Protein AF-0000000083139487 (afdb_homodimer)

Radius of gyration: 27.46 Å; Cα contacts (8 Å, |Δi|>4): 2080; chains: 2; bounding box: 58×80×76 Å

pLDDT: mean 95.92, std 5.39, range [45.03, 98.94]

Secondary structure (DSSP, 8-state):
----EEEEEEEETT-SS-EEEEEETTEEEEEES---GGGSTTPEEEE-TT-EEEPPEEEEEE-TTTTT-GGGS---SS--HHHHHHHHHHHGGG--HHHHHHHHHHHHHHHHHTTEEEEEEEEE--STT-HHHHHHHHHHHHHTTT-EEEEEEE-TT-SSSSTTHHHHHHHHHHHT-SEEEE-GGGSSSHHHHHHHHHHHHHHHHHHT-EEEEEE--SS-TT--HHHHHHHHHHHHT-GGGEEEEE-HHHHHS-HHHHHHHHHHHHHHT-EEEE-HHHHHHHTTTTPPSSPB--S--HHHHHHTT--EEE--B-SSSSS-S-----HHHHHHHHHHHTT--SHHHHHHGGGGGTHHHHHHTT-GGG-SS-TTSB--EEEESSSSHHHHHHTT--EEEEEETTEEEEEEEPPEEES--GGG-/----EEEEEEEETT-SS-EEEEEETTEEEEEES---GGGSTTPEEEE-TT-EEEPPEEEEEE-TTTTT-GGGS---SS--HHHHHHHHHHHGGG--HHHHHHHHHHHHHHHHHTTEEEEEEEEE--STT-HHHHHHHHHHHHHTTT-EEEEEEE-TT-SSSSTTHHHHHHHHHHHT-SEEEE-GGGSSSHHHHHHHHHHHHHHHHHHT-EEEEEE--SS-TT--HHHHHHHHHHHHT-GGGEEEEE-HHHHHS-HHHHHHHHHHHHHHT-EEEE-HHHHHHHTTTTPPSSPB--S--HHHHHHTT--EEE--B-SSSSS-S-----HHHHHHHHHHHTT--SHHHHHHGGGGGTHHHHHHTT-GGG-SS-TTSB--EEEESSSSHHHHHHTT--EEEEEETTEEEEEEEPPEEES--GGG-

Foldseek 3Di:
DLAWAKEFLEAEFPDDAGWIFIFDQQFGADIGNDDDPVVCPPHHYHYLPLFYWWFFFAFAAAAQQFAQCCPVWDALPLLAPVSQLVGCVVRSVPDALVRSLVSSVVQVVLQVQQGYAEYEHEFALLDPVCSNLVSLVVSCVVCVQRHHYAYEHENSQFLPNRVNNLVSQLVSVVVPHQEYEGELVNDPDNVSSLVVLVSRLVSCVVSVHAYEYQACQACALPRVVVVSNLVSLLVVLNQLRYEHEQPQSQLNYDPVVVVVVLVSLVNSLHAYEKAQVLQQSHYQSPDDPPGGRRGHQQVVCVVSVRQYAYHNNHDCGNNDNHTRNNVLVSLLSVCVSNVQDDPVSLSCSSCNGAVSSCSNVVNVVQTTPDGPHRPWMWGWPHNGSNRCNVVVTGTQFTDGSRHTPDGHDDDDDPPDDPVVD/DLAWAKEFLEAEFPDDAGWIFIFDQQFGADIGNDDDPVVCPPHHYHYLPLFYWWFFFAFAAAAQQFAQCCVVWDALPLLAPVSQLVGCVVRSVPDALVRSLVSSVVQVVLQVQQGYAEYEHEFALLDPVCSNLVSLVVSCVVCVQRHHYAYEHENSQFLVNRVNNLVSQLVSVVVPHQEYEGELVNDPDNVSSLVSLVSRLVSCVVSVHAYEYQQPQACALPSVSVVSNLVSLLVVLNQLRYEHEQPQSQQNYDPVVVVVVLVSLVNSLHAYEKAQVLQQSHYQSPDDPPGRRRGHQQVVCVVSVRQYAYHNNHDCGNNDNHTRNNVLVSLLSVCVSNVQDDPVSLSCSSCNGAVSSCSNVVNVVQTTPDGPHRPWMWGWPHNGSNRCNVVVTGTQFTDGSRHTPDGHDDDDDPPDDPVVD

Structure (mmCIF, N/CA/C/O backbone):
data_AF-0000000083139487-model_v1
#
loop_
_entity.id
_entity.type
_entity.pdbx_description
1 polymer 'Cytosine deaminase'
#
loop_
_atom_site.group_PDB
_atom_site.id
_atom_site.type_symbol
_atom_site.label_atom_id
_atom_site.label_alt_id
_atom_site.label_comp_id
_atom_site.label_asym_id
_atom_site.label_entity_id
_atom_site.label_seq_id
_atom_site.pdbx_PDB_ins_code
_atom_site.Cartn_x
_atom_site.Cartn_y
_atom_site.Cartn_z
_atom_site.occupancy
_atom_site.B_iso_or_equiv
_atom_site.auth_seq_id
_atom_site.auth_comp_id
_atom_site.auth_asym_id
_atom_site.auth_atom_id
_atom_site.pdbx_PDB_model_num
ATOM 1 N N . MET A 1 1 ? -7.586 -39.812 11.422 1 45.03 1 MET A N 1
ATOM 2 C CA . MET A 1 1 ? -8.766 -39.625 10.578 1 45.03 1 MET A CA 1
ATOM 3 C C . MET A 1 1 ? -9.188 -38.156 10.539 1 45.03 1 MET A C 1
ATOM 5 O O . MET A 1 1 ? -9.258 -37.5 11.586 1 45.03 1 MET A O 1
ATOM 9 N N . LYS A 1 2 ? -8.922 -37.469 9.352 1 62.88 2 LYS A N 1
ATOM 10 C CA . LYS A 1 2 ? -9.297 -36.062 9.289 1 62.88 2 LYS A CA 1
ATOM 11 C C . LYS A 1 2 ? -10.75 -35.875 9.711 1 62.88 2 LYS A C 1
ATOM 13 O O . LYS A 1 2 ? -11.641 -36.594 9.258 1 62.88 2 LYS A O 1
ATOM 18 N N . GLY A 1 3 ? -10.992 -35.406 10.891 1 75.88 3 GLY A N 1
ATOM 19 C CA . GLY A 1 3 ? -12.312 -35.344 11.492 1 75.88 3 GLY A CA 1
ATOM 20 C C . GLY A 1 3 ? -13.305 -34.531 10.688 1 75.88 3 GLY A C 1
ATOM 21 O O . GLY A 1 3 ? -13.031 -34.188 9.539 1 75.88 3 GLY A O 1
ATOM 22 N N . SER A 1 4 ? -14.562 -34.75 10.906 1 92.44 4 SER A N 1
ATOM 23 C CA . SER A 1 4 ? -15.672 -34 10.32 1 92.44 4 SER A CA 1
ATOM 24 C C . SER A 1 4 ? -15.93 -32.688 11.07 1 92.44 4 SER A C 1
ATOM 26 O O . SER A 1 4 ? -15.938 -32.688 12.305 1 92.44 4 SER A O 1
ATOM 28 N N . LYS A 1 5 ? -15.898 -31.625 10.273 1 97.19 5 LYS A N 1
ATOM 29 C CA . LYS A 1 5 ? -16.156 -30.312 10.867 1 97.19 5 LYS A CA 1
ATOM 30 C C . LYS A 1 5 ? -17.328 -29.609 10.18 1 97.19 5 LYS A C 1
ATOM 32 O O . LYS A 1 5 ? -17.531 -29.781 8.977 1 97.19 5 LYS A O 1
ATOM 37 N N . LEU A 1 6 ? -18.078 -28.984 10.961 1 98.12 6 LEU A N 1
ATOM 38 C CA . LEU A 1 6 ? -19.125 -28.094 10.469 1 98.12 6 LEU A CA 1
ATOM 39 C C . LEU A 1 6 ? -18.797 -26.641 10.789 1 98.12 6 LEU A C 1
ATOM 41 O O . LEU A 1 6 ? -18.859 -26.219 11.945 1 98.12 6 LEU A O 1
ATOM 45 N N . PHE A 1 7 ? -18.359 -25.859 9.773 1 98.38 7 PHE A N 1
ATOM 46 C CA . PHE A 1 7 ? -18.156 -24.422 9.914 1 98.38 7 PHE A CA 1
ATOM 47 C C . PHE A 1 7 ? -19.469 -23.672 9.75 1 98.38 7 PHE A C 1
ATOM 49 O O . PHE A 1 7 ? -20.141 -23.797 8.727 1 98.38 7 PHE A O 1
ATOM 56 N N . LYS A 1 8 ? -19.812 -22.859 10.734 1 97.94 8 LYS A N 1
ATOM 57 C CA . LYS A 1 8 ? -21.094 -22.156 10.734 1 97.94 8 LYS A CA 1
ATOM 58 C C . LYS A 1 8 ? -20.891 -20.641 10.602 1 97.94 8 LYS A C 1
ATOM 60 O O . LYS A 1 8 ? -19.812 -20.125 10.898 1 97.94 8 LYS A O 1
ATOM 65 N N . ASN A 1 9 ? -22.016 -19.891 10.141 1 98 9 ASN A N 1
ATOM 66 C CA . ASN A 1 9 ? -22.016 -18.438 10 1 98 9 ASN A CA 1
ATOM 67 C C . ASN A 1 9 ? -20.875 -17.969 9.109 1 98 9 ASN A C 1
ATOM 69 O O . ASN A 1 9 ? -20.094 -17.109 9.508 1 98 9 ASN A O 1
ATOM 73 N N . VAL A 1 10 ? -20.828 -18.578 7.953 1 98.25 10 VAL A N 1
ATOM 74 C CA . VAL A 1 10 ? -19.766 -18.312 6.973 1 98.25 10 VAL A CA 1
ATOM 75 C C . VAL A 1 10 ? -20.281 -17.328 5.93 1 98.25 10 VAL A C 1
ATOM 77 O O . VAL A 1 10 ? -21.312 -17.547 5.305 1 98.25 10 VAL A O 1
ATOM 80 N N . ARG A 1 11 ? -19.609 -16.188 5.793 1 98.12 11 ARG A N 1
ATOM 81 C CA . ARG A 1 11 ? -19.859 -15.297 4.664 1 98.12 11 ARG A CA 1
ATOM 82 C C . ARG A 1 11 ? -18.969 -15.656 3.477 1 98.12 11 ARG A C 1
ATOM 84 O O . ARG A 1 11 ? -17.734 -15.633 3.58 1 98.12 11 ARG A O 1
ATOM 91 N N . LEU A 1 12 ? -19.594 -16.062 2.361 1 97.5 12 LEU A N 1
ATOM 92 C CA . LEU A 1 12 ? -18.844 -16.328 1.137 1 97.5 12 LEU A CA 1
ATOM 93 C C . LEU A 1 12 ? -18.828 -15.109 0.226 1 97.5 12 LEU A C 1
ATOM 95 O O . LEU A 1 12 ? -19.781 -14.32 0.232 1 97.5 12 LEU A O 1
ATOM 99 N N . LYS A 1 13 ? -17.781 -14.969 -0.52 1 93.38 13 LYS A N 1
ATOM 100 C CA . LYS A 1 13 ? -17.641 -13.852 -1.446 1 93.38 13 LYS A CA 1
ATOM 101 C C . LYS A 1 13 ? -18.828 -13.766 -2.398 1 93.38 13 LYS A C 1
ATOM 103 O O . LYS A 1 13 ? -19.25 -14.773 -2.973 1 93.38 13 LYS A O 1
ATOM 108 N N . GLY A 1 14 ? -19.297 -12.578 -2.586 1 89.56 14 GLY A N 1
ATOM 109 C CA . GLY A 1 14 ? -20.391 -12.32 -3.52 1 89.56 14 GLY A CA 1
ATOM 110 C C . GLY A 1 14 ? -21.75 -12.758 -2.992 1 89.56 14 GLY A C 1
ATOM 111 O O . GLY A 1 14 ? -22.766 -12.602 -3.676 1 89.56 14 GLY A O 1
ATOM 112 N N . GLN A 1 15 ? -21.766 -13.289 -1.788 1 90.81 15 GLN A N 1
ATOM 113 C CA . GLN A 1 15 ? -23.031 -13.789 -1.248 1 90.81 15 GLN A CA 1
ATOM 114 C C . GLN A 1 15 ? -23.438 -12.992 -0.015 1 90.81 15 GLN A C 1
ATOM 116 O O . GLN A 1 15 ? -22.625 -12.727 0.866 1 90.81 15 GLN A O 1
ATOM 121 N N . LYS A 1 16 ? -24.641 -12.602 0.056 1 88.5 16 LYS A N 1
ATOM 122 C CA . LYS A 1 16 ? -25.172 -11.812 1.165 1 88.5 16 LYS A CA 1
ATOM 123 C C . LYS A 1 16 ? -25.547 -12.703 2.348 1 88.5 16 LYS A C 1
ATOM 125 O O . LYS A 1 16 ? -25.297 -12.344 3.502 1 88.5 16 LYS A O 1
ATOM 130 N N . GLU A 1 17 ? -26.109 -13.891 2.057 1 94.56 17 GLU A N 1
ATOM 131 C CA . GLU A 1 17 ? -26.578 -14.773 3.119 1 94.56 17 GLU A CA 1
ATOM 132 C C . GLU A 1 17 ? -25.438 -15.625 3.674 1 94.56 17 GLU A C 1
ATOM 134 O O . GLU A 1 17 ? -24.578 -16.078 2.924 1 94.56 17 GLU A O 1
ATOM 139 N N . LEU A 1 18 ? -25.484 -15.789 4.973 1 97.81 18 LEU A N 1
ATOM 140 C CA . LEU A 1 18 ? -24.5 -16.672 5.617 1 97.81 18 LEU A CA 1
ATOM 141 C C . LEU A 1 18 ? -24.812 -18.125 5.309 1 97.81 18 LEU A C 1
ATOM 143 O O . LEU A 1 18 ? -25.969 -18.516 5.148 1 97.81 18 LEU A O 1
ATOM 147 N N . VAL A 1 19 ? -23.797 -18.984 5.254 1 98.19 19 VAL A N 1
ATOM 148 C CA . VAL A 1 19 ? -23.969 -20.406 4.988 1 98.19 19 VAL A CA 1
ATOM 149 C C . VAL A 1 19 ? -23.172 -21.219 6.012 1 98.19 19 VAL A C 1
ATOM 151 O O . VAL A 1 19 ? -22.5 -20.656 6.879 1 98.19 19 VAL A O 1
ATOM 154 N N . SER A 1 20 ? -23.391 -22.484 5.965 1 98.12 20 SER A N 1
ATOM 155 C CA . SER A 1 20 ? -22.578 -23.453 6.672 1 98.12 20 SER A CA 1
ATOM 156 C C . SER A 1 20 ? -21.797 -24.328 5.695 1 98.12 20 SER A C 1
ATOM 158 O O . SER A 1 20 ? -22.219 -24.547 4.559 1 98.12 20 SER A O 1
ATOM 160 N N . ILE A 1 21 ? -20.641 -24.797 6.117 1 98.44 21 ILE A N 1
ATOM 161 C CA . ILE A 1 21 ? -19.781 -25.672 5.32 1 98.44 21 ILE A CA 1
ATOM 162 C C . ILE A 1 21 ? -19.516 -26.969 6.082 1 98.44 21 ILE A C 1
ATOM 164 O O . ILE A 1 21 ? -18.906 -26.953 7.16 1 98.44 21 ILE A O 1
ATOM 168 N N . LEU A 1 22 ? -19.969 -28.078 5.566 1 98.31 22 LEU A N 1
ATOM 169 C CA . LEU A 1 22 ? -19.656 -29.406 6.109 1 98.31 22 LEU A CA 1
ATOM 170 C C . LEU A 1 22 ? -18.422 -29.984 5.441 1 98.31 22 LEU A C 1
ATOM 172 O O . LEU A 1 22 ? -18.391 -30.141 4.215 1 98.31 22 LEU A O 1
ATOM 176 N N . VAL A 1 23 ? -17.422 -30.266 6.215 1 98.31 23 VAL A N 1
ATOM 177 C CA . VAL A 1 23 ? -16.203 -30.891 5.727 1 98.31 23 VAL A CA 1
ATOM 178 C C . VAL A 1 23 ? -16.078 -32.312 6.262 1 98.31 23 VAL A C 1
ATOM 180 O O . VAL A 1 23 ? -16.219 -32.531 7.465 1 98.31 23 VAL A O 1
ATOM 183 N N . LYS A 1 24 ? -15.875 -33.25 5.391 1 96.69 24 LYS A N 1
ATOM 184 C CA . LYS A 1 24 ? -15.609 -34.656 5.727 1 96.69 24 LYS A CA 1
ATOM 185 C C . LYS A 1 24 ? -14.414 -35.188 4.949 1 96.69 24 LYS A C 1
ATOM 187 O O . LYS A 1 24 ? -14.312 -35 3.738 1 96.69 24 LYS A O 1
ATOM 192 N N . ASP A 1 25 ? -13.523 -35.844 5.656 1 95.75 25 ASP A N 1
ATOM 193 C CA . ASP A 1 25 ? -12.352 -36.469 5.059 1 95.75 25 ASP A CA 1
ATOM 194 C C . ASP A 1 25 ? -11.562 -35.469 4.207 1 95.75 25 ASP A C 1
ATOM 196 O O . ASP A 1 25 ? -11.172 -35.781 3.082 1 95.75 25 ASP A O 1
ATOM 200 N N . GLY A 1 26 ? -11.547 -34.219 4.617 1 97.31 26 GLY A N 1
ATOM 201 C CA . GLY A 1 26 ? -10.68 -33.219 4.027 1 97.31 26 GLY A CA 1
ATOM 202 C C . GLY A 1 26 ? -11.305 -32.5 2.836 1 97.31 26 GLY A C 1
ATOM 203 O O . GLY A 1 26 ? -10.656 -31.688 2.184 1 97.31 26 GLY A O 1
ATOM 204 N N . ILE A 1 27 ? -12.594 -32.812 2.541 1 97.94 27 ILE A N 1
ATOM 205 C CA . ILE A 1 27 ? -13.219 -32.25 1.354 1 97.94 27 ILE A CA 1
ATOM 206 C C . ILE A 1 27 ? -14.484 -31.484 1.752 1 97.94 27 ILE A C 1
ATOM 208 O O . ILE A 1 27 ? -15.094 -31.781 2.783 1 97.94 27 ILE A O 1
ATOM 212 N N . PHE A 1 28 ? -14.828 -30.484 0.929 1 98.38 28 PHE A N 1
ATOM 213 C CA . PHE A 1 28 ? -16.125 -29.844 1.079 1 98.38 28 PHE A CA 1
ATOM 214 C C . PHE A 1 28 ? -17.25 -30.812 0.739 1 98.38 28 PHE A C 1
ATOM 216 O O . PHE A 1 28 ? -17.484 -31.109 -0.433 1 98.38 28 PHE A O 1
ATOM 223 N N . LYS A 1 29 ? -17.953 -31.219 1.713 1 97.75 29 LYS A N 1
ATOM 224 C CA . LYS A 1 29 ? -19.031 -32.156 1.463 1 97.75 29 LYS A CA 1
ATOM 225 C C . LYS A 1 29 ? -20.328 -31.453 1.111 1 97.75 29 LYS A C 1
ATOM 227 O O . LYS A 1 29 ? -21.078 -31.906 0.239 1 97.75 29 LYS A O 1
ATOM 232 N N . LYS A 1 30 ? -20.594 -30.391 1.854 1 97.81 30 LYS A N 1
ATOM 233 C CA . LYS A 1 30 ? -21.828 -29.641 1.635 1 97.81 30 LYS A CA 1
ATOM 234 C C . LYS A 1 30 ? -21.656 -28.172 2.033 1 97.81 30 LYS A C 1
ATOM 236 O O . LYS A 1 30 ? -21.016 -27.875 3.053 1 97.81 30 LYS A O 1
ATOM 241 N N . ILE A 1 31 ? -22.156 -27.266 1.254 1 98.19 31 ILE A N 1
ATOM 242 C CA . ILE A 1 31 ? -22.188 -25.828 1.505 1 98.19 31 ILE A CA 1
ATOM 243 C C . ILE A 1 31 ? -23.625 -25.312 1.328 1 98.19 31 ILE A C 1
ATOM 245 O O . ILE A 1 31 ? -24.156 -25.328 0.217 1 98.19 31 ILE A O 1
ATOM 249 N N . ALA A 1 32 ? -24.203 -24.891 2.352 1 97.25 32 ALA A N 1
ATOM 250 C CA . ALA A 1 32 ? -25.609 -24.5 2.268 1 97.25 32 ALA A CA 1
ATOM 251 C C . ALA A 1 32 ? -26 -23.609 3.447 1 97.25 32 ALA A C 1
ATOM 253 O O . ALA A 1 32 ? -25.312 -23.594 4.473 1 97.25 32 ALA A O 1
ATOM 254 N N . ALA A 1 33 ? -27.062 -22.844 3.252 1 95 33 ALA A N 1
ATOM 255 C CA . ALA A 1 33 ? -27.578 -22 4.324 1 95 33 ALA A CA 1
ATOM 256 C C . ALA A 1 33 ? -27.953 -22.844 5.547 1 95 33 ALA A C 1
ATOM 258 O O . ALA A 1 33 ? -27.688 -22.438 6.684 1 95 33 ALA A O 1
ATOM 259 N N . ASP A 1 34 ? -28.531 -23.953 5.262 1 91.75 34 ASP A N 1
ATOM 260 C CA . ASP A 1 34 ? -28.953 -24.875 6.312 1 91.75 34 ASP A CA 1
ATOM 261 C C . ASP A 1 34 ? -28.562 -26.312 5.961 1 91.75 34 ASP A C 1
ATOM 263 O O . ASP A 1 34 ? -28.938 -26.828 4.906 1 91.75 34 ASP A O 1
ATOM 267 N N . ILE A 1 35 ? -27.766 -26.906 6.773 1 94.94 35 ILE A N 1
ATOM 268 C CA . ILE A 1 35 ? -27.406 -28.312 6.621 1 94.94 35 ILE A CA 1
ATOM 269 C C . ILE A 1 35 ? -28.141 -29.141 7.656 1 94.94 35 ILE A C 1
ATOM 271 O O . ILE A 1 35 ? -28.078 -28.859 8.859 1 94.94 35 ILE A O 1
ATOM 275 N N . PRO A 1 36 ? -28.797 -30.172 7.266 1 93.62 36 PRO A N 1
ATOM 276 C CA . PRO A 1 36 ? -29.594 -31.016 8.18 1 93.62 36 PRO A CA 1
ATOM 277 C C . PRO A 1 36 ? -28.75 -31.578 9.32 1 93.62 36 PRO A C 1
ATOM 279 O O . PRO A 1 36 ? -27.609 -31.969 9.117 1 93.62 36 PRO A O 1
ATOM 282 N N . GLN A 1 37 ? -29.391 -31.688 10.406 1 91.81 37 GLN A N 1
ATOM 283 C CA . GLN A 1 37 ? -28.719 -32.156 11.609 1 91.81 37 GLN A CA 1
ATOM 284 C C . GLN A 1 37 ? -28.219 -33.562 11.453 1 91.81 37 GLN A C 1
ATOM 286 O O . GLN A 1 37 ? -27.172 -33.938 11.992 1 91.81 37 GLN A O 1
ATOM 291 N N . GLU A 1 38 ? -28.938 -34.344 10.75 1 92.81 38 GLU A N 1
ATOM 292 C CA . GLU A 1 38 ? -28.578 -35.75 10.555 1 92.81 38 GLU A CA 1
ATOM 293 C C . GLU A 1 38 ? -27.234 -35.875 9.852 1 92.81 38 GLU A C 1
ATOM 295 O O . GLU A 1 38 ? -26.516 -36.875 10.047 1 92.81 38 GLU A O 1
ATOM 300 N N . GLU A 1 39 ? -26.938 -34.906 9.094 1 92.5 39 GLU A N 1
ATOM 301 C CA . GLU A 1 39 ? -25.703 -34.938 8.32 1 92.5 39 GLU A CA 1
ATOM 302 C C . GLU A 1 39 ? -24.516 -34.406 9.141 1 92.5 39 GLU A C 1
ATOM 304 O O . GLU A 1 39 ? -23.359 -34.594 8.75 1 92.5 39 GLU A O 1
ATOM 309 N N . THR A 1 40 ? -24.797 -33.812 1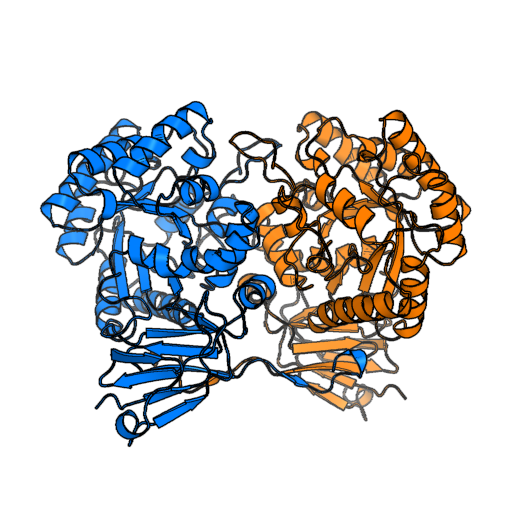0.195 1 92.38 40 THR A N 1
ATOM 310 C CA . THR A 1 40 ? -23.734 -33.125 10.945 1 92.38 40 THR A CA 1
ATOM 311 C C . THR A 1 40 ? -23.5 -33.812 12.281 1 92.38 40 THR A C 1
ATOM 313 O O . THR A 1 40 ? -22.766 -33.312 13.133 1 92.38 40 THR A O 1
ATOM 316 N N . VAL A 1 41 ? -24.109 -34.938 12.5 1 90.81 41 VAL A N 1
ATOM 317 C CA . VAL A 1 41 ? -23.953 -35.656 13.758 1 90.81 41 VAL A CA 1
ATOM 318 C C . VAL A 1 41 ? -22.484 -36.031 13.961 1 90.81 41 VAL A C 1
ATOM 320 O O . VAL A 1 41 ? -21.859 -36.594 13.055 1 90.81 41 VAL A O 1
ATOM 323 N N . GLY A 1 42 ? -21.969 -35.75 15.109 1 90.62 42 GLY A N 1
ATOM 324 C CA . GLY A 1 42 ? -20.609 -36.156 15.438 1 90.62 42 GLY A CA 1
ATOM 325 C C . GLY A 1 42 ? -19.562 -35.188 14.906 1 90.62 42 GLY A C 1
ATOM 326 O O . GLY A 1 42 ? -18.375 -35.312 15.219 1 90.62 42 GLY A O 1
ATOM 327 N N . CYS A 1 43 ? -20 -34.188 14.109 1 93.62 43 CYS A N 1
ATOM 328 C CA . CYS A 1 43 ? -19.047 -33.219 13.562 1 93.62 43 CYS A CA 1
ATOM 329 C C . CYS A 1 43 ? -18.672 -32.188 14.602 1 93.62 43 CYS A C 1
ATOM 331 O O . CYS A 1 43 ? -19.516 -31.766 15.398 1 93.62 43 CYS A O 1
ATOM 333 N N . GLU A 1 44 ? -17.391 -31.844 14.672 1 96.06 44 GLU A N 1
ATOM 334 C CA . GLU A 1 44 ? -16.969 -30.688 15.445 1 96.06 44 GLU A CA 1
ATOM 335 C C . GLU A 1 44 ? -17.547 -29.391 14.852 1 96.06 44 GLU A C 1
ATOM 337 O O . GLU A 1 44 ? -17.406 -29.156 13.648 1 96.06 44 GLU A O 1
ATOM 342 N N . GLU A 1 45 ? -18.234 -28.609 15.656 1 96.88 45 GLU A N 1
ATOM 343 C CA . GLU A 1 45 ? -18.828 -27.359 15.164 1 96.88 45 GLU A CA 1
ATOM 344 C C . GLU A 1 45 ? -17.891 -26.188 15.422 1 96.88 45 GLU A C 1
ATOM 346 O O . GLU A 1 45 ? -17.344 -26.047 16.516 1 96.88 45 GLU A O 1
ATOM 351 N N . VAL A 1 46 ? -17.656 -25.391 14.414 1 97.69 46 VAL A N 1
ATOM 352 C CA . VAL A 1 46 ? -16.828 -24.188 14.5 1 97.69 46 VAL A CA 1
ATOM 353 C C . VAL A 1 46 ? -17.609 -22.984 14.008 1 97.69 46 VAL A C 1
ATOM 355 O O . VAL A 1 46 ? -18.109 -22.969 12.875 1 97.69 46 VAL A O 1
ATOM 358 N N . ASP A 1 47 ? -17.781 -21.938 14.82 1 98.12 47 ASP A N 1
ATOM 359 C CA . ASP A 1 47 ? -18.453 -20.703 14.445 1 98.12 47 ASP A CA 1
ATOM 360 C C . ASP A 1 47 ? -17.469 -19.703 13.852 1 98.12 47 ASP A C 1
ATOM 362 O O . ASP A 1 47 ? -16.516 -19.297 14.523 1 98.12 47 ASP A O 1
ATOM 366 N N . LEU A 1 48 ? -17.672 -19.281 12.617 1 98.06 48 LEU A N 1
ATOM 367 C CA . LEU A 1 48 ? -16.766 -18.328 11.992 1 98.06 48 LEU A CA 1
ATOM 368 C C . LEU A 1 48 ? -17.312 -16.906 12.078 1 98.06 48 LEU A C 1
ATOM 370 O O . LEU A 1 48 ? -16.812 -15.992 11.414 1 98.06 48 LEU A O 1
ATOM 374 N N . ASN A 1 49 ? -18.406 -16.719 12.828 1 97.5 49 ASN A N 1
ATOM 375 C CA . ASN A 1 49 ? -18.922 -15.453 13.32 1 97.5 49 ASN A CA 1
ATOM 376 C C . ASN A 1 49 ? -19.266 -14.508 12.172 1 97.5 49 ASN A C 1
ATOM 378 O O . ASN A 1 49 ? -19.062 -13.297 12.281 1 97.5 49 ASN A O 1
ATOM 382 N N . GLY A 1 50 ? -19.656 -14.984 11 1 98 50 GLY A N 1
ATOM 383 C CA . GLY A 1 50 ? -20.062 -14.164 9.883 1 98 50 GLY A CA 1
ATOM 384 C C . GLY A 1 50 ? -18.906 -13.547 9.125 1 98 50 GLY A C 1
ATOM 385 O O . GLY A 1 50 ? -19.094 -12.641 8.312 1 98 50 GLY A O 1
ATOM 386 N N . GLN A 1 51 ? -17.703 -13.945 9.352 1 98.19 51 GLN A N 1
ATOM 387 C CA . GLN A 1 51 ? -16.531 -13.414 8.68 1 98.19 51 GLN A CA 1
ATOM 388 C C . GLN A 1 51 ? -16.453 -13.875 7.227 1 98.19 51 GLN A C 1
ATOM 390 O O . GLN A 1 51 ? -17.016 -14.914 6.875 1 98.19 51 GLN A O 1
ATOM 395 N N . LEU A 1 52 ? -15.852 -13.039 6.43 1 98.62 52 LEU A N 1
ATOM 396 C CA . LEU A 1 52 ? -15.672 -13.344 5.016 1 98.62 52 LEU A CA 1
ATOM 397 C C . LEU A 1 52 ? -14.695 -14.5 4.824 1 98.62 52 LEU A C 1
ATOM 399 O O . LEU A 1 52 ? -13.594 -14.484 5.379 1 98.62 52 LEU A O 1
ATOM 403 N N . VAL A 1 53 ? -15.141 -15.547 4.129 1 98.69 53 VAL A N 1
ATOM 404 C CA . VAL A 1 53 ? -14.336 -16.719 3.814 1 98.69 53 VAL A CA 1
ATOM 405 C C . VAL A 1 53 ? -14.039 -16.75 2.316 1 98.69 53 VAL A C 1
ATOM 407 O O . VAL A 1 53 ? -14.945 -16.609 1.495 1 98.69 53 VAL A O 1
ATOM 410 N N . VAL A 1 54 ? -12.75 -16.906 1.932 1 98.69 54 VAL A N 1
ATOM 411 C CA . VAL A 1 54 ? -12.328 -16.969 0.537 1 98.69 54 VAL A CA 1
ATOM 412 C C . VAL A 1 54 ? -11.352 -18.125 0.346 1 98.69 54 VAL A C 1
ATOM 414 O O . VAL A 1 54 ? -10.812 -18.672 1.319 1 98.69 54 VAL A O 1
ATOM 417 N N . PRO A 1 55 ? -11.211 -18.656 -0.945 1 98.81 55 PRO A N 1
ATOM 418 C CA . PRO A 1 55 ? -10.094 -19.578 -1.158 1 98.81 55 PRO A CA 1
ATOM 419 C C . PRO A 1 55 ? -8.75 -18.984 -0.725 1 98.81 55 PRO A C 1
ATOM 421 O O . PRO A 1 55 ? -8.609 -17.75 -0.64 1 98.81 55 PRO A O 1
ATOM 424 N N . PRO A 1 56 ? -7.785 -19.812 -0.331 1 98.88 56 PRO A N 1
ATOM 425 C CA . PRO A 1 56 ? -6.512 -19.266 0.148 1 98.88 56 PRO A CA 1
ATOM 426 C C . PRO A 1 56 ? -5.82 -18.375 -0.886 1 98.88 56 PRO A C 1
ATOM 428 O O . PRO A 1 56 ? -6.02 -18.562 -2.09 1 98.88 56 PRO A O 1
ATOM 431 N N . TYR A 1 57 ? -5.059 -17.406 -0.413 1 98.94 57 TYR A N 1
ATOM 432 C CA . TYR A 1 57 ? -4.277 -16.578 -1.319 1 98.94 57 TYR A CA 1
ATOM 433 C C . TYR A 1 57 ? -3.291 -17.406 -2.119 1 98.94 57 TYR A C 1
ATOM 435 O O . TYR A 1 57 ? -2.816 -18.453 -1.644 1 98.94 57 TYR A O 1
ATOM 443 N N . VAL A 1 58 ? -3.059 -17 -3.326 1 98.94 58 VAL A N 1
ATOM 444 C CA . VAL A 1 58 ? -2.092 -17.594 -4.242 1 98.94 58 VAL A CA 1
ATOM 445 C C . VAL A 1 58 ? -1.006 -16.578 -4.582 1 98.94 58 VAL A C 1
ATOM 447 O O . VAL A 1 58 ? -1.306 -15.438 -4.934 1 98.94 58 VAL A O 1
ATOM 450 N N . ASP A 1 59 ? 0.251 -16.922 -4.367 1 98.94 59 ASP A N 1
ATOM 451 C CA . ASP A 1 59 ? 1.374 -16.141 -4.875 1 98.94 59 ASP A CA 1
ATOM 452 C C . ASP A 1 59 ? 2.037 -16.844 -6.059 1 98.94 59 ASP A C 1
ATOM 454 O O . ASP A 1 59 ? 2.971 -17.625 -5.879 1 98.94 59 ASP A O 1
ATOM 458 N N . PRO A 1 60 ? 1.646 -16.453 -7.258 1 98.94 60 PRO A N 1
ATOM 459 C CA . PRO A 1 60 ? 2.07 -17.219 -8.43 1 98.94 60 PRO A CA 1
ATOM 460 C C . PRO A 1 60 ? 3.436 -16.781 -8.961 1 98.94 60 PRO A C 1
ATOM 462 O O . PRO A 1 60 ? 3.869 -17.234 -10.016 1 98.94 60 PRO A O 1
ATOM 465 N N . HIS A 1 61 ? 4.145 -15.891 -8.266 1 98.94 61 HIS A N 1
ATOM 466 C CA . HIS A 1 61 ? 5.469 -15.445 -8.672 1 98.94 61 HIS A CA 1
ATOM 467 C C . HIS A 1 61 ? 6.281 -14.953 -7.484 1 98.94 61 HIS A C 1
ATOM 469 O O . HIS A 1 61 ? 6.082 -13.828 -7.008 1 98.94 61 HIS A O 1
ATOM 475 N N . LEU A 1 62 ? 7.195 -15.719 -7.012 1 98.75 62 LEU A N 1
ATOM 476 C CA . LEU A 1 62 ? 8.078 -15.406 -5.891 1 98.75 62 LEU A CA 1
ATOM 477 C C . LEU A 1 62 ? 9.469 -15.984 -6.117 1 98.75 62 LEU A C 1
ATOM 479 O O . LEU A 1 62 ? 9.625 -16.969 -6.836 1 98.75 62 LEU A O 1
ATOM 483 N N . HIS A 1 63 ? 10.477 -15.328 -5.688 1 98.19 63 HIS A N 1
ATOM 484 C CA . HIS A 1 63 ? 11.844 -15.852 -5.738 1 98.19 63 HIS A CA 1
ATOM 485 C C . HIS A 1 63 ? 12.305 -16.312 -4.359 1 98.19 63 HIS A C 1
ATOM 487 O O . HIS A 1 63 ? 12.984 -15.562 -3.648 1 98.19 63 HIS A O 1
ATOM 493 N N . LEU A 1 64 ? 12.039 -17.516 -4.02 1 98 64 LEU A N 1
ATOM 494 C CA . LEU A 1 64 ? 12.32 -18.031 -2.68 1 98 64 LEU A CA 1
ATOM 495 C C . LEU A 1 64 ? 13.812 -18.281 -2.488 1 98 64 LEU A C 1
ATOM 497 O O . LEU A 1 64 ? 14.289 -18.359 -1.356 1 98 64 LEU A O 1
ATOM 501 N N . ASP A 1 65 ? 14.586 -18.406 -3.602 1 94.5 65 ASP A N 1
ATOM 502 C CA . ASP A 1 65 ? 16.016 -18.656 -3.465 1 94.5 65 ASP A CA 1
ATOM 503 C C . ASP A 1 65 ? 16.766 -17.359 -3.125 1 94.5 65 ASP A C 1
ATOM 505 O O . ASP A 1 65 ? 17.906 -17.406 -2.645 1 94.5 65 ASP A O 1
ATOM 509 N N . TYR A 1 66 ? 16.047 -16.156 -3.324 1 91.94 66 TYR A N 1
ATOM 510 C CA . TYR A 1 66 ? 16.703 -14.883 -3.08 1 91.94 66 TYR A CA 1
ATOM 511 C C . TYR A 1 66 ? 16.172 -14.227 -1.811 1 91.94 66 TYR A C 1
ATOM 513 O O . TYR A 1 66 ? 16.688 -13.195 -1.37 1 91.94 66 TYR A O 1
ATOM 521 N N . VAL A 1 67 ? 15.195 -14.781 -1.254 1 94.38 67 VAL A N 1
ATOM 522 C CA . VAL A 1 67 ? 14.5 -14.062 -0.193 1 94.38 67 VAL A CA 1
ATOM 523 C C . VAL A 1 67 ? 15.469 -13.758 0.947 1 94.38 67 VAL A C 1
ATOM 525 O O . VAL A 1 67 ? 16.266 -14.609 1.338 1 94.38 67 VAL A O 1
ATOM 528 N N . PHE A 1 68 ? 15.492 -12.562 1.464 1 93.75 68 PHE A N 1
ATOM 529 C CA . PHE A 1 68 ? 16.188 -12.102 2.66 1 93.75 68 PHE A CA 1
ATOM 530 C C . PHE A 1 68 ? 17.703 -12.078 2.441 1 93.75 68 PHE A C 1
ATOM 532 O O . PHE A 1 68 ? 18.469 -12.305 3.375 1 93.75 68 PHE A O 1
ATOM 539 N N . THR A 1 69 ? 18.109 -11.875 1.188 1 90.12 69 THR A N 1
ATOM 540 C CA . THR A 1 69 ? 19.547 -11.852 0.897 1 90.12 69 THR A CA 1
ATOM 541 C C . THR A 1 69 ? 20.047 -10.422 0.746 1 90.12 69 THR A C 1
ATOM 543 O O . THR A 1 69 ? 21.234 -10.195 0.496 1 90.12 69 THR A O 1
ATOM 546 N N . ALA A 1 70 ? 19.156 -9.461 0.91 1 86.19 70 ALA A N 1
ATOM 547 C CA . ALA A 1 70 ? 19.531 -8.07 0.719 1 86.19 70 ALA A CA 1
ATOM 548 C C . ALA A 1 70 ? 20.688 -7.688 1.644 1 86.19 70 ALA A C 1
ATOM 550 O O . ALA A 1 70 ? 21.547 -6.879 1.277 1 86.19 70 ALA A O 1
ATOM 551 N N . SER A 1 71 ? 20.781 -8.281 2.771 1 78.56 71 SER A N 1
ATOM 552 C CA . SER A 1 71 ? 21.766 -7.883 3.771 1 78.56 71 SER A CA 1
ATOM 553 C C . SER A 1 71 ? 23.047 -8.703 3.648 1 78.56 71 SER A C 1
ATOM 555 O O . SER A 1 71 ? 24.031 -8.438 4.344 1 78.56 71 SER A O 1
ATOM 557 N N . LEU A 1 72 ? 23.125 -9.711 2.803 1 74.75 72 LEU A N 1
ATOM 558 C CA . LEU A 1 72 ? 24.25 -10.633 2.725 1 74.75 72 LEU A CA 1
ATOM 559 C C . LEU A 1 72 ? 25.328 -10.109 1.782 1 74.75 72 LEU A C 1
ATOM 561 O O . LEU A 1 72 ? 26.453 -10.609 1.781 1 74.75 72 LEU A O 1
ATOM 565 N N . GLY A 1 73 ? 24.953 -9.031 1.05 1 69 73 GLY A N 1
ATOM 566 C CA . GLY A 1 73 ? 25.922 -8.5 0.095 1 69 73 GLY A CA 1
ATOM 567 C C . GLY A 1 73 ? 25.859 -6.984 -0.028 1 69 73 GLY A C 1
ATOM 568 O O . GLY A 1 73 ? 25.391 -6.301 0.886 1 69 73 GLY A O 1
ATOM 569 N N . GLU A 1 74 ? 26.578 -6.633 -1.097 1 75 74 GLU A N 1
ATOM 570 C CA . GLU A 1 74 ? 26.547 -5.203 -1.39 1 75 74 GLU A CA 1
ATOM 571 C C . GLU A 1 74 ? 25.125 -4.738 -1.721 1 75 74 GLU A C 1
ATOM 573 O O . GLU A 1 74 ? 24.344 -5.488 -2.299 1 75 74 GLU A O 1
ATOM 578 N N . GLU A 1 75 ? 24.859 -3.576 -1.352 1 80.12 75 GLU A N 1
ATOM 579 C CA . GLU A 1 75 ? 23.547 -2.986 -1.56 1 80.12 75 GLU A CA 1
ATOM 580 C C . GLU A 1 75 ? 23.344 -2.588 -3.02 1 80.12 75 GLU A C 1
ATOM 582 O O . GLU A 1 75 ? 24.297 -2.209 -3.703 1 80.12 75 GLU A O 1
ATOM 587 N N . ASN A 1 76 ? 22.125 -2.777 -3.48 1 85.75 76 ASN A N 1
ATOM 588 C CA . ASN A 1 76 ? 21.719 -2.191 -4.754 1 85.75 76 ASN A CA 1
ATOM 589 C C . ASN A 1 76 ? 21.453 -0.694 -4.617 1 85.75 76 ASN A C 1
ATOM 591 O O . ASN A 1 76 ? 20.328 -0.282 -4.32 1 85.75 76 ASN A O 1
ATOM 595 N N . GLY A 1 77 ? 22.438 0.11 -4.812 1 82.5 77 GLY A N 1
ATOM 596 C CA . GLY A 1 77 ? 22.359 1.547 -4.602 1 82.5 77 GLY A CA 1
ATOM 597 C C . GLY A 1 77 ? 21.469 2.25 -5.609 1 82.5 77 GLY A C 1
ATOM 598 O O . GLY A 1 77 ? 20.766 3.197 -5.262 1 82.5 77 GLY A O 1
ATOM 599 N N . SER A 1 78 ? 21.469 1.727 -6.859 1 80.94 78 SER A N 1
ATOM 600 C CA . SER A 1 78 ? 20.719 2.377 -7.926 1 80.94 78 SER A CA 1
ATOM 601 C C . SER A 1 78 ? 19.234 2 -7.863 1 80.94 78 SER A C 1
ATOM 603 O O . SER A 1 78 ? 18.391 2.691 -8.43 1 80.94 78 SER A O 1
ATOM 605 N N . GLY A 1 79 ? 18.984 0.853 -7.316 1 82.75 79 GLY A N 1
ATOM 606 C CA . GLY A 1 79 ? 17.625 0.367 -7.27 1 82.75 79 GLY A CA 1
ATOM 607 C C . GLY A 1 79 ? 17.125 -0.159 -8.602 1 82.75 79 GLY A C 1
ATOM 608 O O . GLY A 1 79 ? 15.922 -0.323 -8.805 1 82.75 79 GLY A O 1
ATOM 609 N N . THR A 1 80 ? 18 -0.453 -9.477 1 83.06 80 THR A N 1
ATOM 610 C CA . THR A 1 80 ? 17.594 -0.917 -10.805 1 83.06 80 THR A CA 1
ATOM 611 C C . THR A 1 80 ? 17.562 -2.441 -10.859 1 83.06 80 THR A C 1
ATOM 613 O O . THR A 1 80 ? 18.25 -3.107 -10.07 1 83.06 80 THR A O 1
ATOM 616 N N . LEU A 1 81 ? 16.844 -2.961 -11.781 1 81.81 81 LEU A N 1
ATOM 617 C CA . LEU A 1 81 ? 16.766 -4.395 -12.047 1 81.81 81 LEU A CA 1
ATOM 618 C C . LEU A 1 81 ? 18.156 -4.957 -12.367 1 81.81 81 LEU A C 1
ATOM 620 O O . LEU A 1 81 ? 18.562 -5.965 -11.789 1 81.81 81 LEU A O 1
ATOM 624 N N . PHE A 1 82 ? 18.906 -4.383 -13.148 1 81.12 82 PHE A N 1
ATOM 625 C CA . PHE A 1 82 ? 20.156 -4.887 -13.68 1 81.12 82 PHE A CA 1
ATOM 626 C C . PHE A 1 82 ? 21.234 -4.93 -12.594 1 81.12 82 PHE A C 1
ATOM 628 O O . PHE A 1 82 ? 22 -5.883 -12.508 1 81.12 82 PHE A O 1
ATOM 635 N N . GLU A 1 83 ? 21.219 -3.865 -11.758 1 85.31 83 GLU A N 1
ATOM 636 C CA . GLU A 1 83 ? 22.141 -3.908 -10.633 1 85.31 83 GLU A CA 1
ATOM 637 C C . GLU A 1 83 ? 21.766 -5.02 -9.656 1 85.31 83 GLU A C 1
ATOM 639 O O . GLU A 1 83 ? 22.641 -5.641 -9.047 1 85.31 83 GLU A O 1
ATOM 644 N N . GLY A 1 84 ? 20.5 -5.324 -9.508 1 85.25 84 GLY A N 1
ATOM 645 C CA . GLY A 1 84 ? 20.062 -6.449 -8.695 1 85.25 84 GLY A CA 1
ATOM 646 C C . GLY A 1 84 ? 20.609 -7.781 -9.172 1 85.25 84 GLY A C 1
ATOM 647 O O . GLY A 1 84 ? 21.094 -8.586 -8.367 1 85.25 84 GLY A O 1
ATOM 648 N N . ILE A 1 85 ? 20.594 -7.945 -10.414 1 83.81 85 ILE A N 1
ATOM 649 C CA . ILE A 1 85 ? 21.109 -9.172 -11.008 1 83.81 85 ILE A CA 1
ATOM 650 C C . ILE A 1 85 ? 22.609 -9.273 -10.742 1 83.81 85 ILE A C 1
ATOM 652 O O . ILE A 1 85 ? 23.109 -10.336 -10.375 1 83.81 85 ILE A O 1
ATOM 656 N N . GLN A 1 86 ? 23.297 -8.164 -10.875 1 84.25 86 GLN A N 1
ATOM 657 C CA . GLN A 1 86 ? 24.734 -8.133 -10.633 1 84.25 86 GLN A CA 1
ATOM 658 C C . GLN A 1 86 ? 25.047 -8.5 -9.188 1 84.25 86 GLN A C 1
ATOM 660 O O . GLN A 1 86 ? 25.953 -9.305 -8.922 1 84.25 86 GLN A O 1
ATOM 665 N N . ARG A 1 87 ? 24.281 -7.945 -8.281 1 86.31 87 ARG A N 1
ATOM 666 C CA . ARG A 1 87 ? 24.5 -8.227 -6.867 1 86.31 87 ARG A CA 1
ATOM 667 C C . ARG A 1 87 ? 24.25 -9.703 -6.559 1 86.31 87 ARG A C 1
ATOM 669 O O . ARG A 1 87 ? 25.016 -10.312 -5.801 1 86.31 87 ARG A O 1
ATOM 676 N N . TRP A 1 88 ? 23.266 -10.227 -7.109 1 86.12 88 TRP A N 1
ATOM 677 C CA . TRP A 1 88 ? 22.938 -11.641 -6.926 1 86.12 88 TRP A CA 1
ATOM 678 C C . TRP A 1 88 ? 24.047 -12.523 -7.496 1 86.12 88 TRP A C 1
ATOM 680 O O . TRP A 1 88 ? 24.453 -13.5 -6.863 1 86.12 88 TRP A O 1
ATOM 690 N N . SER A 1 89 ? 24.5 -12.18 -8.633 1 83.69 89 SER A N 1
ATOM 691 C CA . SER A 1 89 ? 25.562 -12.945 -9.289 1 83.69 89 SER A CA 1
ATOM 692 C C . SER A 1 89 ? 26.797 -13.031 -8.406 1 83.69 89 SER A C 1
ATOM 694 O O . SER A 1 89 ? 27.484 -14.055 -8.391 1 83.69 89 SER A O 1
ATOM 696 N N . GLU A 1 90 ? 27 -12.062 -7.633 1 82.38 90 GLU A N 1
ATOM 697 C CA . GLU A 1 90 ? 28.203 -11.977 -6.793 1 82.38 90 GLU A CA 1
ATOM 698 C C . GLU A 1 90 ? 28.016 -12.773 -5.504 1 82.38 90 GLU A C 1
ATOM 700 O O . GLU A 1 90 ? 29 -13.203 -4.898 1 82.38 90 GLU A O 1
ATOM 705 N N . SER A 1 91 ? 26.766 -13.109 -5.148 1 81.75 91 SER A N 1
ATOM 706 C CA . SER A 1 91 ? 26.547 -13.648 -3.807 1 81.75 91 SER A CA 1
ATOM 707 C C . SER A 1 91 ? 26.078 -15.094 -3.861 1 81.75 91 SER A C 1
ATOM 709 O O . SER A 1 91 ? 26.25 -15.844 -2.898 1 81.75 91 SER A O 1
ATOM 711 N N . LYS A 1 92 ? 25.594 -15.586 -4.883 1 80.38 92 LYS A N 1
ATOM 712 C CA . LYS A 1 92 ? 24.875 -16.859 -4.957 1 80.38 92 LYS A CA 1
ATOM 713 C C . LYS A 1 92 ? 25.844 -18.031 -4.832 1 80.38 92 LYS A C 1
ATOM 715 O O . LYS A 1 92 ? 25.469 -19.109 -4.363 1 80.38 92 LYS A O 1
ATOM 720 N N . GLY A 1 93 ? 27.109 -17.844 -5.141 1 78.31 93 GLY A N 1
ATOM 721 C CA . GLY A 1 93 ? 28.078 -18.922 -5.152 1 78.31 93 GLY A CA 1
ATOM 722 C C . GLY A 1 93 ? 28.5 -19.359 -3.766 1 78.31 93 GLY A C 1
ATOM 723 O O . GLY A 1 93 ? 29.094 -20.422 -3.6 1 78.31 93 GLY A O 1
ATOM 724 N N . ASN A 1 94 ? 28.016 -18.781 -2.744 1 80.56 94 ASN A N 1
ATOM 725 C CA . ASN A 1 94 ? 28.547 -19.016 -1.406 1 80.56 94 ASN A CA 1
ATOM 726 C C . ASN A 1 94 ? 27.5 -19.641 -0.49 1 80.56 94 ASN A C 1
ATOM 728 O O . ASN A 1 94 ? 27.734 -19.812 0.707 1 80.56 94 ASN A O 1
ATOM 732 N N . MET A 1 95 ? 26.453 -20.281 -1.053 1 85.88 95 MET A N 1
ATOM 733 C CA . MET A 1 95 ? 25.406 -20.766 -0.173 1 85.88 95 MET A CA 1
ATOM 734 C C . MET A 1 95 ? 25.266 -22.281 -0.276 1 85.88 95 MET A C 1
ATOM 736 O O . MET A 1 95 ? 25.391 -22.844 -1.362 1 85.88 95 MET A O 1
ATOM 740 N N . THR A 1 96 ? 25.047 -22.938 0.867 1 92.31 96 THR A N 1
ATOM 741 C CA . THR A 1 96 ? 24.797 -24.375 0.898 1 92.31 96 THR A CA 1
ATOM 742 C C . THR A 1 96 ? 23.312 -24.656 0.717 1 92.31 96 THR A C 1
ATOM 744 O O . THR A 1 96 ? 22.469 -23.766 0.878 1 92.31 96 THR A O 1
ATOM 747 N N . VAL A 1 97 ? 23.031 -25.891 0.417 1 96.06 97 VAL A N 1
ATOM 748 C CA . VAL A 1 97 ? 21.641 -26.328 0.274 1 96.06 97 VAL A CA 1
ATOM 749 C C . VAL A 1 97 ? 20.891 -26.109 1.588 1 96.06 97 VAL A C 1
ATOM 751 O O . VAL A 1 97 ? 19.766 -25.625 1.592 1 96.06 97 VAL A O 1
ATOM 754 N N . ALA A 1 98 ? 21.562 -26.391 2.684 1 96.06 98 ALA A N 1
ATOM 755 C CA . ALA A 1 98 ? 20.938 -26.266 4 1 96.06 98 ALA A CA 1
ATOM 756 C C . ALA A 1 98 ? 20.594 -24.812 4.305 1 96.06 98 ALA A C 1
ATOM 758 O O . ALA A 1 98 ? 19.516 -24.531 4.832 1 96.06 98 ALA A O 1
ATOM 759 N N . GLN A 1 99 ? 21.516 -23.969 4.023 1 93.19 99 GLN A N 1
ATOM 760 C CA . GLN A 1 99 ? 21.281 -22.547 4.246 1 93.19 99 GLN A CA 1
ATOM 761 C C . GLN A 1 99 ? 20.141 -22.031 3.373 1 93.19 99 GLN A C 1
ATOM 763 O O . GLN A 1 99 ? 19.297 -21.25 3.83 1 93.19 99 GLN A O 1
ATOM 768 N N . MET A 1 100 ? 20.141 -22.453 2.197 1 94.56 100 MET A N 1
ATOM 769 C CA . MET A 1 100 ? 19.078 -22.047 1.27 1 94.56 100 MET A CA 1
ATOM 770 C C . MET A 1 100 ? 17.734 -22.578 1.712 1 94.56 100 MET A C 1
ATOM 772 O O . MET A 1 100 ? 16.719 -21.875 1.64 1 94.56 100 MET A O 1
ATOM 776 N N . LYS A 1 101 ? 17.672 -23.812 2.16 1 97.38 101 LYS A N 1
ATOM 777 C CA . LYS A 1 101 ? 16.438 -24.391 2.652 1 97.38 101 LYS A CA 1
ATOM 778 C C . LYS A 1 101 ? 15.852 -23.578 3.801 1 97.38 101 LYS A C 1
ATOM 780 O O . LYS A 1 101 ? 14.648 -23.328 3.844 1 97.38 101 LYS A O 1
ATOM 785 N N . GLU A 1 102 ? 16.75 -23.188 4.668 1 96.31 102 GLU A N 1
ATOM 786 C CA . GLU A 1 102 ? 16.312 -22.406 5.816 1 96.31 102 GLU A CA 1
ATOM 787 C C . GLU A 1 102 ? 15.641 -21.109 5.379 1 96.31 102 GLU A C 1
ATOM 789 O O . GLU A 1 102 ? 14.617 -20.703 5.941 1 96.31 102 GLU A O 1
ATOM 794 N N . ARG A 1 103 ? 16.203 -20.438 4.445 1 95.69 103 ARG A N 1
ATOM 795 C CA . ARG A 1 103 ? 15.648 -19.172 3.949 1 95.69 103 ARG A CA 1
ATOM 796 C C . ARG A 1 103 ? 14.336 -19.422 3.207 1 95.69 103 ARG A C 1
ATOM 798 O O . ARG A 1 103 ? 13.391 -18.641 3.34 1 95.69 103 ARG A O 1
ATOM 805 N N . ILE A 1 104 ? 14.305 -20.484 2.426 1 98.25 104 ILE A N 1
ATOM 806 C CA . ILE A 1 104 ? 13.086 -20.828 1.703 1 98.25 104 ILE A CA 1
ATOM 807 C C . ILE A 1 104 ? 11.953 -21.094 2.695 1 98.25 104 ILE A C 1
ATOM 809 O O . ILE A 1 104 ? 10.844 -20.578 2.523 1 98.25 104 ILE A O 1
ATOM 813 N N . TYR A 1 105 ? 12.266 -21.828 3.809 1 98.31 105 TYR A N 1
ATOM 814 C CA . TYR A 1 105 ? 11.266 -22.078 4.844 1 98.31 105 TYR A CA 1
ATOM 815 C C . TYR A 1 105 ? 10.781 -20.766 5.457 1 98.31 105 TYR A C 1
ATOM 817 O O . TYR A 1 105 ? 9.586 -20.594 5.707 1 98.31 105 TYR A O 1
ATOM 825 N N . SER A 1 106 ? 11.711 -19.922 5.66 1 97.19 106 SER A N 1
ATOM 826 C CA . SER A 1 106 ? 11.367 -18.625 6.262 1 97.19 106 SER A CA 1
ATOM 827 C C . SER A 1 106 ? 10.422 -17.844 5.367 1 97.19 106 SER A C 1
ATOM 829 O O . SER A 1 106 ? 9.469 -17.219 5.848 1 97.19 106 SER A O 1
ATOM 831 N N . GLY A 1 107 ? 10.711 -17.797 4.066 1 98 107 GLY A N 1
ATOM 832 C CA . GLY A 1 107 ? 9.828 -17.141 3.121 1 98 107 GLY A CA 1
ATOM 833 C C . GLY A 1 107 ? 8.445 -17.766 3.061 1 98 107 GLY A C 1
ATOM 834 O O . GLY A 1 107 ? 7.438 -17.062 3.072 1 98 107 GLY A O 1
ATOM 835 N N . ILE A 1 108 ? 8.414 -19.094 3.02 1 98.69 108 ILE A N 1
ATOM 836 C CA . ILE A 1 108 ? 7.156 -19.844 2.977 1 98.69 108 ILE A CA 1
ATOM 837 C C . ILE A 1 108 ? 6.336 -19.547 4.23 1 98.69 108 ILE A C 1
ATOM 839 O O . ILE A 1 108 ? 5.133 -19.297 4.148 1 98.69 108 ILE A O 1
ATOM 843 N N . ARG A 1 109 ? 6.977 -19.578 5.371 1 98.06 109 ARG A N 1
ATOM 844 C CA . ARG A 1 109 ? 6.305 -19.312 6.641 1 98.06 109 ARG A CA 1
ATOM 845 C C . ARG A 1 109 ? 5.637 -17.938 6.629 1 98.06 109 ARG A C 1
ATOM 847 O O . ARG A 1 109 ? 4.48 -17.812 7.043 1 98.06 109 ARG A O 1
ATOM 854 N N . LYS A 1 110 ? 6.332 -16.953 6.156 1 97.44 110 LYS A N 1
ATOM 855 C CA . LYS A 1 110 ? 5.777 -15.594 6.094 1 97.44 110 LYS A CA 1
ATOM 856 C C . LYS A 1 110 ? 4.531 -15.555 5.215 1 97.44 110 LYS A C 1
ATOM 858 O O . LYS A 1 110 ? 3.514 -14.977 5.602 1 97.44 110 LYS A O 1
ATOM 863 N N . GLU A 1 111 ? 4.633 -16.156 4.043 1 98.38 111 GLU A N 1
ATOM 864 C CA . GLU A 1 111 ? 3.508 -16.203 3.111 1 98.38 111 GLU A CA 1
ATOM 865 C C . GLU A 1 111 ? 2.311 -16.922 3.723 1 98.38 111 GLU A C 1
ATOM 867 O O . GLU A 1 111 ? 1.181 -16.422 3.646 1 98.38 111 GLU A O 1
ATOM 872 N N . MET A 1 112 ? 2.557 -18.031 4.324 1 98.75 112 MET A N 1
ATOM 873 C CA . MET A 1 112 ? 1.476 -18.859 4.84 1 98.75 112 MET A CA 1
ATOM 874 C C . MET A 1 112 ? 0.793 -18.188 6.031 1 98.75 112 MET A C 1
ATOM 876 O O . MET A 1 112 ? -0.422 -18.312 6.199 1 98.75 112 MET A O 1
ATOM 880 N N . LEU A 1 113 ? 1.524 -17.469 6.848 1 98.31 113 LEU A N 1
ATOM 881 C CA . LEU A 1 113 ? 0.957 -16.766 7.996 1 98.31 113 LEU A CA 1
ATOM 882 C C . LEU A 1 113 ? 0.061 -15.625 7.551 1 98.31 113 LEU A C 1
ATOM 884 O O . LEU A 1 113 ? -0.723 -15.094 8.344 1 98.31 113 LEU A O 1
ATOM 888 N N . HIS A 1 114 ? 0.194 -15.273 6.262 1 98.31 114 HIS A N 1
ATOM 889 C CA . HIS A 1 114 ? -0.692 -14.258 5.699 1 98.31 114 HIS A CA 1
ATOM 890 C C . HIS A 1 114 ? -1.799 -14.898 4.867 1 98.31 114 HIS A C 1
ATOM 892 O O . HIS A 1 114 ? -2.576 -14.195 4.215 1 98.31 114 HIS A O 1
ATOM 898 N N . GLY A 1 115 ? -1.9 -16.156 4.801 1 98.62 115 GLY A N 1
ATOM 899 C CA . GLY A 1 115 ? -3.066 -16.797 4.207 1 98.62 115 GLY A CA 1
ATOM 900 C C . GLY A 1 115 ? -2.764 -17.484 2.893 1 98.62 115 GLY A C 1
ATOM 901 O O . GLY A 1 115 ? -3.654 -18.062 2.271 1 98.62 115 GLY A O 1
ATOM 902 N N . VAL A 1 116 ? -1.498 -17.531 2.459 1 98.94 116 VAL A N 1
ATOM 903 C CA . VAL A 1 116 ? -1.12 -18.156 1.193 1 98.94 116 VAL A CA 1
ATOM 904 C C . VAL A 1 116 ? -1.042 -19.672 1.364 1 98.94 116 VAL A C 1
ATOM 906 O O . VAL A 1 116 ? -0.515 -20.156 2.365 1 98.94 116 VAL A O 1
ATOM 909 N N . GLN A 1 117 ? -1.585 -20.391 0.38 1 98.94 117 GLN A N 1
ATOM 910 C CA . GLN A 1 117 ? -1.445 -21.844 0.407 1 98.94 117 GLN A CA 1
ATOM 911 C C . GLN A 1 117 ? -0.969 -22.375 -0.941 1 98.94 117 GLN A C 1
ATOM 913 O O . GLN A 1 117 ? -0.93 -23.578 -1.157 1 98.94 117 GLN A O 1
ATOM 918 N N . ALA A 1 118 ? -0.67 -21.516 -1.884 1 98.94 118 ALA A N 1
ATOM 919 C CA . ALA A 1 118 ? -0.069 -21.891 -3.162 1 98.94 118 ALA A CA 1
ATOM 920 C C . ALA A 1 118 ? 0.976 -20.875 -3.598 1 98.94 118 ALA A C 1
ATOM 922 O O . ALA A 1 118 ? 0.724 -19.672 -3.566 1 98.94 118 ALA A O 1
ATOM 923 N N . ILE A 1 119 ? 2.152 -21.359 -3.918 1 98.94 119 ILE A N 1
ATOM 924 C CA . ILE A 1 119 ? 3.26 -20.5 -4.336 1 98.94 119 ILE A CA 1
ATOM 925 C C . ILE A 1 119 ? 3.895 -21.062 -5.605 1 98.94 119 ILE A C 1
ATOM 927 O O . ILE A 1 119 ? 4.094 -22.281 -5.723 1 98.94 119 ILE A O 1
ATOM 931 N N . ARG A 1 120 ? 4.098 -20.266 -6.621 1 98.94 120 ARG A N 1
ATOM 932 C CA . ARG A 1 120 ? 5.059 -20.578 -7.676 1 98.94 120 ARG A CA 1
ATOM 933 C C . ARG A 1 120 ? 6.348 -19.781 -7.488 1 98.94 120 ARG A C 1
ATOM 935 O O . ARG A 1 120 ? 6.328 -18.547 -7.445 1 98.94 120 ARG A O 1
ATOM 942 N N . THR A 1 121 ? 7.422 -20.5 -7.277 1 98.88 121 THR A N 1
ATOM 943 C CA . THR A 1 121 ? 8.711 -19.844 -7.059 1 98.88 121 THR A CA 1
ATOM 944 C C . THR A 1 121 ? 9.617 -20 -8.273 1 98.88 121 THR A C 1
ATOM 946 O O . THR A 1 121 ? 9.562 -21.016 -8.961 1 98.88 121 THR A O 1
ATOM 949 N N . HIS A 1 122 ? 10.359 -18.969 -8.578 1 98.81 122 HIS A N 1
ATOM 950 C CA . HIS A 1 122 ? 11.406 -19 -9.594 1 98.81 122 HIS A CA 1
ATOM 951 C C . HIS A 1 122 ? 12.766 -19.266 -8.961 1 98.81 122 HIS A C 1
ATOM 953 O O . HIS A 1 122 ? 13.203 -18.516 -8.086 1 98.81 122 HIS A O 1
ATOM 959 N N . ILE A 1 123 ? 13.422 -20.281 -9.367 1 98.56 123 ILE A N 1
ATOM 960 C CA . ILE A 1 123 ? 14.719 -20.656 -8.828 1 98.56 123 ILE A CA 1
ATOM 961 C C . ILE A 1 123 ? 15.789 -20.5 -9.906 1 98.56 123 ILE A C 1
ATOM 963 O O . ILE A 1 123 ? 15.664 -21.062 -11 1 98.56 123 ILE A O 1
ATOM 967 N N . ASP A 1 124 ? 16.828 -19.797 -9.578 1 97.38 124 ASP A N 1
ATOM 968 C CA . ASP A 1 124 ? 17.922 -19.578 -10.523 1 97.38 124 ASP A CA 1
ATOM 969 C C . ASP A 1 124 ? 18.672 -20.875 -10.789 1 97.38 124 ASP A C 1
ATOM 971 O O . ASP A 1 124 ? 19.25 -21.469 -9.875 1 97.38 124 ASP A O 1
ATOM 975 N N . VAL A 1 125 ? 18.719 -21.234 -12.047 1 97.81 125 VAL A N 1
ATOM 976 C CA . VAL A 1 125 ? 19.406 -22.484 -12.383 1 97.81 125 VAL A CA 1
ATOM 977 C C . VAL A 1 125 ? 20.703 -22.172 -13.125 1 97.81 125 VAL A C 1
ATOM 979 O O . VAL A 1 125 ? 21.375 -23.078 -13.617 1 97.81 125 VAL A O 1
ATOM 982 N N . THR A 1 126 ? 20.969 -20.781 -13.289 1 95.56 126 THR A N 1
ATOM 983 C CA . THR A 1 126 ? 22.281 -20.422 -13.797 1 95.56 126 THR A CA 1
ATOM 984 C C . THR A 1 126 ? 23.359 -20.641 -12.727 1 95.56 126 THR A C 1
ATOM 986 O O . THR A 1 126 ? 24.031 -19.688 -12.312 1 95.56 126 THR A O 1
ATOM 989 N N . ASP A 1 127 ? 23.391 -21.703 -12.164 1 91.81 127 ASP A N 1
ATOM 990 C CA . ASP A 1 127 ? 24.281 -22.328 -11.188 1 91.81 127 ASP A CA 1
ATOM 991 C C . ASP A 1 127 ? 24.469 -23.812 -11.5 1 91.81 127 ASP A C 1
ATOM 993 O O . ASP A 1 127 ? 23.578 -24.625 -11.242 1 91.81 127 ASP A O 1
ATOM 997 N N . PRO A 1 128 ? 25.609 -24.172 -11.961 1 92 128 PRO A N 1
ATOM 998 C CA . PRO A 1 128 ? 25.797 -25.547 -12.406 1 92 128 PRO A CA 1
ATOM 999 C C . PRO A 1 128 ? 25.688 -26.562 -11.266 1 92 128 PRO A C 1
ATOM 1001 O O . PRO A 1 128 ? 25.5 -27.75 -11.508 1 92 128 PRO A O 1
ATOM 1004 N N . THR A 1 129 ? 25.766 -26.141 -10.094 1 94.12 129 THR A N 1
ATOM 1005 C CA . THR A 1 129 ? 25.656 -27.062 -8.953 1 94.12 129 THR A CA 1
ATOM 1006 C C . THR A 1 129 ? 24.203 -27.219 -8.539 1 94.12 129 THR A C 1
ATOM 1008 O O . THR A 1 129 ? 23.859 -28.125 -7.77 1 94.12 129 THR A O 1
ATOM 1011 N N . PHE A 1 130 ? 23.328 -26.406 -9.039 1 96.69 130 PHE A N 1
ATOM 1012 C CA . PHE A 1 130 ? 21.891 -26.438 -8.82 1 96.69 130 PHE A CA 1
ATOM 1013 C C . PHE A 1 130 ? 21.578 -26.375 -7.328 1 96.69 130 PHE A C 1
ATOM 1015 O O . PHE A 1 130 ? 20.625 -27.016 -6.863 1 96.69 130 PHE A O 1
ATOM 1022 N N . THR A 1 131 ? 22.375 -25.672 -6.586 1 96 131 THR A N 1
ATOM 1023 C CA . THR A 1 131 ? 22.203 -25.594 -5.141 1 96 131 THR A CA 1
ATOM 1024 C C . THR A 1 131 ? 20.812 -25.109 -4.785 1 96 131 THR A C 1
ATOM 1026 O O . THR A 1 131 ? 20.125 -25.703 -3.961 1 96 131 THR A O 1
ATOM 1029 N N . GLY A 1 132 ? 20.406 -24.016 -5.395 1 96.25 132 GLY A N 1
ATOM 1030 C CA . GLY A 1 132 ? 19.094 -23.453 -5.133 1 96.25 132 GLY A CA 1
ATOM 1031 C C . GLY A 1 132 ? 17.969 -24.391 -5.516 1 96.25 132 GLY A C 1
ATOM 1032 O O . GLY A 1 132 ? 17 -24.547 -4.766 1 96.25 132 GLY A O 1
ATOM 1033 N N . LEU A 1 133 ? 18.062 -25.078 -6.672 1 98.25 133 LEU A N 1
ATOM 1034 C CA . LEU A 1 133 ? 17.016 -25.984 -7.141 1 98.25 133 LEU A CA 1
ATOM 1035 C C . LEU A 1 133 ? 16.906 -27.203 -6.234 1 98.25 133 LEU A C 1
ATOM 1037 O O . LEU A 1 133 ? 15.805 -27.641 -5.902 1 98.25 133 LEU A O 1
ATOM 1041 N N . LYS A 1 134 ? 18.078 -27.75 -5.887 1 98.38 134 LYS A N 1
ATOM 1042 C CA . LYS A 1 134 ? 18.078 -28.891 -4.961 1 98.38 134 LYS A CA 1
ATOM 1043 C C . LYS A 1 134 ? 17.359 -28.531 -3.662 1 98.38 134 LYS A C 1
ATOM 1045 O O . LYS A 1 134 ? 16.516 -29.297 -3.189 1 98.38 134 LYS A O 1
ATOM 1050 N N . ALA A 1 135 ? 17.672 -27.391 -3.117 1 98.38 135 ALA A N 1
ATOM 1051 C CA . ALA A 1 135 ? 17.031 -26.938 -1.886 1 98.38 135 ALA A CA 1
ATOM 1052 C C . ALA A 1 135 ? 15.531 -26.812 -2.066 1 98.38 135 ALA A C 1
ATOM 1054 O O . ALA A 1 135 ? 14.758 -27.297 -1.238 1 98.38 135 ALA A O 1
ATOM 1055 N N . ALA A 1 136 ? 15.117 -26.188 -3.119 1 98.75 136 ALA A N 1
ATOM 1056 C CA . ALA A 1 136 ? 13.695 -25.938 -3.367 1 98.75 136 ALA A CA 1
ATOM 1057 C C . ALA A 1 136 ? 12.938 -27.25 -3.566 1 98.75 136 ALA A C 1
ATOM 1059 O O . ALA A 1 136 ? 11.812 -27.391 -3.094 1 98.75 136 ALA A O 1
ATOM 1060 N N . LEU A 1 137 ? 13.531 -28.172 -4.293 1 98.81 137 LEU A N 1
ATOM 1061 C CA . LEU A 1 137 ? 12.898 -29.469 -4.543 1 98.81 137 LEU A CA 1
ATOM 1062 C C . LEU A 1 137 ? 12.711 -30.25 -3.24 1 98.81 137 LEU A C 1
ATOM 1064 O O . LEU A 1 137 ? 11.68 -30.875 -3.031 1 98.81 137 LEU A O 1
ATOM 1068 N N . GLU A 1 138 ? 13.727 -30.203 -2.402 1 98.62 138 GLU A N 1
ATOM 1069 C CA . GLU A 1 138 ? 13.602 -30.859 -1.104 1 98.62 138 GLU A CA 1
ATOM 1070 C C . GLU A 1 138 ? 12.484 -30.234 -0.272 1 98.62 138 GLU A C 1
ATOM 1072 O O . GLU A 1 138 ? 11.664 -30.953 0.307 1 98.62 138 GLU A O 1
ATOM 1077 N N . VAL A 1 139 ? 12.461 -28.953 -0.225 1 98.75 139 VAL A N 1
ATOM 1078 C CA . VAL A 1 139 ? 11.445 -28.25 0.546 1 98.75 139 VAL A CA 1
ATOM 1079 C C . VAL A 1 139 ? 10.062 -28.547 -0.025 1 98.75 139 VAL A C 1
ATOM 1081 O O . VAL A 1 139 ? 9.102 -28.766 0.725 1 98.75 139 VAL A O 1
ATOM 1084 N N . LYS A 1 140 ? 9.961 -28.562 -1.357 1 98.69 140 LYS A N 1
ATOM 1085 C CA . LYS A 1 140 ? 8.695 -28.875 -2.018 1 98.69 140 LYS A CA 1
ATOM 1086 C C . LYS A 1 140 ? 8.133 -30.203 -1.534 1 98.69 140 LYS A C 1
ATOM 1088 O O . LYS A 1 140 ? 6.941 -30.312 -1.229 1 98.69 140 LYS A O 1
ATOM 1093 N N . ASP A 1 141 ? 8.953 -31.156 -1.469 1 98.38 141 ASP A N 1
ATOM 1094 C CA . ASP A 1 141 ? 8.539 -32.469 -1.006 1 98.38 141 ASP A CA 1
ATOM 1095 C C . ASP A 1 141 ? 8.109 -32.438 0.46 1 98.38 141 ASP A C 1
ATOM 1097 O O . ASP A 1 141 ? 7.129 -33.062 0.846 1 98.38 141 ASP A O 1
ATOM 1101 N N . GLU A 1 142 ? 8.781 -31.672 1.208 1 98.06 142 GLU A N 1
ATOM 1102 C CA . GLU A 1 142 ? 8.57 -31.641 2.652 1 98.06 142 GLU A CA 1
ATOM 1103 C C . GLU A 1 142 ? 7.301 -30.875 3.006 1 98.06 142 GLU A C 1
ATOM 1105 O O . GLU A 1 142 ? 6.68 -31.141 4.035 1 98.06 142 GLU A O 1
ATOM 1110 N N . VAL A 1 143 ? 6.895 -29.938 2.156 1 98.19 143 VAL A N 1
ATOM 1111 C CA . VAL A 1 143 ? 5.766 -29.094 2.518 1 98.19 143 VAL A CA 1
ATOM 1112 C C . VAL A 1 143 ? 4.547 -29.469 1.677 1 98.19 143 VAL A C 1
ATOM 1114 O O . VAL A 1 143 ? 3.521 -28.781 1.717 1 98.19 143 VAL A O 1
ATOM 1117 N N . LYS A 1 144 ? 4.539 -30.531 0.902 1 97.69 144 LYS A N 1
ATOM 1118 C CA . LYS A 1 144 ? 3.545 -30.875 -0.11 1 97.69 144 LYS A CA 1
ATOM 1119 C C . LYS A 1 144 ? 2.164 -31.062 0.514 1 97.69 144 LYS A C 1
ATOM 1121 O O . LYS A 1 144 ? 1.146 -30.859 -0.151 1 97.69 144 LYS A O 1
ATOM 1126 N N . ASP A 1 145 ? 2.057 -31.359 1.8 1 96.88 145 ASP A N 1
ATOM 1127 C CA . ASP A 1 145 ? 0.774 -31.609 2.449 1 96.88 145 ASP A CA 1
ATOM 1128 C C . ASP A 1 145 ? 0.13 -30.312 2.924 1 96.88 145 ASP A C 1
ATOM 1130 O O . ASP A 1 145 ? -1.065 -30.281 3.219 1 96.88 145 ASP A O 1
ATOM 1134 N N . ILE A 1 146 ? 0.974 -29.203 2.984 1 97.88 146 ILE A N 1
ATOM 1135 C CA . ILE A 1 146 ? 0.425 -28 3.59 1 97.88 146 ILE A CA 1
ATOM 1136 C C . ILE A 1 146 ? 0.495 -26.844 2.592 1 97.88 146 ILE A C 1
ATOM 1138 O O . ILE A 1 146 ? -0.06 -25.766 2.838 1 97.88 146 ILE A O 1
ATOM 1142 N N . LEU A 1 147 ? 1.126 -27.031 1.469 1 98.5 147 LEU A N 1
ATOM 1143 C CA . LEU A 1 147 ? 1.365 -25.969 0.503 1 98.5 147 LEU A CA 1
ATOM 1144 C C . LEU A 1 147 ? 1.53 -26.531 -0.903 1 98.5 147 LEU A C 1
ATOM 1146 O O . LEU A 1 147 ? 2.234 -27.531 -1.1 1 98.5 147 LEU A O 1
ATOM 1150 N N . ASP A 1 148 ? 0.805 -25.984 -1.851 1 98.75 148 ASP A N 1
ATOM 1151 C CA . ASP A 1 148 ? 1.124 -26.234 -3.252 1 98.75 148 ASP A CA 1
ATOM 1152 C C . ASP A 1 148 ? 2.32 -25.406 -3.701 1 98.75 148 ASP A C 1
ATOM 1154 O O . ASP A 1 148 ? 2.219 -24.188 -3.834 1 98.75 148 ASP A O 1
ATOM 1158 N N . LEU A 1 149 ? 3.453 -26.047 -3.889 1 98.88 149 LEU A N 1
ATOM 1159 C CA . LEU A 1 149 ? 4.652 -25.328 -4.312 1 98.88 149 LEU A CA 1
ATOM 1160 C C . LEU A 1 149 ? 5.062 -25.75 -5.719 1 98.88 149 LEU A C 1
ATOM 1162 O O . LEU A 1 149 ? 5.281 -26.938 -5.98 1 98.88 149 LEU A O 1
ATOM 1166 N N . GLN A 1 150 ? 5.047 -24.797 -6.652 1 98.94 150 GLN A N 1
ATOM 1167 C CA . GLN A 1 150 ? 5.57 -25.016 -8 1 98.94 150 GLN A CA 1
ATOM 1168 C C . GLN A 1 150 ? 6.934 -24.344 -8.172 1 98.94 150 GLN A C 1
ATOM 1170 O O . GLN A 1 150 ? 7.188 -23.281 -7.602 1 98.94 150 GLN A O 1
ATOM 1175 N N . ILE A 1 151 ? 7.77 -24.969 -8.891 1 98.94 151 ILE A N 1
ATOM 1176 C CA . ILE A 1 151 ? 9.125 -24.469 -9.094 1 98.94 151 ILE A CA 1
ATOM 1177 C C . ILE A 1 151 ? 9.359 -24.188 -10.578 1 98.94 151 ILE A C 1
ATOM 1179 O O . ILE A 1 151 ? 9.109 -25.062 -11.422 1 98.94 151 ILE A O 1
ATOM 1183 N N . VAL A 1 152 ? 9.766 -22.984 -10.922 1 98.94 152 VAL A N 1
ATOM 1184 C CA . VAL A 1 152 ? 10.188 -22.594 -12.266 1 98.94 152 VAL A CA 1
ATOM 1185 C C . VAL A 1 152 ? 11.703 -22.734 -12.391 1 98.94 152 VAL A C 1
ATOM 1187 O O . VAL A 1 152 ? 12.453 -22.156 -11.602 1 98.94 152 VAL A O 1
ATOM 1190 N N . ALA A 1 153 ? 12.18 -23.547 -13.32 1 98.88 153 ALA A N 1
ATOM 1191 C CA . ALA A 1 153 ? 13.594 -23.531 -13.688 1 98.88 153 ALA A CA 1
ATOM 1192 C C . ALA A 1 153 ? 13.953 -22.25 -14.43 1 98.88 153 ALA A C 1
ATOM 1194 O O . ALA A 1 153 ? 13.719 -22.125 -15.633 1 98.88 153 ALA A O 1
ATOM 1195 N N . PHE A 1 154 ? 14.531 -21.359 -13.727 1 98.69 154 PHE A N 1
ATOM 1196 C CA . PHE A 1 154 ? 14.625 -19.984 -14.188 1 98.69 154 PHE A CA 1
ATOM 1197 C C . PHE A 1 154 ? 16.062 -19.609 -14.5 1 98.69 154 PHE A C 1
ATOM 1199 O O . PHE A 1 154 ? 16.922 -19.641 -13.617 1 98.69 154 PHE A O 1
ATOM 1206 N N . PRO A 1 155 ? 16.375 -19.266 -15.742 1 98.19 155 PRO A N 1
ATOM 1207 C CA . PRO A 1 155 ? 17.719 -18.812 -16.094 1 98.19 155 PRO A CA 1
ATOM 1208 C C . PRO A 1 155 ? 17.922 -17.328 -15.789 1 98.19 155 PRO A C 1
ATOM 1210 O O . PRO A 1 155 ? 17.938 -16.5 -16.703 1 98.19 155 PRO A O 1
ATOM 1213 N N . GLN A 1 156 ? 18.156 -16.984 -14.516 1 95.69 156 GLN A N 1
ATOM 1214 C CA . GLN A 1 156 ? 18.266 -15.609 -14.031 1 95.69 156 GLN A CA 1
ATOM 1215 C C . GLN A 1 156 ? 19.266 -14.812 -14.875 1 95.69 156 GLN A C 1
ATOM 1217 O O . GLN A 1 156 ? 19.094 -13.617 -15.086 1 95.69 156 GLN A O 1
ATOM 1222 N N . GLU A 1 157 ? 20.297 -15.438 -15.383 1 94.44 157 GLU A N 1
ATOM 1223 C CA . GLU A 1 157 ? 21.344 -14.734 -16.125 1 94.44 157 GLU A CA 1
ATOM 1224 C C . GLU A 1 157 ? 21.219 -14.984 -17.625 1 94.44 157 GLU A C 1
ATOM 1226 O O . GLU A 1 157 ? 22.172 -14.758 -18.375 1 94.44 157 GLU A O 1
ATOM 1231 N N . GLY A 1 158 ? 20.062 -15.5 -18.031 1 95.75 158 GLY A N 1
ATOM 1232 C CA . GLY A 1 158 ? 19.812 -15.758 -19.438 1 95.75 158 GLY A CA 1
ATOM 1233 C C . GLY A 1 158 ? 20.141 -17.188 -19.859 1 95.75 158 GLY A C 1
ATOM 1234 O O . GLY A 1 158 ? 21.016 -17.812 -19.281 1 95.75 158 GLY A O 1
ATOM 1235 N N . MET A 1 159 ? 19.422 -17.688 -20.859 1 97.81 159 MET A N 1
ATOM 1236 C CA . MET A 1 159 ? 19.688 -19.016 -21.422 1 97.81 159 MET A CA 1
ATOM 1237 C C . MET A 1 159 ? 20.938 -19 -22.281 1 97.81 159 MET A C 1
ATOM 1239 O O . MET A 1 159 ? 21.703 -19.969 -22.297 1 97.81 159 MET A O 1
ATOM 1243 N N . TYR A 1 160 ? 21.078 -17.875 -22.984 1 97.56 160 TYR A N 1
ATOM 1244 C CA . TYR A 1 160 ? 22.156 -17.844 -23.969 1 97.56 160 TYR A CA 1
ATOM 1245 C C . TYR A 1 160 ? 23.188 -16.781 -23.625 1 97.56 160 TYR A C 1
ATOM 1247 O O . TYR A 1 160 ? 24.25 -16.719 -24.25 1 97.56 160 TYR A O 1
ATOM 1255 N N . ALA A 1 161 ? 22.875 -15.992 -22.625 1 94.88 161 ALA A N 1
ATOM 1256 C CA . ALA A 1 161 ? 23.875 -15.078 -22.062 1 94.88 161 ALA A CA 1
ATOM 1257 C C . ALA A 1 161 ? 24.75 -15.781 -21.031 1 94.88 161 ALA A C 1
ATOM 1259 O O . ALA A 1 161 ? 25.812 -15.273 -20.656 1 94.88 161 ALA A O 1
ATOM 1260 N N . TYR A 1 162 ? 24.344 -16.859 -20.547 1 93.25 162 TYR A N 1
ATOM 1261 C CA . TYR A 1 162 ? 25.062 -17.734 -19.625 1 93.25 162 TYR A CA 1
ATOM 1262 C C . TYR A 1 162 ? 25.469 -19.031 -20.312 1 93.25 162 TYR A C 1
ATOM 1264 O O . TYR A 1 162 ? 24.641 -19.734 -20.891 1 93.25 162 TYR A O 1
ATOM 1272 N N . LYS A 1 163 ? 26.766 -19.406 -20.25 1 94.62 163 LYS A N 1
ATOM 1273 C CA . LYS A 1 163 ? 27.266 -20.594 -20.953 1 94.62 163 LYS A CA 1
ATOM 1274 C C . LYS A 1 163 ? 26.516 -21.844 -20.5 1 94.62 163 LYS A C 1
ATOM 1276 O O . LYS A 1 163 ? 26.516 -22.188 -19.328 1 94.62 163 LYS A O 1
ATOM 1281 N N . GLY A 1 164 ? 25.812 -22.469 -21.453 1 96.75 164 GLY A N 1
ATOM 1282 C CA . GLY A 1 164 ? 25.078 -23.703 -21.203 1 96.75 164 GLY A CA 1
ATOM 1283 C C . GLY A 1 164 ? 23.75 -23.453 -20.5 1 96.75 164 GLY A C 1
ATOM 1284 O O . GLY A 1 164 ? 23.141 -24.375 -19.953 1 96.75 164 GLY A O 1
ATOM 1285 N N . GLY A 1 165 ? 23.344 -22.234 -20.453 1 97.81 165 GLY A N 1
ATOM 1286 C CA . GLY A 1 165 ? 22.141 -21.875 -19.719 1 97.81 165 GLY A CA 1
ATOM 1287 C C . GLY A 1 165 ? 20.922 -22.656 -20.141 1 97.81 165 GLY A C 1
ATOM 1288 O O . GLY A 1 165 ? 20.125 -23.078 -19.312 1 97.81 165 GLY A O 1
ATOM 1289 N N . ASP A 1 166 ? 20.719 -22.828 -21.469 1 98.12 166 ASP A N 1
ATOM 1290 C CA . ASP A 1 166 ? 19.594 -23.578 -21.984 1 98.12 166 ASP A CA 1
ATOM 1291 C C . ASP A 1 166 ? 19.625 -25.031 -21.5 1 98.12 166 ASP A C 1
ATOM 1293 O O . ASP A 1 166 ? 18.594 -25.609 -21.156 1 98.12 166 ASP A O 1
ATOM 1297 N N . LYS A 1 167 ? 20.828 -25.641 -21.422 1 98.5 167 LYS A N 1
ATOM 1298 C CA . LYS A 1 167 ? 21 -27 -20.938 1 98.5 167 LYS A CA 1
ATOM 1299 C C . LYS A 1 167 ? 20.703 -27.094 -19.438 1 98.5 167 LYS A C 1
ATOM 1301 O O . LYS A 1 167 ? 20.156 -28.094 -18.969 1 98.5 167 LYS A O 1
ATOM 1306 N N . LEU A 1 168 ? 21.094 -26.078 -18.719 1 98.5 168 LEU A N 1
ATOM 1307 C CA . LEU A 1 168 ? 20.828 -26.031 -17.281 1 98.5 168 LEU A CA 1
ATOM 1308 C C . LEU A 1 168 ? 19.328 -25.953 -17.016 1 98.5 168 LEU A C 1
ATOM 1310 O O . LEU A 1 168 ? 18.828 -26.594 -16.078 1 98.5 168 LEU A O 1
ATOM 1314 N N . VAL A 1 169 ? 18.594 -25.156 -17.828 1 98.81 169 VAL A N 1
ATOM 1315 C CA . VAL A 1 169 ? 17.141 -25.094 -17.703 1 98.81 169 VAL A CA 1
ATOM 1316 C C . VAL A 1 169 ? 16.547 -26.484 -17.922 1 98.81 169 VAL A C 1
ATOM 1318 O O . VAL A 1 169 ? 15.719 -26.938 -17.141 1 98.81 169 VAL A O 1
ATOM 1321 N N . GLU A 1 170 ? 17.016 -27.109 -18.969 1 98.81 170 GLU A N 1
ATOM 1322 C CA . GLU A 1 170 ? 16.5 -28.438 -19.281 1 98.81 170 GLU A CA 1
ATOM 1323 C C . GLU A 1 170 ? 16.812 -29.422 -18.156 1 98.81 170 GLU A C 1
ATOM 1325 O O . GLU A 1 170 ? 15.969 -30.234 -17.766 1 98.81 170 GLU A O 1
ATOM 1330 N N . GLU A 1 171 ? 18.094 -29.375 -17.656 1 98.69 171 GLU A N 1
ATOM 1331 C CA . GLU A 1 171 ? 18.453 -30.25 -16.547 1 98.69 171 GLU A CA 1
ATOM 1332 C C . GLU A 1 171 ? 17.562 -29.984 -15.336 1 98.69 171 GLU A C 1
ATOM 1334 O O . GLU A 1 171 ? 17.172 -30.922 -14.625 1 98.69 171 GLU A O 1
ATOM 1339 N N . GLY A 1 172 ? 17.281 -28.688 -15.078 1 98.75 172 GLY A N 1
ATOM 1340 C CA . GLY A 1 172 ? 16.359 -28.359 -14 1 98.75 172 GLY A CA 1
ATOM 1341 C C . GLY A 1 172 ? 15.008 -29.016 -14.141 1 98.75 172 GLY A C 1
ATOM 1342 O O . GLY A 1 172 ? 14.422 -29.469 -13.156 1 98.75 172 GLY A O 1
ATOM 1343 N N . LEU A 1 173 ? 14.492 -29.078 -15.367 1 98.88 173 LEU A N 1
ATOM 1344 C CA . LEU A 1 173 ? 13.219 -29.734 -15.633 1 98.88 173 LEU A CA 1
ATOM 1345 C C . LEU A 1 173 ? 13.312 -31.234 -15.344 1 98.88 173 LEU A C 1
ATOM 1347 O O . LEU A 1 173 ? 12.414 -31.812 -14.727 1 98.88 173 LEU A O 1
ATOM 1351 N N . LYS A 1 174 ? 14.406 -31.828 -15.781 1 98.69 174 LYS A N 1
ATOM 1352 C CA . LYS A 1 174 ? 14.617 -33.25 -15.547 1 98.69 174 LYS A CA 1
ATOM 1353 C C . LYS A 1 174 ? 14.688 -33.562 -14.047 1 98.69 174 LYS A C 1
ATOM 1355 O O . LYS A 1 174 ? 14.258 -34.625 -13.602 1 98.69 174 LYS A O 1
ATOM 1360 N N . MET A 1 175 ? 15.227 -32.625 -13.32 1 98.56 175 MET A N 1
ATOM 1361 C CA . MET A 1 175 ? 15.383 -32.781 -11.883 1 98.56 175 MET A CA 1
ATOM 1362 C C . MET A 1 175 ? 14.031 -32.719 -11.172 1 98.56 175 MET A C 1
ATOM 1364 O O . MET A 1 175 ? 13.883 -33.188 -10.055 1 98.56 175 MET A O 1
ATOM 1368 N N . GLY A 1 176 ? 13.094 -31.922 -11.797 1 98.62 176 GLY A N 1
ATOM 1369 C CA . GLY A 1 176 ? 11.797 -31.969 -11.148 1 98.62 176 GLY A CA 1
ATOM 1370 C C . GLY A 1 176 ? 11.086 -30.625 -11.156 1 98.62 176 GLY A C 1
ATOM 1371 O O . GLY A 1 176 ? 9.977 -30.5 -10.625 1 98.62 176 GLY A O 1
ATOM 1372 N N . ALA A 1 177 ? 11.672 -29.578 -11.758 1 98.81 177 ALA A N 1
ATOM 1373 C CA . ALA A 1 177 ? 10.977 -28.297 -11.859 1 98.81 177 ALA A CA 1
ATOM 1374 C C . ALA A 1 177 ? 9.656 -28.438 -12.602 1 98.81 177 ALA A C 1
ATOM 1376 O O . ALA A 1 177 ? 9.531 -29.297 -13.492 1 98.81 177 ALA A O 1
ATOM 1377 N N . ASP A 1 178 ? 8.711 -27.609 -12.234 1 98.88 178 ASP A N 1
ATOM 1378 C CA . ASP A 1 178 ? 7.352 -27.734 -12.75 1 98.88 178 ASP A CA 1
ATOM 1379 C C . ASP A 1 178 ? 7.156 -26.859 -13.992 1 98.88 178 ASP A C 1
ATOM 1381 O O . ASP A 1 178 ? 6.23 -27.094 -14.773 1 98.88 178 ASP A O 1
ATOM 1385 N N . CYS A 1 179 ? 7.969 -25.828 -14.125 1 98.88 179 CYS A N 1
ATOM 1386 C CA . CYS A 1 179 ? 7.781 -24.812 -15.156 1 98.88 179 CYS A CA 1
ATOM 1387 C C . CYS A 1 179 ? 9.102 -24.469 -15.836 1 98.88 179 CYS A C 1
ATOM 1389 O O . CYS A 1 179 ? 10.164 -24.531 -15.211 1 98.88 179 CYS A O 1
ATOM 1391 N N . VAL A 1 180 ? 9.039 -24.156 -17.094 1 98.94 180 VAL A N 1
ATOM 1392 C CA . VAL A 1 180 ? 10.164 -23.578 -17.812 1 98.94 180 VAL A CA 1
ATOM 1393 C C . VAL A 1 180 ? 10.156 -22.047 -17.672 1 98.94 180 VAL A C 1
ATOM 1395 O O . VAL A 1 180 ? 9.125 -21.406 -17.875 1 98.94 180 VAL A O 1
ATOM 1398 N N . GLY A 1 181 ? 11.242 -21.5 -17.188 1 98.88 181 GLY A N 1
ATOM 1399 C CA . GLY A 1 181 ? 11.383 -20.047 -17.094 1 98.88 181 GLY A CA 1
ATOM 1400 C C . GLY A 1 181 ? 12.297 -19.469 -18.156 1 98.88 181 GLY A C 1
ATOM 1401 O O . GLY A 1 181 ? 13.055 -20.188 -18.797 1 98.88 181 GLY A O 1
ATOM 1402 N N . ALA A 1 182 ? 12.188 -18.188 -18.375 1 98.81 182 ALA A N 1
ATOM 1403 C CA . ALA A 1 182 ? 13.07 -17.422 -19.266 1 98.81 182 ALA A CA 1
ATOM 1404 C C . ALA A 1 182 ? 13.062 -15.945 -18.891 1 98.81 182 ALA A C 1
ATOM 1406 O O . ALA A 1 182 ? 12.18 -15.484 -18.172 1 98.81 182 ALA A O 1
ATOM 1407 N N . ILE A 1 183 ? 14.016 -15.242 -19.312 1 98.31 183 ILE A N 1
ATOM 1408 C CA . ILE A 1 183 ? 14.141 -13.797 -19.156 1 98.31 183 ILE A CA 1
ATOM 1409 C C . ILE A 1 183 ? 14.711 -13.18 -20.438 1 98.31 183 ILE A C 1
ATOM 1411 O O . ILE A 1 183 ? 15.82 -12.641 -20.422 1 98.31 183 ILE A O 1
ATOM 1415 N N . PRO A 1 184 ? 13.891 -13.156 -21.438 1 98.31 184 PRO A N 1
ATOM 1416 C CA . PRO A 1 184 ? 14.398 -12.859 -22.781 1 98.31 184 PRO A CA 1
ATOM 1417 C C . PRO A 1 184 ? 14.977 -11.453 -22.891 1 98.31 184 PRO A C 1
ATOM 1419 O O . PRO A 1 184 ? 15.938 -11.234 -23.641 1 98.31 184 PRO A O 1
ATOM 1422 N N . HIS A 1 185 ? 14.477 -10.492 -22.172 1 96.12 185 HIS A N 1
ATOM 1423 C CA . HIS A 1 185 ? 14.945 -9.117 -22.281 1 96.12 185 HIS A CA 1
ATOM 1424 C C . HIS A 1 185 ? 16.328 -8.953 -21.672 1 96.12 185 HIS A C 1
ATOM 1426 O O . HIS A 1 185 ? 16.984 -7.934 -21.875 1 96.12 185 HIS A O 1
ATOM 1432 N N . PHE A 1 186 ? 16.781 -9.969 -20.938 1 95 186 PHE A N 1
ATOM 1433 C CA . PHE A 1 186 ? 18.094 -9.875 -20.328 1 95 186 PHE A CA 1
ATOM 1434 C C . PHE A 1 186 ? 19.141 -10.57 -21.172 1 95 186 PHE A C 1
ATOM 1436 O O . PHE A 1 186 ? 20.344 -10.516 -20.875 1 95 186 PHE A O 1
ATOM 1443 N N . GLU A 1 187 ? 18.766 -11.25 -22.266 1 96.19 187 GLU A N 1
ATOM 1444 C CA . GLU A 1 187 ? 19.734 -11.812 -23.203 1 96.19 187 GLU A CA 1
ATOM 1445 C C . GLU A 1 187 ? 20.562 -10.719 -23.875 1 96.19 187 GLU A C 1
ATOM 1447 O O . GLU A 1 187 ? 20.141 -9.555 -23.906 1 96.19 187 GLU A O 1
ATOM 1452 N N . LEU A 1 188 ? 21.688 -11.102 -24.359 1 95 188 LEU A N 1
ATOM 1453 C CA . LEU A 1 188 ? 22.672 -10.133 -24.828 1 95 188 LEU A CA 1
ATOM 1454 C C . LEU A 1 188 ? 22.188 -9.445 -26.094 1 95 188 LEU A C 1
ATOM 1456 O O . LEU A 1 188 ? 22.656 -8.359 -26.438 1 95 188 LEU A O 1
ATOM 1460 N N . ALA A 1 189 ? 21.312 -10.109 -26.828 1 95.38 189 ALA A N 1
ATOM 1461 C CA . ALA A 1 189 ? 20.766 -9.57 -28.078 1 95.38 189 ALA A CA 1
ATOM 1462 C C . ALA A 1 189 ? 19.344 -10.039 -28.297 1 95.38 189 ALA A C 1
ATOM 1464 O O . ALA A 1 189 ? 18.938 -11.102 -27.812 1 95.38 189 ALA A O 1
ATOM 1465 N N . ARG A 1 190 ? 18.578 -9.258 -29.047 1 95.75 190 ARG A N 1
ATOM 1466 C CA . ARG A 1 190 ? 17.172 -9.57 -29.344 1 95.75 190 ARG A CA 1
ATOM 1467 C C . ARG A 1 190 ? 17.047 -10.984 -29.906 1 95.75 190 ARG A C 1
ATOM 1469 O O . ARG A 1 190 ? 16.141 -11.727 -29.516 1 95.75 190 ARG A O 1
ATOM 1476 N N . GLU A 1 191 ? 17.938 -11.312 -30.766 1 96.19 191 GLU A N 1
ATOM 1477 C CA . GLU A 1 191 ? 17.906 -12.625 -31.406 1 96.19 191 GLU A CA 1
ATOM 1478 C C . GLU A 1 191 ? 18.016 -13.742 -30.375 1 96.19 191 GLU A C 1
ATOM 1480 O O . GLU A 1 191 ? 17.328 -14.766 -30.484 1 96.19 191 GLU A O 1
ATOM 1485 N N . PHE A 1 192 ? 18.875 -13.516 -29.391 1 97.5 192 PHE A N 1
ATOM 1486 C CA . PHE A 1 192 ? 19.031 -14.523 -28.344 1 97.5 192 PHE A CA 1
ATOM 1487 C C . PHE A 1 192 ? 17.797 -14.602 -27.469 1 97.5 192 PHE A C 1
ATOM 1489 O O . PHE A 1 192 ? 17.438 -15.68 -26.969 1 97.5 192 PHE A O 1
ATOM 1496 N N . GLY A 1 193 ? 17.172 -13.43 -27.234 1 98.19 193 GLY A N 1
ATOM 1497 C CA . GLY A 1 193 ? 15.906 -13.445 -26.531 1 98.19 193 GLY A CA 1
ATOM 1498 C C . GLY A 1 193 ? 14.836 -14.242 -27.25 1 98.19 193 GLY A C 1
ATOM 1499 O O . GLY A 1 193 ? 14.109 -15.023 -26.641 1 98.19 193 GLY A O 1
ATOM 1500 N N . GLU A 1 194 ? 14.773 -14.047 -28.531 1 98.12 194 GLU A N 1
ATOM 1501 C CA . GLU A 1 194 ? 13.828 -14.797 -29.359 1 98.12 194 GLU A CA 1
ATOM 1502 C C . GLU A 1 194 ? 14.141 -16.297 -29.344 1 98.12 194 GLU A C 1
ATOM 1504 O O . GLU A 1 194 ? 13.234 -17.109 -29.203 1 98.12 194 GLU A O 1
ATOM 1509 N N . LYS A 1 195 ? 15.43 -16.562 -29.484 1 98.5 195 LYS A N 1
ATOM 1510 C CA . LYS A 1 195 ? 15.875 -17.953 -29.422 1 98.5 195 LYS A CA 1
ATOM 1511 C C . LYS A 1 195 ? 15.477 -18.594 -28.094 1 98.5 195 LYS A C 1
ATOM 1513 O O . LYS A 1 195 ? 15.062 -19.75 -28.062 1 98.5 195 LYS A O 1
ATOM 1518 N N . SER A 1 196 ? 15.625 -17.859 -27.016 1 98.75 196 SER A N 1
ATOM 1519 C CA . SER A 1 196 ? 15.297 -18.391 -25.703 1 98.75 196 SER A CA 1
ATOM 1520 C C . SER A 1 196 ? 13.805 -18.703 -25.578 1 98.75 196 SER A C 1
ATOM 1522 O O . SER A 1 196 ? 13.422 -19.656 -24.906 1 98.75 196 SER A O 1
ATOM 1524 N N . LEU A 1 197 ? 12.938 -17.953 -26.203 1 98.88 197 LEU A N 1
ATOM 1525 C CA . LEU A 1 197 ? 11.508 -18.203 -26.156 1 98.88 197 LEU A CA 1
ATOM 1526 C C . LEU A 1 197 ? 11.156 -19.453 -26.969 1 98.88 197 LEU A C 1
ATOM 1528 O O . LEU A 1 197 ? 10.297 -20.234 -26.547 1 98.88 197 LEU A O 1
ATOM 1532 N N . HIS A 1 198 ? 11.812 -19.578 -28.141 1 98.75 198 HIS A N 1
ATOM 1533 C CA . HIS A 1 198 ? 11.617 -20.812 -28.875 1 98.75 198 HIS A CA 1
ATOM 1534 C C . HIS A 1 198 ? 12.031 -22.031 -28.047 1 98.75 198 HIS A C 1
ATOM 1536 O O . HIS A 1 198 ? 11.32 -23.047 -28.031 1 98.75 198 HIS A O 1
ATOM 1542 N N . LYS A 1 199 ? 13.164 -21.906 -27.422 1 98.81 199 LYS A N 1
ATOM 1543 C CA . LYS A 1 199 ? 13.648 -22.984 -26.578 1 98.81 199 LYS A CA 1
ATOM 1544 C C . LYS A 1 199 ? 12.688 -23.266 -25.422 1 98.81 199 LYS A C 1
ATOM 1546 O O . LYS A 1 199 ? 12.461 -24.422 -25.062 1 98.81 199 LYS A O 1
ATOM 1551 N N . THR A 1 200 ? 12.18 -22.234 -24.859 1 98.88 200 THR A N 1
ATOM 1552 C CA . THR A 1 200 ? 11.219 -22.344 -23.766 1 98.88 200 THR A CA 1
ATOM 1553 C C . THR A 1 200 ? 10.008 -23.172 -24.203 1 98.88 200 THR A C 1
ATOM 1555 O O . THR A 1 200 ? 9.594 -24.094 -23.5 1 98.88 200 THR A O 1
ATOM 1558 N N . ILE A 1 201 ? 9.445 -22.828 -25.344 1 98.81 201 ILE A N 1
ATOM 1559 C CA . ILE A 1 201 ? 8.289 -23.547 -25.875 1 98.81 201 ILE A CA 1
ATOM 1560 C C . ILE A 1 201 ? 8.656 -25 -26.156 1 98.81 201 ILE A C 1
ATOM 1562 O O . ILE A 1 201 ? 7.906 -25.922 -25.797 1 98.81 201 ILE A O 1
ATOM 1566 N N . GLU A 1 202 ? 9.797 -25.172 -26.766 1 98.75 202 GLU A N 1
ATOM 1567 C CA . GLU A 1 202 ? 10.281 -26.516 -27.062 1 98.75 202 GLU A CA 1
ATOM 1568 C C . GLU A 1 202 ? 10.367 -27.375 -25.812 1 98.75 202 GLU A C 1
ATOM 1570 O O . GLU A 1 202 ? 9.859 -28.5 -25.781 1 98.75 202 GLU A O 1
ATOM 1575 N N . LEU A 1 203 ? 10.984 -26.859 -24.797 1 98.88 203 LEU A N 1
ATOM 1576 C CA . LEU A 1 203 ? 11.188 -27.609 -23.562 1 98.88 203 LEU A CA 1
ATOM 1577 C C . LEU A 1 203 ? 9.852 -27.875 -22.859 1 98.88 203 LEU A C 1
ATOM 1579 O O . LEU A 1 203 ? 9.641 -28.953 -22.312 1 98.88 203 LEU A O 1
ATOM 1583 N N . ALA A 1 204 ? 8.992 -26.859 -22.875 1 98.88 204 ALA A N 1
ATOM 1584 C CA . ALA A 1 204 ? 7.691 -27.031 -22.234 1 98.88 204 ALA A CA 1
ATOM 1585 C C . ALA A 1 204 ? 6.902 -28.156 -22.906 1 98.88 204 ALA A C 1
ATOM 1587 O O . ALA A 1 204 ? 6.281 -28.984 -22.219 1 98.88 204 ALA A O 1
ATOM 1588 N N . VAL A 1 205 ? 6.906 -28.203 -24.219 1 98.62 205 VAL A N 1
ATOM 1589 C CA . VAL A 1 205 ? 6.191 -29.219 -24.969 1 98.62 205 VAL A CA 1
ATOM 1590 C C . VAL A 1 205 ? 6.863 -30.578 -24.75 1 98.62 205 VAL A C 1
ATOM 1592 O O . VAL A 1 205 ? 6.191 -31.578 -24.469 1 98.62 205 VAL A O 1
ATOM 1595 N N . LYS A 1 206 ? 8.172 -30.547 -24.891 1 98.62 206 LYS A N 1
ATOM 1596 C CA . LYS A 1 206 ? 8.945 -31.781 -24.766 1 98.62 206 LYS A CA 1
ATOM 1597 C C . LYS A 1 206 ? 8.695 -32.438 -23.422 1 98.62 206 LYS A C 1
ATOM 1599 O O . LYS A 1 206 ? 8.555 -33.688 -23.359 1 98.62 206 LYS A O 1
ATOM 1604 N N . TYR A 1 207 ? 8.617 -31.719 -22.359 1 98.62 207 TYR A N 1
ATOM 1605 C CA . TYR A 1 207 ? 8.57 -32.281 -21.031 1 98.62 207 TYR A CA 1
ATOM 1606 C C . TYR A 1 207 ? 7.18 -32.125 -20.422 1 98.62 207 TYR A C 1
ATOM 1608 O O . TYR A 1 207 ? 6.949 -32.531 -19.266 1 98.62 207 TYR A O 1
ATOM 1616 N N . ASN A 1 208 ? 6.254 -31.578 -21.156 1 98.38 208 ASN A N 1
ATOM 1617 C CA . ASN A 1 208 ? 4.891 -31.328 -20.703 1 98.38 208 ASN A CA 1
ATOM 1618 C C . ASN A 1 208 ? 4.867 -30.5 -19.422 1 98.38 208 ASN A C 1
ATOM 1620 O O . ASN A 1 208 ? 4.293 -30.922 -18.406 1 98.38 208 ASN A O 1
ATOM 1624 N N . LYS A 1 209 ? 5.5 -29.359 -19.484 1 98.81 209 LYS A N 1
ATOM 1625 C CA . LYS A 1 209 ? 5.625 -28.469 -18.328 1 98.81 209 LYS A CA 1
ATOM 1626 C C . LYS A 1 209 ? 4.898 -27.156 -18.578 1 98.81 209 LYS A C 1
ATOM 1628 O O . LYS A 1 209 ? 4.59 -26.812 -19.719 1 98.81 209 LYS A O 1
ATOM 1633 N N . LEU A 1 210 ? 4.551 -26.438 -17.5 1 98.88 210 LEU A N 1
ATOM 1634 C CA . LEU A 1 210 ? 4.051 -25.078 -17.594 1 98.88 210 LEU A CA 1
ATOM 1635 C C . LEU A 1 210 ? 5.168 -24.109 -17.984 1 98.88 210 LEU A C 1
ATOM 1637 O O . LEU A 1 210 ? 6.344 -24.484 -17.969 1 98.88 210 LEU A O 1
ATOM 1641 N N . ILE A 1 211 ? 4.773 -22.906 -18.422 1 98.94 211 ILE A N 1
ATOM 1642 C CA . ILE A 1 211 ? 5.719 -21.859 -18.797 1 98.94 211 ILE A CA 1
ATOM 1643 C C . ILE A 1 211 ? 5.484 -20.625 -17.922 1 98.94 211 ILE A C 1
ATOM 1645 O O . ILE A 1 211 ? 4.34 -20.234 -17.672 1 98.94 211 ILE A O 1
ATOM 1649 N N . ASP A 1 212 ? 6.488 -20.031 -17.391 1 98.94 212 ASP A N 1
ATOM 1650 C CA . ASP A 1 212 ? 6.438 -18.734 -16.75 1 98.94 212 ASP A CA 1
ATOM 1651 C C . ASP A 1 212 ? 7.668 -17.891 -17.109 1 98.94 212 ASP A C 1
ATOM 1653 O O . ASP A 1 212 ? 8.75 -18.125 -16.562 1 98.94 212 ASP A O 1
ATOM 1657 N N . VAL A 1 213 ? 7.48 -16.891 -17.891 1 98.88 213 VAL A N 1
ATOM 1658 C CA . VAL A 1 213 ? 8.57 -16.094 -18.438 1 98.88 213 VAL A CA 1
ATOM 1659 C C . VAL A 1 213 ? 8.586 -14.727 -17.75 1 98.88 213 VAL A C 1
ATOM 1661 O O . VAL A 1 213 ? 7.547 -14.07 -17.625 1 98.88 213 VAL A O 1
ATOM 1664 N N . HIS A 1 214 ? 9.797 -14.375 -17.125 1 98.5 214 HIS A N 1
ATOM 1665 C CA . HIS A 1 214 ? 10.008 -12.961 -16.844 1 98.5 214 HIS A CA 1
ATOM 1666 C C . HIS A 1 214 ? 9.984 -12.133 -18.109 1 98.5 214 HIS A C 1
ATOM 1668 O O . HIS A 1 214 ? 11.039 -11.875 -18.719 1 98.5 214 HIS A O 1
ATOM 1674 N N . CYS A 1 215 ? 8.883 -11.656 -18.422 1 98.12 215 CYS A N 1
ATOM 1675 C CA . CYS A 1 215 ? 8.656 -11.188 -19.781 1 98.12 215 CYS A CA 1
ATOM 1676 C C . CYS A 1 215 ? 8.703 -9.664 -19.844 1 98.12 215 CYS A C 1
ATOM 1678 O O . CYS A 1 215 ? 7.836 -8.992 -19.281 1 98.12 215 CYS A O 1
ATOM 1680 N N . ASP A 1 216 ? 9.688 -9.172 -20.516 1 97.56 216 ASP A N 1
ATOM 1681 C CA . ASP A 1 216 ? 9.82 -7.754 -20.859 1 97.56 216 ASP A CA 1
ATOM 1682 C C . ASP A 1 216 ? 9.648 -6.879 -19.609 1 97.56 216 ASP A C 1
ATOM 1684 O O . ASP A 1 216 ? 8.852 -5.938 -19.609 1 97.56 216 ASP A O 1
ATOM 1688 N N . GLU A 1 217 ? 10.312 -7.23 -18.5 1 96.56 217 GLU A N 1
ATOM 1689 C CA . GLU A 1 217 ? 10.344 -6.41 -17.297 1 96.56 217 GLU A CA 1
ATOM 1690 C C . GLU A 1 217 ? 11.289 -5.227 -17.453 1 96.56 217 GLU A C 1
ATOM 1692 O O . GLU A 1 217 ? 12.305 -5.137 -16.75 1 96.56 217 GLU A O 1
ATOM 1697 N N . THR A 1 218 ? 11.016 -4.375 -18.312 1 95.06 218 THR A N 1
ATOM 1698 C CA . THR A 1 218 ? 11.766 -3.17 -18.672 1 95.06 218 THR A CA 1
ATOM 1699 C C . THR A 1 218 ? 10.82 -2.078 -19.172 1 95.06 218 THR A C 1
ATOM 1701 O O . THR A 1 218 ? 9.656 -2.344 -19.469 1 95.06 218 THR A O 1
ATOM 1704 N N . ASP A 1 219 ? 11.336 -0.895 -19.281 1 94.06 219 ASP A N 1
ATOM 1705 C CA . ASP A 1 219 ? 10.562 0.24 -19.766 1 94.06 219 ASP A CA 1
ATOM 1706 C C . ASP A 1 219 ? 10.688 0.376 -21.281 1 94.06 219 ASP A C 1
ATOM 1708 O O . ASP A 1 219 ? 10.062 1.246 -21.891 1 94.06 219 ASP A O 1
ATOM 1712 N N . ASP A 1 220 ? 11.484 -0.511 -21.938 1 94.31 220 ASP A N 1
ATOM 1713 C CA . ASP A 1 220 ? 11.727 -0.443 -23.375 1 94.31 220 ASP A CA 1
ATOM 1714 C C . ASP A 1 220 ? 10.508 -0.92 -24.156 1 94.31 220 ASP A C 1
ATOM 1716 O O . ASP A 1 220 ? 10.172 -2.109 -24.141 1 94.31 220 ASP A O 1
ATOM 1720 N N . THR A 1 221 ? 9.898 -0.047 -24.938 1 94.06 221 THR A N 1
ATOM 1721 C CA . THR A 1 221 ? 8.688 -0.378 -25.688 1 94.06 221 THR A CA 1
ATOM 1722 C C . THR A 1 221 ? 9.008 -1.326 -26.844 1 94.06 221 THR A C 1
ATOM 1724 O O . THR A 1 221 ? 8.102 -1.926 -27.422 1 94.06 221 THR A O 1
ATOM 1727 N N . GLN A 1 222 ? 10.305 -1.479 -27.094 1 93.31 222 GLN A N 1
ATOM 1728 C CA . GLN A 1 222 ? 10.703 -2.363 -28.188 1 93.31 222 GLN A CA 1
ATOM 1729 C C . GLN A 1 222 ? 11.016 -3.766 -27.672 1 93.31 222 GLN A C 1
ATOM 1731 O O . GLN A 1 222 ? 11.25 -4.684 -28.453 1 93.31 222 GLN A O 1
ATOM 1736 N N . SER A 1 223 ? 11.062 -3.914 -26.375 1 95.62 223 SER A N 1
ATOM 1737 C CA . SER A 1 223 ? 11.086 -5.27 -25.844 1 95.62 223 SER A CA 1
ATOM 1738 C C . SER A 1 223 ? 9.75 -5.977 -26.062 1 95.62 223 SER A C 1
ATOM 1740 O O . SER A 1 223 ? 8.82 -5.824 -25.266 1 95.62 223 SER A O 1
ATOM 1742 N N . ARG A 1 224 ? 9.641 -6.723 -27.109 1 95.75 224 ARG A N 1
ATOM 1743 C CA . ARG A 1 224 ? 8.359 -7.281 -27.531 1 95.75 224 ARG A CA 1
ATOM 1744 C C . ARG A 1 224 ? 8.398 -8.805 -27.516 1 95.75 224 ARG A C 1
ATOM 1746 O O . ARG A 1 224 ? 7.852 -9.453 -28.422 1 95.75 224 ARG A O 1
ATOM 1753 N N . PHE A 1 225 ? 9.102 -9.328 -26.609 1 98.56 225 PHE A N 1
ATOM 1754 C CA . PHE A 1 225 ? 9.172 -10.773 -26.469 1 98.56 225 PHE A CA 1
ATOM 1755 C C . PHE A 1 225 ? 7.809 -11.352 -26.078 1 98.56 225 PHE A C 1
ATOM 1757 O O . PHE A 1 225 ? 7.512 -12.508 -26.391 1 98.56 225 PHE A O 1
ATOM 1764 N N . LEU A 1 226 ? 6.961 -10.555 -25.453 1 98.69 226 LEU A N 1
ATOM 1765 C CA . LEU A 1 226 ? 5.59 -10.945 -25.141 1 98.69 226 LEU A CA 1
ATOM 1766 C C . LEU A 1 226 ? 4.84 -11.344 -26.422 1 98.69 226 LEU A C 1
ATOM 1768 O O . LEU A 1 226 ? 4.082 -12.312 -26.406 1 98.69 226 LEU A O 1
ATOM 1772 N N . GLU A 1 227 ? 5.043 -10.586 -27.453 1 98.19 227 GLU A N 1
ATOM 1773 C CA . GLU A 1 227 ? 4.422 -10.852 -28.75 1 98.19 227 GLU A CA 1
ATOM 1774 C C . GLU A 1 227 ? 4.828 -12.227 -29.281 1 98.19 227 GLU A C 1
ATOM 1776 O O . GLU A 1 227 ? 3.975 -13.008 -29.703 1 98.19 227 GLU A O 1
ATOM 1781 N N . LEU A 1 228 ? 6.094 -12.492 -29.188 1 98.62 228 LEU A N 1
ATOM 1782 C CA . LEU A 1 228 ? 6.602 -13.773 -29.672 1 98.62 228 LEU A CA 1
ATOM 1783 C C . LEU A 1 228 ? 6.129 -14.922 -28.781 1 98.62 228 LEU A C 1
ATOM 1785 O O . LEU A 1 228 ? 5.715 -15.969 -29.281 1 98.62 228 LEU A O 1
ATOM 1789 N N . LEU A 1 229 ? 6.234 -14.727 -27.484 1 98.88 229 LEU A N 1
ATOM 1790 C CA . LEU A 1 229 ? 5.762 -15.758 -26.562 1 98.88 229 LEU A CA 1
ATOM 1791 C C . LEU A 1 229 ? 4.305 -16.125 -26.844 1 98.88 229 LEU A C 1
ATOM 1793 O O . LEU A 1 229 ? 3.957 -17.297 -26.922 1 98.88 229 LEU A O 1
ATOM 1797 N N . ASN A 1 230 ? 3.502 -15.117 -26.984 1 98.81 230 ASN A N 1
ATOM 1798 C CA . ASN A 1 230 ? 2.086 -15.312 -27.266 1 98.81 230 ASN A CA 1
ATOM 1799 C C . ASN A 1 230 ? 1.877 -16.094 -28.562 1 98.81 230 ASN A C 1
ATOM 1801 O O . ASN A 1 230 ? 1.053 -17 -28.625 1 98.81 230 ASN A O 1
ATOM 1805 N N . ALA A 1 231 ? 2.586 -15.672 -29.609 1 98.56 231 ALA A N 1
ATOM 1806 C CA . ALA A 1 231 ? 2.455 -16.312 -30.906 1 98.56 231 ALA A CA 1
ATOM 1807 C C . ALA A 1 231 ? 2.82 -17.797 -30.828 1 98.56 231 ALA A C 1
ATOM 1809 O O . ALA A 1 231 ? 2.102 -18.641 -31.359 1 98.56 231 ALA A O 1
ATOM 1810 N N . LEU A 1 232 ? 3.934 -18.078 -30.203 1 98.75 232 LEU A N 1
ATOM 1811 C CA . LEU A 1 232 ? 4.402 -19.453 -30.109 1 98.75 232 LEU A CA 1
ATOM 1812 C C . LEU A 1 232 ? 3.428 -20.297 -29.297 1 98.75 232 LEU A C 1
ATOM 1814 O O . LEU A 1 232 ? 3.121 -21.422 -29.672 1 98.75 232 LEU A O 1
ATOM 1818 N N . ALA A 1 233 ? 2.953 -19.75 -28.172 1 98.69 233 ALA A N 1
ATOM 1819 C CA . ALA A 1 233 ? 2 -20.469 -27.328 1 98.69 233 ALA A CA 1
ATOM 1820 C C . ALA A 1 233 ? 0.705 -20.75 -28.078 1 98.69 233 ALA A C 1
ATOM 1822 O O . ALA A 1 233 ? 0.134 -21.828 -27.953 1 98.69 233 ALA A O 1
ATOM 1823 N N . LEU A 1 234 ? 0.225 -19.75 -28.797 1 98.06 234 LEU A N 1
ATOM 1824 C CA . LEU A 1 234 ? -0.988 -19.891 -29.594 1 98.06 234 LEU A CA 1
ATOM 1825 C C . LEU A 1 234 ? -0.826 -20.984 -30.641 1 98.06 234 LEU A C 1
ATOM 1827 O O . LEU A 1 234 ? -1.709 -21.828 -30.797 1 98.06 234 LEU A O 1
ATOM 1831 N N . MET A 1 235 ? 0.269 -20.984 -31.328 1 98 235 MET A N 1
ATOM 1832 C CA . MET A 1 235 ? 0.527 -21.938 -32.406 1 98 235 MET A CA 1
ATOM 1833 C C . MET A 1 235 ? 0.597 -23.359 -31.859 1 98 235 MET A C 1
ATOM 1835 O O . MET A 1 235 ? 0.149 -24.297 -32.531 1 98 235 MET A O 1
ATOM 1839 N N . GLU A 1 236 ? 1.14 -23.531 -30.688 1 98.12 236 GLU A N 1
ATOM 1840 C CA . GLU A 1 236 ? 1.296 -24.844 -30.078 1 98.12 236 GLU A CA 1
ATOM 1841 C C . GLU A 1 236 ? 0.037 -25.266 -29.328 1 98.12 236 GLU A C 1
ATOM 1843 O O . GLU A 1 236 ? -0.095 -26.422 -28.906 1 98.12 236 GLU A O 1
ATOM 1848 N N . GLY A 1 237 ? -0.876 -24.312 -29.141 1 98.19 237 GLY A N 1
ATOM 1849 C CA . GLY A 1 237 ? -2.104 -24.594 -28.422 1 98.19 237 GLY A CA 1
ATOM 1850 C C . GLY A 1 237 ? -1.89 -24.766 -26.922 1 98.19 237 GLY A C 1
ATOM 1851 O O . GLY A 1 237 ? -2.566 -25.578 -26.281 1 98.19 237 GLY A O 1
ATOM 1852 N N . ILE A 1 238 ? -0.932 -24.047 -26.359 1 98.62 238 ILE A N 1
ATOM 1853 C CA . ILE A 1 238 ? -0.623 -24.25 -24.953 1 98.62 238 ILE A CA 1
ATOM 1854 C C . ILE A 1 238 ? -0.743 -22.906 -24.203 1 98.62 238 ILE A C 1
ATOM 1856 O O . ILE A 1 238 ? -0.041 -22.672 -23.219 1 98.62 238 ILE A O 1
ATOM 1860 N N . GLY A 1 239 ? -1.592 -22 -24.688 1 98.5 239 GLY A N 1
ATOM 1861 C CA . GLY A 1 239 ? -1.778 -20.688 -24.109 1 98.5 239 GLY A CA 1
ATOM 1862 C C . GLY A 1 239 ? -2.133 -20.719 -22.625 1 98.5 239 GLY A C 1
ATOM 1863 O O . GLY A 1 239 ? -1.481 -20.078 -21.812 1 98.5 239 GLY A O 1
ATOM 1864 N N . THR A 1 240 ? -3.055 -21.5 -22.25 1 98.44 240 THR A N 1
ATOM 1865 C CA . THR A 1 240 ? -3.547 -21.547 -20.875 1 98.44 240 THR A CA 1
ATOM 1866 C C . THR A 1 240 ? -2.467 -22.078 -19.938 1 98.44 240 THR A C 1
ATOM 1868 O O . THR A 1 240 ? -2.574 -21.938 -18.719 1 98.44 240 THR A O 1
ATOM 1871 N N . ARG A 1 241 ? -1.4 -22.688 -20.484 1 98.75 241 ARG A N 1
ATOM 1872 C CA . ARG A 1 241 ? -0.285 -23.203 -19.703 1 98.75 241 ARG A CA 1
ATOM 1873 C C . ARG A 1 241 ? 0.916 -22.266 -19.766 1 98.75 241 ARG A C 1
ATOM 1875 O O . ARG A 1 241 ? 1.998 -22.609 -19.281 1 98.75 241 ARG A O 1
ATOM 1882 N N . THR A 1 242 ? 0.75 -21.109 -20.406 1 98.94 242 THR A N 1
ATOM 1883 C CA . THR A 1 242 ? 1.815 -20.141 -20.609 1 98.94 242 THR A CA 1
ATOM 1884 C C . THR A 1 242 ? 1.537 -18.859 -19.828 1 98.94 242 THR A C 1
ATOM 1886 O O . THR A 1 242 ? 0.438 -18.297 -19.906 1 98.94 242 THR A O 1
ATOM 1889 N N . THR A 1 243 ? 2.512 -18.453 -19.047 1 98.94 243 THR A N 1
ATOM 1890 C CA . THR A 1 243 ? 2.391 -17.234 -18.25 1 98.94 243 THR A CA 1
ATOM 1891 C C . THR A 1 243 ? 3.443 -16.203 -18.656 1 98.94 243 THR A C 1
ATOM 1893 O O . THR A 1 243 ? 4.617 -16.547 -18.828 1 98.94 243 THR A O 1
ATOM 1896 N N . ALA A 1 244 ? 3.023 -14.984 -18.922 1 98.94 244 ALA A N 1
ATOM 1897 C CA . ALA A 1 244 ? 3.904 -13.828 -19.062 1 98.94 244 ALA A CA 1
ATOM 1898 C C . ALA A 1 244 ? 3.883 -12.969 -17.797 1 98.94 244 ALA A C 1
ATOM 1900 O O . ALA A 1 244 ? 2.867 -12.344 -17.484 1 98.94 244 ALA A O 1
ATOM 1901 N N . SER A 1 245 ? 4.98 -12.922 -17.125 1 98.81 245 SER A N 1
ATOM 1902 C CA . SER A 1 245 ? 5.078 -12.18 -15.867 1 98.81 245 SER A CA 1
ATOM 1903 C C . SER A 1 245 ? 5.656 -10.781 -16.109 1 98.81 245 SER A C 1
ATOM 1905 O O . SER A 1 245 ? 6.48 -10.594 -17 1 98.81 245 SER A O 1
ATOM 1907 N N . HIS A 1 246 ? 5.227 -9.758 -15.289 1 98.56 246 HIS A N 1
ATOM 1908 C CA . HIS A 1 246 ? 5.668 -8.367 -15.266 1 98.56 246 HIS A CA 1
ATOM 1909 C C . HIS A 1 246 ? 5.137 -7.598 -16.469 1 98.56 246 HIS A C 1
ATOM 1911 O O . HIS A 1 246 ? 4.242 -6.762 -16.328 1 98.56 246 HIS A O 1
ATOM 1917 N N . THR A 1 247 ? 5.613 -7.93 -17.656 1 98.5 247 THR A N 1
ATOM 1918 C CA . THR A 1 247 ? 5.23 -7.34 -18.922 1 98.5 247 THR A CA 1
ATOM 1919 C C . THR A 1 247 ? 5.148 -5.82 -18.812 1 98.5 247 THR A C 1
ATOM 1921 O O . THR A 1 247 ? 4.18 -5.211 -19.281 1 98.5 247 THR A O 1
ATOM 1924 N N . CYS A 1 248 ? 6.137 -5.211 -18.203 1 97.94 248 CYS A N 1
ATOM 1925 C CA . CYS A 1 248 ? 6.156 -3.773 -17.953 1 97.94 248 CYS A CA 1
ATOM 1926 C C . CYS A 1 248 ? 6.309 -3.002 -19.266 1 97.94 248 CYS A C 1
ATOM 1928 O O . CYS A 1 248 ? 5.781 -1.898 -19.406 1 97.94 248 CYS A O 1
ATOM 1930 N N . SER A 1 249 ? 7.039 -3.615 -20.25 1 97.62 249 SER A N 1
ATOM 1931 C CA . SER A 1 249 ? 7.156 -2.988 -21.562 1 97.62 249 SER A CA 1
ATOM 1932 C C . SER A 1 249 ? 5.789 -2.801 -22.203 1 97.62 249 SER A C 1
ATOM 1934 O O . SER A 1 249 ? 5.551 -1.802 -22.891 1 97.62 249 SER A O 1
ATOM 1936 N N . PHE A 1 250 ? 4.906 -3.75 -22 1 97.75 250 PHE A N 1
ATOM 1937 C CA . PHE A 1 250 ? 3.551 -3.645 -22.531 1 97.75 250 PHE A CA 1
ATOM 1938 C C . PHE A 1 250 ? 2.807 -2.484 -21.891 1 97.75 250 PHE A C 1
ATOM 1940 O O . PHE A 1 250 ? 2.021 -1.798 -22.547 1 97.75 250 PHE A O 1
ATOM 1947 N N . GLY A 1 251 ? 3.014 -2.242 -20.594 1 96.12 251 GLY A N 1
ATOM 1948 C CA . GLY A 1 251 ? 2.467 -1.084 -19.906 1 96.12 251 GLY A CA 1
ATOM 1949 C C . GLY A 1 251 ? 3.006 0.233 -20.438 1 96.12 251 GLY A C 1
ATOM 1950 O O . GLY A 1 251 ? 2.387 1.282 -20.25 1 96.12 251 GLY A O 1
ATOM 1951 N N . SER A 1 252 ? 4.094 0.162 -21.125 1 95.31 252 SER A N 1
ATOM 1952 C CA . SER A 1 252 ? 4.758 1.345 -21.656 1 95.31 252 SER A CA 1
ATOM 1953 C C . SER A 1 252 ? 4.391 1.574 -23.125 1 95.31 252 SER A C 1
ATOM 1955 O O . SER A 1 252 ? 4.633 2.654 -23.672 1 95.31 252 SER A O 1
ATOM 1957 N N . ALA A 1 253 ? 3.803 0.57 -23.75 1 94.5 253 ALA A N 1
ATOM 1958 C CA . ALA A 1 253 ? 3.537 0.603 -25.188 1 94.5 253 ALA A CA 1
ATOM 1959 C C . ALA A 1 253 ? 2.312 1.459 -25.5 1 94.5 253 ALA A C 1
ATOM 1961 O O . ALA A 1 253 ? 1.45 1.656 -24.641 1 94.5 253 ALA A O 1
ATOM 1962 N N . ASP A 1 254 ? 2.268 1.937 -26.766 1 92.56 254 ASP A N 1
ATOM 1963 C CA . ASP A 1 254 ? 1.132 2.744 -27.203 1 92.56 254 ASP A CA 1
ATOM 1964 C C . ASP A 1 254 ? -0.107 1.877 -27.406 1 92.56 254 ASP A C 1
ATOM 1966 O O . ASP A 1 254 ? -0.018 0.647 -27.406 1 92.56 254 ASP A O 1
ATOM 1970 N N . ASN A 1 255 ? -1.228 2.572 -27.672 1 94.5 255 ASN A N 1
ATOM 1971 C CA . ASN A 1 255 ? -2.516 1.889 -27.719 1 94.5 255 ASN A CA 1
ATOM 1972 C C . ASN A 1 255 ? -2.676 1.096 -29.016 1 94.5 255 ASN A C 1
ATOM 1974 O O . ASN A 1 255 ? -3.424 0.118 -29.062 1 94.5 255 ASN A O 1
ATOM 1978 N N . SER A 1 256 ? -2.051 1.554 -30.031 1 93.69 256 SER A N 1
ATOM 1979 C CA . SER A 1 256 ? -2.189 0.843 -31.297 1 93.69 256 SER A CA 1
ATOM 1980 C C . SER A 1 256 ? -1.622 -0.57 -31.203 1 93.69 256 SER A C 1
ATOM 1982 O O . SER A 1 256 ? -2.281 -1.536 -31.594 1 93.69 256 SER A O 1
ATOM 1984 N N . TYR A 1 257 ? -0.472 -0.701 -30.719 1 94.31 257 TYR A N 1
ATOM 1985 C CA . TYR A 1 257 ? 0.151 -2.002 -30.5 1 94.31 257 TYR A CA 1
ATOM 1986 C C . TYR A 1 257 ? -0.643 -2.82 -29.484 1 94.31 257 TYR A C 1
ATOM 1988 O O . TYR A 1 257 ? -0.904 -4.008 -29.703 1 94.31 257 TYR A O 1
ATOM 1996 N N . ALA A 1 258 ? -1.093 -2.203 -28.453 1 95.81 258 ALA A N 1
ATOM 1997 C CA . ALA A 1 258 ? -1.803 -2.902 -27.375 1 95.81 258 ALA A CA 1
ATOM 1998 C C . ALA A 1 258 ? -3.139 -3.449 -27.875 1 95.81 258 ALA A C 1
ATOM 2000 O O . ALA A 1 258 ? -3.555 -4.543 -27.484 1 95.81 258 ALA A O 1
ATOM 2001 N N . PHE A 1 259 ? -3.738 -2.68 -28.656 1 95.06 259 PHE A N 1
ATOM 2002 C CA . PHE A 1 259 ? -5.027 -3.082 -29.203 1 95.06 259 PHE A CA 1
ATOM 2003 C C . PHE A 1 259 ? -4.906 -4.398 -29.969 1 95.06 259 PHE A C 1
ATOM 2005 O O . PHE A 1 259 ? -5.703 -5.316 -29.75 1 95.06 259 PHE A O 1
ATOM 2012 N N . ARG A 1 260 ? -3.963 -4.441 -30.766 1 95.38 260 ARG A N 1
ATOM 2013 C CA . ARG A 1 260 ? -3.723 -5.66 -31.531 1 95.38 260 ARG A CA 1
ATOM 2014 C C . ARG A 1 260 ? -3.4 -6.832 -30.609 1 95.38 260 ARG A C 1
ATOM 2016 O O . ARG A 1 260 ? -3.955 -7.922 -30.766 1 95.38 260 ARG A O 1
ATOM 2023 N N . MET A 1 261 ? -2.58 -6.645 -29.688 1 97.69 261 MET A N 1
ATOM 2024 C CA . MET A 1 261 ? -2.096 -7.711 -28.828 1 97.69 261 MET A CA 1
ATOM 2025 C C . MET A 1 261 ? -3.215 -8.234 -27.922 1 97.69 261 MET A C 1
ATOM 2027 O O . MET A 1 261 ? -3.283 -9.43 -27.641 1 97.69 261 MET A O 1
ATOM 2031 N N . MET A 1 262 ? -4.105 -7.352 -27.453 1 97.81 262 MET A N 1
ATOM 2032 C CA . MET A 1 262 ? -5.207 -7.766 -26.594 1 97.81 262 MET A CA 1
ATOM 2033 C C . MET A 1 262 ? -6.062 -8.836 -27.266 1 97.81 262 MET A C 1
ATOM 2035 O O . MET A 1 262 ? -6.469 -9.805 -26.625 1 97.81 262 MET A O 1
ATOM 2039 N N . LYS A 1 263 ? -6.324 -8.664 -28.484 1 97 263 LYS A N 1
ATOM 2040 C CA . LYS A 1 263 ? -7.094 -9.656 -29.234 1 97 263 LYS A CA 1
ATOM 2041 C C . LYS A 1 263 ? -6.359 -10.984 -29.297 1 97 263 LYS A C 1
ATOM 2043 O O . LYS A 1 263 ? -6.973 -12.047 -29.172 1 97 263 LYS A O 1
ATOM 2048 N N . LEU A 1 264 ? -5.094 -10.898 -29.547 1 98 264 LEU A N 1
ATOM 2049 C CA . LEU A 1 264 ? -4.285 -12.102 -29.672 1 98 264 LEU A CA 1
ATOM 2050 C C . LEU A 1 264 ? -4.16 -12.805 -28.328 1 98 264 LEU A C 1
ATOM 2052 O O . LEU A 1 264 ? -4.129 -14.039 -28.266 1 98 264 LEU A O 1
ATOM 2056 N N . PHE A 1 265 ? -4.043 -12.039 -27.234 1 98.75 265 PHE A N 1
ATOM 2057 C CA . PHE A 1 265 ? -3.996 -12.617 -25.891 1 98.75 265 PHE A CA 1
ATOM 2058 C C . PHE A 1 265 ? -5.277 -13.383 -25.594 1 98.75 265 PHE A C 1
ATOM 2060 O O . PHE A 1 265 ? -5.238 -14.461 -24.984 1 98.75 265 PHE A O 1
ATOM 2067 N N . LYS A 1 266 ? -6.387 -12.773 -25.938 1 97.75 266 LYS A N 1
ATOM 2068 C CA . LYS A 1 266 ? -7.672 -13.445 -25.75 1 97.75 266 LYS A CA 1
ATOM 2069 C C . LYS A 1 266 ? -7.715 -14.773 -26.5 1 97.75 266 LYS A C 1
ATOM 2071 O O . LYS A 1 266 ? -8.242 -15.766 -25.984 1 97.75 266 LYS A O 1
ATOM 2076 N N . LYS A 1 267 ? -7.207 -14.75 -27.703 1 97.69 267 LYS A N 1
ATOM 2077 C CA . LYS A 1 267 ? -7.211 -15.938 -28.562 1 97.69 267 LYS A CA 1
ATOM 2078 C C . LYS A 1 267 ? -6.305 -17.031 -27.984 1 97.69 267 LYS A C 1
ATOM 2080 O O . LYS A 1 267 ? -6.66 -18.203 -28 1 97.69 267 LYS A O 1
ATOM 2085 N N . SER A 1 268 ? -5.113 -16.688 -27.531 1 98.31 268 SER A N 1
ATOM 2086 C CA . SER A 1 268 ? -4.152 -17.672 -27.047 1 98.31 268 SER A CA 1
ATOM 2087 C C . SER A 1 268 ? -4.539 -18.188 -25.656 1 98.31 268 SER A C 1
ATOM 2089 O O . SER A 1 268 ? -4.238 -19.328 -25.312 1 98.31 268 SER A O 1
ATOM 2091 N N . GLY A 1 269 ? -5.105 -17.281 -24.844 1 98.69 269 GLY A N 1
ATOM 2092 C CA . GLY A 1 269 ? -5.473 -17.656 -23.484 1 98.69 269 GLY A CA 1
ATOM 2093 C C . GLY A 1 269 ? -4.297 -17.641 -22.516 1 98.69 269 GLY A C 1
ATOM 2094 O O . GLY A 1 269 ? -4.355 -18.266 -21.453 1 98.69 269 GLY A O 1
ATOM 2095 N N . ILE A 1 270 ? -3.221 -16.953 -22.875 1 98.88 270 ILE A N 1
ATOM 2096 C CA . ILE A 1 270 ? -2.07 -16.906 -21.984 1 98.88 270 ILE A CA 1
ATOM 2097 C C . ILE A 1 270 ? -2.455 -16.172 -20.688 1 98.88 270 ILE A C 1
ATOM 2099 O O . ILE A 1 270 ? -3.445 -15.445 -20.656 1 98.88 270 ILE A O 1
ATOM 2103 N N . ASN A 1 271 ? -1.713 -16.422 -19.609 1 98.94 271 ASN A N 1
ATOM 2104 C CA . ASN A 1 271 ? -1.916 -15.789 -18.297 1 98.94 271 ASN A CA 1
ATOM 2105 C C . ASN A 1 271 ? -0.91 -14.672 -18.047 1 98.94 271 ASN A C 1
ATOM 2107 O O . ASN A 1 271 ? 0.201 -14.703 -18.578 1 98.94 271 ASN A O 1
ATOM 2111 N N . PHE A 1 272 ? -1.32 -13.688 -17.297 1 98.94 272 PHE A N 1
ATOM 2112 C CA . PHE A 1 272 ? -0.451 -12.578 -16.938 1 98.94 272 PHE A CA 1
ATOM 2113 C C . PHE A 1 272 ? -0.278 -12.484 -15.422 1 98.94 272 PHE A C 1
ATOM 2115 O O . PHE A 1 272 ? -1.233 -12.688 -14.672 1 98.94 272 PHE A O 1
ATOM 2122 N N . ILE A 1 273 ? 0.941 -12.211 -14.977 1 98.94 273 ILE A N 1
ATOM 2123 C CA . ILE A 1 273 ? 1.224 -11.883 -13.586 1 98.94 273 ILE A CA 1
ATOM 2124 C C . ILE A 1 273 ? 1.809 -10.477 -13.5 1 98.94 273 ILE A C 1
ATOM 2126 O O . ILE A 1 273 ? 2.768 -10.148 -14.203 1 98.94 273 ILE A O 1
ATOM 2130 N N . SER A 1 274 ? 1.188 -9.609 -12.797 1 98.88 274 SER A N 1
ATOM 2131 C CA . SER A 1 274 ? 1.756 -8.312 -12.422 1 98.88 274 SER A CA 1
ATOM 2132 C C . SER A 1 274 ? 2.275 -8.336 -10.992 1 98.88 274 SER A C 1
ATOM 2134 O O . SER A 1 274 ? 1.639 -8.914 -10.102 1 98.88 274 SER A O 1
ATOM 2136 N N . CYS A 1 275 ? 3.434 -7.797 -10.719 1 98.75 275 CYS A N 1
ATOM 2137 C CA . CYS A 1 275 ? 4.008 -7.609 -9.391 1 98.75 275 CYS A CA 1
ATOM 2138 C C . CYS A 1 275 ? 4.043 -6.133 -9.016 1 98.75 275 CYS A C 1
ATOM 2140 O O . CYS A 1 275 ? 5.094 -5.496 -9.094 1 98.75 275 CYS A O 1
ATOM 2142 N N . PRO A 1 276 ? 2.969 -5.586 -8.508 1 98.38 276 PRO A N 1
ATOM 2143 C CA . PRO A 1 276 ? 2.766 -4.137 -8.43 1 98.38 276 PRO A CA 1
ATOM 2144 C C . PRO A 1 276 ? 3.85 -3.432 -7.613 1 98.38 276 PRO A C 1
ATOM 2146 O O . PRO A 1 276 ? 4.402 -2.422 -8.062 1 98.38 276 PRO A O 1
ATOM 2149 N N . THR A 1 277 ? 4.242 -3.916 -6.41 1 98.06 277 THR A N 1
ATOM 2150 C CA . THR A 1 277 ? 5.188 -3.229 -5.539 1 98.06 277 THR A CA 1
ATOM 2151 C C . THR A 1 277 ? 6.582 -3.215 -6.156 1 98.06 277 THR A C 1
ATOM 2153 O O . THR A 1 277 ? 7.23 -2.168 -6.215 1 98.06 277 THR A O 1
ATOM 2156 N N . GLU A 1 278 ? 7.02 -4.332 -6.707 1 97.62 278 GLU A N 1
ATOM 2157 C CA . GLU A 1 278 ? 8.344 -4.414 -7.32 1 97.62 278 GLU A CA 1
ATOM 2158 C C . GLU A 1 278 ? 8.398 -3.621 -8.617 1 97.62 278 GLU A C 1
ATOM 2160 O O . GLU A 1 278 ? 9.359 -2.893 -8.867 1 97.62 278 GLU A O 1
ATOM 2165 N N . ASN A 1 279 ? 7.34 -3.775 -9.422 1 98.12 279 ASN A N 1
ATOM 2166 C CA . ASN A 1 279 ? 7.352 -3.123 -10.727 1 98.12 279 ASN A CA 1
ATOM 2167 C C . ASN A 1 279 ? 7.309 -1.604 -10.594 1 98.12 279 ASN A C 1
ATOM 2169 O O . ASN A 1 279 ? 8 -0.893 -11.32 1 98.12 279 ASN A O 1
ATOM 2173 N N . VAL A 1 280 ? 6.492 -1.068 -9.672 1 97.56 280 VAL A N 1
ATOM 2174 C CA . VAL A 1 280 ? 6.414 0.38 -9.508 1 97.56 280 VAL A CA 1
ATOM 2175 C C . VAL A 1 280 ? 7.734 0.909 -8.945 1 97.56 280 VAL A C 1
ATOM 2177 O O . VAL A 1 280 ? 8.133 2.039 -9.242 1 97.56 280 VAL A O 1
ATOM 2180 N N . TYR A 1 281 ? 8.438 0.14 -8.125 1 97.19 281 TYR A N 1
ATOM 2181 C CA . TYR A 1 281 ? 9.711 0.537 -7.547 1 97.19 281 TYR A CA 1
ATOM 2182 C C . TYR A 1 281 ? 10.82 0.501 -8.594 1 97.19 281 TYR A C 1
ATOM 2184 O O . TYR A 1 281 ? 11.664 1.398 -8.641 1 97.19 281 TYR A O 1
ATOM 2192 N N . LEU A 1 282 ? 10.812 -0.515 -9.484 1 95.94 282 LEU A N 1
ATOM 2193 C CA . LEU A 1 282 ? 11.938 -0.785 -10.375 1 95.94 282 LEU A CA 1
ATOM 2194 C C . LEU A 1 282 ? 11.781 -0.034 -11.688 1 95.94 282 LEU A C 1
ATOM 2196 O O . LEU A 1 282 ? 12.773 0.292 -12.344 1 95.94 282 LEU A O 1
ATOM 2200 N N . GLU A 1 283 ? 10.578 0.208 -12.125 1 96.06 283 GLU A N 1
ATOM 2201 C CA . GLU A 1 283 ? 10.344 0.75 -13.453 1 96.06 283 GLU A CA 1
ATOM 2202 C C . GLU A 1 283 ? 10.18 2.268 -13.414 1 96.06 283 GLU A C 1
ATOM 2204 O O . GLU A 1 283 ? 9.805 2.83 -12.383 1 96.06 283 GLU A O 1
ATOM 2209 N N . GLY A 1 284 ? 10.477 2.932 -14.508 1 94.06 284 GLY A N 1
ATOM 2210 C CA . GLY A 1 284 ? 10.391 4.379 -14.633 1 94.06 284 GLY A CA 1
ATOM 2211 C C . GLY A 1 284 ? 11.578 5.102 -14.031 1 94.06 284 GLY A C 1
ATOM 2212 O O . GLY A 1 284 ? 11.594 6.332 -13.969 1 94.06 284 GLY A O 1
ATOM 2213 N N . ARG A 1 285 ? 12.625 4.367 -13.68 1 91.31 285 ARG A N 1
ATOM 2214 C CA . ARG A 1 285 ? 13.789 4.945 -13.016 1 91.31 285 ARG A CA 1
ATOM 2215 C C . ARG A 1 285 ? 14.555 5.867 -13.953 1 91.31 285 ARG A C 1
ATOM 2217 O O . ARG A 1 285 ? 15.141 6.863 -13.516 1 91.31 285 ARG A O 1
ATOM 2224 N N . GLN A 1 286 ? 14.523 5.574 -15.195 1 89.25 286 GLN A N 1
ATOM 2225 C CA . GLN A 1 286 ? 15.32 6.336 -16.141 1 89.25 286 GLN A CA 1
ATOM 2226 C C . GLN A 1 286 ? 14.484 7.43 -16.812 1 89.25 286 GLN A C 1
ATOM 2228 O O . GLN A 1 286 ? 14.992 8.18 -17.656 1 89.25 286 GLN A O 1
ATOM 2233 N N . ASP A 1 287 ? 13.227 7.426 -16.547 1 90.25 287 ASP A N 1
ATOM 2234 C CA . ASP A 1 287 ? 12.367 8.477 -17.078 1 90.25 287 ASP A CA 1
ATOM 2235 C C . ASP A 1 287 ? 12.789 9.852 -16.562 1 90.25 287 ASP A C 1
ATOM 2237 O O . ASP A 1 287 ? 13.242 9.977 -15.414 1 90.25 287 ASP A O 1
ATOM 2241 N N . THR A 1 288 ? 12.656 10.758 -17.516 1 86.88 288 THR A N 1
ATOM 2242 C CA . THR A 1 288 ? 12.484 12.117 -17.031 1 86.88 288 THR A CA 1
ATOM 2243 C C . THR A 1 288 ? 11.039 12.359 -16.594 1 86.88 288 THR A C 1
ATOM 2245 O O . THR A 1 288 ? 10.18 11.492 -16.781 1 86.88 288 THR A O 1
ATOM 2248 N N . TYR A 1 289 ? 10.727 13.422 -15.922 1 89.75 289 TYR A N 1
ATOM 2249 C CA . TYR A 1 289 ? 9.344 13.703 -15.555 1 89.75 289 TYR A CA 1
ATOM 2250 C C . TYR A 1 289 ? 8.539 14.164 -16.766 1 89.75 289 TYR A C 1
ATOM 2252 O O . TYR A 1 289 ? 9.062 14.883 -17.625 1 89.75 289 TYR A O 1
ATOM 2260 N N . PRO A 1 290 ? 7.238 13.75 -16.938 1 92.31 290 PRO A N 1
ATOM 2261 C CA . PRO A 1 290 ? 6.523 12.898 -15.984 1 92.31 290 PRO A CA 1
ATOM 2262 C C . PRO A 1 290 ? 6.965 11.438 -16.047 1 92.31 290 PRO A C 1
ATOM 2264 O O . PRO A 1 290 ? 7.273 10.93 -17.125 1 92.31 290 PRO A O 1
ATOM 2267 N N . LYS A 1 291 ? 7.004 10.773 -14.883 1 93.81 291 LYS A N 1
ATOM 2268 C CA . LYS A 1 291 ? 7.406 9.375 -14.781 1 93.81 291 LYS A CA 1
ATOM 2269 C C . LYS A 1 291 ? 6.227 8.445 -15.039 1 93.81 291 LYS A C 1
ATOM 2271 O O . LYS A 1 291 ? 5.105 8.711 -14.602 1 93.81 291 LYS A O 1
ATOM 2276 N N . ARG A 1 292 ? 6.52 7.344 -15.781 1 94.38 292 ARG A N 1
ATOM 2277 C CA . ARG A 1 292 ? 5.465 6.379 -16.078 1 94.38 292 ARG A CA 1
ATOM 2278 C C . ARG A 1 292 ? 5.09 5.578 -14.828 1 94.38 292 ARG A C 1
ATOM 2280 O O . ARG A 1 292 ? 5.863 5.512 -13.875 1 94.38 292 ARG A O 1
ATOM 2287 N N . ARG A 1 293 ? 3.975 5.004 -14.844 1 93.94 293 ARG A N 1
ATOM 2288 C CA . ARG A 1 293 ? 3.387 4.27 -13.727 1 93.94 293 ARG A CA 1
ATOM 2289 C C . ARG A 1 293 ? 4.191 3.014 -13.414 1 93.94 293 ARG A C 1
ATOM 2291 O O . ARG A 1 293 ? 4.367 2.656 -12.25 1 93.94 293 ARG A O 1
ATOM 2298 N N . GLY A 1 294 ? 4.57 2.215 -14.406 1 94.69 294 GLY A N 1
ATOM 2299 C CA . GLY A 1 294 ? 5.57 1.178 -14.195 1 94.69 294 GLY A CA 1
ATOM 2300 C C . GLY A 1 294 ? 4.988 -0.223 -14.203 1 94.69 294 GLY A C 1
ATOM 2301 O O . GLY A 1 294 ? 5.727 -1.208 -14.273 1 94.69 294 GLY A O 1
ATOM 2302 N N . ILE A 1 295 ? 3.662 -0.427 -14.125 1 97.38 295 ILE A N 1
ATOM 2303 C CA . ILE A 1 295 ? 3.072 -1.762 -14.148 1 97.38 295 ILE A CA 1
ATOM 2304 C C . ILE A 1 295 ? 2.447 -2.021 -15.516 1 97.38 295 ILE A C 1
ATOM 2306 O O . ILE A 1 295 ? 2.232 -1.089 -16.297 1 97.38 295 ILE A O 1
ATOM 2310 N N . THR A 1 296 ? 2.201 -3.307 -15.828 1 98.31 296 THR A N 1
ATOM 2311 C CA . THR A 1 296 ? 1.531 -3.682 -17.062 1 98.31 296 THR A CA 1
ATOM 2312 C C . THR A 1 296 ? 0.078 -3.217 -17.062 1 98.31 296 THR A C 1
ATOM 2314 O O . THR A 1 296 ? -0.377 -2.602 -16.094 1 98.31 296 THR A O 1
ATOM 2317 N N . ARG A 1 297 ? -0.655 -3.494 -18.141 1 97.81 297 ARG A N 1
ATOM 2318 C CA . ARG A 1 297 ? -1.997 -2.979 -18.391 1 97.81 297 ARG A CA 1
ATOM 2319 C C . ARG A 1 297 ? -3.051 -3.838 -17.688 1 97.81 297 ARG A C 1
ATOM 2321 O O . ARG A 1 297 ? -3.953 -4.367 -18.344 1 97.81 297 ARG A O 1
ATOM 2328 N N . VAL A 1 298 ? -3.033 -3.883 -16.375 1 98.56 298 VAL A N 1
ATOM 2329 C CA . VAL A 1 298 ? -3.807 -4.789 -15.539 1 98.56 298 VAL A CA 1
ATOM 2330 C C . VAL A 1 298 ? -5.297 -4.594 -15.797 1 98.56 298 VAL A C 1
ATOM 2332 O O . VAL A 1 298 ? -6.012 -5.551 -16.094 1 98.56 298 VAL A O 1
ATOM 2335 N N . LYS A 1 299 ? -5.789 -3.357 -15.695 1 97.38 299 LYS A N 1
ATOM 2336 C CA . LYS A 1 299 ? -7.219 -3.098 -15.828 1 97.38 299 LYS A CA 1
ATOM 2337 C C . LYS A 1 299 ? -7.723 -3.482 -17.219 1 97.38 299 LYS A C 1
ATOM 2339 O O . LYS A 1 299 ? -8.805 -4.062 -17.359 1 97.38 299 LYS A O 1
ATOM 2344 N N . GLU A 1 300 ? -6.922 -3.172 -18.219 1 97.12 300 GLU A N 1
ATOM 2345 C CA . GLU A 1 300 ? -7.34 -3.506 -19.578 1 97.12 300 GLU A CA 1
ATOM 2346 C C . GLU A 1 300 ? -7.383 -5.016 -19.797 1 97.12 300 GLU A C 1
ATOM 2348 O O . GLU A 1 300 ? -8.297 -5.535 -20.438 1 97.12 300 GLU A O 1
ATOM 2353 N N . LEU A 1 301 ? -6.332 -5.711 -19.312 1 98.62 301 LEU A N 1
ATOM 2354 C CA . LEU A 1 301 ? -6.352 -7.168 -19.375 1 98.62 301 LEU A CA 1
ATOM 2355 C C . LEU A 1 301 ? -7.594 -7.723 -18.688 1 98.62 301 LEU A C 1
ATOM 2357 O O . LEU A 1 301 ? -8.32 -8.531 -19.266 1 98.62 301 LEU A O 1
ATOM 2361 N N . TYR A 1 302 ? -7.828 -7.227 -17.484 1 98.25 302 TYR A N 1
ATOM 2362 C CA . TYR A 1 302 ? -8.969 -7.637 -16.672 1 98.25 302 TYR A CA 1
ATOM 2363 C C . TYR A 1 302 ? -10.281 -7.387 -17.422 1 98.25 302 TYR A C 1
ATOM 2365 O O . TYR A 1 302 ? -11.117 -8.289 -17.531 1 98.25 302 TYR A O 1
ATOM 2373 N N . ASP A 1 303 ? -10.469 -6.211 -17.969 1 97 303 ASP A N 1
ATOM 2374 C CA . ASP A 1 303 ? -11.703 -5.805 -18.641 1 97 303 ASP A CA 1
ATOM 2375 C C . ASP A 1 303 ? -11.922 -6.617 -19.906 1 97 303 ASP A C 1
ATOM 2377 O O . ASP A 1 303 ? -13.062 -6.785 -20.359 1 97 303 ASP A O 1
ATOM 2381 N N . ASN A 1 304 ? -10.836 -7.098 -20.484 1 97.38 304 ASN A N 1
ATOM 2382 C CA . ASN A 1 304 ? -10.938 -7.871 -21.719 1 97.38 304 ASN A CA 1
ATOM 2383 C C . ASN A 1 304 ? -11.078 -9.367 -21.438 1 97.38 304 ASN A C 1
ATOM 2385 O O . ASN A 1 304 ? -11.023 -10.188 -22.359 1 97.38 304 ASN A O 1
ATOM 2389 N N . GLY A 1 305 ? -11.18 -9.711 -20.203 1 97.5 305 GLY A N 1
ATOM 2390 C CA . GLY A 1 305 ? -11.391 -11.102 -19.844 1 97.5 305 GLY A CA 1
ATOM 2391 C C . GLY A 1 305 ? -10.133 -11.945 -19.953 1 97.5 305 GLY A C 1
ATOM 2392 O O . GLY A 1 305 ? -10.203 -13.172 -20.047 1 97.5 305 GLY A O 1
ATOM 2393 N N . ILE A 1 306 ? -8.992 -11.344 -20.094 1 98.69 306 ILE A N 1
ATOM 2394 C CA . ILE A 1 306 ? -7.703 -12.023 -20.094 1 98.69 306 ILE A CA 1
ATOM 2395 C C . ILE A 1 306 ? -7.242 -12.266 -18.656 1 98.69 306 ILE A C 1
ATOM 2397 O O . ILE A 1 306 ? -7.281 -11.352 -17.828 1 98.69 306 ILE A O 1
ATOM 2401 N N . ASN A 1 307 ? -6.824 -13.438 -18.312 1 98.88 307 ASN A N 1
ATOM 2402 C CA . ASN A 1 307 ? -6.473 -13.758 -16.938 1 98.88 307 ASN A CA 1
ATOM 2403 C C . ASN A 1 307 ? -5.234 -12.984 -16.484 1 98.88 307 ASN A C 1
ATOM 2405 O O . ASN A 1 307 ? -4.172 -13.094 -17.094 1 98.88 307 ASN A O 1
ATOM 2409 N N . VAL A 1 308 ? -5.359 -12.211 -15.484 1 98.94 308 VAL A N 1
ATOM 2410 C CA . VAL A 1 308 ? -4.277 -11.461 -14.859 1 98.94 308 VAL A CA 1
ATOM 2411 C C . VAL A 1 308 ? -4.371 -11.578 -13.344 1 98.94 308 VAL A C 1
ATOM 2413 O O . VAL A 1 308 ? -5.469 -11.594 -12.781 1 98.94 308 VAL A O 1
ATOM 2416 N N . CYS A 1 309 ? -3.289 -11.758 -12.664 1 98.94 309 CYS A N 1
ATOM 2417 C CA . CYS A 1 309 ? -3.229 -11.852 -11.211 1 98.94 309 CYS A CA 1
ATOM 2418 C C . CYS A 1 309 ? -2.006 -11.125 -10.664 1 98.94 309 CYS A C 1
ATOM 2420 O O . CYS A 1 309 ? -1.192 -10.609 -11.438 1 98.94 309 CYS A O 1
ATOM 2422 N N . PHE A 1 310 ? -1.95 -10.898 -9.344 1 98.94 310 PHE A N 1
ATOM 2423 C CA . PHE A 1 310 ? -0.859 -10.188 -8.68 1 98.94 310 PHE A CA 1
ATOM 2424 C C . PHE A 1 310 ? 0.051 -11.156 -7.941 1 98.94 310 PHE A C 1
ATOM 2426 O O . PHE A 1 310 ? -0.366 -12.266 -7.602 1 98.94 310 PHE A O 1
ATOM 2433 N N . ALA A 1 311 ? 1.274 -10.766 -7.711 1 98.94 311 ALA A N 1
ATOM 2434 C CA . ALA A 1 311 ? 2.248 -11.57 -6.98 1 98.94 311 ALA A CA 1
ATOM 2435 C C . ALA A 1 311 ? 3.24 -10.688 -6.227 1 98.94 311 ALA A C 1
ATOM 2437 O O . ALA A 1 311 ? 3.389 -9.508 -6.543 1 98.94 311 ALA A O 1
ATOM 2438 N N . GLN A 1 312 ? 3.918 -11.203 -5.273 1 98.38 312 GLN A N 1
ATOM 2439 C CA . GLN A 1 312 ? 4.895 -10.523 -4.43 1 98.38 312 GLN A CA 1
ATOM 2440 C C . GLN A 1 312 ? 6.215 -10.32 -5.168 1 98.38 312 GLN A C 1
ATOM 2442 O O . GLN A 1 312 ? 6.77 -9.219 -5.168 1 98.38 312 GLN A O 1
ATOM 2447 N N . ASP A 1 313 ? 6.762 -11.328 -5.84 1 98.19 313 ASP A N 1
ATOM 2448 C CA . ASP A 1 313 ? 7.988 -11.305 -6.633 1 98.19 313 ASP A CA 1
ATOM 2449 C C . ASP A 1 313 ? 9.219 -11.391 -5.738 1 98.19 313 ASP A C 1
ATOM 2451 O O . ASP A 1 313 ? 9.992 -12.344 -5.828 1 98.19 313 ASP A O 1
ATOM 2455 N N . SER A 1 314 ? 9.367 -10.438 -4.805 1 96.88 314 SER A N 1
ATOM 2456 C CA . SER A 1 314 ? 10.602 -10.328 -4.031 1 96.88 314 SER A CA 1
ATOM 2457 C C . SER A 1 314 ? 10.305 -10.031 -2.562 1 96.88 314 SER A C 1
ATOM 2459 O O . SER A 1 314 ? 9.328 -9.344 -2.246 1 96.88 314 SER A O 1
ATOM 2461 N N . MET A 1 315 ? 11.133 -10.547 -1.685 1 96.94 315 MET A N 1
ATOM 2462 C CA . MET A 1 315 ? 11.102 -10.234 -0.258 1 96.94 315 MET A CA 1
ATOM 2463 C C . MET A 1 315 ? 12.5 -9.953 0.271 1 96.94 315 MET A C 1
ATOM 2465 O O . MET A 1 315 ? 13.273 -10.883 0.518 1 96.94 315 MET A O 1
ATOM 2469 N N . SER A 1 316 ? 12.867 -8.664 0.488 1 94.94 316 SER A N 1
ATOM 2470 C CA . SER A 1 316 ? 14.125 -8.203 1.061 1 94.94 316 SER A CA 1
ATOM 2471 C C . SER A 1 316 ? 15.32 -8.82 0.347 1 94.94 316 SER A C 1
ATOM 2473 O O . SER A 1 316 ? 16.188 -9.438 0.983 1 94.94 316 SER A O 1
ATOM 2475 N N . ASP A 1 317 ? 15.391 -8.68 -0.898 1 94.12 317 ASP A N 1
ATOM 2476 C CA . ASP A 1 317 ? 16.484 -9.18 -1.728 1 94.12 317 ASP A CA 1
ATOM 2477 C C . ASP A 1 317 ? 17.125 -8.047 -2.527 1 94.12 317 ASP A C 1
ATOM 2479 O O . ASP A 1 317 ? 16.812 -6.875 -2.312 1 94.12 317 ASP A O 1
ATOM 2483 N N . PRO A 1 318 ? 18.062 -8.297 -3.348 1 91.12 318 PRO A N 1
ATOM 2484 C CA . PRO A 1 318 ? 18.812 -7.23 -4.004 1 91.12 318 PRO A CA 1
ATOM 2485 C C . PRO A 1 318 ? 17.953 -6.375 -4.926 1 91.12 318 PRO A C 1
ATOM 2487 O O . PRO A 1 318 ? 18.328 -5.246 -5.254 1 91.12 318 PRO A O 1
ATOM 2490 N N . TRP A 1 319 ? 16.828 -6.844 -5.379 1 92.25 319 TRP A N 1
ATOM 2491 C CA . TRP A 1 319 ? 15.961 -6.125 -6.309 1 92.25 319 TRP A CA 1
ATOM 2492 C C . TRP A 1 319 ? 14.984 -5.223 -5.559 1 92.25 319 TRP A C 1
ATOM 2494 O O . TRP A 1 319 ? 14.539 -4.203 -6.086 1 92.25 319 TRP A O 1
ATOM 2504 N N . TYR A 1 320 ? 14.609 -5.621 -4.418 1 95.62 320 TYR A N 1
ATOM 2505 C CA . TYR A 1 320 ? 13.516 -5.004 -3.674 1 95.62 320 TYR A CA 1
ATOM 2506 C C . TYR A 1 320 ? 13.742 -5.121 -2.172 1 95.62 320 TYR A C 1
ATOM 2508 O O . TYR A 1 320 ? 13.633 -6.211 -1.604 1 95.62 320 TYR A O 1
ATOM 2516 N N . PRO A 1 321 ? 14.047 -4.035 -1.517 1 94.56 321 PRO A N 1
ATOM 2517 C CA . PRO A 1 321 ? 14.531 -4.094 -0.136 1 94.56 321 PRO A CA 1
ATOM 2518 C C . PRO A 1 321 ? 13.43 -4.438 0.864 1 94.56 321 PRO A C 1
ATOM 2520 O O . PRO A 1 321 ? 13.719 -4.82 2 1 94.56 321 PRO A O 1
ATOM 2523 N N . LEU A 1 322 ? 12.219 -4.352 0.462 1 96.44 322 LEU A N 1
ATOM 2524 C CA . LEU A 1 322 ? 11.117 -4.59 1.383 1 96.44 322 LEU A CA 1
ATOM 2525 C C . LEU A 1 322 ? 10.391 -5.883 1.039 1 96.44 322 LEU A C 1
ATOM 2527 O O . LEU A 1 322 ? 11.023 -6.875 0.666 1 96.44 322 LEU A O 1
ATOM 2531 N N . GLY A 1 323 ? 9.148 -5.984 1.291 1 96.19 323 GLY A N 1
ATOM 2532 C CA . GLY A 1 323 ? 8.328 -7.156 1.032 1 96.19 323 GLY A CA 1
ATOM 2533 C C . GLY A 1 323 ? 8.109 -8.016 2.262 1 96.19 323 GLY A C 1
ATOM 2534 O O . GLY A 1 323 ? 9.047 -8.25 3.033 1 96.19 323 GLY A O 1
ATOM 2535 N N . ASN A 1 324 ? 6.898 -8.492 2.48 1 96.19 324 ASN A N 1
ATOM 2536 C CA . ASN A 1 324 ? 6.629 -9.297 3.664 1 96.19 324 ASN A CA 1
ATOM 2537 C C . ASN A 1 324 ? 5.672 -10.445 3.354 1 96.19 324 ASN A C 1
ATOM 2539 O O . ASN A 1 324 ? 5.152 -11.094 4.266 1 96.19 324 ASN A O 1
ATOM 2543 N N . GLY A 1 325 ? 5.367 -10.656 2.09 1 97.25 325 GLY A N 1
ATOM 2544 C CA . GLY A 1 325 ? 4.578 -11.805 1.674 1 97.25 325 GLY A CA 1
ATOM 2545 C C . GLY A 1 325 ? 3.092 -11.633 1.906 1 97.25 325 GLY A C 1
ATOM 2546 O O . GLY A 1 325 ? 2.312 -12.57 1.726 1 97.25 325 GLY A O 1
ATOM 2547 N N . ASN A 1 326 ? 2.615 -10.461 2.316 1 98.25 326 ASN A N 1
ATOM 2548 C CA . ASN A 1 326 ? 1.203 -10.172 2.547 1 98.25 326 ASN A CA 1
ATOM 2549 C C . ASN A 1 326 ? 0.484 -9.82 1.246 1 98.25 326 ASN A C 1
ATOM 2551 O O . ASN A 1 326 ? 0.533 -8.68 0.792 1 98.25 326 ASN A O 1
ATOM 2555 N N . MET A 1 327 ? -0.269 -10.773 0.724 1 98.75 327 MET A N 1
ATOM 2556 C CA . MET A 1 327 ? -0.892 -10.617 -0.587 1 98.75 327 MET A CA 1
ATOM 2557 C C . MET A 1 327 ? -1.947 -9.516 -0.561 1 98.75 327 MET A C 1
ATOM 2559 O O . MET A 1 327 ? -2.26 -8.93 -1.596 1 98.75 327 MET A O 1
ATOM 2563 N N . MET A 1 328 ? -2.521 -9.211 0.591 1 98.75 328 MET A N 1
ATOM 2564 C CA . MET A 1 328 ? -3.477 -8.109 0.702 1 98.75 328 MET A CA 1
ATOM 2565 C C . MET A 1 328 ? -2.801 -6.773 0.412 1 98.75 328 MET A C 1
ATOM 2567 O O . MET A 1 328 ? -3.41 -5.883 -0.182 1 98.75 328 MET A O 1
ATOM 2571 N N . MET A 1 329 ? -1.569 -6.637 0.828 1 98.31 329 MET A N 1
ATOM 2572 C CA . MET A 1 329 ? -0.828 -5.41 0.549 1 98.31 329 MET A CA 1
ATOM 2573 C C . MET A 1 329 ? -0.497 -5.301 -0.936 1 98.31 329 MET A C 1
ATOM 2575 O O . MET A 1 329 ? -0.542 -4.207 -1.508 1 98.31 329 MET A O 1
ATOM 2579 N N . ILE A 1 330 ? -0.166 -6.449 -1.521 1 98.75 330 ILE A N 1
ATOM 2580 C CA . ILE A 1 330 ? 0.089 -6.48 -2.957 1 98.75 330 ILE A CA 1
ATOM 2581 C C . ILE A 1 330 ? -1.171 -6.07 -3.715 1 98.75 330 ILE A C 1
ATOM 2583 O O . ILE A 1 330 ? -1.107 -5.266 -4.648 1 98.75 330 ILE A O 1
ATOM 2587 N N . LEU A 1 331 ? -2.277 -6.641 -3.275 1 98.88 331 LEU A N 1
ATOM 2588 C CA . LEU A 1 331 ? -3.568 -6.309 -3.867 1 98.88 331 LEU A CA 1
ATOM 2589 C C . LEU A 1 331 ? -3.859 -4.816 -3.738 1 98.88 331 LEU A C 1
ATOM 2591 O O . LEU A 1 331 ? -4.281 -4.176 -4.703 1 98.88 331 LEU A O 1
ATOM 2595 N N . ASP A 1 332 ? -3.627 -4.293 -2.578 1 98.62 332 ASP A N 1
ATOM 2596 C CA . ASP A 1 332 ? -3.893 -2.885 -2.305 1 98.62 332 ASP A CA 1
ATOM 2597 C C . ASP A 1 332 ? -3.094 -1.983 -3.244 1 98.62 332 ASP A C 1
ATOM 2599 O O . ASP A 1 332 ? -3.646 -1.061 -3.846 1 98.62 332 ASP A O 1
ATOM 2603 N N . HIS A 1 333 ? -1.812 -2.217 -3.377 1 98.69 333 HIS A N 1
ATOM 2604 C CA . HIS A 1 333 ? -0.995 -1.457 -4.316 1 98.69 333 HIS A CA 1
ATOM 2605 C C . HIS A 1 333 ? -1.51 -1.611 -5.746 1 98.69 333 HIS A C 1
ATOM 2607 O O . HIS A 1 333 ? -1.622 -0.626 -6.477 1 98.69 333 HIS A O 1
ATOM 2613 N N . GLY A 1 334 ? -1.805 -2.846 -6.074 1 98.81 334 GLY A N 1
ATOM 2614 C CA . GLY A 1 334 ? -2.197 -3.137 -7.445 1 98.81 334 GLY A CA 1
ATOM 2615 C C . GLY A 1 334 ? -3.455 -2.406 -7.871 1 98.81 334 GLY A C 1
ATOM 2616 O O . GLY A 1 334 ? -3.502 -1.828 -8.961 1 98.81 334 GLY A O 1
ATOM 2617 N N . ILE A 1 335 ? -4.496 -2.402 -7.035 1 98.56 335 ILE A N 1
ATOM 2618 C CA . ILE A 1 335 ? -5.77 -1.825 -7.453 1 98.56 335 ILE A CA 1
ATOM 2619 C C . ILE A 1 335 ? -5.668 -0.301 -7.453 1 98.56 335 ILE A C 1
ATOM 2621 O O . ILE A 1 335 ? -6.395 0.374 -8.188 1 98.56 335 ILE A O 1
ATOM 2625 N N . HIS A 1 336 ? -4.793 0.288 -6.648 1 98.38 336 HIS A N 1
ATOM 2626 C CA . HIS A 1 336 ? -4.535 1.721 -6.719 1 98.38 336 HIS A CA 1
ATOM 2627 C C . HIS A 1 336 ? -3.812 2.086 -8.008 1 98.38 336 HIS A C 1
ATOM 2629 O O . HIS A 1 336 ? -4.25 2.979 -8.742 1 98.38 336 HIS A O 1
ATOM 2635 N N . LEU A 1 337 ? -2.768 1.347 -8.312 1 98.31 337 LEU A N 1
ATOM 2636 C CA . LEU A 1 337 ? -1.954 1.614 -9.492 1 98.31 337 LEU A CA 1
ATOM 2637 C C . LEU A 1 337 ? -2.756 1.388 -10.773 1 98.31 337 LEU A C 1
ATOM 2639 O O . LEU A 1 337 ? -2.584 2.111 -11.75 1 98.31 337 LEU A O 1
ATOM 2643 N N . ALA A 1 338 ? -3.596 0.397 -10.742 1 97.88 338 ALA A N 1
ATOM 2644 C CA . ALA A 1 338 ? -4.391 0.05 -11.914 1 97.88 338 ALA A CA 1
ATOM 2645 C C . ALA A 1 338 ? -5.695 0.84 -11.945 1 97.88 338 ALA A C 1
ATOM 2647 O O . ALA A 1 338 ? -6.461 0.75 -12.914 1 97.88 338 ALA A O 1
ATOM 2648 N N . GLN A 1 339 ? -6.008 1.586 -10.883 1 96.81 339 GLN A N 1
ATOM 2649 C CA . GLN A 1 339 ? -7.211 2.402 -10.758 1 96.81 339 GLN A CA 1
ATOM 2650 C C . GLN A 1 339 ? -8.469 1.552 -10.898 1 96.81 339 GLN A C 1
ATOM 2652 O O . GLN A 1 339 ? -9.375 1.888 -11.672 1 96.81 339 GLN A O 1
ATOM 2657 N N . MET A 1 340 ? -8.492 0.447 -10.156 1 97.12 340 MET A N 1
ATOM 2658 C CA . MET A 1 340 ? -9.609 -0.495 -10.117 1 97.12 340 MET A CA 1
ATOM 2659 C C . MET A 1 340 ? -10.328 -0.426 -8.773 1 97.12 340 MET A C 1
ATOM 2661 O O . MET A 1 340 ? -10.094 -1.255 -7.895 1 97.12 340 MET A O 1
ATOM 2665 N N . MET A 1 341 ? -11.344 0.535 -8.641 1 95.75 341 MET A N 1
ATOM 2666 C CA . MET A 1 341 ? -11.992 0.652 -7.34 1 95.75 341 MET A CA 1
ATOM 2667 C C . MET A 1 341 ? -13.469 0.997 -7.5 1 95.75 341 MET A C 1
ATOM 2669 O O . MET A 1 341 ? -14.07 1.589 -6.602 1 95.75 341 MET A O 1
ATOM 2673 N N . SER A 1 342 ? -14.078 0.728 -8.664 1 93.69 342 SER A N 1
ATOM 2674 C CA . SER A 1 342 ? -15.539 0.775 -8.711 1 93.69 342 SER A CA 1
ATOM 2675 C C . SER A 1 342 ? -16.156 -0.224 -7.734 1 93.69 342 SER A C 1
ATOM 2677 O O . SER A 1 342 ? -15.484 -1.163 -7.297 1 93.69 342 SER A O 1
ATOM 2679 N N . PRO A 1 343 ? -17.391 -0.03 -7.348 1 91.06 343 PRO A N 1
ATOM 2680 C CA . PRO A 1 343 ? -18.016 -0.986 -6.434 1 91.06 343 PRO A CA 1
ATOM 2681 C C . PRO A 1 343 ? -17.938 -2.426 -6.934 1 91.06 343 PRO A C 1
ATOM 2683 O O . PRO A 1 343 ? -17.641 -3.338 -6.152 1 91.06 343 PRO A O 1
ATOM 2686 N N . GLU A 1 344 ? -18.172 -2.58 -8.211 1 93.5 344 GLU A N 1
ATOM 2687 C CA . GLU A 1 344 ? -18.078 -3.916 -8.789 1 93.5 344 GLU A CA 1
ATOM 2688 C C . GLU A 1 344 ? -16.656 -4.449 -8.703 1 93.5 344 GLU A C 1
ATOM 2690 O O . GLU A 1 344 ? -16.438 -5.617 -8.375 1 93.5 344 GLU A O 1
ATOM 2695 N N . GLU A 1 345 ? -15.719 -3.59 -9.023 1 95.75 345 GLU A N 1
ATOM 2696 C CA . GLU A 1 345 ? -14.32 -3.992 -8.945 1 95.75 345 GLU A CA 1
ATOM 2697 C C . GLU A 1 345 ? -13.922 -4.352 -7.52 1 95.75 345 GLU A C 1
ATOM 2699 O O . GLU A 1 345 ? -13.32 -5.402 -7.281 1 95.75 345 GLU A O 1
ATOM 2704 N N . ILE A 1 346 ? -14.258 -3.545 -6.559 1 95.12 346 ILE A N 1
ATOM 2705 C CA . ILE A 1 346 ? -13.914 -3.789 -5.16 1 95.12 346 ILE A CA 1
ATOM 2706 C C . ILE A 1 346 ? -14.484 -5.133 -4.715 1 95.12 346 ILE A C 1
ATOM 2708 O O . ILE A 1 346 ? -13.828 -5.887 -3.992 1 95.12 346 ILE A O 1
ATOM 2712 N N . THR A 1 347 ? -15.617 -5.488 -5.168 1 94.56 347 THR A N 1
ATOM 2713 C CA . THR A 1 347 ? -16.266 -6.746 -4.82 1 94.56 347 THR A CA 1
ATOM 2714 C C . THR A 1 347 ? -15.477 -7.934 -5.363 1 94.56 347 THR A C 1
ATOM 2716 O O . THR A 1 347 ? -15.438 -9 -4.738 1 94.56 347 THR A O 1
ATOM 2719 N N . ASN A 1 348 ? -14.742 -7.73 -6.477 1 97 348 ASN A N 1
ATOM 2720 C CA . ASN A 1 348 ? -14.219 -8.883 -7.203 1 97 348 ASN A CA 1
ATOM 2721 C C . ASN A 1 348 ? -12.695 -8.922 -7.172 1 97 348 ASN A C 1
ATOM 2723 O O . ASN A 1 348 ? -12.086 -9.93 -7.527 1 97 348 ASN A O 1
ATOM 2727 N N . VAL A 1 349 ? -12.031 -7.91 -6.668 1 98 349 VAL A N 1
ATOM 2728 C CA . VAL A 1 349 ? -10.594 -7.75 -6.859 1 98 349 VAL A CA 1
ATOM 2729 C C . VAL A 1 349 ? -9.844 -8.789 -6.023 1 98 349 VAL A C 1
ATOM 2731 O O . VAL A 1 349 ? -8.664 -9.062 -6.273 1 98 349 VAL A O 1
ATOM 2734 N N . LEU A 1 350 ? -10.461 -9.398 -5.031 1 98.69 350 LEU A N 1
ATOM 2735 C CA . LEU A 1 350 ? -9.805 -10.477 -4.301 1 98.69 350 LEU A CA 1
ATOM 2736 C C . LEU A 1 350 ? -9.391 -11.602 -5.242 1 98.69 350 LEU A C 1
ATOM 2738 O O . LEU A 1 350 ? -8.438 -12.328 -4.957 1 98.69 350 LEU A O 1
ATOM 2742 N N . ASP A 1 351 ? -10.07 -11.75 -6.375 1 98.75 351 ASP A N 1
ATOM 2743 C CA . ASP A 1 351 ? -9.75 -12.781 -7.359 1 98.75 351 ASP A CA 1
ATOM 2744 C C . ASP A 1 351 ? -8.328 -12.609 -7.883 1 98.75 351 ASP A C 1
ATOM 2746 O O . ASP A 1 351 ? -7.676 -13.586 -8.266 1 98.75 351 ASP A O 1
ATOM 2750 N N . LEU A 1 352 ? -7.789 -11.391 -7.875 1 98.94 352 LEU A N 1
ATOM 2751 C CA . LEU A 1 352 ? -6.469 -11.086 -8.414 1 98.94 352 LEU A CA 1
ATOM 2752 C C . LEU A 1 352 ? -5.375 -11.703 -7.551 1 98.94 352 LEU A C 1
ATOM 2754 O O . LEU A 1 352 ? -4.219 -11.789 -7.977 1 98.94 352 LEU A O 1
ATOM 2758 N N . VAL A 1 353 ? -5.758 -12.164 -6.309 1 98.94 353 VAL A N 1
ATOM 2759 C CA . VAL A 1 353 ? -4.773 -12.805 -5.445 1 98.94 353 VAL A CA 1
ATOM 2760 C C . VAL A 1 353 ? -5.297 -14.164 -4.988 1 98.94 353 VAL A C 1
ATOM 2762 O O . VAL A 1 353 ? -4.781 -14.742 -4.031 1 98.94 353 VAL A O 1
ATOM 2765 N N . THR A 1 354 ? -6.387 -14.688 -5.551 1 98.81 354 THR A N 1
ATOM 2766 C CA . THR A 1 354 ? -6.941 -16 -5.258 1 98.81 354 THR A CA 1
ATOM 2767 C C . THR A 1 354 ? -7.164 -16.797 -6.547 1 98.81 354 THR A C 1
ATOM 2769 O O . THR A 1 354 ? -6.219 -17.328 -7.125 1 98.81 354 THR A O 1
ATOM 2772 N N . THR A 1 355 ? -8.344 -16.688 -7.098 1 98.75 355 THR A N 1
ATOM 2773 C CA . THR A 1 355 ? -8.789 -17.531 -8.195 1 98.75 355 THR A CA 1
ATOM 2774 C C . THR A 1 355 ? -7.938 -17.297 -9.445 1 98.75 355 THR A C 1
ATOM 2776 O O . THR A 1 355 ? -7.605 -18.234 -10.164 1 98.75 355 THR A O 1
ATOM 2779 N N . ASN A 1 356 ? -7.625 -16.047 -9.75 1 98.94 356 ASN A N 1
ATOM 2780 C CA . ASN A 1 356 ? -6.848 -15.766 -10.953 1 98.94 356 ASN A CA 1
ATOM 2781 C C . ASN A 1 356 ? -5.457 -16.391 -10.883 1 98.94 356 ASN A C 1
ATOM 2783 O O . ASN A 1 356 ? -4.918 -16.828 -11.898 1 98.94 356 ASN A O 1
ATOM 2787 N N . GLY A 1 357 ? -4.844 -16.312 -9.664 1 98.94 357 GLY A N 1
ATOM 2788 C CA . GLY A 1 357 ? -3.568 -16.984 -9.477 1 98.94 357 GLY A CA 1
ATOM 2789 C C . GLY A 1 357 ? -3.664 -18.5 -9.609 1 98.94 357 GLY A C 1
ATOM 2790 O O . GLY A 1 357 ? -2.762 -19.125 -10.156 1 98.94 357 GLY A O 1
ATOM 2791 N N . ALA A 1 358 ? -4.762 -19.094 -9.125 1 98.94 358 ALA A N 1
ATOM 2792 C CA . ALA A 1 358 ? -4.984 -20.531 -9.242 1 98.94 358 ALA A CA 1
ATOM 2793 C C . ALA A 1 358 ? -5.094 -20.969 -10.703 1 98.94 358 ALA A C 1
ATOM 2795 O O . ALA A 1 358 ? -4.574 -22.016 -11.094 1 98.94 358 ALA A O 1
ATOM 2796 N N . VAL A 1 359 ? -5.77 -20.156 -11.508 1 98.94 359 VAL A N 1
ATOM 2797 C CA . VAL A 1 359 ? -5.859 -20.406 -12.945 1 98.94 359 VAL A CA 1
ATOM 2798 C C . VAL A 1 359 ? -4.465 -20.375 -13.562 1 98.94 359 VAL A C 1
ATOM 2800 O O . VAL A 1 359 ? -4.105 -21.281 -14.328 1 98.94 359 VAL A O 1
ATOM 2803 N N . THR A 1 360 ? -3.699 -19.391 -13.203 1 98.94 360 THR A N 1
ATOM 2804 C CA . THR A 1 360 ? -2.344 -19.203 -13.711 1 98.94 360 THR A CA 1
ATOM 2805 C C . THR A 1 360 ? -1.476 -20.422 -13.375 1 98.94 360 THR A C 1
ATOM 2807 O O . THR A 1 360 ? -0.686 -20.875 -14.203 1 98.94 360 THR A O 1
ATOM 2810 N N . MET A 1 361 ? -1.674 -20.969 -12.188 1 98.94 361 MET A N 1
ATOM 2811 C CA . MET A 1 361 ? -0.863 -22.094 -11.719 1 98.94 361 MET A CA 1
ATOM 2812 C C . MET A 1 361 ? -1.456 -23.422 -12.18 1 98.94 361 MET A C 1
ATOM 2814 O O . MET A 1 361 ? -0.886 -24.484 -11.93 1 98.94 361 MET A O 1
ATOM 2818 N N . ASN A 1 362 ? -2.568 -23.406 -12.867 1 98.81 362 ASN A N 1
ATOM 2819 C CA . ASN A 1 362 ? -3.254 -24.594 -13.359 1 98.81 362 ASN A CA 1
ATOM 2820 C C . ASN A 1 362 ? -3.58 -25.562 -12.227 1 98.81 362 ASN A C 1
ATOM 2822 O O . ASN A 1 362 ? -3.312 -26.766 -12.336 1 98.81 362 ASN A O 1
ATOM 2826 N N . ILE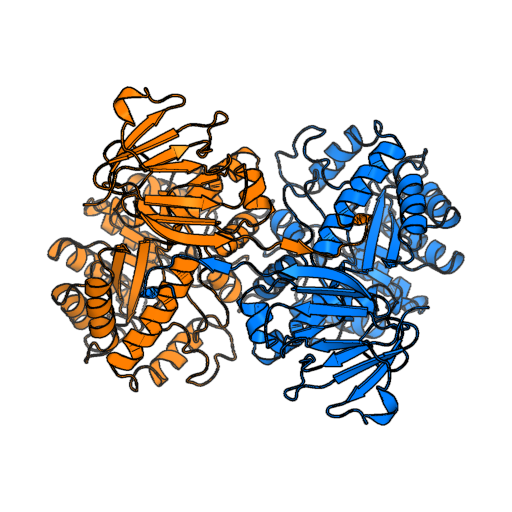 A 1 363 ? -4.195 -25 -11.164 1 98.75 363 ILE A N 1
ATOM 2827 C CA . ILE A 1 363 ? -4.512 -25.859 -10.031 1 98.75 363 ILE A CA 1
ATOM 2828 C C . ILE A 1 363 ? -6 -25.766 -9.703 1 98.75 363 ILE A C 1
ATOM 2830 O O . ILE A 1 363 ? -6.422 -26.078 -8.586 1 98.75 363 ILE A O 1
ATOM 2834 N N . THR A 1 364 ? -6.832 -25.344 -10.617 1 98.38 364 THR A N 1
ATOM 2835 C CA . THR A 1 364 ? -8.25 -25.094 -10.375 1 98.38 364 THR A CA 1
ATOM 2836 C C . THR A 1 364 ? -8.992 -26.391 -10.078 1 98.38 364 THR A C 1
ATOM 2838 O O . THR A 1 364 ? -10.094 -26.375 -9.523 1 98.38 364 THR A O 1
ATOM 2841 N N . ASP A 1 365 ? -8.391 -27.5 -10.469 1 98.19 365 ASP A N 1
ATOM 2842 C CA . ASP A 1 365 ? -9.031 -28.797 -10.258 1 98.19 365 ASP A CA 1
ATOM 2843 C C . ASP A 1 365 ? -9.164 -29.109 -8.773 1 98.19 365 ASP A C 1
ATOM 2845 O O . ASP A 1 365 ? -10.07 -29.844 -8.367 1 98.19 365 ASP A O 1
ATOM 2849 N N . HIS A 1 366 ? -8.305 -28.594 -7.91 1 98.38 366 HIS A N 1
ATOM 2850 C CA . HIS A 1 366 ? -8.359 -28.875 -6.484 1 98.38 366 HIS A CA 1
ATOM 2851 C C . HIS A 1 366 ? -8.312 -27.594 -5.66 1 98.38 366 HIS A C 1
ATOM 2853 O O . HIS A 1 366 ? -7.891 -27.609 -4.504 1 98.38 366 HIS A O 1
ATOM 2859 N N . TYR A 1 367 ? -8.688 -26.516 -6.289 1 98.62 367 TYR A N 1
ATOM 2860 C CA . TYR A 1 367 ? -8.703 -25.203 -5.668 1 98.62 367 TYR A CA 1
ATOM 2861 C C . TYR A 1 367 ? -10.102 -24.594 -5.734 1 98.62 367 TYR A C 1
ATOM 2863 O O . TYR A 1 367 ? -10.797 -24.734 -6.738 1 98.62 367 TYR A O 1
ATOM 2871 N N . GLY A 1 368 ? -10.461 -23.812 -4.719 1 98.5 368 GLY A N 1
ATOM 2872 C CA . GLY A 1 368 ? -11.742 -23.141 -4.68 1 98.5 368 GLY A CA 1
ATOM 2873 C C . GLY A 1 368 ? -12.695 -23.719 -3.648 1 98.5 368 GLY A C 1
ATOM 2874 O O . GLY A 1 368 ? -12.523 -24.859 -3.213 1 98.5 368 GLY A O 1
ATOM 2875 N N . ILE A 1 369 ? -13.664 -22.938 -3.246 1 98.5 369 ILE A N 1
ATOM 2876 C CA . ILE A 1 369 ? -14.688 -23.375 -2.297 1 98.5 369 ILE A CA 1
ATOM 2877 C C . ILE A 1 369 ? -15.891 -23.922 -3.051 1 98.5 369 ILE A C 1
ATOM 2879 O O . ILE A 1 369 ? -16.812 -23.188 -3.381 1 98.5 369 ILE A O 1
ATOM 2883 N N . GLU A 1 370 ? -15.812 -25.125 -3.283 1 98.12 370 GLU A N 1
ATOM 2884 C CA . GLU A 1 370 ? -16.828 -25.875 -4.016 1 98.12 370 GLU A CA 1
ATOM 2885 C C . GLU A 1 370 ? -16.953 -27.297 -3.477 1 98.12 370 GLU A C 1
ATOM 2887 O O . GLU A 1 370 ? -15.953 -27.922 -3.131 1 98.12 370 GLU A O 1
ATOM 2892 N N . GLU A 1 371 ? -18.172 -27.828 -3.471 1 98.31 371 GLU A N 1
ATOM 2893 C CA . GLU A 1 371 ? -18.391 -29.188 -3.006 1 98.31 371 GLU A CA 1
ATOM 2894 C C . GLU A 1 371 ? -17.531 -30.188 -3.785 1 98.31 371 GLU A C 1
ATOM 2896 O O . GLU A 1 371 ? -17.344 -30.047 -4.996 1 98.31 371 GLU A O 1
ATOM 2901 N N . ASN A 1 372 ? -16.953 -31.156 -3.086 1 98.06 372 ASN A N 1
ATOM 2902 C CA . ASN A 1 372 ? -16.156 -32.25 -3.602 1 98.06 372 ASN A CA 1
ATOM 2903 C C . ASN A 1 372 ? -14.727 -31.812 -3.908 1 98.06 372 ASN A C 1
ATOM 2905 O O . ASN A 1 372 ? -13.93 -32.594 -4.422 1 98.06 372 ASN A O 1
ATOM 2909 N N . LYS A 1 373 ? -14.32 -30.609 -3.645 1 98.56 373 LYS A N 1
ATOM 2910 C CA . LYS A 1 373 ? -12.93 -30.156 -3.678 1 98.56 373 LYS A CA 1
ATOM 2911 C C . LYS A 1 373 ? -12.312 -30.172 -2.283 1 98.56 373 LYS A C 1
ATOM 2913 O O . LYS A 1 373 ? -13.031 -30.281 -1.283 1 98.56 373 LYS A O 1
ATOM 2918 N N . PRO A 1 374 ? -10.961 -30.203 -2.266 1 98.62 374 PRO A N 1
ATOM 2919 C CA . PRO A 1 374 ? -10.336 -30.125 -0.946 1 98.62 374 PRO A CA 1
ATOM 2920 C C . PRO A 1 374 ? -10.797 -28.906 -0.142 1 98.62 374 PRO A C 1
ATOM 2922 O O . PRO A 1 374 ? -10.961 -27.812 -0.698 1 98.62 374 PRO A O 1
ATOM 2925 N N . ALA A 1 375 ? -11.062 -29.078 1.146 1 98.62 375 ALA A N 1
ATOM 2926 C CA . ALA A 1 375 ? -11.57 -28.016 2.012 1 98.62 375 ALA A CA 1
ATOM 2927 C C . ALA A 1 375 ? -10.453 -27.062 2.438 1 98.62 375 ALA A C 1
ATOM 2929 O O . ALA A 1 375 ? -10.039 -27.062 3.602 1 98.62 375 ALA A O 1
ATOM 2930 N N . ASN A 1 376 ? -9.992 -26.297 1.512 1 98.88 376 ASN A N 1
ATOM 2931 C CA . ASN A 1 376 ? -8.984 -25.266 1.727 1 98.88 376 ASN A CA 1
ATOM 2932 C C . ASN A 1 376 ? -9.586 -23.859 1.676 1 98.88 376 ASN A C 1
ATOM 2934 O O . ASN A 1 376 ? -10.227 -23.5 0.686 1 98.88 376 ASN A O 1
ATOM 2938 N N . PHE A 1 377 ? -9.422 -23.062 2.754 1 98.88 377 PHE A N 1
ATOM 2939 C CA . PHE A 1 377 ? -9.93 -21.688 2.756 1 98.88 377 PHE A CA 1
ATOM 2940 C C . PHE A 1 377 ? -9.258 -20.875 3.848 1 98.88 377 PHE A C 1
ATOM 2942 O O . PHE A 1 377 ? -8.555 -21.422 4.699 1 98.88 377 PHE A O 1
ATOM 2949 N N . ILE A 1 378 ? -9.383 -19.578 3.777 1 98.88 378 ILE A N 1
ATOM 2950 C CA . ILE A 1 378 ? -8.945 -18.672 4.824 1 98.88 378 ILE A CA 1
ATOM 2951 C C . ILE A 1 378 ? -10.117 -17.797 5.273 1 98.88 378 ILE A C 1
ATOM 2953 O O . ILE A 1 378 ? -11.086 -17.625 4.531 1 98.88 378 ILE A O 1
ATOM 2957 N N . VAL A 1 379 ? -10.023 -17.391 6.484 1 98.81 379 VAL A N 1
ATOM 2958 C CA . VAL A 1 379 ? -11.031 -16.516 7.082 1 98.81 379 VAL A CA 1
ATOM 2959 C C . VAL A 1 379 ? -10.445 -15.109 7.27 1 98.81 379 VAL A C 1
ATOM 2961 O O . VAL A 1 379 ? -9.445 -14.938 7.961 1 98.81 379 VAL A O 1
ATOM 2964 N N . LEU A 1 380 ? -11.023 -14.125 6.602 1 98.69 380 LEU A N 1
ATOM 2965 C CA . LEU A 1 380 ? -10.562 -12.75 6.711 1 98.69 380 LEU A CA 1
ATOM 2966 C C . LEU A 1 380 ? -11.195 -12.055 7.91 1 98.69 380 LEU A C 1
ATOM 2968 O O . LEU A 1 380 ? -12.344 -12.328 8.258 1 98.69 380 LEU A O 1
ATOM 2972 N N . ASP A 1 381 ? -10.469 -11.172 8.547 1 98 381 ASP A N 1
ATOM 2973 C CA . ASP A 1 381 ? -11 -10.336 9.617 1 98 381 ASP A CA 1
ATOM 2974 C C . ASP A 1 381 ? -11.875 -9.211 9.062 1 98 381 ASP A C 1
ATOM 2976 O O . ASP A 1 381 ? -11.57 -8.031 9.25 1 98 381 ASP A O 1
ATOM 2980 N N . ALA A 1 382 ? -12.898 -9.5 8.406 1 98 382 ALA A N 1
ATOM 2981 C CA . ALA A 1 382 ? -13.859 -8.609 7.754 1 98 382 ALA A CA 1
ATOM 2982 C C . ALA A 1 382 ? -15.18 -9.32 7.496 1 98 382 ALA A C 1
ATOM 2984 O O . ALA A 1 382 ? -15.227 -10.547 7.418 1 98 382 ALA A O 1
ATOM 2985 N N . LYS A 1 383 ? -16.234 -8.617 7.285 1 97.12 383 LYS A N 1
ATOM 2986 C CA . LYS A 1 383 ? -17.562 -9.203 7.105 1 97.12 383 LYS A CA 1
ATOM 2987 C C . LYS A 1 383 ? -18.047 -9.008 5.672 1 97.12 383 LYS A C 1
ATOM 2989 O O . LYS A 1 383 ? -19.141 -9.477 5.316 1 97.12 383 LYS A O 1
ATOM 2994 N N . SER A 1 384 ? -17.297 -8.289 4.875 1 96.75 384 SER A N 1
ATOM 2995 C CA . SER A 1 384 ? -17.625 -8.07 3.471 1 96.75 384 SER A CA 1
ATOM 2996 C C . SER A 1 384 ? -16.359 -7.82 2.648 1 96.75 384 SER A C 1
ATOM 2998 O O . SER A 1 384 ? -15.281 -7.578 3.205 1 96.75 384 SER A O 1
ATOM 3000 N N . GLU A 1 385 ? -16.531 -7.984 1.313 1 97.5 385 GLU A N 1
ATOM 3001 C CA . GLU A 1 385 ? -15.414 -7.688 0.418 1 97.5 385 GLU A CA 1
ATOM 3002 C C . GLU A 1 385 ? -14.953 -6.238 0.576 1 97.5 385 GLU A C 1
ATOM 3004 O O . GLU A 1 385 ? -13.75 -5.969 0.632 1 97.5 385 GLU A O 1
ATOM 3009 N N . PHE A 1 386 ? -15.875 -5.266 0.667 1 96.44 386 PHE A N 1
ATOM 3010 C CA . PHE A 1 386 ? -15.531 -3.857 0.837 1 96.44 386 PHE A CA 1
ATOM 3011 C C . PHE A 1 386 ? -14.711 -3.648 2.104 1 96.44 386 PHE A C 1
ATOM 3013 O O . PHE A 1 386 ? -13.672 -2.984 2.074 1 96.44 386 PHE A O 1
ATOM 3020 N N . GLU A 1 387 ? -15.188 -4.211 3.201 1 97.12 387 GLU A N 1
ATOM 3021 C CA . GLU A 1 387 ? -14.477 -4.059 4.469 1 97.12 387 GLU A CA 1
ATOM 3022 C C . GLU A 1 387 ? -13.078 -4.66 4.395 1 97.12 387 GLU A C 1
ATOM 3024 O O . GLU A 1 387 ? -12.117 -4.082 4.906 1 97.12 387 GLU A O 1
ATOM 3029 N N . ALA A 1 388 ? -13.008 -5.852 3.766 1 98.38 388 ALA A N 1
ATOM 3030 C CA . ALA A 1 388 ? -11.711 -6.52 3.637 1 98.38 388 ALA A CA 1
ATOM 3031 C C . ALA A 1 388 ? -10.711 -5.645 2.887 1 98.38 388 ALA A C 1
ATOM 3033 O O . ALA A 1 388 ? -9.578 -5.473 3.33 1 98.38 388 ALA A O 1
ATOM 3034 N N . ILE A 1 389 ? -11.172 -5.07 1.769 1 98.25 389 ILE A N 1
ATOM 3035 C CA . ILE A 1 389 ? -10.289 -4.285 0.915 1 98.25 389 ILE A CA 1
ATOM 3036 C C . ILE A 1 389 ? -10 -2.938 1.576 1 98.25 389 ILE A C 1
ATOM 3038 O O . ILE A 1 389 ? -8.852 -2.5 1.626 1 98.25 389 ILE A O 1
ATOM 3042 N N . CYS A 1 390 ? -10.984 -2.281 2.129 1 97.56 390 CYS A N 1
ATOM 3043 C CA . CYS A 1 390 ? -10.852 -0.957 2.723 1 97.56 390 CYS A CA 1
ATOM 3044 C C . CYS A 1 390 ? -9.914 -0.99 3.92 1 97.56 390 CYS A C 1
ATOM 3046 O O . CYS A 1 390 ? -9.078 -0.097 4.086 1 97.56 390 CYS A O 1
ATOM 3048 N N . GLU A 1 391 ? -10.016 -2.053 4.703 1 97.62 391 GLU A N 1
ATOM 3049 C CA . GLU A 1 391 ? -9.25 -2.139 5.945 1 97.62 391 GLU A CA 1
ATOM 3050 C C . GLU A 1 391 ? -7.961 -2.926 5.746 1 97.62 391 GLU A C 1
ATOM 3052 O O . GLU A 1 391 ? -7.176 -3.088 6.684 1 97.62 391 GLU A O 1
ATOM 3057 N N . ARG A 1 392 ? -7.742 -3.41 4.504 1 97.75 392 ARG A N 1
ATOM 3058 C CA . ARG A 1 392 ? -6.621 -4.32 4.285 1 97.75 392 ARG A CA 1
ATOM 3059 C C . ARG A 1 392 ? -6.605 -5.43 5.332 1 97.75 392 ARG A C 1
ATOM 3061 O O . ARG A 1 392 ? -5.598 -5.641 6.008 1 97.75 392 ARG A O 1
ATOM 3068 N N . ALA A 1 393 ? -7.676 -6.164 5.402 1 97.88 393 ALA A N 1
ATOM 3069 C CA . ALA A 1 393 ? -7.949 -7.109 6.48 1 97.88 393 ALA A CA 1
ATOM 3070 C C . ALA A 1 393 ? -6.918 -8.234 6.5 1 97.88 393 ALA A C 1
ATOM 3072 O O . ALA A 1 393 ? -6.512 -8.727 5.449 1 97.88 393 ALA A O 1
ATOM 3073 N N . GLY A 1 394 ? -6.441 -8.578 7.715 1 97.12 394 GLY A N 1
ATOM 3074 C CA . GLY A 1 394 ? -5.68 -9.805 7.895 1 97.12 394 GLY A CA 1
ATOM 3075 C C . GLY A 1 394 ? -6.555 -11.047 7.941 1 97.12 394 GLY A C 1
ATOM 3076 O O . GLY A 1 394 ? -7.73 -11 7.574 1 97.12 394 GLY A O 1
ATOM 3077 N N . ILE A 1 395 ? -5.934 -12.094 8.25 1 97.94 395 ILE A N 1
ATOM 3078 C CA . ILE A 1 395 ? -6.715 -13.32 8.336 1 97.94 395 ILE A CA 1
ATOM 3079 C C . ILE A 1 395 ? -6.824 -13.758 9.797 1 97.94 395 ILE A C 1
ATOM 3081 O O . ILE A 1 395 ? -5.949 -13.453 10.609 1 97.94 395 ILE A O 1
ATOM 3085 N N . THR A 1 396 ? -7.879 -14.453 10.133 1 98.38 396 THR A N 1
ATOM 3086 C CA . THR A 1 396 ? -8.07 -14.961 11.492 1 98.38 396 THR A CA 1
ATOM 3087 C C . THR A 1 396 ? -7.867 -16.469 11.539 1 98.38 396 THR A C 1
ATOM 3089 O O . THR A 1 396 ? -7.707 -17.047 12.617 1 98.38 396 THR A O 1
ATOM 3092 N N . ALA A 1 397 ? -7.855 -17.078 10.336 1 98.62 397 ALA A N 1
ATOM 3093 C CA . ALA A 1 397 ? -7.594 -18.516 10.297 1 98.62 397 ALA A CA 1
ATOM 3094 C C . ALA A 1 397 ? -7.219 -18.969 8.883 1 98.62 397 ALA A C 1
ATOM 3096 O O . ALA A 1 397 ? -7.598 -18.328 7.902 1 98.62 397 ALA A O 1
ATOM 3097 N N . SER A 1 398 ? -6.441 -20 8.805 1 98.81 398 SER A N 1
ATOM 3098 C CA . SER A 1 398 ? -6.105 -20.719 7.586 1 98.81 398 SER A CA 1
ATOM 3099 C C . SER A 1 398 ? -6.406 -22.203 7.73 1 98.81 398 SER A C 1
ATOM 3101 O O . SER A 1 398 ? -5.949 -22.859 8.68 1 98.81 398 SER A O 1
ATOM 3103 N N . VAL A 1 399 ? -7.207 -22.703 6.809 1 98.69 399 VAL A N 1
ATOM 3104 C CA . VAL A 1 399 ? -7.672 -24.078 6.879 1 98.69 399 VAL A CA 1
ATOM 3105 C C . VAL A 1 399 ? -7.246 -24.828 5.621 1 98.69 399 VAL A C 1
ATOM 3107 O O . VAL A 1 399 ? -7.375 -24.312 4.508 1 98.69 399 VAL A O 1
ATOM 3110 N N . ARG A 1 400 ? -6.707 -26 5.738 1 98.56 400 ARG A N 1
ATOM 3111 C CA . ARG A 1 400 ? -6.344 -26.891 4.648 1 98.56 400 ARG A CA 1
ATOM 3112 C C . ARG A 1 400 ? -6.84 -28.312 4.922 1 98.56 400 ARG A C 1
ATOM 3114 O O . ARG A 1 400 ? -6.586 -28.875 5.988 1 98.56 400 ARG A O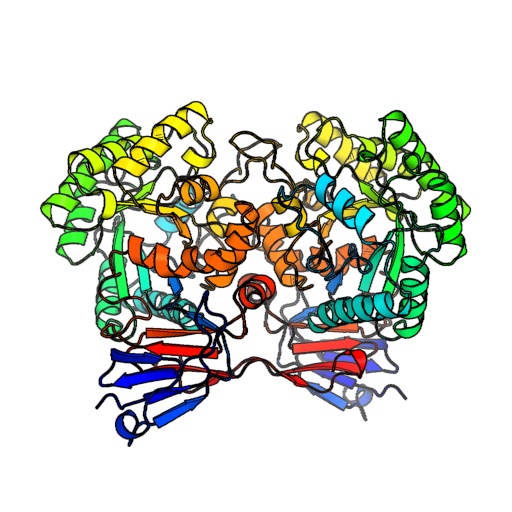 1
ATOM 3121 N N . HIS A 1 401 ? -7.621 -28.875 3.906 1 98 401 HIS A N 1
ATOM 3122 C CA . HIS A 1 401 ? -8.258 -30.172 4.047 1 98 401 HIS A CA 1
ATOM 3123 C C . HIS A 1 401 ? -9.094 -30.25 5.32 1 98 401 HIS A C 1
ATOM 3125 O O . HIS A 1 401 ? -9.062 -31.25 6.039 1 98 401 HIS A O 1
ATOM 3131 N N . GLY A 1 402 ? -9.688 -29.141 5.676 1 97.69 402 GLY A N 1
ATOM 3132 C CA . GLY A 1 402 ? -10.633 -29.094 6.777 1 97.69 402 GLY A CA 1
ATOM 3133 C C . GLY A 1 402 ? -9.969 -28.906 8.125 1 97.69 402 GLY A C 1
ATOM 3134 O O . GLY A 1 402 ? -10.648 -28.766 9.148 1 97.69 402 GLY A O 1
ATOM 3135 N N . GLU A 1 403 ? -8.695 -28.891 8.18 1 97.56 403 GLU A N 1
ATOM 3136 C CA . GLU A 1 403 ? -7.957 -28.734 9.43 1 97.56 403 GLU A CA 1
ATOM 3137 C C . GLU A 1 403 ? -7.273 -27.359 9.492 1 97.56 403 GLU A C 1
ATOM 3139 O O . GLU A 1 403 ? -6.762 -26.875 8.484 1 97.56 403 GLU A O 1
ATOM 3144 N N . PHE A 1 404 ? -7.266 -26.75 10.719 1 98.06 404 PHE A N 1
ATOM 3145 C CA . PHE A 1 404 ? -6.613 -25.469 10.891 1 98.06 404 PHE A CA 1
ATOM 3146 C C . PHE A 1 404 ? -5.102 -25.594 10.734 1 98.06 404 PHE A C 1
ATOM 3148 O O . PHE A 1 404 ? -4.473 -26.422 11.398 1 98.06 404 PHE A O 1
ATOM 3155 N N . LEU A 1 405 ? -4.547 -24.844 9.805 1 98.69 405 LEU A N 1
ATOM 3156 C CA . LEU A 1 405 ? -3.102 -24.641 9.805 1 98.69 405 LEU A CA 1
ATOM 3157 C C . LEU A 1 405 ? -2.68 -23.75 10.969 1 98.69 405 LEU A C 1
ATOM 3159 O O . LEU A 1 405 ? -1.628 -23.969 11.578 1 98.69 405 LEU A O 1
ATOM 3163 N N . PHE A 1 406 ? -3.441 -22.719 11.195 1 98.5 406 PHE A N 1
ATOM 3164 C CA . PHE A 1 406 ? -3.32 -21.859 12.367 1 98.5 406 PHE A CA 1
ATOM 3165 C C . PHE A 1 406 ? -4.582 -21.031 12.562 1 98.5 406 PHE A C 1
ATOM 3167 O O . PHE A 1 406 ? -5.426 -20.953 11.664 1 98.5 406 PHE A O 1
ATOM 3174 N N . LYS A 1 407 ? -4.82 -20.531 13.648 1 98.06 407 LYS A N 1
ATOM 3175 C CA . LYS A 1 407 ? -5.77 -19.469 13.984 1 98.06 407 LYS A CA 1
ATOM 3176 C C . LYS A 1 407 ? -5.051 -18.219 14.484 1 98.06 407 LYS A C 1
ATOM 3178 O O . LYS A 1 407 ? -3.883 -18.281 14.875 1 98.06 407 LYS A O 1
ATOM 3183 N N . LYS A 1 408 ? -5.586 -17.094 14.344 1 97.31 408 LYS A N 1
ATOM 3184 C CA . LYS A 1 408 ? -5.027 -15.836 14.828 1 97.31 408 LYS A CA 1
ATOM 3185 C C . LYS A 1 408 ? -6.043 -15.078 15.68 1 97.31 408 LYS A C 1
ATOM 3187 O O . LYS A 1 408 ? -7.148 -14.781 15.219 1 97.31 408 LYS A O 1
ATOM 3192 N N . ILE A 1 409 ? -5.73 -14.844 16.906 1 96.5 409 ILE A N 1
ATOM 3193 C CA . ILE A 1 409 ? -6.523 -13.938 17.734 1 96.5 409 ILE A CA 1
ATOM 3194 C C . ILE A 1 409 ? -6.27 -12.492 17.312 1 96.5 409 ILE A C 1
ATOM 3196 O O . ILE A 1 409 ? -5.133 -12.023 17.344 1 96.5 409 ILE A O 1
ATOM 3200 N N . PRO A 1 410 ? -7.293 -11.797 16.812 1 95.06 410 PRO A N 1
ATOM 3201 C CA . PRO A 1 410 ? -7.086 -10.422 16.344 1 95.06 410 PRO A CA 1
ATOM 3202 C C . PRO A 1 410 ? -6.582 -9.492 17.438 1 95.06 410 PRO A C 1
ATOM 3204 O O . PRO A 1 410 ? -6.758 -9.773 18.625 1 95.06 410 PRO A O 1
ATOM 3207 N N . ALA A 1 411 ? -5.914 -8.445 16.984 1 95.25 411 ALA A N 1
ATOM 3208 C CA . ALA A 1 411 ? -5.477 -7.41 17.922 1 95.25 411 ALA A CA 1
ATOM 3209 C C . ALA A 1 411 ? -6.664 -6.824 18.672 1 95.25 411 ALA A C 1
ATOM 3211 O O . ALA A 1 411 ? -7.781 -6.766 18.156 1 95.25 411 ALA A O 1
ATOM 3212 N N . LYS A 1 412 ? -6.445 -6.434 19.891 1 95.69 412 LYS A N 1
ATOM 3213 C CA . LYS A 1 412 ? -7.52 -5.914 20.734 1 95.69 412 LYS A CA 1
ATOM 3214 C C . LYS A 1 412 ? -7.109 -4.605 21.406 1 95.69 412 LYS A C 1
ATOM 3216 O O . LYS A 1 412 ? -6.078 -4.543 22.078 1 95.69 412 LYS A O 1
ATOM 3221 N N . VAL A 1 413 ? -7.895 -3.545 21.172 1 96.81 413 VAL A N 1
ATOM 3222 C CA . VAL A 1 413 ? -7.684 -2.266 21.828 1 96.81 413 VAL A CA 1
ATOM 3223 C C . VAL A 1 413 ? -8.109 -2.369 23.297 1 96.81 413 VAL A C 1
ATOM 3225 O O . VAL A 1 413 ? -9.18 -2.896 23.609 1 96.81 413 VAL A O 1
ATOM 3228 N N . THR A 1 414 ? -7.238 -1.938 24.219 1 96.81 414 THR A N 1
ATOM 3229 C CA . THR A 1 414 ? -7.535 -1.958 25.641 1 96.81 414 THR A CA 1
ATOM 3230 C C . THR A 1 414 ? -7.211 -0.609 26.281 1 96.81 414 THR A C 1
ATOM 3232 O O . THR A 1 414 ? -6.387 0.146 25.766 1 96.81 414 THR A O 1
ATOM 3235 N N . GLY A 1 415 ? -7.953 -0.276 27.344 1 95.81 415 GLY A N 1
ATOM 3236 C CA . GLY A 1 415 ? -7.676 0.925 28.109 1 95.81 415 GLY A CA 1
ATOM 3237 C C . GLY A 1 415 ? -7.914 2.203 27.328 1 95.81 415 GLY A C 1
ATOM 3238 O O . GLY A 1 415 ? -7.254 3.217 27.562 1 95.81 415 GLY A O 1
ATOM 3239 N N . ALA A 1 416 ? -8.82 2.186 26.406 1 96.06 416 ALA A N 1
ATOM 3240 C CA . ALA A 1 416 ? -9.047 3.334 25.531 1 96.06 416 ALA A CA 1
ATOM 3241 C C . ALA A 1 416 ? -9.875 4.402 26.25 1 96.06 416 ALA A C 1
ATOM 3243 O O . ALA A 1 416 ? -10.805 4.082 27 1 96.06 416 ALA A O 1
ATOM 3244 N N . ILE A 1 417 ? -9.562 5.586 25.969 1 96.38 417 ILE A N 1
ATOM 3245 C CA . ILE A 1 417 ? -10.414 6.688 26.406 1 96.38 417 ILE A CA 1
ATOM 3246 C C . ILE A 1 417 ? -11.766 6.602 25.703 1 96.38 417 ILE A C 1
ATOM 3248 O O . ILE A 1 417 ? -11.922 5.855 24.734 1 96.38 417 ILE A O 1
ATOM 3252 N N . ASP A 1 418 ? -12.742 7.332 26.094 1 94.44 418 ASP A N 1
ATOM 3253 C CA . ASP A 1 418 ? -14.133 7.188 25.703 1 94.44 418 ASP A CA 1
ATOM 3254 C C . ASP A 1 418 ? -14.289 7.324 24.188 1 94.44 418 ASP A C 1
ATOM 3256 O O . ASP A 1 418 ? -14.953 6.504 23.547 1 94.44 418 ASP A O 1
ATOM 3260 N N . LEU A 1 419 ? -13.648 8.234 23.562 1 94.94 419 LEU A N 1
ATOM 3261 C CA . LEU A 1 419 ? -13.797 8.484 22.141 1 94.94 419 LEU A CA 1
ATOM 3262 C C . LEU A 1 419 ? -13.273 7.305 21.328 1 94.94 419 LEU A C 1
ATOM 3264 O O . LEU A 1 419 ? -13.672 7.113 20.172 1 94.94 419 LEU A O 1
ATOM 3268 N N . LEU A 1 420 ? -12.398 6.469 21.938 1 95.5 420 LEU A N 1
ATOM 3269 C CA . LEU A 1 420 ? -11.688 5.449 21.172 1 95.5 420 LEU A CA 1
ATOM 3270 C C . LEU A 1 420 ? -12.211 4.055 21.516 1 95.5 420 LEU A C 1
ATOM 3272 O O . LEU A 1 420 ? -11.602 3.053 21.125 1 95.5 420 LEU A O 1
ATOM 3276 N N . LYS A 1 421 ? -13.297 4.031 22.328 1 91.5 421 LYS A N 1
ATOM 3277 C CA . LYS A 1 421 ? -13.93 2.754 22.656 1 91.5 421 LYS A CA 1
ATOM 3278 C C . LYS A 1 421 ? -14.773 2.25 21.484 1 91.5 421 LYS A C 1
ATOM 3280 O O . LYS A 1 421 ? -15.305 3.045 20.703 1 91.5 421 LYS A O 1
ATOM 3285 N N . MET B 1 1 ? -4.066 14.414 38.969 1 45.09 1 MET B N 1
ATOM 3286 C CA . MET B 1 1 ? -2.65 14.742 38.812 1 45.09 1 MET B CA 1
ATOM 3287 C C . MET B 1 1 ? -1.97 13.805 37.844 1 45.09 1 MET B C 1
ATOM 3289 O O . MET B 1 1 ? -2.162 12.594 37.875 1 45.09 1 MET B O 1
ATOM 3293 N N . LYS B 1 2 ? -1.692 14.359 36.594 1 62.72 2 LYS B N 1
ATOM 3294 C CA . LYS B 1 2 ? -1.056 13.484 35.625 1 62.72 2 LYS B CA 1
ATOM 3295 C C . LYS B 1 2 ? 0.16 12.781 36.219 1 62.72 2 LYS B C 1
ATOM 3297 O O . LYS B 1 2 ? 1.01 13.43 36.844 1 62.72 2 LYS B O 1
ATOM 3302 N N . GLY B 1 3 ? 0.048 11.547 36.562 1 75.75 3 GLY B N 1
ATOM 3303 C CA . GLY B 1 3 ? 1.051 10.82 37.344 1 75.75 3 GLY B CA 1
ATOM 3304 C C . GLY B 1 3 ? 2.398 10.758 36.625 1 75.75 3 GLY B C 1
ATOM 3305 O O . GLY B 1 3 ? 2.613 11.43 35.625 1 75.75 3 GLY B O 1
ATOM 3306 N N . SER B 1 4 ? 3.434 10.508 37.375 1 92.31 4 SER B N 1
ATOM 3307 C CA . SER B 1 4 ? 4.797 10.305 36.906 1 92.31 4 SER B CA 1
ATOM 3308 C C . SER B 1 4 ? 5 8.875 36.406 1 92.31 4 SER B C 1
ATOM 3310 O O . SER B 1 4 ? 4.57 7.922 37.062 1 92.31 4 SER B O 1
ATOM 3312 N N . LYS B 1 5 ? 5.449 8.797 35.156 1 97.25 5 LYS B N 1
ATOM 3313 C CA . LYS B 1 5 ? 5.707 7.488 34.562 1 97.25 5 LYS B CA 1
ATOM 3314 C C . LYS B 1 5 ? 7.152 7.371 34.094 1 97.25 5 LYS B C 1
ATOM 3316 O O . LYS B 1 5 ? 7.742 8.352 33.625 1 97.25 5 LYS B O 1
ATOM 3321 N N . LEU B 1 6 ? 7.68 6.25 34.312 1 98.12 6 LEU B N 1
ATOM 3322 C CA . LEU B 1 6 ? 8.969 5.883 33.75 1 98.12 6 LEU B CA 1
ATOM 3323 C C . LEU B 1 6 ? 8.805 4.797 32.688 1 98.12 6 LEU B C 1
ATOM 3325 O O . LEU B 1 6 ? 8.523 3.643 33 1 98.12 6 LEU B O 1
ATOM 3329 N N . PHE B 1 7 ? 8.914 5.148 31.391 1 98.38 7 PHE B N 1
ATOM 3330 C CA . PHE B 1 7 ? 8.922 4.176 30.297 1 98.38 7 PHE B CA 1
ATOM 3331 C C . PHE B 1 7 ? 10.312 3.598 30.109 1 98.38 7 PHE B C 1
ATOM 3333 O O . PHE B 1 7 ? 11.273 4.34 29.891 1 98.38 7 PHE B O 1
ATOM 3340 N N . LYS B 1 8 ? 10.43 2.293 30.141 1 97.94 8 LYS B N 1
ATOM 3341 C CA . LYS B 1 8 ? 11.727 1.626 30.062 1 97.94 8 LYS B CA 1
ATOM 3342 C C . LYS B 1 8 ? 11.844 0.822 28.766 1 97.94 8 LYS B C 1
ATOM 3344 O O . LYS B 1 8 ? 10.844 0.464 28.156 1 97.94 8 LYS B O 1
ATOM 3349 N N . ASN B 1 9 ? 13.172 0.503 28.344 1 98 9 ASN B N 1
ATOM 3350 C CA . ASN B 1 9 ? 13.477 -0.294 27.172 1 98 9 ASN B CA 1
ATOM 3351 C C . ASN B 1 9 ? 12.828 0.29 25.906 1 98 9 ASN B C 1
ATOM 3353 O O . ASN B 1 9 ? 12.117 -0.413 25.188 1 98 9 ASN B O 1
ATOM 3357 N N . VAL B 1 10 ? 13.094 1.557 25.734 1 98.19 10 VAL B N 1
ATOM 3358 C CA . VAL B 1 10 ? 12.523 2.322 24.625 1 98.19 10 VAL B CA 1
ATOM 3359 C C . VAL B 1 10 ? 13.539 2.406 23.484 1 98.19 10 VAL B C 1
ATOM 3361 O O . VAL B 1 10 ? 14.68 2.838 23.688 1 98.19 10 VAL B O 1
ATOM 3364 N N . ARG B 1 11 ? 13.172 1.922 22.312 1 98.12 11 ARG B N 1
ATOM 3365 C CA . ARG B 1 11 ? 13.961 2.178 21.109 1 98.12 11 ARG B CA 1
ATOM 3366 C C . ARG B 1 11 ? 13.508 3.459 20.422 1 98.12 11 ARG B C 1
ATOM 3368 O O . ARG B 1 11 ? 12.344 3.58 20.016 1 98.12 11 ARG B O 1
ATOM 3375 N N . LEU B 1 12 ? 14.391 4.457 20.344 1 97.44 12 LEU B N 1
ATOM 3376 C CA . LEU B 1 12 ? 14.086 5.684 19.625 1 97.44 12 LEU B CA 1
ATOM 3377 C C . LEU B 1 12 ? 14.617 5.609 18.188 1 97.44 12 LEU B C 1
ATOM 3379 O O . LEU B 1 12 ? 15.625 4.949 17.938 1 97.44 12 LEU B O 1
ATOM 3383 N N . LYS B 1 13 ? 13.945 6.27 17.297 1 93.31 13 LYS B N 1
ATOM 3384 C CA . LYS B 1 13 ? 14.336 6.301 15.898 1 93.31 13 LYS B CA 1
ATOM 3385 C C . LYS B 1 13 ? 15.781 6.773 15.742 1 93.31 13 LYS B C 1
ATOM 3387 O O . LYS B 1 13 ? 16.188 7.77 16.344 1 93.31 13 LYS B O 1
ATOM 3392 N N . GLY B 1 14 ? 16.5 6.09 14.906 1 89.44 14 GLY B N 1
ATOM 3393 C CA . GLY B 1 14 ? 17.875 6.457 14.594 1 89.44 14 GLY B CA 1
ATOM 3394 C C . GLY B 1 14 ? 18.844 6.086 15.688 1 89.44 14 GLY B C 1
ATOM 3395 O O . GLY B 1 14 ? 20.047 6.34 15.57 1 89.44 14 GLY B O 1
ATOM 3396 N N . GLN B 1 15 ? 18.344 5.504 16.75 1 90.56 15 GLN B N 1
ATOM 3397 C CA . GLN B 1 15 ? 19.234 5.18 17.875 1 90.56 15 GLN B CA 1
ATOM 3398 C C . GLN B 1 15 ? 19.312 3.67 18.078 1 90.56 15 GLN B C 1
ATOM 3400 O O . GLN B 1 15 ? 18.297 2.975 18.047 1 90.56 15 GLN B O 1
ATOM 3405 N N . LYS B 1 16 ? 20.469 3.121 18.281 1 87.62 16 LYS B N 1
ATOM 3406 C CA . LYS B 1 16 ? 20.703 1.691 18.469 1 87.62 16 LYS B CA 1
ATOM 3407 C C . LYS B 1 16 ? 20.469 1.279 19.922 1 87.62 16 LYS B C 1
ATOM 3409 O O . LYS B 1 16 ? 19.906 0.214 20.188 1 87.62 16 LYS B O 1
ATOM 3414 N N . GLU B 1 17 ? 20.859 2.17 20.859 1 94.5 17 GLU B N 1
ATOM 3415 C CA . GLU B 1 17 ? 20.766 1.831 22.266 1 94.5 17 GLU B CA 1
ATOM 3416 C C . GLU B 1 17 ? 19.375 2.139 22.812 1 94.5 17 GLU B C 1
ATOM 3418 O O . GLU B 1 17 ? 18.766 3.145 22.438 1 94.5 17 GLU B O 1
ATOM 3423 N N . LEU B 1 18 ? 18.922 1.249 23.656 1 97.81 18 LEU B N 1
ATOM 3424 C CA . LEU B 1 18 ? 17.656 1.477 24.328 1 97.81 18 LEU B CA 1
ATOM 3425 C C . LEU B 1 18 ? 17.781 2.572 25.391 1 97.81 18 LEU B C 1
ATOM 3427 O O . LEU B 1 18 ? 18.828 2.73 26 1 97.81 18 LEU B O 1
ATOM 3431 N N . VAL B 1 19 ? 16.719 3.33 25.641 1 98.12 19 VAL B N 1
ATOM 3432 C CA . VAL B 1 19 ? 16.719 4.395 26.641 1 98.12 19 VAL B CA 1
ATOM 3433 C C . VAL B 1 19 ? 15.492 4.262 27.531 1 98.12 19 VAL B C 1
ATOM 3435 O O . VAL B 1 19 ? 14.672 3.359 27.344 1 98.12 19 VAL B O 1
ATOM 3438 N N . SER B 1 20 ? 15.477 5.047 28.547 1 98.12 20 SER B N 1
ATOM 3439 C CA . SER B 1 20 ? 14.305 5.27 29.375 1 98.12 20 SER B CA 1
ATOM 3440 C C . SER B 1 20 ? 13.781 6.691 29.234 1 98.12 20 SER B C 1
ATOM 3442 O O . SER B 1 20 ? 14.539 7.613 28.922 1 98.12 20 SER B O 1
ATOM 3444 N N . ILE B 1 21 ? 12.492 6.871 29.422 1 98.44 21 ILE B N 1
ATOM 3445 C CA . ILE B 1 21 ? 11.836 8.172 29.344 1 98.44 21 ILE B CA 1
ATOM 3446 C C . ILE B 1 21 ? 11.086 8.445 30.641 1 98.44 21 ILE B C 1
ATOM 3448 O O . ILE B 1 21 ? 10.156 7.715 31 1 98.44 21 ILE B O 1
ATOM 3452 N N . LEU B 1 22 ? 11.492 9.453 31.375 1 98.31 22 LEU B N 1
ATOM 3453 C CA . LEU B 1 22 ? 10.789 9.914 32.562 1 98.31 22 LEU B CA 1
ATOM 3454 C C . LEU B 1 22 ? 9.789 11.008 32.219 1 98.31 22 LEU B C 1
ATOM 3456 O O . LEU B 1 22 ? 10.164 12.039 31.641 1 98.31 22 LEU B O 1
ATOM 3460 N N . VAL B 1 23 ? 8.547 10.773 32.5 1 98.31 23 VAL B N 1
ATOM 3461 C CA . VAL B 1 23 ? 7.488 11.742 32.25 1 98.31 23 VAL B CA 1
ATOM 3462 C C . VAL B 1 23 ? 6.934 12.25 33.562 1 98.31 23 VAL B C 1
ATOM 3464 O O . VAL B 1 23 ? 6.598 11.453 34.469 1 98.31 23 VAL B O 1
ATOM 3467 N N . LYS B 1 24 ? 6.891 13.539 33.75 1 96.62 24 LYS B N 1
ATOM 3468 C CA . LYS B 1 24 ? 6.281 14.203 34.906 1 96.62 24 LYS B CA 1
ATOM 3469 C C . LYS B 1 24 ? 5.363 15.336 34.469 1 96.62 24 LYS B C 1
ATOM 3471 O O . LYS B 1 24 ? 5.734 16.141 33.625 1 96.62 24 LYS B O 1
ATOM 3476 N N . ASP B 1 25 ? 4.18 15.352 35.031 1 95.75 25 ASP B N 1
ATOM 3477 C CA . ASP B 1 25 ? 3.207 16.406 34.75 1 95.75 25 ASP B CA 1
ATOM 3478 C C . ASP B 1 25 ? 2.963 16.578 33.25 1 95.75 25 ASP B C 1
ATOM 3480 O O . ASP B 1 25 ? 2.943 17.703 32.75 1 95.75 25 ASP B O 1
ATOM 3484 N N . GLY B 1 26 ? 3.021 15.492 32.531 1 97.31 26 GLY B N 1
ATOM 3485 C CA . GLY B 1 26 ? 2.611 15.469 31.125 1 97.31 26 GLY B CA 1
ATOM 3486 C C . GLY B 1 26 ? 3.73 15.828 30.172 1 97.31 26 GLY B C 1
ATOM 3487 O O . GLY B 1 26 ? 3.512 15.93 28.953 1 97.31 26 GLY B O 1
ATOM 3488 N N . ILE B 1 27 ? 4.965 16.016 30.703 1 97.94 27 ILE B N 1
ATOM 3489 C CA . ILE B 1 27 ? 6.062 16.453 29.844 1 97.94 27 ILE B CA 1
ATOM 3490 C C . ILE B 1 27 ? 7.211 15.445 29.922 1 97.94 27 ILE B C 1
ATOM 3492 O O . ILE B 1 27 ? 7.352 14.742 30.938 1 97.94 27 ILE B O 1
ATOM 3496 N N . PHE B 1 28 ? 8 15.375 28.844 1 98.38 28 PHE B N 1
ATOM 3497 C CA . PHE B 1 28 ? 9.25 14.633 28.906 1 98.38 28 PHE B CA 1
ATOM 3498 C C . PHE B 1 28 ? 10.234 15.305 29.859 1 98.38 28 PHE B C 1
ATOM 3500 O O . PHE B 1 28 ? 10.812 16.344 29.547 1 98.38 28 PHE B O 1
ATOM 3507 N N . LYS B 1 29 ? 10.461 14.695 30.953 1 97.75 29 LYS B N 1
ATOM 3508 C CA . LYS B 1 29 ? 11.367 15.289 31.922 1 97.75 29 LYS B CA 1
ATOM 3509 C C . LYS B 1 29 ? 12.812 14.883 31.656 1 97.75 29 LYS B C 1
ATOM 3511 O O . LYS B 1 29 ? 13.727 15.695 31.797 1 97.75 29 LYS B O 1
ATOM 3516 N N . LYS B 1 30 ? 12.984 13.609 31.344 1 97.81 30 LYS B N 1
ATOM 3517 C CA . LYS B 1 30 ? 14.328 13.086 31.078 1 97.81 30 LYS B CA 1
ATOM 3518 C C . LYS B 1 30 ? 14.281 11.898 30.125 1 97.81 30 LYS B C 1
ATOM 3520 O O . LYS B 1 30 ? 13.398 11.047 30.234 1 97.81 30 LYS B O 1
ATOM 3525 N N . ILE B 1 31 ? 15.172 11.836 29.188 1 98.19 31 ILE B N 1
ATOM 3526 C CA . ILE B 1 31 ? 15.375 10.742 28.25 1 98.19 31 ILE B CA 1
ATOM 3527 C C . ILE B 1 31 ? 16.828 10.305 28.266 1 98.19 31 ILE B C 1
ATOM 3529 O O . ILE B 1 31 ? 17.719 11.062 27.859 1 98.19 31 ILE B O 1
ATOM 3533 N N . ALA B 1 32 ? 17.094 9.164 28.719 1 97.25 32 ALA B N 1
ATOM 3534 C CA . ALA B 1 32 ? 18.469 8.727 28.875 1 97.25 32 ALA B CA 1
ATOM 3535 C C . ALA B 1 32 ? 18.562 7.211 28.984 1 97.25 32 ALA B C 1
ATOM 3537 O O . ALA B 1 32 ? 17.578 6.539 29.281 1 97.25 32 ALA B O 1
ATOM 3538 N N . ALA B 1 33 ? 19.734 6.691 28.672 1 95 33 ALA B N 1
ATOM 3539 C CA . ALA B 1 33 ? 19.984 5.258 28.812 1 95 33 ALA B CA 1
ATOM 3540 C C . ALA B 1 33 ? 19.734 4.789 30.234 1 95 33 ALA B C 1
ATOM 3542 O O . ALA B 1 33 ? 19.172 3.719 30.453 1 95 33 ALA B O 1
ATOM 3543 N N . ASP B 1 34 ? 20.172 5.598 31.141 1 91.81 34 ASP B N 1
ATOM 3544 C CA . ASP B 1 34 ? 20.031 5.305 32.562 1 91.81 34 ASP B CA 1
ATOM 3545 C C . ASP B 1 34 ? 19.547 6.535 33.312 1 91.81 34 ASP B C 1
ATOM 3547 O O . ASP B 1 34 ? 20.188 7.586 33.281 1 91.81 34 ASP B O 1
ATOM 3551 N N . ILE B 1 35 ? 18.406 6.43 33.906 1 94.94 35 ILE B N 1
ATOM 3552 C CA . ILE B 1 35 ? 17.891 7.488 34.781 1 94.94 35 ILE B CA 1
ATOM 3553 C C . ILE B 1 35 ? 18.047 7.094 36.219 1 94.94 35 ILE B C 1
ATOM 3555 O O . ILE B 1 35 ? 17.609 6.016 36.656 1 94.94 35 ILE B O 1
ATOM 3559 N N . PRO B 1 36 ? 18.625 7.91 37.062 1 93.62 36 PRO B N 1
ATOM 3560 C CA . PRO B 1 36 ? 18.875 7.598 38.469 1 93.62 36 PRO B CA 1
ATOM 3561 C C . PRO B 1 36 ? 17.594 7.234 39.219 1 93.62 36 PRO B C 1
ATOM 3563 O O . PRO B 1 36 ? 16.547 7.844 39 1 93.62 36 PRO B O 1
ATOM 3566 N N . GLN B 1 37 ? 17.75 6.363 40.094 1 91.81 37 GLN B N 1
ATOM 3567 C CA . GLN B 1 37 ? 16.609 5.855 40.875 1 91.81 37 GLN B CA 1
ATOM 3568 C C . GLN B 1 37 ? 15.969 6.969 41.688 1 91.81 37 GLN B C 1
ATOM 3570 O O . GLN B 1 37 ? 14.75 6.973 41.875 1 91.81 37 GLN B O 1
ATOM 3575 N N . GLU B 1 38 ? 16.75 7.863 42.156 1 92.75 38 GLU B N 1
ATOM 3576 C CA . GLU B 1 38 ? 16.25 8.953 43 1 92.75 38 GLU B CA 1
ATOM 3577 C C . GLU B 1 38 ? 15.25 9.812 42.219 1 92.75 38 GLU B C 1
ATOM 3579 O O . GLU B 1 38 ? 14.352 10.406 42.844 1 92.75 38 GLU B O 1
ATOM 3584 N N . GLU B 1 39 ? 15.422 9.82 40.938 1 92.44 39 GLU B N 1
ATOM 3585 C CA . GLU B 1 39 ? 14.562 10.648 40.125 1 92.44 39 GLU B CA 1
ATOM 3586 C C . GLU B 1 39 ? 13.273 9.914 39.75 1 92.44 39 GLU B C 1
ATOM 3588 O O . GLU B 1 39 ? 12.32 10.523 39.25 1 92.44 39 GLU B O 1
ATOM 3593 N N . THR B 1 40 ? 13.242 8.68 39.938 1 92.38 40 THR B N 1
ATOM 3594 C CA . THR B 1 40 ? 12.125 7.875 39.469 1 92.38 40 THR B CA 1
ATOM 3595 C C . THR B 1 40 ? 11.305 7.336 40.625 1 92.38 40 THR B C 1
ATOM 3597 O O . THR B 1 40 ? 10.422 6.492 40.438 1 92.38 40 THR B O 1
ATOM 3600 N N . VAL B 1 41 ? 11.578 7.762 41.812 1 90.75 41 VAL B N 1
ATOM 3601 C CA . VAL B 1 41 ? 10.867 7.289 43 1 90.75 41 VAL B CA 1
ATOM 3602 C C . VAL B 1 41 ? 9.383 7.633 42.875 1 90.75 41 VAL B C 1
ATOM 3604 O O . VAL B 1 41 ? 9.031 8.773 42.562 1 90.75 41 VAL B O 1
ATOM 3607 N N . GLY B 1 42 ? 8.555 6.66 43.062 1 90.5 42 GLY B N 1
ATOM 3608 C CA . GLY B 1 42 ? 7.117 6.895 43.062 1 90.5 42 GLY B CA 1
ATOM 3609 C C . GLY B 1 42 ? 6.52 6.871 41.656 1 90.5 42 GLY B C 1
ATOM 3610 O O . GLY B 1 42 ? 5.301 6.934 41.5 1 90.5 42 GLY B O 1
ATOM 3611 N N . CYS B 1 43 ? 7.375 6.793 40.656 1 93.56 43 CYS B N 1
ATOM 3612 C CA . CYS B 1 43 ? 6.887 6.762 39.281 1 93.56 43 CYS B CA 1
ATOM 3613 C C . CYS B 1 43 ? 6.355 5.379 38.938 1 93.56 43 CYS B C 1
ATOM 3615 O O . CYS B 1 43 ? 6.926 4.367 39.344 1 93.56 43 CYS B O 1
ATOM 3617 N N . GLU B 1 44 ? 5.211 5.332 38.25 1 96.06 44 GLU B N 1
ATOM 3618 C CA . GLU B 1 44 ? 4.77 4.086 37.625 1 96.06 44 GLU B CA 1
ATOM 3619 C C . GLU B 1 44 ? 5.738 3.635 36.531 1 96.06 44 GLU B C 1
ATOM 3621 O O . GLU B 1 44 ? 6.09 4.418 35.656 1 96.06 44 GLU B O 1
ATOM 3626 N N . GLU B 1 45 ? 6.223 2.42 36.625 1 96.81 45 GLU B N 1
ATOM 3627 C CA . GLU B 1 45 ? 7.152 1.907 35.625 1 96.81 45 GLU B CA 1
ATOM 3628 C C . GLU B 1 45 ? 6.418 1.134 34.531 1 96.81 45 GLU B C 1
ATOM 3630 O O . GLU B 1 45 ? 5.547 0.31 34.812 1 96.81 45 GLU B O 1
ATOM 3635 N N . VAL B 1 46 ? 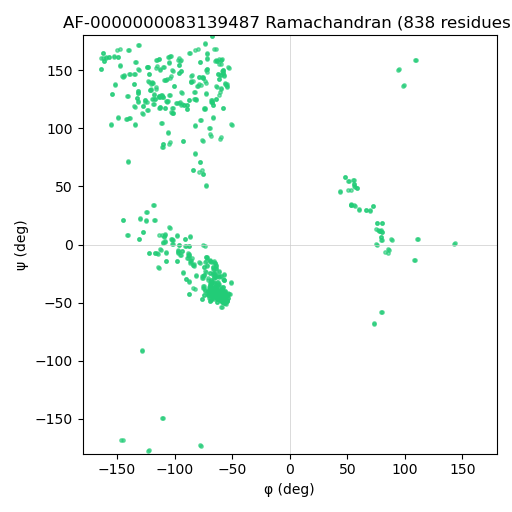6.691 1.446 33.312 1 97.69 46 VAL B N 1
ATOM 3636 C CA . VAL B 1 46 ? 6.109 0.78 32.125 1 97.69 46 VAL B CA 1
ATOM 3637 C C . VAL B 1 46 ? 7.223 0.255 31.234 1 97.69 46 VAL B C 1
ATOM 3639 O O . VAL B 1 46 ? 8.078 1.021 30.781 1 97.69 46 VAL B O 1
ATOM 3642 N N . ASP B 1 47 ? 7.27 -1.041 30.938 1 98.12 47 ASP B N 1
ATOM 3643 C CA . ASP B 1 47 ? 8.234 -1.645 30.031 1 98.12 47 ASP B CA 1
ATOM 3644 C C . ASP B 1 47 ? 7.711 -1.646 28.594 1 98.12 47 ASP B C 1
ATOM 3646 O O . ASP B 1 47 ? 6.66 -2.229 28.312 1 98.12 47 ASP B O 1
ATOM 3650 N N . LEU B 1 48 ? 8.398 -1.009 27.672 1 98.06 48 LEU B N 1
ATOM 3651 C CA . LEU B 1 48 ? 7.961 -0.967 26.281 1 98.06 48 LEU B CA 1
ATOM 3652 C C . LEU B 1 48 ? 8.695 -2.016 25.453 1 98.06 48 LEU B C 1
ATOM 3654 O O . LEU B 1 48 ? 8.625 -1.993 24.219 1 98.06 48 LEU B O 1
ATOM 3658 N N . ASN B 1 49 ? 9.461 -2.883 26.094 1 97.5 49 ASN B N 1
ATOM 3659 C CA . ASN B 1 49 ? 9.992 -4.137 25.578 1 97.5 49 ASN B CA 1
ATOM 3660 C C . ASN B 1 49 ? 10.875 -3.912 24.359 1 97.5 49 ASN B C 1
ATOM 3662 O O . ASN B 1 49 ? 10.867 -4.711 23.422 1 97.5 49 ASN B O 1
ATOM 3666 N N . GLY B 1 50 ? 11.562 -2.807 24.234 1 98 50 GLY B N 1
ATOM 3667 C CA . GLY B 1 50 ? 12.492 -2.537 23.156 1 98 50 GLY B CA 1
ATOM 3668 C C . GLY B 1 50 ? 11.805 -2.146 21.859 1 98 50 GLY B C 1
ATOM 3669 O O . GLY B 1 50 ? 12.43 -2.127 20.797 1 98 50 GLY B O 1
ATOM 3670 N N . GLN B 1 51 ? 10.555 -1.856 21.844 1 98.19 51 GLN B N 1
ATOM 3671 C CA . GLN B 1 51 ? 9.797 -1.472 20.656 1 98.19 51 GLN B CA 1
ATOM 3672 C C . GLN B 1 51 ? 10.18 -0.065 20.203 1 98.19 51 GLN B C 1
ATOM 3674 O O . GLN B 1 51 ? 10.633 0.753 21 1 98.19 51 GLN B O 1
ATOM 3679 N N . LEU B 1 52 ? 10.047 0.115 18.922 1 98.62 52 LEU B N 1
ATOM 3680 C CA . LEU B 1 52 ? 10.336 1.413 18.312 1 98.62 52 LEU B CA 1
ATOM 3681 C C . LEU B 1 52 ? 9.305 2.451 18.75 1 98.62 52 LEU B C 1
ATOM 3683 O O . LEU B 1 52 ? 8.102 2.217 18.641 1 98.62 52 LEU B O 1
ATOM 3687 N N . VAL B 1 53 ? 9.781 3.557 19.312 1 98.69 53 VAL B N 1
ATOM 3688 C CA . VAL B 1 53 ? 8.945 4.672 19.75 1 98.69 53 VAL B CA 1
ATOM 3689 C C . VAL B 1 53 ? 9.203 5.887 18.859 1 98.69 53 VAL B C 1
ATOM 3691 O O . VAL B 1 53 ? 10.352 6.254 18.625 1 98.69 53 VAL B O 1
ATOM 3694 N N . VAL B 1 54 ? 8.133 6.496 18.312 1 98.69 54 VAL B N 1
ATOM 3695 C CA . VAL B 1 54 ? 8.227 7.672 17.453 1 98.69 54 VAL B CA 1
ATOM 3696 C C . VAL B 1 54 ? 7.195 8.711 17.891 1 98.69 54 VAL B C 1
ATOM 3698 O O . VAL B 1 54 ? 6.262 8.398 18.625 1 98.69 54 VAL B O 1
ATOM 3701 N N . PRO B 1 55 ? 7.441 10.047 17.547 1 98.81 55 PRO B N 1
ATOM 3702 C CA . PRO B 1 55 ? 6.324 10.984 17.719 1 98.81 55 PRO B CA 1
ATOM 3703 C C . PRO B 1 55 ? 5.047 10.516 17.031 1 98.81 55 PRO B C 1
ATOM 3705 O O . PRO B 1 55 ? 5.102 9.711 16.094 1 98.81 55 PRO B O 1
ATOM 3708 N N . PRO B 1 56 ? 3.873 10.906 17.531 1 98.88 56 PRO B N 1
ATOM 3709 C CA . PRO B 1 56 ? 2.629 10.43 16.922 1 98.88 56 PRO B CA 1
ATOM 3710 C C . PRO B 1 56 ? 2.518 10.789 15.445 1 98.88 56 PRO B C 1
ATOM 3712 O O . PRO B 1 56 ? 3.094 11.781 15.008 1 98.88 56 PRO B O 1
ATOM 3715 N N . TYR B 1 57 ? 1.822 9.953 14.695 1 98.94 57 TYR B N 1
ATOM 3716 C CA . TYR B 1 57 ? 1.576 10.258 13.289 1 98.94 57 TYR B CA 1
ATOM 3717 C C . TYR B 1 57 ? 0.804 11.562 13.141 1 98.94 57 TYR B C 1
ATOM 3719 O O . TYR B 1 57 ? 0.015 11.922 14.016 1 98.94 57 TYR B O 1
ATOM 3727 N N . VAL B 1 58 ? 1.096 12.273 12.086 1 98.94 58 VAL B N 1
ATOM 3728 C CA . VAL B 1 58 ? 0.427 13.516 11.703 1 98.94 58 VAL B CA 1
ATOM 3729 C C . VAL B 1 58 ? -0.268 13.328 10.352 1 98.94 58 VAL B C 1
ATOM 3731 O O . VAL B 1 58 ? 0.333 12.828 9.398 1 98.94 58 VAL B O 1
ATOM 3734 N N . ASP B 1 59 ? -1.557 13.594 10.289 1 98.94 59 ASP B N 1
ATOM 3735 C CA . ASP B 1 59 ? -2.268 13.695 9.023 1 98.94 59 ASP B CA 1
ATOM 3736 C C . ASP B 1 59 ? -2.578 15.148 8.68 1 98.94 59 ASP B C 1
ATOM 3738 O O . ASP B 1 59 ? -3.637 15.664 9.039 1 98.94 59 ASP B O 1
ATOM 3742 N N . PRO B 1 60 ? -1.726 15.742 7.867 1 98.94 60 PRO B N 1
ATOM 3743 C CA . PRO B 1 60 ? -1.831 17.188 7.66 1 98.94 60 PRO B CA 1
ATOM 3744 C C . PRO B 1 60 ? -2.818 17.547 6.555 1 98.94 60 PRO B C 1
ATOM 3746 O O . PRO B 1 60 ? -2.918 18.719 6.176 1 98.94 60 PRO B O 1
ATOM 3749 N N . HIS B 1 61 ? -3.568 16.594 6.004 1 98.94 61 HIS B N 1
ATOM 3750 C CA . HIS B 1 61 ? -4.559 16.859 4.969 1 98.94 61 HIS B CA 1
ATOM 3751 C C . HIS B 1 61 ? -5.645 15.797 4.949 1 98.94 61 HIS B C 1
ATOM 3753 O O . HIS B 1 61 ? -5.43 14.695 4.426 1 98.94 61 HIS B O 1
ATOM 3759 N N . LEU B 1 62 ? -6.781 16.078 5.457 1 98.75 62 LEU B N 1
ATOM 3760 C CA . LEU B 1 62 ? -7.934 15.18 5.516 1 98.75 62 LEU B CA 1
ATOM 3761 C C . LEU B 1 62 ? -9.234 15.961 5.332 1 98.75 62 LEU B C 1
ATOM 3763 O O . LEU B 1 62 ? -9.297 17.156 5.648 1 98.75 62 LEU B O 1
ATOM 3767 N N . HIS B 1 63 ? -10.203 15.406 4.715 1 98.19 63 HIS B N 1
ATOM 3768 C CA . HIS B 1 63 ? -11.523 16 4.594 1 98.19 63 HIS B CA 1
ATOM 3769 C C . HIS B 1 63 ? -12.523 15.328 5.523 1 98.19 63 HIS B C 1
ATOM 3771 O O . HIS B 1 63 ? -13.273 14.445 5.102 1 98.19 63 HIS B O 1
ATOM 3777 N N . LEU B 1 64 ? -12.609 15.773 6.727 1 98 64 LEU B N 1
ATOM 3778 C CA . LEU B 1 64 ? -13.43 15.117 7.742 1 98 64 LEU B CA 1
ATOM 3779 C C . LEU B 1 64 ? -14.906 15.391 7.504 1 98 64 LEU B C 1
ATOM 3781 O O . LEU B 1 64 ? -15.766 14.664 8.008 1 98 64 LEU B O 1
ATOM 3785 N N . ASP B 1 65 ? -15.258 16.453 6.73 1 94.5 65 ASP B N 1
ATOM 3786 C CA . ASP B 1 65 ? -16.656 16.766 6.488 1 94.5 65 ASP B CA 1
ATOM 3787 C C . ASP B 1 65 ? -17.25 15.828 5.43 1 94.5 65 ASP B C 1
ATOM 3789 O O . ASP B 1 65 ? -18.469 15.688 5.332 1 94.5 65 ASP B O 1
ATOM 3793 N N . TYR B 1 66 ? -16.312 15.117 4.648 1 92.06 66 TYR B N 1
ATOM 3794 C CA . TYR B 1 66 ? -16.781 14.25 3.574 1 92.06 66 TYR B CA 1
ATOM 3795 C C . TYR B 1 66 ? -16.625 12.781 3.949 1 92.06 66 TYR B C 1
ATOM 3797 O O . TYR B 1 66 ? -17.078 11.898 3.217 1 92.06 66 TYR B O 1
ATOM 3805 N N . VAL B 1 67 ? -16.016 12.523 5.02 1 94.31 67 VAL B N 1
ATOM 3806 C CA . VAL B 1 67 ? -15.633 11.141 5.289 1 94.31 67 VAL B CA 1
ATOM 3807 C C . VAL B 1 67 ? -16.875 10.258 5.332 1 94.31 67 VAL B C 1
ATOM 3809 O O . VAL B 1 67 ? -17.891 10.633 5.914 1 94.31 67 VAL B O 1
ATOM 3812 N N . PHE B 1 68 ? -16.875 9.109 4.699 1 93.75 68 PHE B N 1
ATOM 3813 C CA . PHE B 1 68 ? -17.859 8.039 4.75 1 93.75 68 PHE B CA 1
ATOM 3814 C C . PHE B 1 68 ? -19.156 8.461 4.082 1 93.75 68 PHE B C 1
ATOM 3816 O O . PHE B 1 68 ? -20.234 8.031 4.492 1 93.75 68 PHE B O 1
ATOM 3823 N N . THR B 1 69 ? -19.062 9.352 3.092 1 90.06 69 THR B N 1
ATOM 3824 C CA . THR B 1 69 ? -20.266 9.812 2.408 1 90.06 69 THR B CA 1
ATOM 3825 C C . THR B 1 69 ? -20.422 9.125 1.056 1 90.06 69 THR B C 1
ATOM 3827 O O . THR B 1 69 ? -21.375 9.383 0.325 1 90.06 69 THR B O 1
ATOM 3830 N N . ALA B 1 70 ? -19.484 8.25 0.725 1 86.12 70 ALA B N 1
ATOM 3831 C CA . ALA B 1 70 ? -19.531 7.594 -0.579 1 86.12 70 ALA B CA 1
ATOM 3832 C C . ALA B 1 70 ? -20.844 6.852 -0.775 1 86.12 70 ALA B C 1
ATOM 3834 O O . ALA B 1 70 ? -21.359 6.777 -1.894 1 86.12 70 ALA B O 1
ATOM 3835 N N . SER B 1 71 ? -21.438 6.371 0.258 1 78.56 71 SER B N 1
ATOM 3836 C CA . SER B 1 71 ? -22.625 5.531 0.148 1 78.56 71 SER B CA 1
ATOM 3837 C C . SER B 1 71 ? -23.891 6.359 0.249 1 78.56 71 SER B C 1
ATOM 3839 O O . SER B 1 71 ? -25 5.84 0.064 1 78.56 71 SER B O 1
ATOM 3841 N N . LEU B 1 72 ? -23.859 7.645 0.528 1 74.31 72 LEU B N 1
ATOM 3842 C CA . LEU B 1 72 ? -25.031 8.484 0.79 1 74.31 72 LEU B CA 1
ATOM 3843 C C . LEU B 1 72 ? -25.578 9.07 -0.506 1 74.31 72 LEU B C 1
ATOM 3845 O O . LEU B 1 72 ? -26.688 9.586 -0.533 1 74.31 72 LEU B O 1
ATOM 3849 N N . GLY B 1 73 ? -24.781 8.859 -1.595 1 68.75 73 GLY B N 1
ATOM 3850 C CA . GLY B 1 73 ? -25.219 9.43 -2.857 1 68.75 73 GLY B CA 1
ATOM 3851 C C . GLY B 1 73 ? -24.844 8.586 -4.059 1 68.75 73 GLY B C 1
ATOM 3852 O O . GLY B 1 73 ? -24.625 7.379 -3.928 1 68.75 73 GLY B O 1
ATOM 3853 N N . GLU B 1 74 ? -25.062 9.312 -5.148 1 75.25 74 GLU B N 1
ATOM 3854 C CA . GLU B 1 74 ? -24.672 8.641 -6.387 1 75.25 74 GLU B CA 1
ATOM 3855 C C . GLU B 1 74 ? -23.172 8.359 -6.41 1 75.25 74 GLU B C 1
ATOM 3857 O O . GLU B 1 74 ? -22.375 9.133 -5.871 1 75.25 74 GLU B O 1
ATOM 3862 N N . GLU B 1 75 ? -22.844 7.312 -7.004 1 80.06 75 GLU B N 1
ATOM 3863 C CA . GLU B 1 75 ? -21.453 6.875 -7.098 1 80.06 75 GLU B CA 1
ATOM 3864 C C . GLU B 1 75 ? -20.688 7.711 -8.117 1 80.06 75 GLU B C 1
ATOM 3866 O O . GLU B 1 75 ? -21.25 8.164 -9.109 1 80.06 75 GLU B O 1
ATOM 3871 N N . ASN B 1 76 ? -19.438 7.977 -7.789 1 85.62 76 ASN B N 1
ATOM 3872 C CA . ASN B 1 76 ? -18.5 8.516 -8.781 1 85.62 76 ASN B CA 1
ATOM 3873 C C . ASN B 1 76 ? -18.047 7.438 -9.758 1 85.62 76 ASN B C 1
ATOM 3875 O O . ASN B 1 76 ? -17.031 6.766 -9.516 1 85.62 76 ASN B O 1
ATOM 3879 N N . GLY B 1 77 ? -18.734 7.246 -10.82 1 82.44 77 GLY B N 1
ATOM 3880 C CA . GLY B 1 77 ? -18.484 6.18 -11.781 1 82.44 77 GLY B CA 1
ATOM 3881 C C . GLY B 1 77 ? -17.188 6.355 -12.547 1 82.44 77 GLY B C 1
ATOM 3882 O O . GLY B 1 77 ? -16.484 5.379 -12.828 1 82.44 77 GLY B O 1
ATOM 3883 N N . SER B 1 78 ? -16.844 7.629 -12.82 1 80.81 78 SER B N 1
ATOM 3884 C CA . SER B 1 78 ? -15.656 7.91 -13.625 1 80.81 78 SER B CA 1
ATOM 3885 C C . SER B 1 78 ? -14.38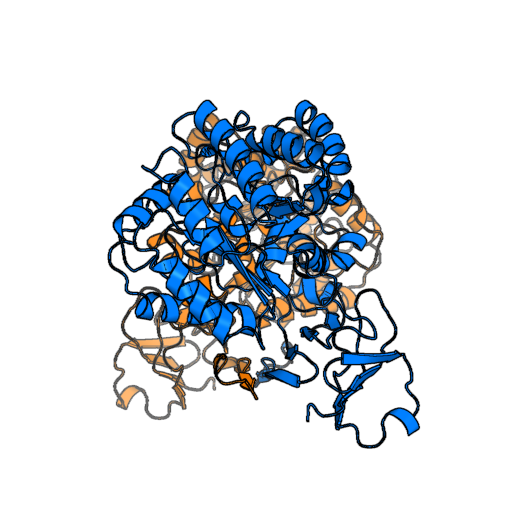3 7.84 -12.781 1 80.81 78 SER B C 1
ATOM 3887 O O . SER B 1 78 ? -13.281 7.707 -13.32 1 80.81 78 SER B O 1
ATOM 3889 N N . GLY B 1 79 ? -14.555 8.094 -11.516 1 82.69 79 GLY B N 1
ATOM 3890 C CA . GLY B 1 79 ? -13.398 8.117 -10.633 1 82.69 79 GLY B CA 1
ATOM 3891 C C . GLY B 1 79 ? -12.562 9.383 -10.781 1 82.69 79 GLY B C 1
ATOM 3892 O O . GLY B 1 79 ? -11.414 9.422 -10.359 1 82.69 79 GLY B O 1
ATOM 3893 N N . THR B 1 80 ? -13.125 10.383 -11.336 1 82.94 80 THR B N 1
ATOM 3894 C CA . THR B 1 80 ? -12.367 11.617 -11.555 1 82.94 80 THR B CA 1
ATOM 3895 C C . THR B 1 80 ? -12.602 12.602 -10.414 1 82.94 80 THR B C 1
ATOM 3897 O O . THR B 1 80 ? -13.617 12.531 -9.719 1 82.94 80 THR B O 1
ATOM 3900 N N . LEU B 1 81 ? -11.703 13.5 -10.258 1 81.81 81 LEU B N 1
ATOM 3901 C CA . LEU B 1 81 ? -11.805 14.586 -9.281 1 81.81 81 LEU B CA 1
ATOM 3902 C C . LEU B 1 81 ? -13.055 15.414 -9.516 1 81.81 81 LEU B C 1
ATOM 3904 O O . LEU B 1 81 ? -13.82 15.68 -8.586 1 81.81 81 LEU B O 1
ATOM 3908 N N . PHE B 1 82 ? -13.359 15.789 -10.648 1 81.06 82 PHE B N 1
ATOM 3909 C CA . PHE B 1 82 ? -14.414 16.734 -11 1 81.06 82 PHE B CA 1
ATOM 3910 C C . PHE B 1 82 ? -15.789 16.109 -10.758 1 81.06 82 PHE B C 1
ATOM 3912 O O . PHE B 1 82 ? -16.703 16.781 -10.266 1 81.06 82 PHE B O 1
ATOM 3919 N N . GLU B 1 83 ? -15.875 14.828 -11.117 1 85.44 83 GLU B N 1
ATOM 3920 C CA . GLU B 1 83 ? -17.125 14.156 -10.797 1 85.44 83 GLU B CA 1
ATOM 3921 C C . GLU B 1 83 ? -17.328 14.031 -9.289 1 85.44 83 GLU B C 1
ATOM 3923 O O . GLU B 1 83 ? -18.453 14.109 -8.797 1 85.44 83 GLU B O 1
ATOM 3928 N N . GLY B 1 84 ? -16.281 13.875 -8.523 1 85.38 84 GLY B N 1
ATOM 3929 C CA . GLY B 1 84 ? -16.359 13.875 -7.07 1 85.38 84 GLY B CA 1
ATOM 3930 C C . GLY B 1 84 ? -16.938 15.164 -6.512 1 85.38 84 GLY B C 1
ATOM 3931 O O . GLY B 1 84 ? -17.812 15.141 -5.645 1 85.38 84 GLY B O 1
ATOM 3932 N N . ILE B 1 85 ? -16.5 16.219 -7.047 1 83.81 85 ILE B N 1
ATOM 3933 C CA . ILE B 1 85 ? -16.984 17.531 -6.617 1 83.81 85 ILE B CA 1
ATOM 3934 C C . ILE B 1 85 ? -18.469 17.656 -6.934 1 83.81 85 ILE B C 1
ATOM 3936 O O . ILE B 1 85 ? -19.25 18.125 -6.102 1 83.81 85 ILE B O 1
ATOM 3940 N N . GLN B 1 86 ? -18.859 17.188 -8.094 1 84.31 86 GLN B N 1
ATOM 3941 C CA . GLN B 1 86 ? -20.266 17.234 -8.5 1 84.31 86 GLN B CA 1
ATOM 3942 C C . GLN B 1 86 ? -21.141 16.406 -7.555 1 84.31 86 GLN B C 1
ATOM 3944 O O . GLN B 1 86 ? -22.188 16.875 -7.117 1 84.31 86 GLN B O 1
ATOM 3949 N N . ARG B 1 87 ? -20.656 15.242 -7.223 1 86.25 87 ARG B N 1
ATOM 3950 C CA . ARG B 1 87 ? -21.406 14.375 -6.32 1 86.25 87 ARG B CA 1
ATOM 3951 C C . ARG B 1 87 ? -21.547 15.016 -4.941 1 86.25 87 ARG B C 1
ATOM 3953 O O . ARG B 1 87 ? -22.625 14.953 -4.336 1 86.25 87 ARG B O 1
ATOM 3960 N N . TRP B 1 88 ? -20.531 15.586 -4.48 1 86.38 88 TRP B N 1
ATOM 3961 C CA . TRP B 1 88 ? -20.562 16.266 -3.193 1 86.38 88 TRP B CA 1
ATOM 3962 C C . TRP B 1 88 ? -21.516 17.453 -3.221 1 86.38 88 TRP B C 1
ATOM 3964 O O . TRP B 1 88 ? -22.297 17.641 -2.283 1 86.38 88 TRP B O 1
ATOM 3974 N N . SER B 1 89 ? -21.469 18.188 -4.25 1 83.62 89 SER B N 1
ATOM 3975 C CA . SER B 1 89 ? -22.344 19.359 -4.398 1 83.62 89 SER B CA 1
ATOM 3976 C C . SER B 1 89 ? -23.812 18.953 -4.309 1 83.62 89 SER B C 1
ATOM 3978 O O . SER B 1 89 ? -24.625 19.703 -3.756 1 83.62 89 SER B O 1
ATOM 3980 N N . GLU B 1 90 ? -24.109 17.797 -4.699 1 82.5 90 GLU B N 1
ATOM 3981 C CA . GLU B 1 90 ? -25.484 17.312 -4.742 1 82.5 90 GLU B CA 1
ATOM 3982 C C . GLU B 1 90 ? -25.922 16.797 -3.379 1 82.5 90 GLU B C 1
ATOM 3984 O O . GLU B 1 90 ? -27.125 16.766 -3.078 1 82.5 90 GLU B O 1
ATOM 3989 N N . SER B 1 91 ? -24.953 16.5 -2.488 1 81.94 91 SER B N 1
ATOM 3990 C CA . SER B 1 91 ? -25.328 15.766 -1.283 1 81.94 91 SER B CA 1
ATOM 3991 C C . SER B 1 91 ? -25.141 16.625 -0.034 1 81.94 91 SER B C 1
ATOM 3993 O O . SER B 1 91 ? -25.781 16.375 0.994 1 81.94 91 SER B O 1
ATOM 3995 N N . LYS B 1 92 ? -24.406 17.609 -0.024 1 80.19 92 LYS B N 1
ATOM 3996 C CA . LYS B 1 92 ? -23.953 18.328 1.165 1 80.19 92 LYS B CA 1
ATOM 3997 C C . LYS B 1 92 ? -25.094 19.141 1.786 1 80.19 92 LYS B C 1
ATOM 3999 O O . LYS B 1 92 ? -25.109 19.375 2.998 1 80.19 92 LYS B O 1
ATOM 4004 N N . GLY B 1 93 ? -26.109 19.5 1.004 1 78.38 93 GLY B N 1
ATOM 4005 C CA . GLY B 1 93 ? -27.188 20.344 1.48 1 78.38 93 GLY B CA 1
ATOM 4006 C C . GLY B 1 93 ? -28.141 19.641 2.416 1 78.38 93 GLY B C 1
ATOM 4007 O O . GLY B 1 93 ? -28.938 20.281 3.107 1 78.38 93 GLY B O 1
ATOM 4008 N N . ASN B 1 94 ? -27.953 18.406 2.688 1 80.69 94 ASN B N 1
ATOM 4009 C CA . ASN B 1 94 ? -28.969 17.625 3.404 1 80.69 94 ASN B CA 1
ATOM 4010 C C . ASN B 1 94 ? -28.438 17.125 4.75 1 80.69 94 ASN B C 1
ATOM 4012 O O . ASN B 1 94 ? -29.109 16.359 5.441 1 80.69 94 ASN B O 1
ATOM 4016 N N . MET B 1 95 ? -27.391 17.766 5.301 1 86.06 95 MET B N 1
ATOM 4017 C CA . MET B 1 95 ? -26.812 17.219 6.52 1 86.06 95 MET B CA 1
ATOM 4018 C C . MET B 1 95 ? -26.906 18.203 7.672 1 86.06 95 MET B C 1
ATOM 4020 O O . MET B 1 95 ? -26.75 19.422 7.473 1 86.06 95 MET B O 1
ATOM 4024 N N . THR B 1 96 ? -27.234 17.703 8.867 1 92.19 96 THR B N 1
ATOM 4025 C CA . THR B 1 96 ? -27.266 18.531 10.07 1 92.19 96 THR B CA 1
ATOM 4026 C C . THR B 1 96 ? -25.891 18.594 10.719 1 92.19 96 THR B C 1
ATOM 4028 O O . THR B 1 96 ? -25.031 17.766 10.43 1 92.19 96 THR B O 1
ATOM 4031 N N . VAL B 1 97 ? -25.75 19.531 11.586 1 96 97 VAL B N 1
ATOM 4032 C CA . VAL B 1 97 ? -24.5 19.672 12.336 1 96 97 VAL B CA 1
ATOM 4033 C C . VAL B 1 97 ? -24.25 18.406 13.156 1 96 97 VAL B C 1
ATOM 4035 O O . VAL B 1 97 ? -23.125 17.906 13.195 1 96 97 VAL B O 1
ATOM 4038 N N . ALA B 1 98 ? -25.297 17.875 13.727 1 96 98 ALA B N 1
ATOM 4039 C CA . ALA B 1 98 ? -25.188 16.688 14.562 1 96 98 ALA B CA 1
ATOM 4040 C C . ALA B 1 98 ? -24.703 15.484 13.75 1 96 98 ALA B C 1
ATOM 4042 O O . ALA B 1 98 ? -23.859 14.711 14.203 1 96 98 ALA B O 1
ATOM 4043 N N . GLN B 1 99 ? -25.297 15.32 12.617 1 93.12 99 GLN B N 1
ATOM 4044 C CA . GLN B 1 99 ? -24.906 14.219 11.742 1 93.12 99 GLN B CA 1
ATOM 4045 C C . GLN B 1 99 ? -23.469 14.367 11.289 1 93.12 99 GLN B C 1
ATOM 4047 O O . GLN B 1 99 ? -22.719 13.383 11.234 1 93.12 99 GLN B O 1
ATOM 4052 N N . MET B 1 100 ? -23.109 15.531 10.969 1 94.56 100 MET B N 1
ATOM 4053 C CA . MET B 1 100 ? -21.75 15.797 10.531 1 94.56 100 MET B CA 1
ATOM 4054 C C . MET B 1 100 ? -20.75 15.555 11.664 1 94.56 100 MET B C 1
ATOM 4056 O O . MET B 1 100 ? -19.688 14.992 11.445 1 94.56 100 MET B O 1
ATOM 4060 N N . LYS B 1 101 ? -21.078 15.969 12.859 1 97.44 101 LYS B N 1
ATOM 4061 C CA . LYS B 1 101 ? -20.219 15.742 14.016 1 97.44 101 LYS B CA 1
ATOM 4062 C C . LYS B 1 101 ? -19.953 14.258 14.219 1 97.44 101 LYS B C 1
ATOM 4064 O O . LYS B 1 101 ? -18.812 13.852 14.484 1 97.44 101 LYS B O 1
ATOM 4069 N N . GLU B 1 102 ? -21.016 13.508 14.062 1 96.38 102 GLU B N 1
ATOM 4070 C CA . GLU B 1 102 ? -20.891 12.07 14.258 1 96.38 102 GLU B CA 1
ATOM 4071 C C . GLU B 1 102 ? -19.891 11.477 13.266 1 96.38 102 GLU B C 1
ATOM 4073 O O . GLU B 1 102 ? -19.078 10.625 13.633 1 96.38 102 GLU B O 1
ATOM 4078 N N . ARG B 1 103 ? -19.953 11.867 12.047 1 95.69 103 ARG B N 1
ATOM 4079 C CA . ARG B 1 103 ? -19.047 11.359 11.023 1 95.69 103 ARG B CA 1
ATOM 4080 C C . ARG B 1 103 ? -17.625 11.852 11.273 1 95.69 103 ARG B C 1
ATOM 4082 O O . ARG B 1 103 ? -16.656 11.094 11.094 1 95.69 103 ARG B O 1
ATOM 4089 N N . ILE B 1 104 ? -17.5 13.102 11.672 1 98.25 104 ILE B N 1
ATOM 4090 C CA . ILE B 1 104 ? -16.188 13.664 11.977 1 98.25 104 ILE B CA 1
ATOM 4091 C C . ILE B 1 104 ? -15.547 12.867 13.117 1 98.25 104 ILE B C 1
ATOM 4093 O O . ILE B 1 104 ? -14.375 12.492 13.031 1 98.25 104 ILE B O 1
ATOM 4097 N N . TYR B 1 105 ? -16.359 12.539 14.172 1 98.31 105 TYR B N 1
ATOM 4098 C CA . TYR B 1 105 ? -15.852 11.727 15.281 1 98.31 105 TYR B CA 1
ATOM 4099 C C . TYR B 1 105 ? -15.398 10.359 14.789 1 98.31 105 TYR B C 1
ATOM 4101 O O . TYR B 1 105 ? -14.352 9.852 15.219 1 98.31 105 TYR B O 1
ATOM 4109 N N . SER B 1 106 ? -16.172 9.836 13.914 1 97.19 106 SER B N 1
ATOM 4110 C CA . SER B 1 106 ? -15.836 8.516 13.391 1 97.19 106 SER B CA 1
ATOM 4111 C C . SER B 1 106 ? -14.516 8.539 12.633 1 97.19 106 SER B C 1
ATOM 4113 O O . SER B 1 106 ? -13.703 7.621 12.766 1 97.19 106 SER B O 1
ATOM 4115 N N . GLY B 1 107 ? -14.32 9.555 11.789 1 98 107 GLY B N 1
ATOM 4116 C CA . GLY B 1 107 ? -13.055 9.711 11.094 1 98 107 GLY B CA 1
ATOM 4117 C C . GLY B 1 107 ? -11.875 9.906 12.023 1 98 107 GLY B C 1
ATOM 4118 O O . GLY B 1 107 ? -10.828 9.281 11.852 1 98 107 GLY B O 1
ATOM 4119 N N . ILE B 1 108 ? -12.055 10.75 13.031 1 98.69 108 ILE B N 1
ATOM 4120 C CA . ILE B 1 108 ? -11.023 11.031 14.023 1 98.69 108 ILE B CA 1
ATOM 4121 C C . ILE B 1 108 ? -10.664 9.75 14.766 1 98.69 108 ILE B C 1
ATOM 4123 O O . ILE B 1 108 ? -9.484 9.445 14.961 1 98.69 108 ILE B O 1
ATOM 4127 N N . ARG B 1 109 ? -11.656 9.016 15.188 1 98.06 109 ARG B N 1
ATOM 4128 C CA . ARG B 1 109 ? -11.445 7.762 15.906 1 98.06 109 ARG B CA 1
ATOM 4129 C C . ARG B 1 109 ? -10.586 6.801 15.094 1 98.06 109 ARG B C 1
ATOM 4131 O O . ARG B 1 109 ? -9.648 6.195 15.625 1 98.06 109 ARG B O 1
ATOM 4138 N N . LYS B 1 110 ? -10.883 6.652 13.836 1 97.44 110 LYS B N 1
ATOM 4139 C CA . LYS B 1 110 ? -10.117 5.762 12.969 1 97.44 110 LYS B CA 1
ATOM 4140 C C . LYS B 1 110 ? -8.648 6.188 12.906 1 97.44 110 LYS B C 1
ATOM 4142 O O . LYS B 1 110 ? -7.75 5.355 13.039 1 97.44 110 LYS B O 1
ATOM 4147 N N . GLU B 1 111 ? -8.438 7.484 12.695 1 98.38 111 GLU B N 1
ATOM 4148 C CA . GLU B 1 111 ? -7.082 8.023 12.625 1 98.38 111 GLU B CA 1
ATOM 4149 C C . GLU B 1 111 ? -6.328 7.789 13.93 1 98.38 111 GLU B C 1
ATOM 4151 O O . GLU B 1 111 ? -5.18 7.336 13.914 1 98.38 111 GLU B O 1
ATOM 4156 N N . MET B 1 112 ? -6.961 8.07 15.008 1 98.75 112 MET B N 1
ATOM 4157 C CA . MET B 1 112 ? -6.297 8.008 16.312 1 98.75 112 MET B CA 1
ATOM 4158 C C . MET B 1 112 ? -5.977 6.562 16.688 1 98.75 112 MET B C 1
ATOM 4160 O O . MET B 1 112 ? -4.941 6.293 17.297 1 98.75 112 MET B O 1
ATOM 4164 N N . LEU B 1 113 ? -6.816 5.621 16.312 1 98.31 113 LEU B N 1
ATOM 4165 C CA . LEU B 1 113 ? -6.582 4.211 16.609 1 98.31 113 LEU B CA 1
ATOM 4166 C C . LEU B 1 113 ? -5.402 3.676 15.812 1 98.31 113 LEU B C 1
ATOM 4168 O O . LEU B 1 113 ? -4.871 2.605 16.125 1 98.31 113 LEU B O 1
ATOM 4172 N N . HIS B 1 114 ? -5 4.457 14.805 1 98.31 114 HIS B N 1
ATOM 4173 C CA . HIS B 1 114 ? -3.809 4.098 14.047 1 98.31 114 HIS B CA 1
ATOM 4174 C C . HIS B 1 114 ? -2.607 4.938 14.469 1 98.31 114 HIS B C 1
ATOM 4176 O O . HIS B 1 114 ? -1.541 4.859 13.859 1 98.31 114 HIS B O 1
ATOM 4182 N N . GLY B 1 115 ? -2.709 5.762 15.43 1 98.62 115 GLY B N 1
ATOM 4183 C CA . GLY B 1 115 ? -1.538 6.406 16 1 98.62 115 GLY B CA 1
ATOM 4184 C C . GLY B 1 115 ? -1.468 7.891 15.711 1 98.62 115 GLY B C 1
ATOM 4185 O O . GLY B 1 115 ? -0.525 8.57 16.125 1 98.62 115 GLY B O 1
ATOM 4186 N N . VAL B 1 116 ? -2.494 8.469 15.07 1 98.94 116 VAL B N 1
ATOM 4187 C CA . VAL B 1 116 ? -2.5 9.883 14.727 1 98.94 116 VAL B CA 1
ATOM 4188 C C . VAL B 1 116 ? -2.898 10.719 15.945 1 98.94 116 VAL B C 1
ATOM 4190 O O . VAL B 1 116 ? -3.824 10.352 16.672 1 98.94 116 VAL B O 1
ATOM 4193 N N . GLN B 1 117 ? -2.168 11.82 16.156 1 98.94 117 GLN B N 1
ATOM 4194 C CA . GLN B 1 117 ? -2.561 12.734 17.219 1 98.94 117 GLN B CA 1
ATOM 4195 C C . GLN B 1 117 ? -2.609 14.18 16.734 1 98.94 117 GLN B C 1
ATOM 4197 O O . GLN B 1 117 ? -2.771 15.102 17.516 1 98.94 117 GLN B O 1
ATOM 4202 N N . ALA B 1 118 ? -2.402 14.414 15.453 1 98.94 118 ALA B N 1
ATOM 4203 C CA . ALA B 1 118 ? -2.564 15.727 14.836 1 98.94 118 ALA B CA 1
ATOM 4204 C C . ALA B 1 118 ? -3.189 15.609 13.445 1 98.94 118 ALA B C 1
ATOM 4206 O O . ALA B 1 118 ? -2.754 14.789 12.633 1 98.94 118 ALA B O 1
ATOM 4207 N N . ILE B 1 119 ? -4.242 16.359 13.219 1 98.94 119 ILE B N 1
ATOM 4208 C CA . ILE B 1 119 ? -4.957 16.328 11.953 1 98.94 119 ILE B CA 1
ATOM 4209 C C . ILE B 1 119 ? -5.188 17.766 11.469 1 98.94 119 ILE B C 1
ATOM 4211 O O . ILE B 1 119 ? -5.539 18.641 12.258 1 98.94 119 ILE B O 1
ATOM 4215 N N . ARG B 1 120 ? -4.871 18.078 10.242 1 98.94 120 ARG B N 1
ATOM 4216 C CA . ARG B 1 120 ? -5.43 19.25 9.562 1 98.94 120 ARG B CA 1
ATOM 4217 C C . ARG B 1 120 ? -6.543 18.828 8.602 1 98.94 120 ARG B C 1
ATOM 4219 O O . ARG B 1 120 ? -6.32 18.031 7.691 1 98.94 120 ARG B O 1
ATOM 4226 N N . THR B 1 121 ? -7.73 19.297 8.867 1 98.88 121 THR B N 1
ATOM 4227 C CA . THR B 1 121 ? -8.875 18.953 8.031 1 98.88 121 THR B CA 1
ATOM 4228 C C . THR B 1 121 ? -9.305 20.125 7.176 1 98.88 121 THR B C 1
ATOM 4230 O O . THR B 1 121 ? -9.18 21.281 7.598 1 98.88 121 THR B O 1
ATOM 4233 N N . HIS B 1 122 ? -9.695 19.844 5.965 1 98.81 122 HIS B N 1
ATOM 4234 C CA . HIS B 1 122 ? -10.297 20.828 5.066 1 98.81 122 HIS B CA 1
ATOM 4235 C C . HIS B 1 122 ? -11.82 20.75 5.117 1 98.81 122 HIS B C 1
ATOM 4237 O O . HIS B 1 122 ? -12.398 19.688 4.859 1 98.81 122 HIS B O 1
ATOM 4243 N N . ILE B 1 123 ? -12.445 21.797 5.453 1 98.56 123 ILE B N 1
ATOM 4244 C CA . ILE B 1 123 ? -13.898 21.859 5.57 1 98.56 123 ILE B CA 1
ATOM 4245 C C . ILE B 1 123 ? -14.469 22.781 4.496 1 98.56 123 ILE B C 1
ATOM 4247 O O . ILE B 1 123 ? -14.062 23.938 4.379 1 98.56 123 ILE B O 1
ATOM 4251 N N . ASP B 1 124 ? -15.414 22.266 3.752 1 97.38 124 ASP B N 1
ATOM 4252 C CA . ASP B 1 124 ? -16.047 23.047 2.689 1 97.38 124 ASP B CA 1
ATOM 4253 C C . ASP B 1 124 ? -16.875 24.188 3.266 1 97.38 124 ASP B C 1
ATOM 4255 O O . ASP B 1 124 ? -17.828 23.953 4.012 1 97.38 124 ASP B O 1
ATOM 4259 N N . VAL B 1 125 ? -16.531 25.391 2.838 1 97.81 125 VAL B N 1
ATOM 4260 C CA . VAL B 1 125 ? -17.266 26.531 3.355 1 97.81 125 VAL B CA 1
ATOM 4261 C C . VAL B 1 125 ? -18.141 27.141 2.252 1 97.81 125 VAL B C 1
ATOM 4263 O O . VAL B 1 125 ? -18.75 28.188 2.436 1 97.81 125 VAL B O 1
ATOM 4266 N N . THR B 1 126 ? -18.078 26.438 1.021 1 95.44 126 THR B N 1
ATOM 4267 C CA . THR B 1 126 ? -19.062 26.828 0.007 1 95.44 126 THR B CA 1
ATOM 4268 C C . THR B 1 126 ? -20.453 26.344 0.38 1 95.44 126 THR B C 1
ATOM 4270 O O . THR B 1 126 ? -21.062 25.547 -0.345 1 95.44 126 THR B O 1
ATOM 4273 N N . ASP B 1 127 ? -20.875 26.594 1.472 1 91.62 127 ASP B N 1
ATOM 4274 C CA . ASP B 1 127 ? -22.141 26.406 2.16 1 91.62 127 ASP B CA 1
ATOM 4275 C C . ASP B 1 127 ? -22.469 27.594 3.057 1 91.62 127 ASP B C 1
ATOM 4277 O O . ASP B 1 127 ? -21.891 27.75 4.133 1 91.62 127 ASP B O 1
ATOM 4281 N N . PRO B 1 128 ? -23.422 28.375 2.676 1 91.88 128 PRO B N 1
ATOM 4282 C CA . PRO B 1 128 ? -23.688 29.609 3.418 1 91.88 128 PRO B CA 1
ATOM 4283 C C . PRO B 1 128 ? -24.172 29.344 4.844 1 91.88 128 PRO B C 1
ATOM 4285 O O . PRO B 1 128 ? -24.109 30.234 5.691 1 91.88 128 PRO B O 1
ATOM 4288 N N . THR B 1 129 ? -24.578 28.203 5.137 1 93.94 129 THR B N 1
ATOM 4289 C CA . THR B 1 129 ? -25.031 27.891 6.484 1 93.94 129 THR B CA 1
ATOM 4290 C C . THR B 1 129 ? -23.875 27.422 7.355 1 93.94 129 THR B C 1
ATOM 4292 O O . THR B 1 129 ? -24 27.344 8.578 1 93.94 129 THR B O 1
ATOM 4295 N N . PHE B 1 130 ? -22.75 27.141 6.762 1 96.69 130 PHE B N 1
ATOM 4296 C CA . PHE B 1 130 ? -21.516 26.734 7.418 1 96.69 130 PHE B CA 1
ATOM 4297 C C . PHE B 1 130 ? -21.734 25.5 8.281 1 96.69 130 PHE B C 1
ATOM 4299 O O . PHE B 1 130 ? -21.141 25.375 9.359 1 96.69 130 PHE B O 1
ATOM 4306 N N . THR B 1 131 ? -22.609 24.641 7.863 1 95.94 131 THR B N 1
ATOM 4307 C CA . THR B 1 131 ? -22.953 23.453 8.648 1 95.94 131 THR B CA 1
ATOM 4308 C C . THR B 1 131 ? -21.719 22.641 8.961 1 95.94 131 THR B C 1
ATOM 4310 O O . THR B 1 131 ? -21.484 22.266 10.117 1 95.94 131 THR B O 1
ATOM 4313 N N . GLY B 1 132 ? -20.938 22.344 7.941 1 96.19 132 GLY B N 1
ATOM 4314 C CA . GLY B 1 132 ? -19.719 21.562 8.133 1 96.19 132 GLY B CA 1
ATOM 4315 C C . GLY B 1 132 ? -18.719 22.25 9.047 1 96.19 132 GLY B C 1
ATOM 4316 O O . GLY B 1 132 ? -18.125 21.594 9.906 1 96.19 132 GLY B O 1
ATOM 4317 N N . LEU B 1 133 ? -18.516 23.562 8.891 1 98.25 133 LEU B N 1
ATOM 4318 C CA . LEU B 1 133 ? -17.562 24.312 9.703 1 98.25 133 LEU B CA 1
ATOM 4319 C C . LEU B 1 133 ? -18 24.359 11.156 1 98.25 133 LEU B C 1
ATOM 4321 O O . LEU B 1 133 ? -17.172 24.188 12.062 1 98.25 133 LEU B O 1
ATOM 4325 N N . LYS B 1 134 ? -19.297 24.641 11.359 1 98.38 134 LYS B N 1
ATOM 4326 C CA . LYS B 1 134 ? -19.828 24.641 12.719 1 98.38 134 LYS B CA 1
ATOM 4327 C C . LYS B 1 134 ? -19.562 23.312 13.414 1 98.38 134 LYS B C 1
ATOM 4329 O O . LYS B 1 134 ? -19.094 23.281 14.555 1 98.38 134 LYS B O 1
ATOM 4334 N N . ALA B 1 135 ? -19.844 22.234 12.727 1 98.38 135 ALA B N 1
ATOM 4335 C CA . ALA B 1 135 ? -19.609 20.906 13.273 1 98.38 135 ALA B CA 1
ATOM 4336 C C . ALA B 1 135 ? -18.141 20.688 13.617 1 98.38 135 ALA B C 1
ATOM 4338 O O . ALA B 1 135 ? -17.812 20.219 14.711 1 98.38 135 ALA B O 1
ATOM 4339 N N . ALA B 1 136 ? -17.281 21.031 12.719 1 98.75 136 ALA B N 1
ATOM 4340 C CA . ALA B 1 136 ? -15.844 20.828 12.898 1 98.75 136 ALA B CA 1
ATOM 4341 C C . ALA B 1 136 ? -15.312 21.656 14.062 1 98.75 136 ALA B C 1
ATOM 4343 O O . ALA B 1 136 ? -14.469 21.188 14.836 1 98.75 136 ALA B O 1
ATOM 4344 N N . LEU B 1 137 ? -15.75 22.906 14.164 1 98.81 137 LEU B N 1
ATOM 4345 C CA . LEU B 1 137 ? -15.312 23.781 15.242 1 98.81 137 LEU B CA 1
ATOM 4346 C C . LEU B 1 137 ? -15.75 23.234 16.594 1 98.81 137 LEU B C 1
ATOM 4348 O O . LEU B 1 137 ? -14.984 23.297 17.562 1 98.81 137 LEU B O 1
ATOM 4352 N N . GLU B 1 138 ? -16.969 22.75 16.672 1 98.62 138 GLU B N 1
ATOM 4353 C CA . GLU B 1 138 ? -17.438 22.141 17.906 1 98.62 138 GLU B CA 1
ATOM 4354 C C . GLU B 1 138 ? -16.594 20.922 18.281 1 98.62 138 GLU B C 1
ATOM 4356 O O . GLU B 1 138 ? -16.172 20.781 19.422 1 98.62 138 GLU B O 1
ATOM 4361 N N . VAL B 1 139 ? -16.359 20.078 17.328 1 98.75 139 VAL B N 1
ATOM 4362 C CA . VAL B 1 139 ? -15.578 18.875 17.578 1 98.75 139 VAL B CA 1
ATOM 4363 C C . VAL B 1 139 ? -14.164 19.266 18 1 98.75 139 VAL B C 1
ATOM 4365 O O . VAL B 1 139 ? -13.586 18.656 18.906 1 98.75 139 VAL B O 1
ATOM 4368 N N . LYS B 1 140 ? -13.594 20.266 17.328 1 98.69 140 LYS B N 1
ATOM 4369 C CA . LYS B 1 140 ? -12.258 20.734 17.641 1 98.69 140 LYS B CA 1
ATOM 4370 C C . LYS B 1 140 ? -12.141 21.094 19.125 1 98.69 140 LYS B C 1
ATOM 4372 O O . LYS B 1 140 ? -11.18 20.719 19.797 1 98.69 140 LYS B O 1
ATOM 4377 N N . ASP B 1 141 ? -13.094 21.797 19.594 1 98.38 141 ASP B N 1
ATOM 4378 C CA . ASP B 1 141 ? -13.102 22.188 21 1 98.38 141 ASP B CA 1
ATOM 4379 C C . ASP B 1 141 ? -13.227 20.969 21.906 1 98.38 141 ASP B C 1
ATOM 4381 O O . ASP B 1 141 ? -12.57 20.891 22.953 1 98.38 141 ASP B O 1
ATOM 4385 N N . GLU B 1 142 ? -13.984 20.047 21.484 1 98.06 142 GLU B N 1
ATOM 4386 C CA . GLU B 1 142 ? -14.297 18.891 22.312 1 98.06 142 GLU B CA 1
ATOM 4387 C C . GLU B 1 142 ? -13.117 17.922 22.375 1 98.06 142 GLU B C 1
ATOM 4389 O O . GLU B 1 142 ? -12.961 17.188 23.359 1 98.06 142 GLU B O 1
ATOM 4394 N N . VAL B 1 143 ? -12.273 17.906 2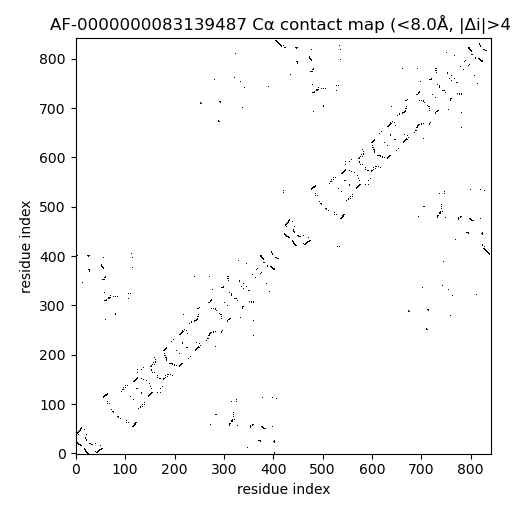1.359 1 98.25 143 VAL B N 1
ATOM 4395 C CA . VAL B 1 143 ? -11.219 16.906 21.312 1 98.25 143 VAL B CA 1
ATOM 4396 C C . VAL B 1 143 ? -9.867 17.562 21.578 1 98.25 143 VAL B C 1
ATOM 4398 O O . VAL B 1 143 ? -8.82 16.938 21.438 1 98.25 143 VAL B O 1
ATOM 4401 N N . LYS B 1 144 ? -9.773 18.828 21.969 1 97.69 144 LYS B N 1
ATOM 4402 C CA . LYS B 1 144 ? -8.562 19.641 22.031 1 97.69 144 LYS B CA 1
ATOM 4403 C C . LYS B 1 144 ? -7.547 19.031 23 1 97.69 144 LYS B C 1
ATOM 4405 O O . LYS B 1 144 ? -6.34 19.234 22.859 1 97.69 144 LYS B O 1
ATOM 4410 N N . ASP B 1 145 ? -7.953 18.234 23.969 1 96.88 145 ASP B N 1
ATOM 4411 C CA . ASP B 1 145 ? -7.051 17.672 24.969 1 96.88 145 ASP B CA 1
ATOM 4412 C C . ASP B 1 145 ? -6.402 16.375 24.469 1 96.88 145 ASP B C 1
ATOM 4414 O O . ASP B 1 145 ? -5.398 15.93 25.031 1 96.88 145 ASP B O 1
ATOM 4418 N N . ILE B 1 146 ? -7 15.797 23.359 1 97.88 146 ILE B N 1
ATOM 4419 C CA . ILE B 1 146 ? -6.496 14.484 22.969 1 97.88 146 ILE B CA 1
ATOM 4420 C C . ILE B 1 146 ? -6 14.539 21.516 1 97.88 146 ILE B C 1
ATOM 4422 O O . ILE B 1 146 ? -5.379 13.586 21.031 1 97.88 146 ILE B O 1
ATOM 4426 N N . LEU B 1 147 ? -6.211 15.617 20.828 1 98.5 147 LEU B N 1
ATOM 4427 C CA . LEU B 1 147 ? -5.898 15.727 19.406 1 98.5 147 LEU B CA 1
ATOM 4428 C C . LEU B 1 147 ? -5.645 17.172 19.016 1 98.5 147 LEU B C 1
ATOM 4430 O O . LEU B 1 147 ? -6.395 18.078 19.406 1 98.5 147 LEU B O 1
ATOM 4434 N N . ASP B 1 148 ? -4.551 17.438 18.344 1 98.75 148 ASP B N 1
ATOM 4435 C CA . ASP B 1 148 ? -4.387 18.719 17.672 1 98.75 148 ASP B CA 1
ATOM 4436 C C . ASP B 1 148 ? -5.18 18.75 16.359 1 98.75 148 ASP B C 1
ATOM 4438 O O . ASP B 1 148 ? -4.816 18.078 15.391 1 98.75 148 ASP B O 1
ATOM 4442 N N . LEU B 1 149 ? -6.266 19.484 16.344 1 98.88 149 LEU B N 1
ATOM 4443 C CA . LEU B 1 149 ? -7.09 19.578 15.141 1 98.88 149 LEU B CA 1
ATOM 4444 C C . LEU B 1 149 ? -7.047 20.984 14.555 1 98.88 149 LEU B C 1
ATOM 4446 O O . LEU B 1 149 ? -7.367 21.953 15.242 1 98.88 149 LEU B O 1
ATOM 4450 N N . GLN B 1 150 ? -6.527 21.094 13.336 1 98.94 150 GLN B N 1
ATOM 4451 C CA . GLN B 1 150 ? -6.57 22.344 12.586 1 98.94 150 GLN B CA 1
ATOM 4452 C C . GLN B 1 150 ? -7.645 22.297 11.5 1 98.94 150 GLN B C 1
ATOM 4454 O O . GLN B 1 150 ? -7.895 21.234 10.914 1 98.94 150 GLN B O 1
ATOM 4459 N N . ILE B 1 151 ? -8.258 23.391 11.273 1 98.94 151 ILE B N 1
ATOM 4460 C CA . ILE B 1 151 ? -9.336 23.469 10.305 1 98.94 151 ILE B CA 1
ATOM 4461 C C . ILE B 1 151 ? -8.977 24.469 9.211 1 98.94 151 ILE B C 1
ATOM 4463 O O . ILE B 1 151 ? -8.602 25.609 9.5 1 98.94 151 ILE B O 1
ATOM 4467 N N . VAL B 1 152 ? -9.023 24.031 7.957 1 98.94 152 VAL B N 1
ATOM 4468 C CA . VAL B 1 152 ? -8.859 24.891 6.785 1 98.94 152 VAL B CA 1
ATOM 4469 C C . VAL B 1 152 ? -10.234 25.344 6.281 1 98.94 152 VAL B C 1
ATOM 4471 O O . VAL B 1 152 ? -11.102 24.516 6.004 1 98.94 152 VAL B O 1
ATOM 4474 N N . ALA B 1 153 ? -10.484 26.656 6.246 1 98.88 153 ALA B N 1
ATOM 4475 C CA . ALA B 1 153 ? -11.648 27.172 5.531 1 98.88 153 ALA B CA 1
ATOM 4476 C C . ALA B 1 153 ? -11.484 27 4.027 1 98.88 153 ALA B C 1
ATOM 4478 O O . ALA B 1 153 ? -10.836 27.797 3.363 1 98.88 153 ALA B O 1
ATOM 4479 N N . PHE B 1 154 ? -12.109 26 3.52 1 98.69 154 PHE B N 1
ATOM 4480 C CA . PHE B 1 154 ? -11.789 25.516 2.186 1 98.69 154 PHE B CA 1
ATOM 4481 C C . PHE B 1 154 ? -12.945 25.766 1.222 1 98.69 154 PHE B C 1
ATOM 4483 O O . PHE B 1 154 ? -14.055 25.266 1.429 1 98.69 154 PHE B O 1
ATOM 4490 N N . PRO B 1 155 ? -12.719 26.562 0.176 1 98.19 155 PRO B N 1
ATOM 4491 C CA . PRO B 1 155 ? -13.75 26.781 -0.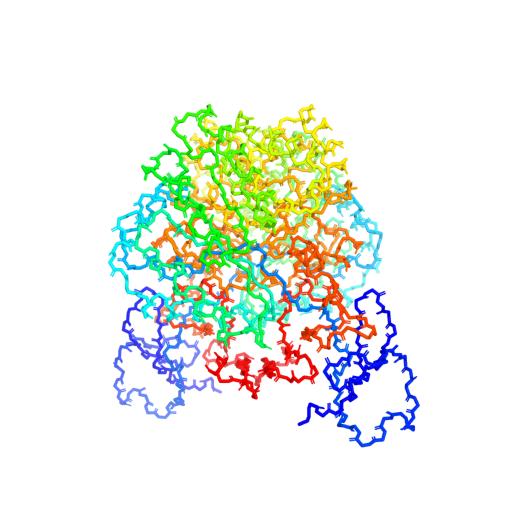839 1 98.19 155 PRO B CA 1
ATOM 4492 C C . PRO B 1 155 ? -13.797 25.656 -1.882 1 98.19 155 PRO B C 1
ATOM 4494 O O . PRO B 1 155 ? -13.328 25.844 -3.01 1 98.19 155 PRO B O 1
ATOM 4497 N N . GLN B 1 156 ? -14.391 24.5 -1.54 1 95.56 156 GLN B N 1
ATOM 4498 C CA . GLN B 1 156 ? -14.43 23.312 -2.367 1 95.56 156 GLN B CA 1
ATOM 4499 C C . GLN B 1 156 ? -14.914 23.625 -3.779 1 95.56 156 GLN B C 1
ATOM 4501 O O . GLN B 1 156 ? -14.461 23.016 -4.746 1 95.56 156 GLN B O 1
ATOM 4506 N N . GLU B 1 157 ? -15.781 24.578 -3.943 1 94.25 157 GLU B N 1
ATOM 4507 C CA . GLU B 1 157 ? -16.359 24.891 -5.25 1 94.25 157 GLU B CA 1
ATOM 4508 C C . GLU B 1 157 ? -15.742 26.156 -5.832 1 94.25 157 GLU B C 1
ATOM 4510 O O . GLU B 1 157 ? -16.312 26.766 -6.746 1 94.25 157 GLU B O 1
ATOM 4515 N N . GLY B 1 158 ? -14.633 26.594 -5.258 1 95.5 158 GLY B N 1
ATOM 4516 C CA . GLY B 1 158 ? -13.945 27.781 -5.73 1 95.5 158 GLY B CA 1
ATOM 4517 C C . GLY B 1 158 ? -14.344 29.031 -4.977 1 95.5 158 GLY B C 1
ATOM 4518 O O . GLY B 1 158 ? -15.469 29.141 -4.488 1 95.5 158 GLY B O 1
ATOM 4519 N N . MET B 1 159 ? -13.422 30 -4.887 1 97.75 159 MET B N 1
ATOM 4520 C CA . MET B 1 159 ? -13.695 31.297 -4.273 1 97.75 159 MET B CA 1
ATOM 4521 C C . MET B 1 159 ? -14.531 32.156 -5.199 1 97.75 159 MET B C 1
ATOM 4523 O O . MET B 1 159 ? -15.414 32.906 -4.742 1 97.75 159 MET B O 1
ATOM 4527 N N . TYR B 1 160 ? -14.219 32.031 -6.492 1 97.44 160 TYR B N 1
ATOM 4528 C CA . TYR B 1 160 ? -14.852 32.969 -7.426 1 97.44 160 TYR B CA 1
ATOM 4529 C C . TYR B 1 160 ? -15.742 32.219 -8.414 1 97.44 160 TYR B C 1
ATOM 4531 O O . TYR B 1 160 ? -16.484 32.844 -9.18 1 97.44 160 TYR B O 1
ATOM 4539 N N . ALA B 1 161 ? -15.672 30.891 -8.359 1 94.75 161 ALA B N 1
ATOM 4540 C CA . ALA B 1 161 ? -16.625 30.078 -9.109 1 94.75 161 ALA B CA 1
ATOM 4541 C C . ALA B 1 161 ? -17.922 29.891 -8.328 1 94.75 161 ALA B C 1
ATOM 4543 O O . ALA B 1 161 ? -18.938 29.469 -8.891 1 94.75 161 ALA B O 1
ATOM 4544 N N . TYR B 1 162 ? -17.906 30.125 -7.105 1 92.88 162 TYR B N 1
ATOM 4545 C CA . TYR B 1 162 ? -19.047 30.094 -6.199 1 92.88 162 TYR B CA 1
ATOM 4546 C C . TYR B 1 162 ? -19.406 31.5 -5.727 1 92.88 162 TYR B C 1
ATOM 4548 O O . TYR B 1 162 ? -18.547 32.219 -5.227 1 92.88 162 TYR B O 1
ATOM 4556 N N . LYS B 1 163 ? -20.688 31.922 -5.871 1 94.31 163 LYS B N 1
ATOM 4557 C CA . LYS B 1 163 ? -21.109 33.281 -5.527 1 94.31 163 LYS B CA 1
ATOM 4558 C C . LYS B 1 163 ? -20.797 33.594 -4.066 1 94.31 163 LYS B C 1
ATOM 4560 O O . LYS B 1 163 ? -21.281 32.906 -3.16 1 94.31 163 LYS B O 1
ATOM 4565 N N . GLY B 1 164 ? -19.922 34.594 -3.861 1 96.56 164 GLY B N 1
ATOM 4566 C CA . GLY B 1 164 ? -19.547 35.031 -2.527 1 96.56 164 GLY B CA 1
ATOM 4567 C C . GLY B 1 164 ? -18.531 34.125 -1.863 1 96.56 164 GLY B C 1
ATOM 4568 O O . GLY B 1 164 ? -18.328 34.188 -0.649 1 96.56 164 GLY B O 1
ATOM 4569 N N . GLY B 1 165 ? -17.969 33.25 -2.613 1 97.69 165 GLY B N 1
ATOM 4570 C CA . GLY B 1 165 ? -17.062 32.25 -2.059 1 97.69 165 GLY B CA 1
ATOM 4571 C C . GLY B 1 165 ? -15.93 32.844 -1.253 1 97.69 165 GLY B C 1
ATOM 4572 O O . GLY B 1 165 ? -15.562 32.312 -0.197 1 97.69 165 GLY B O 1
ATOM 4573 N N . ASP B 1 166 ? -15.297 33.906 -1.767 1 98.06 166 ASP B N 1
ATOM 4574 C CA . ASP B 1 166 ? -14.203 34.594 -1.064 1 98.06 166 ASP B CA 1
ATOM 4575 C C . ASP B 1 166 ? -14.664 35.125 0.284 1 98.06 166 ASP B C 1
ATOM 4577 O O . ASP B 1 166 ? -13.945 35.031 1.278 1 98.06 166 ASP B O 1
ATOM 4581 N N . LYS B 1 167 ? -15.914 35.656 0.362 1 98.44 167 LYS B N 1
ATOM 4582 C CA . LYS B 1 167 ? -16.469 36.156 1.608 1 98.44 167 LYS B CA 1
ATOM 4583 C C . LYS B 1 167 ? -16.75 35.031 2.592 1 98.44 167 LYS B C 1
ATOM 4585 O O . LYS B 1 167 ? -16.594 35.188 3.803 1 98.44 167 LYS B O 1
ATOM 4590 N N . LEU B 1 168 ? -17.188 33.906 2.062 1 98.5 168 LEU B N 1
ATOM 4591 C CA . LEU B 1 168 ? -17.453 32.75 2.902 1 98.5 168 LEU B CA 1
ATOM 4592 C C . LEU B 1 168 ? -16.156 32.219 3.525 1 98.5 168 LEU B C 1
ATOM 4594 O O . LEU B 1 168 ? -16.141 31.828 4.695 1 98.5 168 LEU B O 1
ATOM 4598 N N . VAL B 1 169 ? -15.062 32.219 2.73 1 98.81 169 VAL B N 1
ATOM 4599 C CA . VAL B 1 169 ? -13.766 31.812 3.271 1 98.81 169 VAL B CA 1
ATOM 4600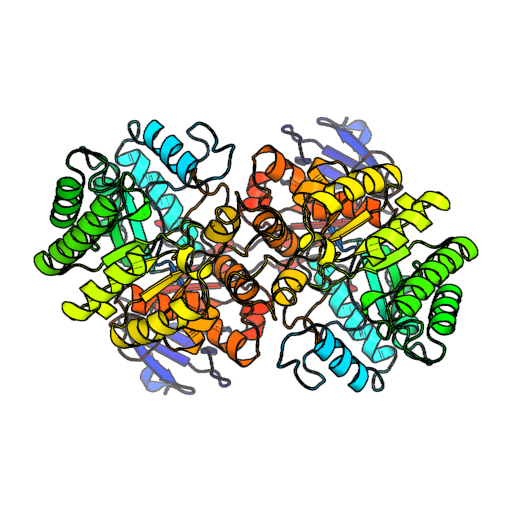 C C . VAL B 1 169 ? -13.383 32.75 4.418 1 98.81 169 VAL B C 1
ATOM 4602 O O . VAL B 1 169 ? -12.969 32.281 5.488 1 98.81 169 VAL B O 1
ATOM 4605 N N . GLU B 1 170 ? -13.531 34.031 4.156 1 98.81 170 GLU B N 1
ATOM 4606 C CA . GLU B 1 170 ? -13.188 35 5.191 1 98.81 170 GLU B CA 1
ATOM 4607 C C . GLU B 1 170 ? -14.055 34.812 6.434 1 98.81 170 GLU B C 1
ATOM 4609 O O . GLU B 1 170 ? -13.547 34.875 7.559 1 98.81 170 GLU B O 1
ATOM 4614 N N . GLU B 1 171 ? -15.391 34.625 6.223 1 98.69 171 GLU B N 1
ATOM 4615 C CA . GLU B 1 171 ? -16.266 34.375 7.359 1 98.69 171 GLU B CA 1
ATOM 4616 C C . GLU B 1 171 ? -15.836 33.156 8.133 1 98.69 171 GLU B C 1
ATOM 4618 O O . GLU B 1 171 ? -15.906 33.125 9.367 1 98.69 171 GLU B O 1
ATOM 4623 N N . GLY B 1 172 ? -15.445 32.094 7.391 1 98.75 172 GLY B N 1
ATOM 4624 C CA . GLY B 1 172 ? -14.93 30.906 8.047 1 98.75 172 GLY B CA 1
ATOM 4625 C C . GLY B 1 172 ? -13.75 31.188 8.953 1 98.75 172 GLY B C 1
ATOM 4626 O O . GLY B 1 172 ? -13.641 30.625 10.047 1 98.75 172 GLY B O 1
ATOM 4627 N N . LEU B 1 173 ? -12.844 32.062 8.516 1 98.88 173 LEU B N 1
ATOM 4628 C CA . LEU B 1 173 ? -11.695 32.469 9.328 1 98.88 173 LEU B CA 1
ATOM 4629 C C . LEU B 1 173 ? -12.148 33.188 10.594 1 98.88 173 LEU B C 1
ATOM 4631 O O . LEU B 1 173 ? -11.648 32.906 11.68 1 98.88 173 LEU B O 1
ATOM 4635 N N . LYS B 1 174 ? -13.102 34.094 10.414 1 98.69 174 LYS B N 1
ATOM 4636 C CA . LYS B 1 174 ? -13.633 34.812 11.555 1 98.69 174 LYS B CA 1
ATOM 4637 C C . LYS B 1 174 ? -14.281 33.875 12.57 1 98.69 174 LYS B C 1
ATOM 4639 O O . LYS B 1 174 ? -14.227 34.125 13.773 1 98.69 174 LYS B O 1
ATOM 4644 N N . MET B 1 175 ? -14.867 32.844 12.055 1 98.56 175 MET B N 1
ATOM 4645 C CA . MET B 1 175 ? -15.555 31.875 12.914 1 98.56 175 MET B CA 1
ATOM 4646 C C . MET B 1 175 ? -14.555 31.047 13.719 1 98.56 175 MET B C 1
ATOM 4648 O O . MET B 1 175 ? -14.906 30.484 14.758 1 98.56 175 MET B O 1
ATOM 4652 N N . GLY B 1 176 ? -13.336 30.875 13.117 1 98.62 176 GLY B N 1
ATOM 4653 C CA . GLY B 1 176 ? -12.383 30.172 13.961 1 98.62 176 GLY B CA 1
ATOM 4654 C C . GLY B 1 176 ? -11.492 29.219 13.188 1 98.62 176 GLY B C 1
ATOM 4655 O O . GLY B 1 176 ? -10.633 28.547 13.766 1 98.62 176 GLY B O 1
ATOM 4656 N N . ALA B 1 177 ? -11.633 29.109 11.852 1 98.81 177 ALA B N 1
ATOM 4657 C CA . ALA B 1 177 ? -10.734 28.266 11.07 1 98.81 177 ALA B CA 1
ATOM 4658 C C . ALA B 1 177 ? -9.281 28.703 11.25 1 98.81 177 ALA B C 1
ATOM 4660 O O . ALA B 1 177 ? -8.992 29.875 11.461 1 98.81 177 ALA B O 1
ATOM 4661 N N . ASP B 1 178 ? -8.398 27.75 11.156 1 98.88 178 ASP B N 1
ATOM 4662 C CA . ASP B 1 178 ? -6.984 27.969 11.453 1 98.88 178 ASP B CA 1
ATOM 4663 C C . ASP B 1 178 ? -6.211 28.344 10.188 1 98.88 178 ASP B C 1
ATOM 4665 O O . ASP B 1 178 ? -5.125 28.906 10.266 1 98.88 178 ASP B O 1
ATOM 4669 N N . CYS B 1 179 ? -6.73 27.938 9.039 1 98.88 179 CYS B N 1
ATOM 4670 C CA . CYS B 1 179 ? -6.016 28.047 7.77 1 98.88 179 CYS B CA 1
ATOM 4671 C C . CYS B 1 179 ? -6.93 28.594 6.676 1 98.88 179 CYS B C 1
ATOM 4673 O O . CYS B 1 179 ? -8.133 28.328 6.684 1 98.88 179 CYS B O 1
ATOM 4675 N N . VAL B 1 180 ? -6.367 29.344 5.77 1 98.94 180 VAL B N 1
ATOM 4676 C CA . VAL B 1 180 ? -7.035 29.734 4.535 1 98.94 180 VAL B CA 1
ATOM 4677 C C . VAL B 1 180 ? -6.812 28.672 3.467 1 98.94 180 VAL B C 1
ATOM 4679 O O . VAL B 1 180 ? -5.68 28.25 3.227 1 98.94 180 VAL B O 1
ATOM 4682 N N . GLY B 1 181 ? -7.883 28.156 2.91 1 98.81 181 GLY B N 1
ATOM 4683 C CA . GLY B 1 181 ? -7.793 27.203 1.813 1 98.81 181 GLY B CA 1
ATOM 4684 C C . GLY B 1 181 ? -8.156 27.797 0.469 1 98.81 181 GLY B C 1
ATOM 4685 O O . GLY B 1 181 ? -8.75 28.875 0.405 1 98.81 181 GLY B O 1
ATOM 4686 N N . ALA B 1 182 ? -7.754 27.156 -0.583 1 98.81 182 ALA B N 1
ATOM 4687 C CA . ALA B 1 182 ? -8.117 27.516 -1.954 1 98.81 182 ALA B CA 1
ATOM 4688 C C . ALA B 1 182 ? -7.98 26.312 -2.883 1 98.81 182 ALA B C 1
ATOM 4690 O O . ALA B 1 182 ? -7.336 25.312 -2.531 1 98.81 182 ALA B O 1
ATOM 4691 N N . ILE B 1 183 ? -8.586 26.359 -3.992 1 98.31 183 ILE B N 1
ATOM 4692 C CA . ILE B 1 183 ? -8.508 25.344 -5.047 1 98.31 183 ILE B CA 1
ATOM 4693 C C . ILE B 1 183 ? -8.461 26.031 -6.41 1 98.31 183 ILE B C 1
ATOM 4695 O O . ILE B 1 183 ? -9.383 25.891 -7.219 1 98.31 183 ILE B O 1
ATOM 4699 N N . PRO B 1 184 ? -7.348 26.656 -6.668 1 98.25 184 PRO B N 1
ATOM 4700 C CA . PRO B 1 184 ? -7.281 27.578 -7.801 1 98.25 184 PRO B CA 1
ATOM 4701 C C . PRO B 1 184 ? -7.523 26.891 -9.141 1 98.25 184 PRO B C 1
ATOM 4703 O O . PRO B 1 184 ? -8.102 27.484 -10.055 1 98.25 184 PRO B O 1
ATOM 4706 N N . HIS B 1 185 ? -7.148 25.656 -9.312 1 96.12 185 HIS B N 1
ATOM 4707 C CA . HIS B 1 185 ? -7.305 24.969 -10.594 1 96.12 185 HIS B CA 1
ATOM 4708 C C . HIS B 1 185 ? -8.766 24.641 -10.867 1 96.12 185 HIS B C 1
ATOM 4710 O O . HIS B 1 185 ? -9.125 24.281 -11.992 1 96.12 185 HIS B O 1
ATOM 4716 N N . PHE B 1 186 ? -9.617 24.797 -9.867 1 95 186 PHE B N 1
ATOM 4717 C CA . PHE B 1 186 ? -11.031 24.5 -10.078 1 95 186 PHE B CA 1
ATOM 4718 C C . PHE B 1 186 ? -11.805 25.781 -10.391 1 95 186 PHE B C 1
ATOM 4720 O O . PHE B 1 186 ? -13 25.719 -10.703 1 95 186 PHE B O 1
ATOM 4727 N N . GLU B 1 187 ? -11.195 26.953 -10.32 1 96.12 187 GLU B N 1
ATOM 4728 C CA . GLU B 1 187 ? -11.844 28.203 -10.742 1 96.12 187 GLU B CA 1
ATOM 4729 C C . GLU B 1 187 ? -12.172 28.172 -12.227 1 96.12 187 GLU B C 1
ATOM 4731 O O . GLU B 1 187 ? -11.578 27.406 -12.992 1 96.12 187 GLU B O 1
ATOM 4736 N N . LEU B 1 188 ? -13.109 28.984 -12.609 1 94.88 188 LEU B N 1
ATOM 4737 C CA . LEU B 1 188 ? -13.672 28.906 -13.953 1 94.88 188 LEU B CA 1
ATOM 4738 C C . LEU B 1 188 ? -12.648 29.359 -14.992 1 94.88 188 LEU B C 1
ATOM 4740 O O . LEU B 1 188 ? -12.773 29.031 -16.172 1 94.88 188 LEU B O 1
ATOM 4744 N N . ALA B 1 189 ? -11.711 30.172 -14.578 1 95.44 189 ALA B N 1
ATOM 4745 C CA . ALA B 1 189 ? -10.672 30.688 -15.469 1 95.44 189 ALA B CA 1
ATOM 4746 C C . ALA B 1 189 ? -9.359 30.891 -14.719 1 95.44 189 ALA B C 1
ATOM 4748 O O . ALA B 1 189 ? -9.352 31.125 -13.5 1 95.44 189 ALA B O 1
ATOM 4749 N N . ARG B 1 190 ? -8.242 30.828 -15.43 1 95.69 190 ARG B N 1
ATOM 4750 C CA . ARG B 1 190 ? -6.914 31.016 -14.859 1 95.69 190 ARG B CA 1
ATOM 4751 C C . ARG B 1 190 ? -6.832 32.312 -14.047 1 95.69 190 ARG B C 1
ATOM 4753 O O . ARG B 1 190 ? -6.277 32.312 -12.945 1 95.69 190 ARG B O 1
ATOM 4760 N N . GLU B 1 191 ? -7.387 33.312 -14.586 1 96.12 191 GLU B N 1
ATOM 4761 C CA . GLU B 1 191 ? -7.359 34.625 -13.922 1 96.12 191 GLU B CA 1
ATOM 4762 C C . GLU B 1 191 ? -8.023 34.562 -12.555 1 96.12 191 GLU B C 1
ATOM 4764 O O . GLU B 1 191 ? -7.543 35.156 -11.594 1 96.12 191 GLU B O 1
ATOM 4769 N N . PHE B 1 192 ? -9.133 33.812 -12.484 1 97.5 192 PHE B N 1
ATOM 4770 C CA . PHE B 1 192 ? -9.844 33.688 -11.219 1 97.5 192 PHE B CA 1
ATOM 4771 C C . PHE B 1 192 ? -9.023 32.844 -10.234 1 97.5 192 PHE B C 1
ATOM 4773 O O . PHE B 1 192 ? -9.07 33.094 -9.023 1 97.5 192 PHE B O 1
ATOM 4780 N N . GLY B 1 193 ? -8.344 31.812 -10.789 1 98.19 193 GLY B N 1
ATOM 4781 C CA . GLY B 1 193 ? -7.426 31.062 -9.945 1 98.19 193 GLY B CA 1
ATOM 4782 C C . GLY B 1 193 ? -6.324 31.922 -9.352 1 98.19 193 GLY B C 1
ATOM 4783 O O . GLY B 1 193 ? -6.02 31.828 -8.164 1 98.19 193 GLY B O 1
ATOM 4784 N N . GLU B 1 194 ? -5.77 32.781 -10.18 1 98.12 194 GLU B N 1
ATOM 4785 C CA . GLU B 1 194 ? -4.738 33.688 -9.719 1 98.12 194 GLU B CA 1
ATOM 4786 C C . GLU B 1 194 ? -5.293 34.656 -8.68 1 98.12 194 GLU B C 1
ATOM 4788 O O . GLU B 1 194 ? -4.656 34.906 -7.652 1 98.12 194 GLU B O 1
ATOM 4793 N N . LYS B 1 195 ? -6.48 35.188 -9 1 98.5 195 LYS B N 1
ATOM 4794 C CA . LYS B 1 195 ? -7.156 36.062 -8.07 1 98.5 195 LYS B CA 1
ATOM 4795 C C . LYS B 1 195 ? -7.379 35.406 -6.719 1 98.5 195 LYS B C 1
ATOM 4797 O O . LYS B 1 195 ? -7.211 36.031 -5.672 1 98.5 195 LYS B O 1
ATOM 4802 N N . SER B 1 196 ? -7.762 34.156 -6.742 1 98.75 196 SER B N 1
ATOM 4803 C CA . SER B 1 196 ? -8.023 33.406 -5.512 1 98.75 196 SER B CA 1
ATOM 4804 C C . SER B 1 196 ? -6.758 33.25 -4.68 1 98.75 196 SER B C 1
ATOM 4806 O O . SER B 1 196 ? -6.812 33.25 -3.447 1 98.75 196 SER B O 1
ATOM 4808 N N . LEU B 1 197 ? -5.602 33.094 -5.293 1 98.88 197 LEU B N 1
ATOM 4809 C CA . LEU B 1 197 ? -4.348 32.969 -4.559 1 98.88 197 LEU B CA 1
ATOM 4810 C C . LEU B 1 197 ? -3.959 34.312 -3.914 1 98.88 197 LEU B C 1
ATOM 4812 O O . LEU B 1 197 ? -3.453 34.312 -2.789 1 98.88 197 LEU B O 1
ATOM 4816 N N . HIS B 1 198 ? -4.16 35.406 -4.688 1 98.75 198 HIS B N 1
ATOM 4817 C CA . HIS B 1 198 ? -3.934 36.688 -4.078 1 98.75 198 HIS B CA 1
ATOM 4818 C C . HIS B 1 198 ? -4.82 36.906 -2.857 1 98.75 198 HIS B C 1
ATOM 4820 O O . HIS B 1 198 ? -4.359 37.375 -1.821 1 98.75 198 HIS B O 1
ATOM 4826 N N . LYS B 1 199 ? -6.074 36.562 -3.004 1 98.81 199 LYS B N 1
ATOM 4827 C CA . LYS B 1 199 ? -7.016 36.656 -1.895 1 98.81 199 LYS B CA 1
ATOM 4828 C C . LYS B 1 199 ? -6.59 35.781 -0.719 1 98.81 199 LYS B C 1
ATOM 4830 O O . LYS B 1 199 ? -6.711 36.188 0.439 1 98.81 199 LYS B O 1
ATOM 4835 N N . THR B 1 200 ? -6.145 34.625 -1.02 1 98.88 200 THR B N 1
ATOM 4836 C CA . THR B 1 200 ? -5.668 33.688 -0.001 1 98.88 200 THR B CA 1
ATOM 4837 C C . THR B 1 200 ? -4.551 34.312 0.825 1 98.88 200 THR B C 1
ATOM 4839 O O . THR B 1 200 ? -4.586 34.281 2.057 1 98.88 200 THR B O 1
ATOM 4842 N N . ILE B 1 201 ? -3.562 34.875 0.146 1 98.81 201 ILE B N 1
ATOM 4843 C CA . ILE B 1 201 ? -2.436 35.531 0.815 1 98.81 201 ILE B CA 1
ATOM 4844 C C . ILE B 1 201 ? -2.932 36.719 1.643 1 98.81 201 ILE B C 1
ATOM 4846 O O . ILE B 1 201 ? -2.531 36.875 2.797 1 98.81 201 ILE B O 1
ATOM 4850 N N . GLU B 1 202 ? -3.795 37.469 1.049 1 98.75 202 GLU B N 1
ATOM 4851 C CA . GLU B 1 202 ? -4.367 38.625 1.731 1 98.75 202 GLU B CA 1
ATOM 4852 C C . GLU B 1 202 ? -5.043 38.219 3.037 1 98.75 202 GLU B C 1
ATOM 4854 O O . GLU B 1 202 ? -4.785 38.812 4.086 1 98.75 202 GLU B O 1
ATOM 4859 N N . LEU B 1 203 ? -5.879 37.25 2.969 1 98.88 203 LEU B N 1
ATOM 4860 C CA . LEU B 1 203 ? -6.633 36.812 4.133 1 98.88 203 LEU B CA 1
ATOM 4861 C C . LEU B 1 203 ? -5.703 36.219 5.188 1 98.88 203 LEU B C 1
ATOM 4863 O O . LEU B 1 203 ? -5.895 36.438 6.387 1 98.88 203 LEU B O 1
ATOM 4867 N N . ALA B 1 204 ? -4.746 35.438 4.723 1 98.88 204 ALA B N 1
ATOM 4868 C CA . ALA B 1 204 ? -3.807 34.812 5.66 1 98.88 204 ALA B CA 1
ATOM 4869 C C . ALA B 1 204 ? -3.045 35.875 6.441 1 98.88 204 ALA B C 1
ATOM 4871 O O . ALA B 1 204 ? -2.859 35.781 7.652 1 98.88 204 ALA B O 1
ATOM 4872 N N . VAL B 1 205 ? -2.578 36.906 5.754 1 98.62 205 VAL B N 1
ATOM 4873 C CA . VAL B 1 205 ? -1.835 38 6.383 1 98.62 205 VAL B CA 1
ATOM 4874 C C . VAL B 1 205 ? -2.764 38.812 7.293 1 98.62 205 VAL B C 1
ATOM 4876 O O . VAL B 1 205 ? -2.424 39.094 8.445 1 98.62 205 VAL B O 1
ATOM 4879 N N . LYS B 1 206 ? -3.908 39.125 6.723 1 98.62 206 LYS B N 1
ATOM 4880 C CA . LYS B 1 206 ? -4.871 39.938 7.453 1 98.62 206 LYS B CA 1
ATOM 4881 C C . LYS B 1 206 ? -5.242 39.281 8.781 1 98.62 206 LYS B C 1
ATOM 4883 O O . LYS B 1 206 ? -5.352 39.969 9.805 1 98.62 206 LYS B O 1
ATOM 4888 N N . TYR B 1 207 ? -5.43 38 8.828 1 98.62 207 TYR B N 1
ATOM 4889 C CA . TYR B 1 207 ? -5.961 37.344 10.008 1 98.62 207 TYR B CA 1
ATOM 4890 C C . TYR B 1 207 ? -4.879 36.531 10.711 1 98.62 207 TYR B C 1
ATOM 4892 O O . TYR B 1 207 ? -5.145 35.875 11.719 1 98.62 207 TYR B O 1
ATOM 4900 N N . ASN B 1 208 ? -3.664 36.594 10.211 1 98.38 208 ASN B N 1
ATOM 4901 C CA . ASN B 1 208 ? -2.535 35.844 10.766 1 98.38 208 ASN B CA 1
ATOM 4902 C C . ASN B 1 208 ? -2.824 34.344 10.836 1 98.38 208 ASN B C 1
ATOM 4904 O O . ASN B 1 208 ? -2.73 33.75 11.906 1 98.38 208 ASN B O 1
ATOM 4908 N N . LYS B 1 209 ? -3.178 33.781 9.703 1 98.81 209 LYS B N 1
ATOM 4909 C CA . LYS B 1 209 ? -3.545 32.375 9.602 1 98.81 209 LYS B CA 1
ATOM 4910 C C . LYS B 1 209 ? -2.557 31.609 8.719 1 98.81 209 LYS B C 1
ATOM 4912 O O . LYS B 1 209 ? -1.807 32.219 7.953 1 98.81 209 LYS B O 1
ATOM 4917 N N . LEU B 1 210 ? -2.498 30.281 8.883 1 98.88 210 LEU B N 1
ATOM 4918 C CA . LEU B 1 210 ? -1.767 29.422 7.973 1 98.88 210 LEU B CA 1
ATOM 4919 C C . LEU B 1 210 ? -2.482 29.312 6.629 1 98.88 210 LEU B C 1
ATOM 4921 O O . LEU B 1 210 ? -3.633 29.734 6.5 1 98.88 210 LEU B O 1
ATOM 4925 N N . ILE B 1 211 ? -1.757 28.812 5.609 1 98.94 211 ILE B N 1
ATOM 4926 C CA . ILE B 1 211 ? -2.307 28.609 4.273 1 98.94 211 ILE B CA 1
ATOM 4927 C C . ILE B 1 211 ? -2.184 27.141 3.887 1 98.94 211 ILE B C 1
ATOM 4929 O O . ILE B 1 211 ? -1.154 26.516 4.137 1 98.94 211 ILE B O 1
ATOM 4933 N N . ASP B 1 212 ? -3.197 26.547 3.383 1 98.94 212 ASP B N 1
ATOM 4934 C CA . ASP B 1 212 ? -3.146 25.234 2.746 1 98.94 212 ASP B CA 1
ATOM 4935 C C . ASP B 1 212 ? -4.008 25.203 1.483 1 98.94 212 ASP B C 1
ATOM 4937 O O . ASP B 1 212 ? -5.234 25.141 1.564 1 98.94 212 ASP B O 1
ATOM 4941 N N . VAL B 1 213 ? -3.377 25.156 0.36 1 98.88 213 VAL B N 1
ATOM 4942 C CA . VAL B 1 213 ? -4.039 25.25 -0.936 1 98.88 213 VAL B CA 1
ATOM 4943 C C . VAL B 1 213 ? -4.059 23.891 -1.616 1 98.88 213 VAL B C 1
ATOM 4945 O O . VAL B 1 213 ? -3.037 23.203 -1.673 1 98.88 213 VAL B O 1
ATOM 4948 N N . HIS B 1 214 ? -5.336 23.406 -1.979 1 98.44 214 HIS B N 1
ATOM 4949 C CA . HIS B 1 214 ? -5.379 22.344 -2.975 1 98.44 214 HIS B CA 1
ATOM 4950 C C . HIS B 1 214 ? -4.758 22.797 -4.293 1 98.44 214 HIS B C 1
ATOM 4952 O O . HIS B 1 214 ? -5.465 23.266 -5.188 1 98.44 214 HIS B O 1
ATOM 4958 N N . CYS B 1 215 ? -3.539 22.578 -4.41 1 97.81 215 CYS B N 1
ATOM 4959 C CA . CYS B 1 215 ? -2.766 23.266 -5.438 1 97.81 215 CYS B CA 1
ATOM 4960 C C . CYS B 1 215 ? -2.492 22.344 -6.621 1 97.81 215 CYS B C 1
ATOM 4962 O O . CYS B 1 215 ? -1.781 21.344 -6.488 1 97.81 215 CYS B O 1
ATOM 4964 N N . ASP B 1 216 ? -3.104 22.703 -7.742 1 97.12 216 ASP B N 1
ATOM 4965 C CA . ASP B 1 216 ? -2.832 22.094 -9.039 1 97.12 216 ASP B CA 1
ATOM 4966 C C . ASP B 1 216 ? -2.959 20.578 -8.961 1 97.12 216 ASP B C 1
ATOM 4968 O O . ASP B 1 216 ? -2.045 19.844 -9.359 1 97.12 216 ASP B O 1
ATOM 4972 N N . GLU B 1 217 ? -4.059 20.062 -8.344 1 96.38 217 GLU B N 1
ATOM 4973 C CA . GLU B 1 217 ? -4.371 18.641 -8.32 1 96.38 217 GLU B CA 1
ATOM 4974 C C . GLU B 1 217 ? -4.984 18.188 -9.648 1 96.38 217 GLU B C 1
ATOM 4976 O O . GLU B 1 217 ? -6.145 17.766 -9.688 1 96.38 217 GLU B O 1
ATOM 4981 N N . THR B 1 218 ? -4.289 18.297 -10.664 1 95 218 THR B N 1
ATOM 4982 C CA . THR B 1 218 ? -4.637 17.938 -12.031 1 95 218 THR B CA 1
ATOM 4983 C C . THR B 1 218 ? -3.404 17.469 -12.797 1 95 218 THR B C 1
ATOM 4985 O O . THR B 1 218 ? -2.273 17.656 -12.344 1 95 218 THR B O 1
ATOM 4988 N N . ASP B 1 219 ? -3.637 16.906 -13.938 1 94 219 ASP B N 1
ATOM 4989 C CA . ASP B 1 219 ? -2.551 16.438 -14.797 1 94 219 ASP B CA 1
ATOM 4990 C C . ASP B 1 219 ? -2.104 17.531 -15.758 1 94 219 ASP B C 1
ATOM 4992 O O . ASP B 1 219 ? -1.16 17.344 -16.531 1 94 219 ASP B O 1
ATOM 4996 N N . ASP B 1 220 ? -2.748 18.734 -15.727 1 94.38 220 ASP B N 1
ATOM 4997 C CA . ASP B 1 220 ? -2.445 19.828 -16.641 1 94.38 220 ASP B CA 1
ATOM 4998 C C . ASP B 1 220 ? -1.13 20.5 -16.266 1 94.38 220 ASP B C 1
ATOM 5000 O O . ASP B 1 220 ? -1.046 21.172 -15.227 1 94.38 220 ASP B O 1
ATOM 5004 N N . THR B 1 221 ? -0.145 20.453 -17.141 1 94.12 221 THR B N 1
ATOM 5005 C CA . THR B 1 221 ? 1.173 21.016 -16.844 1 94.12 221 THR B CA 1
ATOM 5006 C C . THR B 1 221 ? 1.127 22.531 -16.859 1 94.12 221 THR B C 1
ATOM 5008 O O . THR B 1 221 ? 2.057 23.188 -16.391 1 94.12 221 THR B O 1
ATOM 5011 N N . GLN B 1 222 ? 0.004 23.047 -17.344 1 93.44 222 GLN B N 1
ATOM 5012 C CA . GLN B 1 222 ? -0.127 24.5 -17.391 1 93.44 222 GLN B CA 1
ATOM 5013 C C . GLN B 1 222 ? -0.851 25.031 -16.156 1 93.44 222 GLN B C 1
ATOM 5015 O O . GLN B 1 222 ? -0.952 26.25 -15.969 1 93.44 222 GLN B O 1
ATOM 5020 N N . SER B 1 223 ? -1.39 24.141 -15.359 1 95.69 223 SER B N 1
ATOM 5021 C CA . SER B 1 223 ? -1.84 24.578 -14.047 1 95.69 223 SER B CA 1
ATOM 5022 C C . SER B 1 223 ? -0.66 24.953 -13.156 1 95.69 223 SER B C 1
ATOM 5024 O O . SER B 1 223 ? -0.082 24.094 -12.484 1 95.69 223 SER B O 1
ATOM 5026 N N . ARG B 1 224 ? -0.298 26.188 -13.133 1 95.81 224 ARG B N 1
ATOM 5027 C CA . ARG B 1 224 ? 0.929 26.641 -12.484 1 95.81 224 ARG B CA 1
ATOM 5028 C C . ARG B 1 224 ? 0.622 27.594 -11.336 1 95.81 224 ARG B C 1
ATOM 5030 O O . ARG B 1 224 ? 1.332 28.578 -11.133 1 95.81 224 ARG B O 1
ATOM 5037 N N . PHE B 1 225 ? -0.435 27.359 -10.695 1 98.56 225 PHE B N 1
ATOM 5038 C CA . PHE B 1 225 ? -0.807 28.156 -9.531 1 98.56 225 PHE B CA 1
ATOM 5039 C C . PHE B 1 225 ? 0.205 27.984 -8.406 1 98.56 225 PHE B C 1
ATOM 5041 O O . PHE B 1 225 ? 0.385 28.891 -7.582 1 98.56 225 PHE B O 1
ATOM 5048 N N . LEU B 1 226 ? 0.894 26.859 -8.367 1 98.69 226 LEU B N 1
ATOM 5049 C CA . LEU B 1 226 ? 1.978 26.625 -7.418 1 98.69 226 LEU B CA 1
ATOM 5050 C C . LEU B 1 226 ? 3.047 27.703 -7.535 1 98.69 226 LEU B C 1
ATOM 5052 O O . LEU B 1 226 ? 3.574 28.172 -6.523 1 98.69 226 LEU B O 1
ATOM 5056 N N . GLU B 1 227 ? 3.363 28.047 -8.75 1 98.19 227 GLU B N 1
ATOM 5057 C CA . GLU B 1 227 ? 4.352 29.094 -9.031 1 98.19 227 GLU B CA 1
ATOM 5058 C C . GLU B 1 227 ? 3.932 30.422 -8.422 1 98.19 227 GLU B C 1
ATOM 5060 O O . GLU B 1 227 ? 4.73 31.078 -7.754 1 98.19 227 GLU B O 1
ATOM 5065 N N . LEU B 1 228 ? 2.686 30.75 -8.609 1 98.62 228 LEU B N 1
ATOM 5066 C CA . LEU B 1 228 ? 2.176 32 -8.086 1 98.62 228 LEU B CA 1
ATOM 5067 C C . LEU B 1 228 ? 2.092 31.969 -6.562 1 98.62 228 LEU B C 1
ATOM 5069 O O . LEU B 1 228 ? 2.469 32.938 -5.891 1 98.62 228 LEU B O 1
ATOM 5073 N N . LEU B 1 229 ? 1.562 30.875 -6.035 1 98.88 229 LEU B N 1
ATOM 5074 C CA . LEU B 1 229 ? 1.489 30.734 -4.582 1 98.88 229 LEU B CA 1
ATOM 5075 C C . LEU B 1 229 ? 2.863 30.922 -3.949 1 98.88 229 LEU B C 1
ATOM 5077 O O . LEU B 1 229 ? 3.006 31.656 -2.963 1 98.88 229 LEU B O 1
ATOM 5081 N N . ASN B 1 230 ? 3.822 30.25 -4.492 1 98.81 230 ASN B N 1
ATOM 5082 C CA . ASN B 1 230 ? 5.191 30.344 -3.998 1 98.81 230 ASN B CA 1
ATOM 5083 C C . ASN B 1 230 ? 5.715 31.766 -4.039 1 98.81 230 ASN B C 1
ATOM 5085 O O . ASN B 1 230 ? 6.332 32.25 -3.084 1 98.81 230 ASN B O 1
ATOM 5089 N N . ALA B 1 231 ? 5.508 32.438 -5.176 1 98.56 231 ALA B N 1
ATOM 5090 C CA . ALA B 1 231 ? 5.984 33.781 -5.352 1 98.56 231 ALA B CA 1
ATOM 5091 C C . ALA B 1 231 ? 5.367 34.719 -4.316 1 98.56 231 ALA B C 1
ATOM 5093 O O . ALA B 1 231 ? 6.066 35.531 -3.701 1 98.56 231 ALA B O 1
ATOM 5094 N N . LEU B 1 232 ? 4.066 34.625 -4.152 1 98.75 232 LEU B N 1
ATOM 5095 C CA . LEU B 1 232 ? 3.359 35.5 -3.215 1 98.75 232 LEU B CA 1
ATOM 5096 C C . LEU B 1 232 ? 3.812 35.25 -1.783 1 98.75 232 LEU B C 1
ATOM 5098 O O . LEU B 1 232 ? 4.027 36.188 -1.012 1 98.75 232 LEU B O 1
ATOM 5102 N N . ALA B 1 233 ? 3.939 33.969 -1.424 1 98.69 233 ALA B N 1
ATOM 5103 C CA . ALA B 1 233 ? 4.387 33.594 -0.083 1 98.69 233 ALA B CA 1
ATOM 5104 C C . ALA B 1 233 ? 5.793 34.125 0.189 1 98.69 233 ALA B C 1
ATOM 5106 O O . ALA B 1 233 ? 6.086 34.594 1.289 1 98.69 233 ALA B O 1
ATOM 5107 N N . LEU B 1 234 ? 6.66 33.938 -0.792 1 98.06 234 LEU B N 1
ATOM 5108 C CA . LEU B 1 234 ? 8.031 34.438 -0.685 1 98.06 234 LEU B CA 1
ATOM 5109 C C . LEU B 1 234 ? 8.062 35.938 -0.473 1 98.06 234 LEU B C 1
ATOM 5111 O O . LEU B 1 234 ? 8.789 36.438 0.398 1 98.06 234 LEU B O 1
ATOM 5115 N N . MET B 1 235 ? 7.328 36.656 -1.248 1 98 235 MET B N 1
ATOM 5116 C CA . MET B 1 235 ? 7.309 38.125 -1.197 1 98 235 MET B CA 1
ATOM 5117 C C . MET B 1 235 ? 6.797 38.594 0.154 1 98 235 MET B C 1
ATOM 5119 O O . MET B 1 235 ? 7.277 39.625 0.674 1 98 235 MET B O 1
ATOM 5123 N N . GLU B 1 236 ? 5.848 37.906 0.734 1 98.19 236 GLU B N 1
ATOM 5124 C CA . GLU B 1 236 ? 5.254 38.312 2.01 1 98.19 236 GLU B CA 1
ATOM 5125 C C . GLU B 1 236 ? 6.062 37.75 3.184 1 98.19 236 GLU B C 1
ATOM 5127 O O . GLU B 1 236 ? 5.832 38.156 4.332 1 98.19 236 GLU B O 1
ATOM 5132 N N . GLY B 1 237 ? 7 36.875 2.893 1 98.19 237 GLY B N 1
ATOM 5133 C CA . GLY B 1 237 ? 7.82 36.281 3.941 1 98.19 237 GLY B CA 1
ATOM 5134 C C . GLY B 1 237 ? 7.062 35.281 4.801 1 98.19 237 GLY B C 1
ATOM 5135 O O . GLY B 1 237 ? 7.312 35.188 6.004 1 98.19 237 GLY B O 1
ATOM 5136 N N . ILE B 1 238 ? 6.109 34.562 4.219 1 98.62 238 ILE B N 1
ATOM 5137 C CA . ILE B 1 238 ? 5.289 33.688 5.02 1 98.62 238 ILE B CA 1
ATOM 5138 C C . ILE B 1 238 ? 5.367 32.25 4.449 1 98.62 238 ILE B C 1
ATOM 5140 O O . ILE B 1 238 ? 4.41 31.484 4.547 1 98.62 238 ILE B O 1
ATOM 5144 N N . GLY B 1 239 ? 6.477 31.906 3.795 1 98.44 239 GLY B N 1
ATOM 5145 C CA . GLY B 1 239 ? 6.668 30.609 3.172 1 98.44 239 GLY B CA 1
ATOM 5146 C C . GLY B 1 239 ? 6.465 29.453 4.129 1 98.44 239 GLY B C 1
ATOM 5147 O O . GLY B 1 239 ? 5.695 28.531 3.846 1 98.44 239 GLY B O 1
ATOM 5148 N N . THR B 1 240 ? 7.043 29.484 5.25 1 98.44 240 THR B N 1
ATOM 5149 C CA . THR B 1 240 ? 7 28.391 6.211 1 98.44 240 THR B CA 1
ATOM 5150 C C . THR B 1 240 ? 5.582 28.188 6.742 1 98.44 240 THR B C 1
ATOM 5152 O O . THR B 1 240 ? 5.27 27.156 7.32 1 98.44 240 THR B O 1
ATOM 5155 N N . ARG B 1 241 ? 4.688 29.156 6.523 1 98.75 241 ARG B N 1
ATOM 5156 C CA . ARG B 1 241 ? 3.295 29.094 6.949 1 98.75 241 ARG B CA 1
ATOM 5157 C C . ARG B 1 241 ? 2.379 28.766 5.773 1 98.75 241 ARG B C 1
ATOM 5159 O O . ARG B 1 241 ? 1.153 28.797 5.906 1 98.75 241 ARG B O 1
ATOM 5166 N N . THR B 1 242 ? 2.959 28.5 4.609 1 98.94 242 THR B N 1
ATOM 5167 C CA . THR B 1 242 ? 2.227 28.234 3.373 1 98.94 242 THR B CA 1
ATOM 5168 C C . THR B 1 242 ? 2.434 26.797 2.914 1 98.94 242 THR B C 1
ATOM 5170 O O . THR B 1 242 ? 3.566 26.312 2.842 1 98.94 242 THR B O 1
ATOM 5173 N N . THR B 1 243 ? 1.332 26.109 2.682 1 98.94 243 THR B N 1
ATOM 5174 C CA . THR B 1 243 ? 1.371 24.719 2.234 1 98.94 243 THR B CA 1
ATOM 5175 C C . THR B 1 243 ? 0.726 24.578 0.859 1 98.94 243 THR B C 1
ATOM 5177 O O . THR B 1 243 ? -0.354 25.125 0.615 1 98.94 243 THR B O 1
ATOM 5180 N N . ALA B 1 244 ? 1.42 23.953 -0.072 1 98.94 244 ALA B N 1
ATOM 5181 C CA . ALA B 1 244 ? 0.86 23.484 -1.34 1 98.94 244 ALA B CA 1
ATOM 5182 C C . ALA B 1 244 ? 0.581 21.984 -1.301 1 98.94 244 ALA B C 1
ATOM 5184 O O . ALA B 1 244 ? 1.509 21.188 -1.243 1 98.94 244 ALA B O 1
ATOM 5185 N N . SER B 1 245 ? -0.661 21.641 -1.354 1 98.81 245 SER B N 1
ATOM 5186 C CA . SER B 1 245 ? -1.065 20.234 -1.278 1 98.81 245 SER B CA 1
ATOM 5187 C C . SER B 1 245 ? -1.268 19.641 -2.67 1 98.81 245 SER B C 1
ATOM 5189 O O . SER B 1 245 ? -1.663 20.344 -3.6 1 98.81 245 SER B O 1
ATOM 5191 N N . HIS B 1 246 ? -0.987 18.312 -2.852 1 98.56 246 HIS B N 1
ATOM 5192 C CA . HIS B 1 246 ? -1.153 17.5 -4.051 1 98.56 246 HIS B CA 1
ATOM 5193 C C . HIS B 1 246 ? -0.098 17.844 -5.098 1 98.56 246 HIS B C 1
ATOM 5195 O O . HIS B 1 246 ? 0.821 17.047 -5.336 1 98.56 246 HIS B O 1
ATOM 5201 N N . THR B 1 247 ? -0.161 19.031 -5.656 1 98.5 247 THR B N 1
ATOM 5202 C CA . THR B 1 247 ? 0.75 19.562 -6.664 1 98.5 247 THR B CA 1
ATOM 5203 C C . THR B 1 247 ? 1.047 18.516 -7.734 1 98.5 247 THR B C 1
ATOM 5205 O O . THR B 1 247 ? 2.205 18.312 -8.102 1 98.5 247 THR B O 1
ATOM 5208 N N . CYS B 1 248 ? 0.021 17.844 -8.211 1 97.94 248 CYS B N 1
ATOM 5209 C CA . CYS B 1 248 ? 0.161 16.766 -9.18 1 97.94 248 CYS B CA 1
ATOM 5210 C C . CYS B 1 248 ? 0.624 17.312 -10.531 1 97.94 248 CYS B C 1
ATOM 5212 O O . CYS B 1 248 ? 1.352 16.641 -11.258 1 97.94 248 CYS B O 1
ATOM 5214 N N . SER B 1 249 ? 0.189 18.562 -10.852 1 97.56 249 SER B N 1
ATOM 5215 C CA . SER B 1 249 ? 0.653 19.203 -12.086 1 97.56 249 SER B CA 1
ATOM 5216 C C . SER B 1 249 ? 2.172 19.328 -12.102 1 97.56 249 SER B C 1
ATOM 5218 O O . SER B 1 249 ? 2.805 19.188 -13.148 1 97.56 249 SER B O 1
ATOM 5220 N N . PHE B 1 250 ? 2.754 19.625 -10.961 1 97.75 250 PHE B N 1
ATOM 5221 C CA . PHE B 1 250 ? 4.207 19.734 -10.844 1 97.75 250 PHE B CA 1
ATOM 5222 C C . PHE B 1 250 ? 4.863 18.375 -11.117 1 97.75 250 PHE B C 1
ATOM 5224 O O . PHE B 1 250 ? 5.938 18.312 -11.711 1 97.75 250 PHE B O 1
ATOM 5231 N N . GLY B 1 251 ? 4.25 17.281 -10.68 1 96 251 GLY B N 1
ATOM 5232 C CA . GLY B 1 251 ? 4.711 15.945 -11 1 96 251 GLY B CA 1
ATOM 5233 C C . GLY B 1 251 ? 4.641 15.617 -12.477 1 96 251 GLY B C 1
ATOM 5234 O O . GLY B 1 251 ? 5.328 14.711 -12.953 1 96 251 GLY B O 1
ATOM 5235 N N . SER B 1 252 ? 3.879 16.375 -13.188 1 95.25 252 SER B N 1
ATOM 5236 C CA . SER B 1 252 ? 3.672 16.172 -14.617 1 95.25 252 SER B CA 1
ATOM 5237 C C . SER B 1 252 ? 4.566 17.078 -15.445 1 95.25 252 SER B C 1
ATOM 5239 O O . SER B 1 252 ? 4.734 16.859 -16.656 1 95.25 252 SER B O 1
ATOM 5241 N N . ALA B 1 253 ? 5.152 18.078 -14.805 1 94.5 253 ALA B N 1
ATOM 5242 C CA . ALA B 1 253 ? 5.91 19.109 -15.508 1 94.5 253 ALA B CA 1
ATOM 5243 C C . ALA B 1 253 ? 7.293 18.609 -15.906 1 94.5 253 ALA B C 1
ATOM 5245 O O . ALA B 1 253 ? 7.816 17.672 -15.297 1 94.5 253 ALA B O 1
ATOM 5246 N N . ASP B 1 254 ? 7.855 19.281 -16.938 1 92.56 254 ASP B N 1
ATOM 5247 C CA . ASP B 1 254 ? 9.195 18.906 -17.391 1 92.56 254 ASP B CA 1
ATOM 5248 C C . ASP B 1 254 ? 10.258 19.375 -16.406 1 92.56 254 ASP B C 1
ATOM 5250 O O . ASP B 1 254 ? 9.977 20.156 -15.5 1 92.56 254 ASP B O 1
ATOM 5254 N N . ASN B 1 255 ? 11.5 18.922 -16.688 1 94.44 255 ASN B N 1
ATOM 5255 C CA . ASN B 1 255 ? 12.586 19.141 -15.742 1 94.44 255 ASN B CA 1
ATOM 5256 C C . ASN B 1 255 ? 13.07 20.594 -15.781 1 94.44 255 ASN B C 1
ATOM 5258 O O . ASN B 1 255 ? 13.602 21.094 -14.789 1 94.44 255 ASN B O 1
ATOM 5262 N N . SER B 1 256 ? 12.938 21.188 -16.891 1 93.56 256 SER B N 1
ATOM 5263 C CA . SER B 1 256 ? 13.398 22.578 -16.984 1 93.56 256 SER B CA 1
ATOM 5264 C C . SER B 1 256 ? 12.602 23.484 -16.062 1 93.56 256 SER B C 1
ATOM 5266 O O . SER B 1 256 ? 13.172 24.266 -15.305 1 93.56 256 SER B O 1
ATOM 5268 N N . TYR B 1 257 ? 11.344 23.406 -16.109 1 94.31 257 TYR B N 1
ATOM 5269 C CA . TYR B 1 257 ? 10.461 24.172 -15.227 1 94.31 257 TYR B CA 1
ATOM 5270 C C . TYR B 1 257 ? 10.68 23.766 -13.773 1 94.31 257 TYR B C 1
ATOM 5272 O O . TYR B 1 257 ? 10.789 24.625 -12.898 1 94.31 257 TYR B O 1
ATOM 5280 N N . ALA B 1 258 ? 10.82 22.5 -13.516 1 95.88 258 ALA B N 1
ATOM 5281 C CA . ALA B 1 258 ? 10.969 22 -12.156 1 95.88 258 ALA B CA 1
ATOM 5282 C C . ALA B 1 258 ? 12.273 22.484 -11.523 1 95.88 258 ALA B C 1
ATOM 5284 O O . ALA B 1 258 ? 12.32 22.781 -10.336 1 95.88 258 ALA B O 1
ATOM 5285 N N . PHE B 1 259 ? 13.242 22.484 -12.32 1 95.06 259 PHE B N 1
ATOM 5286 C CA . PHE B 1 259 ? 14.555 22.938 -11.852 1 95.06 259 PHE B CA 1
ATOM 5287 C C . PHE B 1 259 ? 14.477 24.344 -11.297 1 95.06 259 PHE B C 1
ATOM 5289 O O . PHE B 1 259 ? 14.969 24.625 -10.203 1 95.06 259 PHE B O 1
ATOM 5296 N N . ARG B 1 260 ? 13.898 25.156 -12.039 1 95.31 260 ARG B N 1
ATOM 5297 C CA . ARG B 1 260 ? 13.734 26.547 -11.609 1 95.31 260 ARG B CA 1
ATOM 5298 C C . ARG B 1 260 ? 12.898 26.625 -10.336 1 95.31 260 ARG B C 1
ATOM 5300 O O . ARG B 1 260 ? 13.273 27.328 -9.391 1 95.31 260 ARG B O 1
ATOM 5307 N N . MET B 1 261 ? 11.852 25.953 -10.273 1 97.69 261 MET B N 1
ATOM 5308 C CA . MET B 1 261 ? 10.906 26.047 -9.156 1 97.69 261 MET B CA 1
ATOM 5309 C C . MET B 1 261 ? 11.523 25.484 -7.879 1 97.69 261 MET B C 1
ATOM 5311 O O . MET B 1 261 ? 11.273 26 -6.789 1 97.69 261 MET B O 1
ATOM 5315 N N . MET B 1 262 ? 12.328 24.422 -7.977 1 97.88 262 MET B N 1
ATOM 5316 C CA . MET B 1 262 ? 12.953 23.828 -6.801 1 97.88 262 MET B CA 1
ATOM 5317 C C . MET B 1 262 ? 13.797 24.859 -6.055 1 97.88 262 MET B C 1
ATOM 5319 O O . MET B 1 262 ? 13.773 24.906 -4.82 1 97.88 262 MET B O 1
ATOM 5323 N N . LYS B 1 263 ? 14.508 25.641 -6.742 1 97 263 LYS B N 1
ATOM 5324 C CA . LYS B 1 263 ? 15.312 26.703 -6.129 1 97 263 LYS B CA 1
ATOM 5325 C C . LYS B 1 263 ? 14.43 27.719 -5.414 1 97 263 LYS B C 1
ATOM 5327 O O . LYS B 1 263 ? 14.766 28.172 -4.316 1 97 263 LYS B O 1
ATOM 5332 N N . LEU B 1 264 ? 13.367 28.062 -6.066 1 97.94 264 LEU B N 1
ATOM 5333 C CA . LEU B 1 264 ? 12.453 29.047 -5.496 1 97.94 264 LEU B CA 1
ATOM 5334 C C . LEU B 1 264 ? 11.742 28.484 -4.273 1 97.94 264 LEU B C 1
ATOM 5336 O O . LEU B 1 264 ? 11.477 29.219 -3.314 1 97.94 264 LEU B O 1
ATOM 5340 N N . PHE B 1 265 ? 11.375 27.203 -4.305 1 98.75 265 PHE B N 1
ATOM 5341 C CA . PHE B 1 265 ? 10.758 26.547 -3.156 1 98.75 265 PHE B CA 1
ATOM 5342 C C . PHE B 1 265 ? 11.695 26.578 -1.953 1 98.75 265 PHE B C 1
ATOM 5344 O O . PHE B 1 265 ? 11.258 26.797 -0.822 1 98.75 265 PHE B O 1
ATOM 5351 N N . LYS B 1 266 ? 12.938 26.266 -2.209 1 97.75 266 LYS B N 1
ATOM 5352 C CA . LYS B 1 266 ? 13.938 26.312 -1.14 1 97.75 266 LYS B CA 1
ATOM 5353 C C . LYS B 1 266 ? 14.008 27.703 -0.521 1 97.75 266 LYS B C 1
ATOM 5355 O O . LYS B 1 266 ? 14.133 27.844 0.698 1 97.75 266 LYS B O 1
ATOM 5360 N N . LYS B 1 267 ? 13.977 28.688 -1.371 1 97.62 267 LYS B N 1
ATOM 5361 C CA . LYS B 1 267 ? 14.078 30.078 -0.927 1 97.62 267 LYS B CA 1
ATOM 5362 C C . LYS B 1 267 ? 12.852 30.484 -0.11 1 97.62 267 LYS B C 1
ATOM 5364 O O . LYS B 1 267 ? 12.977 31.172 0.908 1 97.62 267 LYS B O 1
ATOM 5369 N N . SER B 1 268 ? 11.648 30.141 -0.546 1 98.31 268 SER B N 1
ATOM 5370 C CA . SER B 1 268 ? 10.422 30.547 0.125 1 98.31 268 SER B CA 1
ATOM 5371 C C . SER B 1 268 ? 10.195 29.75 1.405 1 98.31 268 SER B C 1
ATOM 5373 O O . SER B 1 268 ? 9.594 30.25 2.357 1 98.31 268 SER B O 1
ATOM 5375 N N . GLY B 1 269 ? 10.586 28.453 1.366 1 98.62 269 GLY B N 1
ATOM 5376 C CA . GLY B 1 269 ? 10.375 27.594 2.521 1 98.62 269 GLY B CA 1
ATOM 5377 C C . GLY B 1 269 ? 8.961 27.062 2.617 1 98.62 269 GLY B C 1
ATOM 5378 O O . GLY B 1 269 ? 8.523 26.641 3.689 1 98.62 269 GLY B O 1
ATOM 5379 N N . ILE B 1 270 ? 8.211 27.094 1.519 1 98.88 270 ILE B N 1
ATOM 5380 C CA . ILE B 1 270 ? 6.848 26.578 1.555 1 98.88 270 ILE B CA 1
ATOM 5381 C C . ILE B 1 270 ? 6.871 25.078 1.839 1 98.88 270 ILE B C 1
ATOM 5383 O O . ILE B 1 270 ? 7.898 24.422 1.654 1 98.88 270 ILE B O 1
ATOM 5387 N N . ASN B 1 271 ? 5.754 24.531 2.338 1 98.94 271 ASN B N 1
ATOM 5388 C CA . ASN B 1 271 ? 5.586 23.109 2.637 1 98.94 271 ASN B CA 1
ATOM 5389 C C . ASN B 1 271 ? 4.773 22.391 1.56 1 98.94 271 ASN B C 1
ATOM 5391 O O . ASN B 1 271 ? 3.938 23.016 0.898 1 98.94 271 ASN B O 1
ATOM 5395 N N . PHE B 1 272 ? 5.047 21.141 1.372 1 98.94 272 PHE B N 1
ATOM 5396 C CA . PHE B 1 272 ? 4.316 20.328 0.407 1 98.94 272 PHE B CA 1
ATOM 5397 C C . PHE B 1 272 ? 3.635 19.141 1.095 1 98.94 272 PHE B C 1
ATOM 5399 O O . PHE B 1 272 ? 4.211 18.531 1.996 1 98.94 272 PHE B O 1
ATOM 5406 N N . ILE B 1 273 ? 2.406 18.859 0.706 1 98.94 273 ILE B N 1
ATOM 5407 C CA . ILE B 1 273 ? 1.709 17.641 1.106 1 98.94 273 ILE B CA 1
ATOM 5408 C C . ILE B 1 273 ? 1.39 16.797 -0.128 1 98.94 273 ILE B C 1
ATOM 5410 O O . ILE B 1 273 ? 0.818 17.297 -1.099 1 98.94 273 ILE B O 1
ATOM 5414 N N . SER B 1 274 ? 1.862 15.617 -0.191 1 98.88 274 SER B N 1
ATOM 5415 C CA . SER B 1 274 ? 1.432 14.625 -1.172 1 98.88 274 SER B CA 1
ATOM 5416 C C . SER B 1 274 ? 0.441 13.641 -0.563 1 98.88 274 SER B C 1
ATOM 5418 O O . SER B 1 274 ? 0.607 13.211 0.581 1 98.88 274 SER B O 1
ATOM 5420 N N . CYS B 1 275 ? -0.62 13.297 -1.246 1 98.75 275 CYS B N 1
ATOM 5421 C CA . CYS B 1 275 ? -1.588 12.266 -0.874 1 98.75 275 CYS B CA 1
ATOM 5422 C C . CYS B 1 275 ? -1.497 11.07 -1.807 1 98.75 275 CYS B C 1
ATOM 5424 O O . CYS B 1 275 ? -2.324 10.914 -2.707 1 98.75 275 CYS B O 1
ATOM 5426 N N . PRO B 1 276 ? -0.595 10.148 -1.572 1 98.38 276 PRO B N 1
ATOM 5427 C CA . PRO B 1 276 ? -0.184 9.148 -2.561 1 98.38 276 PRO B CA 1
ATOM 5428 C C . PRO B 1 276 ? -1.345 8.281 -3.037 1 98.38 276 PRO B C 1
ATOM 5430 O O . PRO B 1 276 ? -1.518 8.078 -4.242 1 98.38 276 PRO B O 1
ATOM 5433 N N . THR B 1 277 ? -2.219 7.727 -2.156 1 98.06 277 THR B N 1
ATOM 5434 C CA . THR B 1 277 ? -3.277 6.801 -2.543 1 98.06 277 THR B CA 1
ATOM 5435 C C . THR B 1 277 ? -4.336 7.512 -3.385 1 98.06 277 THR B C 1
ATOM 5437 O O . THR B 1 277 ? -4.734 7.012 -4.438 1 98.06 277 THR B O 1
ATOM 5440 N N . GLU B 1 278 ? -4.734 8.711 -2.98 1 97.62 278 GLU B N 1
ATOM 5441 C CA . GLU B 1 278 ? -5.742 9.461 -3.719 1 97.62 278 GLU B CA 1
ATOM 5442 C C . GLU B 1 278 ? -5.191 9.969 -5.051 1 97.62 278 GLU B C 1
ATOM 5444 O O . GLU B 1 278 ? -5.859 9.875 -6.082 1 97.62 278 GLU B O 1
ATOM 5449 N N . ASN B 1 279 ? -3.961 10.492 -4.992 1 98.06 279 ASN B N 1
ATOM 5450 C CA . ASN B 1 279 ? -3.389 11.078 -6.199 1 98.06 279 ASN B CA 1
ATOM 5451 C C . ASN B 1 279 ? -3.133 10.023 -7.27 1 98.06 279 ASN B C 1
ATOM 5453 O O . ASN B 1 279 ? -3.389 10.258 -8.453 1 98.06 279 ASN B O 1
ATOM 5457 N N . VAL B 1 280 ? -2.623 8.836 -6.879 1 97.5 280 VAL B N 1
ATOM 5458 C CA . VAL B 1 280 ? -2.361 7.797 -7.867 1 97.5 280 VAL B CA 1
ATOM 5459 C C . VAL B 1 280 ? -3.68 7.281 -8.438 1 97.5 280 VAL B C 1
ATOM 5461 O O . VAL B 1 280 ? -3.742 6.867 -9.594 1 97.5 280 VAL B O 1
ATOM 5464 N N . TYR B 1 281 ? -4.75 7.266 -7.664 1 97.12 281 TYR B N 1
ATOM 5465 C CA . TYR B 1 281 ? -6.062 6.805 -8.109 1 97.12 281 TYR B CA 1
ATOM 5466 C C . TYR B 1 281 ? -6.711 7.82 -9.039 1 97.12 281 TYR B C 1
ATOM 5468 O O . TYR B 1 281 ? -7.309 7.449 -10.055 1 97.12 281 TYR B O 1
ATOM 5476 N N . LEU B 1 282 ? -6.566 9.133 -8.734 1 95.88 282 LEU B N 1
ATOM 5477 C CA . LEU B 1 282 ? -7.332 10.18 -9.406 1 95.88 282 LEU B CA 1
ATOM 5478 C C . LEU B 1 282 ? -6.59 10.688 -10.641 1 95.88 282 LEU B C 1
ATOM 5480 O O . LEU B 1 282 ? -7.215 11.172 -11.586 1 95.88 282 LEU B O 1
ATOM 5484 N N . GLU B 1 283 ? -5.285 10.648 -10.633 1 96.06 283 GLU B N 1
ATOM 5485 C CA . GLU B 1 283 ? -4.5 11.289 -11.688 1 96.06 283 GLU B CA 1
ATOM 5486 C C . GLU B 1 283 ? -4.105 10.281 -12.766 1 96.06 283 GLU B C 1
ATOM 5488 O O . GLU B 1 283 ? -4.031 9.078 -12.5 1 96.06 283 GLU B O 1
ATOM 5493 N N . GLY B 1 284 ? -3.873 10.75 -13.969 1 94.06 284 GLY B N 1
ATOM 5494 C CA . GLY B 1 284 ? -3.502 9.922 -15.109 1 94.06 284 GLY B CA 1
ATOM 5495 C C . GLY B 1 284 ? -4.688 9.227 -15.75 1 94.06 284 GLY B C 1
ATOM 5496 O O . GLY B 1 284 ? -4.52 8.406 -16.656 1 94.06 284 GLY B O 1
ATOM 5497 N N . ARG B 1 285 ? -5.898 9.609 -15.375 1 91.38 285 ARG B N 1
ATOM 5498 C CA . ARG B 1 285 ? -7.109 8.953 -15.859 1 91.38 285 ARG B CA 1
ATOM 5499 C C . ARG B 1 285 ? -7.32 9.219 -17.344 1 91.38 285 ARG B C 1
ATOM 5501 O O . ARG B 1 285 ? -7.844 8.367 -18.062 1 91.38 285 ARG B O 1
ATOM 5508 N N . GLN B 1 286 ? -6.891 10.336 -17.797 1 89.31 286 GLN B N 1
ATOM 5509 C CA . GLN B 1 286 ? -7.148 10.711 -19.188 1 89.31 286 GLN B CA 1
ATOM 5510 C C . GLN B 1 286 ? -5.957 10.375 -20.078 1 89.31 286 GLN B C 1
ATOM 5512 O O . GLN B 1 286 ? -5.988 10.633 -21.281 1 89.31 286 GLN B O 1
ATOM 5517 N N . ASP B 1 287 ? -4.883 9.961 -19.469 1 90.25 287 ASP B N 1
ATOM 5518 C CA . ASP B 1 287 ? -3.723 9.555 -20.25 1 90.25 287 ASP B CA 1
ATOM 5519 C C . ASP B 1 287 ? -4.062 8.367 -21.156 1 90.25 287 ASP B C 1
ATOM 5521 O O . ASP B 1 287 ? -4.867 7.512 -20.781 1 90.25 287 ASP B O 1
ATOM 5525 N N . THR B 1 288 ? -3.428 8.523 -22.312 1 86.75 288 THR B N 1
ATOM 5526 C CA . THR B 1 288 ? -3.23 7.27 -23.016 1 86.75 288 THR B CA 1
ATOM 5527 C C . THR B 1 288 ? -2.014 6.523 -22.484 1 86.75 288 THR B C 1
ATOM 5529 O O . THR B 1 288 ? -1.289 7.043 -21.625 1 86.75 288 THR B O 1
ATOM 5532 N N . TYR B 1 289 ? -1.806 5.262 -22.812 1 89.88 289 TYR B N 1
ATOM 5533 C CA . TYR B 1 289 ? -0.612 4.562 -22.344 1 89.88 289 TYR B CA 1
ATOM 5534 C C . TYR B 1 289 ? 0.628 5.051 -23.078 1 89.88 289 TYR B C 1
ATOM 5536 O O . TYR B 1 289 ? 0.574 5.328 -24.281 1 89.88 289 TYR B O 1
ATOM 5544 N N . PRO B 1 290 ? 1.802 5.242 -22.391 1 92.38 290 PRO B N 1
ATOM 5545 C CA . PRO B 1 290 ? 1.979 4.926 -20.969 1 92.38 290 PRO B CA 1
ATOM 5546 C C . PRO B 1 290 ? 1.335 5.961 -20.047 1 92.38 290 PRO B C 1
ATOM 5548 O O . PRO B 1 290 ? 1.323 7.152 -20.375 1 92.38 290 PRO B O 1
ATOM 5551 N N . LYS B 1 291 ? 0.785 5.496 -18.922 1 93.88 291 LYS B N 1
ATOM 5552 C CA . LYS B 1 291 ? 0.136 6.367 -17.938 1 93.88 291 LYS B CA 1
ATOM 5553 C C . LYS B 1 291 ? 1.149 6.938 -16.953 1 93.88 291 LYS B C 1
ATOM 5555 O O . LYS B 1 291 ? 2.068 6.234 -16.531 1 93.88 291 LYS B O 1
ATOM 5560 N N . ARG B 1 292 ? 0.963 8.234 -16.625 1 94.44 292 ARG B N 1
ATOM 5561 C CA . ARG B 1 292 ? 1.866 8.875 -15.672 1 94.44 292 ARG B CA 1
ATOM 5562 C C . ARG B 1 292 ? 1.623 8.359 -14.258 1 94.44 292 ARG B C 1
ATOM 5564 O O . ARG B 1 292 ? 0.558 7.812 -13.961 1 94.44 292 ARG B O 1
ATOM 5571 N N . ARG B 1 293 ? 2.551 8.516 -13.422 1 94.06 293 ARG B N 1
ATOM 5572 C CA . ARG B 1 293 ? 2.557 8.023 -12.047 1 94.06 293 ARG B CA 1
ATOM 5573 C C . ARG B 1 293 ? 1.488 8.719 -11.211 1 94.06 293 ARG B C 1
ATOM 5575 O O . ARG B 1 293 ? 0.835 8.094 -10.375 1 94.06 293 ARG B O 1
ATOM 5582 N N . GLY B 1 294 ? 1.379 10.047 -11.273 1 94.62 294 GLY B N 1
ATOM 5583 C CA . GLY B 1 294 ? 0.216 10.727 -10.734 1 94.62 294 GLY B CA 1
ATOM 5584 C C . GLY B 1 294 ? 0.515 11.5 -9.461 1 94.62 294 GLY B C 1
ATOM 5585 O O . GLY B 1 294 ? -0.303 12.297 -9.008 1 94.62 294 GLY B O 1
ATOM 5586 N N . ILE B 1 295 ? 1.667 11.312 -8.789 1 97.31 295 ILE B N 1
ATOM 5587 C CA . ILE B 1 295 ? 1.991 12.062 -7.578 1 97.31 295 ILE B CA 1
ATOM 5588 C C . ILE B 1 295 ? 3.004 13.156 -7.902 1 97.31 295 ILE B C 1
ATOM 5590 O O . ILE B 1 295 ? 3.637 13.133 -8.961 1 97.31 295 ILE B O 1
ATOM 5594 N N . THR B 1 296 ? 3.117 14.156 -7 1 98.31 296 THR B N 1
ATOM 5595 C CA . THR B 1 296 ? 4.105 15.219 -7.148 1 98.31 296 THR B CA 1
ATOM 5596 C C . THR B 1 296 ? 5.52 14.664 -6.98 1 98.31 296 THR B C 1
ATOM 5598 O O . THR B 1 296 ? 5.703 13.469 -6.77 1 98.31 296 THR B O 1
ATOM 5601 N N . ARG B 1 297 ? 6.523 15.523 -7.094 1 97.81 297 ARG B N 1
ATOM 5602 C CA . ARG B 1 297 ? 7.934 15.164 -7.141 1 97.81 297 ARG B CA 1
ATOM 5603 C C . ARG B 1 297 ? 8.5 14.984 -5.738 1 97.81 297 ARG B C 1
ATOM 5605 O O . ARG B 1 297 ? 9.469 15.656 -5.367 1 97.81 297 ARG B O 1
ATOM 5612 N N . VAL B 1 298 ? 8.016 14.016 -4.996 1 98.56 298 VAL B N 1
ATOM 5613 C CA . VAL B 1 298 ? 8.266 13.805 -3.572 1 98.56 298 VAL B CA 1
ATOM 5614 C C . VAL B 1 298 ? 9.758 13.625 -3.334 1 98.56 298 VAL B C 1
ATOM 5616 O O . VAL B 1 298 ? 10.359 14.32 -2.514 1 98.56 298 VAL B O 1
ATOM 5619 N N . LYS B 1 299 ? 10.398 12.688 -4.047 1 97.38 299 LYS B N 1
ATOM 5620 C CA . LYS B 1 299 ? 11.805 12.375 -3.807 1 97.38 299 LYS B CA 1
ATOM 5621 C C . LYS B 1 299 ? 12.695 13.586 -4.09 1 97.38 299 LYS B C 1
ATOM 5623 O O . LYS B 1 299 ? 13.633 13.859 -3.342 1 97.38 299 LYS B O 1
ATOM 5628 N N . GLU B 1 300 ? 12.367 14.289 -5.152 1 97.19 300 GLU B N 1
ATOM 5629 C CA . GLU B 1 300 ? 13.172 15.461 -5.488 1 97.19 300 GLU B CA 1
ATOM 5630 C C . GLU B 1 300 ? 13.023 16.562 -4.438 1 97.19 300 GLU B C 1
ATOM 5632 O O . GLU B 1 300 ? 14 17.219 -4.074 1 97.19 300 GLU B O 1
ATOM 5637 N N . LEU B 1 301 ? 11.773 16.812 -4.023 1 98.62 301 LEU B N 1
ATOM 5638 C CA . LEU B 1 301 ? 11.562 17.766 -2.943 1 98.62 301 LEU B CA 1
ATOM 5639 C C . LEU B 1 301 ? 12.359 17.375 -1.704 1 98.62 301 LEU B C 1
ATOM 5641 O O . LEU B 1 301 ? 13.094 18.188 -1.146 1 98.62 301 LEU B O 1
ATOM 5645 N N . TYR B 1 302 ? 12.219 16.109 -1.351 1 98.25 302 TYR B N 1
ATOM 5646 C CA . TYR B 1 302 ? 12.914 15.547 -0.194 1 98.25 302 TYR B CA 1
ATOM 5647 C C . TYR B 1 302 ? 14.422 15.727 -0.319 1 98.25 302 TYR B C 1
ATOM 5649 O O . TYR B 1 302 ? 15.07 16.219 0.602 1 98.25 302 TYR B O 1
ATOM 5657 N N . ASP B 1 303 ? 15 15.375 -1.438 1 97.06 303 ASP B N 1
ATOM 5658 C CA . ASP B 1 303 ? 16.438 15.414 -1.678 1 97.06 303 ASP B CA 1
ATOM 5659 C C . ASP B 1 303 ? 16.953 16.859 -1.67 1 97.06 303 ASP B C 1
ATOM 5661 O O . ASP B 1 303 ? 18.125 17.094 -1.384 1 97.06 303 ASP B O 1
ATOM 5665 N N . ASN B 1 304 ? 16.078 17.781 -1.995 1 97.44 304 ASN B N 1
ATOM 5666 C CA . ASN B 1 304 ? 16.469 19.188 -2.039 1 97.44 304 ASN B CA 1
ATOM 5667 C C . ASN B 1 304 ? 16.234 19.875 -0.697 1 97.44 304 ASN B C 1
ATOM 5669 O O . ASN B 1 304 ? 16.375 21.094 -0.591 1 97.44 304 ASN B O 1
ATOM 5673 N N . GLY B 1 305 ? 15.836 19.125 0.277 1 97.56 305 GLY B N 1
ATOM 5674 C CA . GLY B 1 305 ? 15.648 19.672 1.608 1 97.56 305 GLY B CA 1
ATOM 5675 C C . GLY B 1 305 ? 14.391 20.516 1.74 1 97.56 305 GLY B C 1
ATOM 5676 O O . GLY B 1 305 ? 14.281 21.344 2.645 1 97.56 305 GLY B O 1
ATOM 5677 N N . ILE B 1 306 ? 13.5 20.453 0.797 1 98.69 306 ILE B N 1
ATOM 5678 C CA . ILE B 1 306 ? 12.195 21.109 0.856 1 98.69 306 ILE B CA 1
ATOM 5679 C C . ILE B 1 306 ? 11.219 20.234 1.647 1 98.69 306 ILE B C 1
ATOM 5681 O O . ILE B 1 306 ? 11.117 19.031 1.408 1 98.69 306 ILE B O 1
ATOM 5685 N N . ASN B 1 307 ? 10.516 20.781 2.578 1 98.88 307 ASN B N 1
ATOM 5686 C CA . ASN B 1 307 ? 9.641 20 3.443 1 98.88 307 ASN B CA 1
ATOM 5687 C C . ASN B 1 307 ? 8.477 19.391 2.666 1 98.88 307 ASN B C 1
ATOM 5689 O O . ASN B 1 307 ? 7.707 20.125 2.031 1 98.88 307 ASN B O 1
ATOM 5693 N N . VAL B 1 308 ? 8.367 18.125 2.664 1 98.94 308 VAL B N 1
ATOM 5694 C CA . VAL B 1 308 ? 7.281 17.375 2.043 1 98.94 308 VAL B CA 1
ATOM 5695 C C . VAL B 1 308 ? 6.805 16.266 2.992 1 98.94 308 VAL B C 1
ATOM 5697 O O . VAL B 1 308 ? 7.613 15.664 3.701 1 98.94 308 VAL B O 1
ATOM 5700 N N . CYS B 1 309 ? 5.543 16.062 3.109 1 98.94 309 CYS B N 1
ATOM 5701 C CA . CYS B 1 309 ? 4.953 15.023 3.949 1 98.94 309 CYS B CA 1
ATOM 5702 C C . CYS B 1 309 ? 3.766 14.367 3.254 1 98.94 309 CYS B C 1
ATOM 5704 O O . CYS B 1 309 ? 3.381 14.773 2.158 1 98.94 309 CYS B O 1
ATOM 5706 N N . PHE B 1 310 ? 3.283 13.227 3.777 1 98.94 310 PHE B N 1
ATOM 5707 C CA . PHE B 1 310 ? 2.172 12.477 3.207 1 98.94 310 PHE B CA 1
ATOM 5708 C C . PHE B 1 310 ? 0.903 12.68 4.027 1 98.94 310 PHE B C 1
ATOM 5710 O O . PHE B 1 310 ? 0.97 13.031 5.207 1 98.94 310 PHE B O 1
ATOM 5717 N N . ALA B 1 311 ? -0.235 12.477 3.418 1 98.94 311 ALA B N 1
ATOM 5718 C CA . ALA B 1 311 ? -1.529 12.594 4.082 1 98.94 311 ALA B CA 1
ATOM 5719 C C . ALA B 1 311 ? -2.553 11.641 3.465 1 98.94 311 ALA B C 1
ATOM 5721 O O . ALA B 1 311 ? -2.371 11.172 2.34 1 98.94 311 ALA B O 1
ATOM 5722 N N . GLN B 1 312 ? -3.605 11.352 4.129 1 98.31 312 GLN B N 1
ATOM 5723 C CA . GLN B 1 312 ? -4.684 10.461 3.723 1 98.31 312 GLN B CA 1
ATOM 5724 C C . GLN B 1 312 ? -5.598 11.133 2.701 1 98.31 312 GLN B C 1
ATOM 5726 O O . GLN B 1 312 ? -5.918 10.539 1.667 1 98.31 312 GLN B O 1
ATOM 5731 N N . ASP B 1 313 ? -6.039 12.367 2.902 1 98.19 313 ASP B N 1
ATOM 5732 C CA . ASP B 1 313 ? -6.871 13.172 2.014 1 98.19 313 ASP B CA 1
ATOM 5733 C C . ASP B 1 313 ? -8.344 12.773 2.127 1 98.19 313 ASP B C 1
ATOM 5735 O O . ASP B 1 313 ? -9.18 13.578 2.529 1 98.19 313 ASP B O 1
ATOM 5739 N N . SER B 1 314 ? -8.641 11.492 1.865 1 96.81 314 SER B N 1
ATOM 5740 C CA . SER B 1 314 ? -10.031 11.055 1.763 1 96.81 314 SER B CA 1
ATOM 5741 C C . SER B 1 314 ? -10.234 9.695 2.438 1 96.81 314 SER B C 1
ATOM 5743 O O . SER B 1 314 ? -9.336 8.852 2.432 1 96.81 314 SER B O 1
ATOM 5745 N N . MET B 1 315 ? -11.398 9.5 3.002 1 96.94 315 MET B N 1
ATOM 5746 C CA . MET B 1 315 ? -11.828 8.211 3.549 1 96.94 315 MET B CA 1
ATOM 5747 C C . MET B 1 315 ? -13.25 7.887 3.123 1 96.94 315 MET B C 1
ATOM 5749 O O . MET B 1 315 ? -14.211 8.414 3.689 1 96.94 315 MET B O 1
ATOM 5753 N N . SER B 1 316 ? -13.438 6.973 2.133 1 94.88 316 SER B N 1
ATOM 5754 C CA . SER B 1 316 ? -14.719 6.469 1.642 1 94.88 316 SER B CA 1
ATOM 5755 C C . SER B 1 316 ? -15.664 7.613 1.302 1 94.88 316 SER B C 1
ATOM 5757 O O . SER B 1 316 ? -16.781 7.664 1.806 1 94.88 316 SER B O 1
ATOM 5759 N N . ASP B 1 317 ? -15.25 8.492 0.502 1 94.19 317 ASP B N 1
ATOM 5760 C CA . ASP B 1 317 ? -16.047 9.625 0.042 1 94.19 317 ASP B CA 1
ATOM 5761 C C . ASP B 1 317 ? -16.156 9.641 -1.481 1 94.19 317 ASP B C 1
ATOM 5763 O O . ASP B 1 317 ? -15.742 8.688 -2.146 1 94.19 317 ASP B O 1
ATOM 5767 N N . PRO B 1 318 ? -16.766 10.594 -2.068 1 91.12 318 PRO B N 1
ATOM 5768 C CA . PRO B 1 318 ? -17.031 10.555 -3.508 1 91.12 318 PRO B CA 1
ATOM 5769 C C . PRO B 1 318 ? -15.766 10.57 -4.348 1 91.12 318 PRO B C 1
ATOM 5771 O O . PRO B 1 318 ? -15.781 10.18 -5.52 1 91.12 318 PRO B O 1
ATOM 5774 N N . TRP B 1 319 ? -14.648 11.008 -3.828 1 92.25 319 TRP B N 1
ATOM 5775 C CA . TRP B 1 319 ? -13.398 11.117 -4.566 1 92.25 319 TRP B CA 1
ATOM 5776 C C . TRP B 1 319 ? -12.617 9.805 -4.504 1 92.25 319 TRP B C 1
ATOM 5778 O O . TRP B 1 319 ? -11.836 9.492 -5.406 1 92.25 319 TRP B O 1
ATOM 5788 N N . TYR B 1 320 ? -12.75 9.117 -3.443 1 95.56 320 TYR B N 1
ATOM 5789 C CA . TYR B 1 320 ? -11.906 7.973 -3.119 1 95.56 320 TYR B CA 1
ATOM 5790 C C . TYR B 1 320 ? -12.68 6.945 -2.299 1 95.56 320 TYR B C 1
ATOM 5792 O O . TYR B 1 320 ? -12.977 7.172 -1.125 1 95.56 320 TYR B O 1
ATOM 5800 N N . PRO B 1 321 ? -12.984 5.82 -2.881 1 94.5 321 PRO B N 1
ATOM 5801 C CA . PRO B 1 321 ? -13.93 4.895 -2.264 1 94.5 321 PRO B CA 1
ATOM 5802 C C . PRO B 1 321 ? -13.336 4.152 -1.067 1 94.5 321 PRO B C 1
ATOM 5804 O O . PRO B 1 321 ? -14.078 3.576 -0.264 1 94.5 321 PRO B O 1
ATOM 5807 N N . LEU B 1 322 ? -12.07 4.184 -0.918 1 96.44 322 LEU B N 1
ATOM 5808 C CA . LEU B 1 322 ? -11.43 3.436 0.154 1 96.44 322 LEU B CA 1
ATOM 5809 C C . LEU B 1 322 ? -10.875 4.375 1.218 1 96.44 322 LEU B C 1
ATOM 5811 O O . LEU B 1 322 ? -11.5 5.383 1.55 1 96.44 322 LEU B O 1
ATOM 5815 N N . GLY B 1 323 ? -9.828 4.031 1.877 1 96.19 323 GLY B N 1
ATOM 5816 C CA . GLY B 1 323 ? -9.195 4.816 2.922 1 96.19 323 GLY B CA 1
ATOM 5817 C C . GLY B 1 323 ? -9.586 4.379 4.32 1 96.19 323 GLY B C 1
ATOM 5818 O O . GLY B 1 323 ? -10.758 4.105 4.586 1 96.19 323 GLY B O 1
ATOM 5819 N N . ASN B 1 324 ? -8.633 4.281 5.227 1 96.19 324 ASN B N 1
ATOM 5820 C CA . ASN B 1 324 ? -8.945 3.84 6.582 1 96.19 324 ASN B CA 1
ATOM 5821 C C . ASN B 1 324 ? -8.156 4.625 7.625 1 96.19 324 ASN B C 1
ATOM 5823 O O . ASN B 1 324 ? -8.125 4.246 8.797 1 96.19 324 ASN B O 1
ATOM 5827 N N . GLY B 1 325 ? -7.461 5.668 7.199 1 97.19 325 GLY B N 1
ATOM 5828 C CA . GLY B 1 325 ? -6.789 6.562 8.133 1 97.19 325 GLY B CA 1
ATOM 5829 C C . GLY B 1 325 ? -5.473 6.012 8.648 1 97.19 325 GLY B C 1
ATOM 5830 O O . GLY B 1 325 ? -4.859 6.598 9.539 1 97.19 325 GLY B O 1
ATOM 5831 N N . ASN B 1 326 ? -4.973 4.887 8.141 1 98.25 326 ASN B N 1
ATOM 5832 C CA . ASN B 1 326 ? -3.707 4.281 8.547 1 98.25 326 ASN B CA 1
ATOM 5833 C C . ASN B 1 326 ? -2.523 4.93 7.832 1 98.25 326 ASN B C 1
ATOM 5835 O O . ASN B 1 326 ? -2.205 4.57 6.699 1 98.25 326 ASN B O 1
ATOM 5839 N N . MET B 1 327 ? -1.819 5.793 8.539 1 98.75 327 MET B N 1
ATOM 5840 C CA . MET B 1 327 ? -0.753 6.586 7.934 1 98.75 327 MET B CA 1
ATOM 5841 C C . MET B 1 327 ? 0.401 5.691 7.488 1 98.75 327 MET B C 1
ATOM 5843 O O . MET B 1 327 ? 1.161 6.059 6.59 1 98.75 327 MET B O 1
ATOM 5847 N N . MET B 1 328 ? 0.568 4.523 8.094 1 98.69 328 MET B N 1
ATOM 5848 C CA . MET B 1 328 ? 1.599 3.586 7.652 1 98.69 328 MET B CA 1
ATOM 5849 C C . MET B 1 328 ? 1.317 3.09 6.238 1 98.69 328 MET B C 1
ATOM 5851 O O . MET B 1 328 ? 2.244 2.881 5.453 1 98.69 328 MET B O 1
ATOM 5855 N N . MET B 1 329 ? 0.068 2.896 5.918 1 98.31 329 MET B N 1
ATOM 5856 C CA . MET B 1 329 ? -0.296 2.475 4.566 1 98.31 329 MET B CA 1
ATOM 5857 C C . MET B 1 329 ? -0.057 3.596 3.562 1 98.31 329 MET B C 1
ATOM 5859 O O . MET B 1 329 ? 0.379 3.346 2.438 1 98.31 329 MET B O 1
ATOM 5863 N N . ILE B 1 330 ? -0.359 4.82 4 1 98.75 330 ILE B N 1
ATOM 5864 C CA . ILE B 1 330 ? -0.09 5.977 3.156 1 98.75 330 ILE B CA 1
ATOM 5865 C C . ILE B 1 330 ? 1.408 6.078 2.879 1 98.75 330 ILE B C 1
ATOM 5867 O O . ILE B 1 330 ? 1.821 6.297 1.738 1 98.75 330 ILE B O 1
ATOM 5871 N N . LEU B 1 331 ? 2.164 5.906 3.949 1 98.88 331 LEU B N 1
ATOM 5872 C CA . LEU B 1 331 ? 3.617 5.93 3.834 1 98.88 331 LEU B CA 1
ATOM 5873 C C . LEU B 1 331 ? 4.102 4.848 2.871 1 98.88 331 LEU B C 1
ATOM 5875 O O . LEU B 1 331 ? 4.941 5.113 2.01 1 98.88 331 LEU B O 1
ATOM 5879 N N . ASP B 1 332 ? 3.572 3.676 3.02 1 98.62 332 ASP B N 1
ATOM 5880 C CA . ASP B 1 332 ? 3.971 2.541 2.191 1 98.62 332 ASP B CA 1
ATOM 5881 C C . ASP B 1 332 ? 3.729 2.83 0.712 1 98.62 332 ASP B C 1
ATOM 5883 O O . ASP B 1 332 ? 4.609 2.615 -0.122 1 98.62 332 ASP B O 1
ATOM 5887 N N . HIS B 1 333 ? 2.553 3.299 0.36 1 98.69 333 HIS B N 1
ATOM 5888 C CA . HIS B 1 333 ? 2.271 3.684 -1.019 1 98.69 333 HIS B CA 1
ATOM 5889 C C . HIS B 1 333 ? 3.225 4.777 -1.491 1 98.69 333 HIS B C 1
ATOM 5891 O O . HIS B 1 333 ? 3.764 4.699 -2.598 1 98.69 333 HIS B O 1
ATOM 5897 N N . GLY B 1 334 ? 3.393 5.75 -0.622 1 98.81 334 GLY B N 1
ATOM 5898 C CA . GLY B 1 334 ? 4.191 6.906 -1.001 1 98.81 334 GLY B CA 1
ATOM 5899 C C . GLY B 1 334 ? 5.625 6.551 -1.346 1 98.81 334 GLY B C 1
ATOM 5900 O O . GLY B 1 334 ? 6.156 7.008 -2.359 1 98.81 334 GLY B O 1
ATOM 5901 N N . ILE B 1 335 ? 6.289 5.73 -0.53 1 98.56 335 ILE B N 1
ATOM 5902 C CA . ILE B 1 335 ? 7.707 5.461 -0.745 1 98.56 335 ILE B CA 1
ATOM 5903 C C . ILE B 1 335 ? 7.879 4.527 -1.94 1 98.56 335 ILE B C 1
ATOM 5905 O O . ILE B 1 335 ? 8.922 4.531 -2.594 1 98.56 335 ILE B O 1
ATOM 5909 N N . HIS B 1 336 ? 6.895 3.701 -2.26 1 98.38 336 HIS B N 1
ATOM 5910 C CA . HIS B 1 336 ? 6.93 2.904 -3.48 1 98.38 336 HIS B CA 1
ATOM 5911 C C . HIS B 1 336 ? 6.789 3.787 -4.719 1 98.38 336 HIS B C 1
ATOM 5913 O O . HIS B 1 336 ? 7.605 3.705 -5.641 1 98.38 336 HIS B O 1
ATOM 5919 N N . LEU B 1 337 ? 5.809 4.664 -4.691 1 98.31 337 LEU B N 1
ATOM 5920 C CA . LEU B 1 337 ? 5.531 5.539 -5.824 1 98.31 337 LEU B CA 1
ATOM 5921 C C . LEU B 1 337 ? 6.68 6.512 -6.055 1 98.31 337 LEU B C 1
ATOM 5923 O O . LEU B 1 337 ? 7 6.84 -7.199 1 98.31 337 LEU B O 1
ATOM 5927 N N . ALA B 1 338 ? 7.266 6.961 -4.988 1 97.88 338 ALA B N 1
ATOM 5928 C CA . ALA B 1 338 ? 8.352 7.93 -5.074 1 97.88 338 ALA B CA 1
ATOM 5929 C C . ALA B 1 338 ? 9.703 7.23 -5.23 1 97.88 338 ALA B C 1
ATOM 5931 O O . ALA B 1 338 ? 10.734 7.887 -5.414 1 97.88 338 ALA B O 1
ATOM 5932 N N . GLN B 1 339 ? 9.742 5.906 -5.109 1 96.81 339 GLN B N 1
ATOM 5933 C CA . GLN B 1 339 ? 10.945 5.09 -5.238 1 96.81 339 GLN B CA 1
ATOM 5934 C C . GLN B 1 339 ? 12.008 5.508 -4.219 1 96.81 339 GLN B C 1
ATOM 5936 O O . GLN B 1 339 ? 13.164 5.723 -4.578 1 96.81 339 GLN B O 1
ATOM 5941 N N . MET B 1 340 ? 11.562 5.621 -2.965 1 97.19 340 MET B N 1
ATOM 5942 C CA . MET B 1 340 ? 12.406 5.984 -1.83 1 97.19 340 MET B CA 1
ATOM 5943 C C . MET B 1 340 ? 12.609 4.797 -0.896 1 97.19 340 MET B C 1
ATOM 5945 O O . MET B 1 340 ? 11.93 4.684 0.125 1 97.19 340 MET B O 1
ATOM 5949 N N . MET B 1 341 ? 13.664 3.92 -1.197 1 95.81 341 MET B N 1
ATOM 5950 C CA . MET B 1 341 ? 13.812 2.744 -0.345 1 95.81 341 MET B CA 1
ATOM 5951 C C . MET B 1 341 ? 15.289 2.389 -0.167 1 95.81 341 MET B C 1
ATOM 5953 O O . MET B 1 341 ? 15.625 1.23 0.082 1 95.81 341 MET B O 1
ATOM 5957 N N . SER B 1 342 ? 16.219 3.336 -0.377 1 93.69 342 SER B N 1
ATOM 5958 C CA . SER B 1 342 ? 17.578 3.082 0.083 1 93.69 342 SER B CA 1
ATOM 5959 C C . SER B 1 342 ? 17.625 2.854 1.59 1 93.69 342 SER B C 1
ATOM 5961 O O . SER B 1 342 ? 16.688 3.223 2.305 1 93.69 342 SER B O 1
ATOM 5963 N N . PRO B 1 343 ? 18.656 2.217 2.086 1 91.12 343 PRO B N 1
ATOM 5964 C CA . PRO B 1 343 ? 18.734 2.008 3.533 1 91.12 343 PRO B CA 1
ATOM 5965 C C . PRO B 1 343 ? 18.594 3.301 4.328 1 91.12 343 PRO B C 1
ATOM 5967 O O . PRO B 1 343 ? 17.891 3.326 5.344 1 91.12 343 PRO B O 1
ATOM 5970 N N . GLU B 1 344 ? 19.25 4.332 3.848 1 93.5 344 GLU B N 1
ATOM 5971 C CA . GLU B 1 344 ? 19.125 5.625 4.512 1 93.5 344 GLU B CA 1
ATOM 5972 C C . GLU B 1 344 ? 17.688 6.145 4.457 1 93.5 344 GLU B C 1
ATOM 5974 O O . GLU B 1 344 ? 17.172 6.66 5.449 1 93.5 344 GLU B O 1
ATOM 5979 N N . GLU B 1 345 ? 17.094 6.008 3.297 1 95.81 345 GLU B N 1
ATOM 5980 C CA . GLU B 1 345 ? 15.711 6.449 3.145 1 95.81 345 GLU B CA 1
ATOM 5981 C C . GLU B 1 345 ? 14.773 5.656 4.051 1 95.81 345 GLU B C 1
ATOM 5983 O O . GLU B 1 345 ? 13.953 6.238 4.77 1 95.81 345 GLU B O 1
ATOM 5988 N N . ILE B 1 346 ? 14.883 4.367 4.074 1 95.19 346 ILE B N 1
ATOM 5989 C CA . ILE B 1 346 ? 14.023 3.516 4.895 1 95.19 346 ILE B CA 1
ATOM 5990 C C . ILE B 1 346 ? 14.156 3.912 6.363 1 95.19 346 ILE B C 1
ATOM 5992 O O . ILE B 1 346 ? 13.164 3.943 7.098 1 95.19 346 ILE B O 1
ATOM 5996 N N . THR B 1 347 ? 15.297 4.277 6.797 1 94.62 347 THR B N 1
ATOM 5997 C CA . THR B 1 347 ? 15.555 4.684 8.172 1 94.62 347 THR B CA 1
ATOM 5998 C C . THR B 1 347 ? 14.812 5.977 8.5 1 94.62 347 THR B C 1
ATOM 6000 O O . THR B 1 347 ? 14.367 6.172 9.633 1 94.62 347 THR B O 1
ATOM 6003 N N . ASN B 1 348 ? 14.57 6.828 7.484 1 97.06 348 ASN B N 1
ATOM 6004 C CA . ASN B 1 348 ? 14.148 8.195 7.781 1 97.06 348 ASN B CA 1
ATOM 6005 C C . ASN B 1 348 ? 12.727 8.453 7.289 1 97.06 348 ASN B C 1
ATOM 6007 O O . ASN B 1 348 ? 12.117 9.461 7.656 1 97.06 348 ASN B O 1
ATOM 6011 N N . VAL B 1 349 ? 12.109 7.562 6.547 1 98 349 VAL B N 1
ATOM 6012 C CA . VAL B 1 349 ? 10.891 7.863 5.812 1 98 349 VAL B CA 1
ATOM 6013 C C . VAL B 1 349 ? 9.719 8.008 6.789 1 98 349 VAL B C 1
ATOM 6015 O O . VAL B 1 349 ? 8.688 8.578 6.449 1 98 349 VAL B O 1
ATOM 6018 N N . LEU B 1 350 ? 9.836 7.512 8.008 1 98.69 350 LEU B N 1
ATOM 6019 C CA . LEU B 1 350 ? 8.789 7.742 8.992 1 98.69 350 LEU B CA 1
ATOM 6020 C C . LEU B 1 350 ? 8.539 9.234 9.195 1 98.69 350 LEU B C 1
ATOM 6022 O O . LEU B 1 350 ? 7.441 9.641 9.57 1 98.69 350 LEU B O 1
ATOM 6026 N N . ASP B 1 351 ? 9.539 10.078 8.938 1 98.75 351 ASP B N 1
ATOM 6027 C CA . ASP B 1 351 ? 9.414 11.531 9.07 1 98.75 351 ASP B CA 1
ATOM 6028 C C . ASP B 1 351 ? 8.32 12.07 8.148 1 98.75 351 ASP B C 1
ATOM 6030 O O . ASP B 1 351 ? 7.691 13.086 8.453 1 98.75 351 ASP B O 1
ATOM 6034 N N . LEU B 1 352 ? 8.039 11.398 7.035 1 98.94 352 LEU B N 1
ATOM 6035 C CA . LEU B 1 352 ? 7.074 11.844 6.039 1 98.94 352 LEU B CA 1
ATOM 6036 C C . LEU B 1 352 ? 5.652 11.773 6.586 1 98.94 352 LEU B C 1
ATOM 6038 O O . LEU B 1 352 ? 4.73 12.359 6.016 1 98.94 352 LEU B O 1
ATOM 6042 N N . VAL B 1 353 ? 5.48 11.047 7.75 1 98.94 353 VAL B N 1
ATOM 6043 C CA . VAL B 1 353 ? 4.152 10.961 8.359 1 98.94 353 VAL B CA 1
ATOM 6044 C C . VAL B 1 353 ? 4.23 11.375 9.828 1 98.94 353 VAL B C 1
ATOM 6046 O O . VAL B 1 353 ? 3.316 11.094 10.602 1 98.94 353 VAL B O 1
ATOM 6049 N N . THR B 1 354 ? 5.344 11.938 10.305 1 98.81 354 THR B N 1
ATOM 6050 C CA . THR B 1 354 ? 5.516 12.445 11.664 1 98.81 354 THR B CA 1
ATOM 6051 C C . THR B 1 354 ? 6.043 13.875 11.648 1 98.81 354 THR B C 1
ATOM 6053 O O . THR B 1 354 ? 5.281 14.82 11.414 1 98.81 354 THR B O 1
ATOM 6056 N N . THR B 1 355 ? 7.344 14.016 11.672 1 98.75 355 THR B N 1
ATOM 6057 C CA . THR B 1 355 ? 7.996 15.305 11.883 1 98.75 355 THR B CA 1
ATOM 6058 C C . THR B 1 355 ? 7.699 16.25 10.727 1 98.75 355 THR B C 1
ATOM 6060 O O . THR B 1 355 ? 7.492 17.453 10.938 1 98.75 355 THR B O 1
ATOM 6063 N N . ASN B 1 356 ? 7.742 15.758 9.492 1 98.94 356 ASN B N 1
ATOM 6064 C CA . ASN B 1 356 ? 7.504 16.641 8.352 1 98.94 356 ASN B CA 1
ATOM 6065 C C . ASN B 1 356 ? 6.09 17.219 8.375 1 98.94 356 ASN B C 1
ATOM 6067 O O . ASN B 1 356 ? 5.875 18.359 7.969 1 98.94 356 ASN B O 1
ATOM 6071 N N . GLY B 1 357 ? 5.105 16.344 8.766 1 98.94 357 GLY B N 1
ATOM 6072 C CA . GLY B 1 357 ? 3.75 16.844 8.93 1 98.94 357 GLY B CA 1
ATOM 6073 C C . GLY B 1 357 ? 3.621 17.875 10.039 1 98.94 357 GLY B C 1
ATOM 6074 O O . GLY B 1 357 ? 2.873 18.844 9.906 1 98.94 357 GLY B O 1
ATOM 6075 N N . ALA B 1 358 ? 4.352 17.688 11.148 1 98.94 358 ALA B N 1
ATOM 6076 C CA . ALA B 1 358 ? 4.344 18.641 12.258 1 98.94 358 ALA B CA 1
ATOM 6077 C C . ALA B 1 358 ? 4.891 20 11.828 1 98.94 358 ALA B C 1
ATOM 6079 O O . ALA B 1 358 ? 4.367 21.047 12.234 1 98.94 358 ALA B O 1
ATOM 6080 N N . VAL B 1 359 ? 5.941 19.984 11.023 1 98.94 359 VAL B N 1
ATOM 6081 C CA . VAL B 1 359 ? 6.492 21.219 10.461 1 98.94 359 VAL B CA 1
ATOM 6082 C C . VAL B 1 359 ? 5.43 21.922 9.617 1 98.94 359 VAL B C 1
ATOM 6084 O O . VAL B 1 359 ? 5.219 23.125 9.75 1 98.94 359 VAL B O 1
ATOM 6087 N N . THR B 1 360 ? 4.777 21.156 8.781 1 98.94 360 THR B N 1
ATOM 6088 C CA . THR B 1 360 ? 3.744 21.672 7.891 1 98.94 360 THR B CA 1
ATOM 6089 C C . THR B 1 360 ? 2.615 22.328 8.688 1 98.94 360 THR B C 1
ATOM 6091 O O . THR B 1 360 ? 2.102 23.375 8.297 1 98.94 360 THR B O 1
ATOM 6094 N N . MET B 1 361 ? 2.275 21.734 9.82 1 98.94 361 MET B N 1
ATOM 6095 C CA . MET B 1 361 ? 1.169 22.219 10.641 1 98.94 361 MET B CA 1
ATOM 6096 C C . MET B 1 361 ? 1.643 23.297 11.617 1 98.94 361 MET B C 1
ATOM 6098 O O . MET B 1 361 ? 0.84 23.859 12.359 1 98.94 361 MET B O 1
ATOM 6102 N N . ASN B 1 362 ? 2.912 23.609 11.617 1 98.81 362 ASN B N 1
ATOM 6103 C CA . ASN B 1 362 ? 3.504 24.609 12.508 1 98.81 362 ASN B CA 1
ATOM 6104 C C . ASN B 1 362 ? 3.229 24.297 13.969 1 98.81 362 ASN B C 1
ATOM 6106 O O . ASN B 1 362 ? 2.809 25.172 14.734 1 98.81 362 ASN B O 1
ATOM 6110 N N . ILE B 1 363 ? 3.514 23.031 14.352 1 98.75 363 ILE B N 1
ATOM 6111 C CA . ILE B 1 363 ? 3.246 22.641 15.734 1 98.75 363 ILE B CA 1
ATOM 6112 C C . ILE B 1 363 ? 4.516 22.078 16.359 1 98.75 363 ILE B C 1
ATOM 6114 O O . ILE B 1 363 ? 4.449 21.344 17.359 1 98.75 363 ILE B O 1
ATOM 6118 N N . THR B 1 364 ? 5.676 22.359 15.836 1 98.38 364 THR B N 1
ATOM 6119 C CA . THR B 1 364 ? 6.934 21.766 16.281 1 98.38 364 THR B CA 1
ATOM 6120 C C . THR B 1 364 ? 7.281 22.219 17.688 1 98.38 364 THR B C 1
ATOM 6122 O O . THR B 1 364 ? 8.094 21.594 18.375 1 98.38 364 THR B O 1
ATOM 6125 N N . ASP B 1 365 ? 6.68 23.328 18.125 1 98.19 365 ASP B N 1
ATOM 6126 C CA . ASP B 1 365 ? 6.957 23.859 19.453 1 98.19 365 ASP B CA 1
ATOM 6127 C C . ASP B 1 365 ? 6.5 22.891 20.547 1 98.19 365 ASP B C 1
ATOM 6129 O O . ASP B 1 365 ? 7.055 22.891 21.641 1 98.19 365 ASP B O 1
ATOM 6133 N N . HIS B 1 366 ? 5.496 22.062 20.297 1 98.38 366 HIS B N 1
ATOM 6134 C CA . HIS B 1 366 ? 4.988 21.141 21.312 1 98.38 366 HIS B CA 1
ATOM 6135 C C . HIS B 1 366 ? 4.879 19.719 20.766 1 98.38 366 HIS B C 1
ATOM 6137 O O . HIS B 1 366 ? 4.074 18.922 21.25 1 98.38 366 HIS B O 1
ATOM 6143 N N . TYR B 1 367 ? 5.625 19.469 19.734 1 98.62 367 TYR B N 1
ATOM 6144 C CA . TYR B 1 367 ? 5.66 18.172 19.078 1 98.62 367 TYR B CA 1
ATOM 6145 C C . TYR B 1 367 ? 7.07 17.594 19.062 1 98.62 367 TYR B C 1
ATOM 6147 O O . TYR B 1 367 ? 8.047 18.328 18.891 1 98.62 367 TYR B O 1
ATOM 6155 N N . GLY B 1 368 ? 7.18 16.281 19.156 1 98.5 368 GLY B N 1
ATOM 6156 C CA . GLY B 1 368 ? 8.461 15.602 19.125 1 98.5 368 GLY B CA 1
ATOM 6157 C C . GLY B 1 368 ? 8.867 15.008 20.453 1 98.5 368 GLY B C 1
ATOM 6158 O O . GLY B 1 368 ? 8.359 15.422 21.5 1 98.5 368 GLY B O 1
ATOM 6159 N N . ILE B 1 369 ? 9.75 14.055 20.438 1 98.5 369 ILE B N 1
ATOM 6160 C CA . ILE B 1 369 ? 10.273 13.422 21.641 1 98.5 369 ILE B CA 1
ATOM 6161 C C . ILE B 1 369 ? 11.555 14.125 22.078 1 98.5 369 ILE B C 1
ATOM 6163 O O . ILE B 1 369 ? 12.648 13.75 21.672 1 98.5 369 ILE B O 1
ATOM 6167 N N . GLU B 1 370 ? 11.352 15.055 22.828 1 98.12 370 GLU B N 1
ATOM 6168 C CA . GLU B 1 370 ? 12.406 15.906 23.375 1 98.12 370 GLU B CA 1
ATOM 6169 C C . GLU B 1 370 ? 12.086 16.359 24.797 1 98.12 370 GLU B C 1
ATOM 6171 O O . GLU B 1 370 ? 10.93 16.672 25.109 1 98.12 370 GLU B O 1
ATOM 6176 N N . GLU B 1 371 ? 13.109 16.469 25.625 1 98.31 371 GLU B N 1
ATOM 6177 C CA . GLU B 1 371 ? 12.898 16.938 27 1 98.31 371 GLU B CA 1
ATOM 6178 C C . GLU B 1 371 ? 12.211 18.297 27.031 1 98.31 371 GLU B C 1
ATOM 6180 O O . GLU B 1 371 ? 12.508 19.156 26.203 1 98.31 371 GLU B O 1
ATOM 6185 N N . ASN B 1 372 ? 11.266 18.484 27.938 1 98.06 372 ASN B N 1
ATOM 6186 C CA . ASN B 1 372 ? 10.523 19.703 28.219 1 98.06 372 ASN B CA 1
ATOM 6187 C C . ASN B 1 372 ? 9.398 19.906 27.203 1 98.06 372 ASN B C 1
ATOM 6189 O O . ASN B 1 372 ? 8.703 20.938 27.25 1 98.06 372 ASN B O 1
ATOM 6193 N N . LYS B 1 373 ? 9.141 19.031 26.281 1 98.56 373 LYS B N 1
ATOM 6194 C CA . LYS B 1 373 ? 7.957 19.016 25.438 1 98.56 373 LYS B CA 1
ATOM 6195 C C . LYS B 1 373 ? 6.887 18.078 25.984 1 98.56 373 LYS B C 1
ATOM 6197 O O . LYS B 1 373 ? 7.172 17.25 26.859 1 98.56 373 LYS B O 1
ATOM 6202 N N . PRO B 1 374 ? 5.641 18.312 25.516 1 98.62 374 PRO B N 1
ATOM 6203 C CA . PRO B 1 374 ? 4.609 17.375 25.953 1 98.62 374 PRO B CA 1
ATOM 6204 C C . PRO B 1 374 ? 4.965 15.922 25.625 1 98.62 374 PRO B C 1
ATOM 6206 O O . PRO B 1 374 ? 5.504 15.641 24.562 1 98.62 374 PRO B O 1
ATOM 6209 N N . ALA B 1 375 ? 4.727 15 26.562 1 98.62 375 ALA B N 1
ATOM 6210 C CA . ALA B 1 375 ? 5.074 13.586 26.406 1 98.62 375 ALA B CA 1
ATOM 6211 C C . ALA B 1 375 ? 4.062 12.875 25.516 1 98.62 375 ALA B C 1
ATOM 6213 O O . ALA B 1 375 ? 3.275 12.055 26 1 98.62 375 ALA B O 1
ATOM 6214 N N . ASN B 1 376 ? 4.098 13.18 24.25 1 98.88 376 ASN B N 1
ATOM 6215 C CA . ASN B 1 376 ? 3.279 12.547 23.219 1 98.88 376 ASN B CA 1
ATOM 6216 C C . ASN B 1 376 ? 4.102 11.602 22.359 1 98.88 376 ASN B C 1
ATOM 6218 O O . ASN B 1 376 ? 5.105 12.016 21.766 1 98.88 376 ASN B O 1
ATOM 6222 N N . PHE B 1 377 ? 3.707 10.312 22.266 1 98.88 377 PHE B N 1
ATOM 6223 C CA . PHE B 1 377 ? 4.41 9.367 21.406 1 98.88 377 PHE B CA 1
ATOM 6224 C C . PHE B 1 377 ? 3.553 8.141 21.125 1 98.88 377 PHE B C 1
ATOM 6226 O O . PHE B 1 377 ? 2.506 7.957 21.75 1 98.88 377 PHE B O 1
ATOM 6233 N N . ILE B 1 378 ? 3.918 7.367 20.156 1 98.88 378 ILE B N 1
ATOM 6234 C CA . ILE B 1 378 ? 3.303 6.074 19.875 1 98.88 378 ILE B CA 1
ATOM 6235 C C . ILE B 1 378 ? 4.371 4.984 19.875 1 98.88 378 ILE B C 1
ATOM 6237 O O . ILE B 1 378 ? 5.555 5.266 19.672 1 98.88 378 ILE B O 1
ATOM 6241 N N . VAL B 1 379 ? 3.922 3.82 20.188 1 98.81 379 VAL B N 1
ATOM 6242 C CA . VAL B 1 379 ? 4.781 2.643 20.203 1 98.81 379 VAL B CA 1
ATOM 6243 C C . VAL B 1 379 ? 4.43 1.729 19.031 1 98.81 379 VAL B C 1
ATOM 6245 O O . VAL B 1 379 ? 3.293 1.27 18.906 1 98.81 379 VAL B O 1
ATOM 6248 N N . LEU B 1 380 ? 5.371 1.513 18.109 1 98.69 380 LEU B N 1
ATOM 6249 C CA . LEU B 1 380 ? 5.152 0.652 16.953 1 98.69 380 LEU B CA 1
ATOM 6250 C C . LEU B 1 380 ? 5.434 -0.806 17.297 1 98.69 380 LEU B C 1
ATOM 6252 O O . LEU B 1 380 ? 6.324 -1.099 18.109 1 98.69 380 LEU B O 1
ATOM 6256 N N . ASP B 1 381 ? 4.695 -1.71 16.719 1 98.06 381 ASP B N 1
ATOM 6257 C CA . ASP B 1 381 ? 4.945 -3.143 16.859 1 98.06 381 ASP B CA 1
ATOM 6258 C C . ASP B 1 381 ? 6.137 -3.574 16.016 1 98.06 381 ASP B C 1
ATOM 6260 O O . ASP B 1 381 ? 5.996 -4.395 15.102 1 98.06 381 ASP B O 1
ATOM 6264 N N . ALA B 1 382 ? 7.27 -3.074 16.234 1 98 382 ALA B N 1
ATOM 6265 C CA . ALA B 1 382 ? 8.531 -3.305 15.547 1 98 382 ALA B CA 1
ATOM 6266 C C . ALA B 1 382 ? 9.719 -2.896 16.422 1 98 382 ALA B C 1
ATOM 6268 O O . ALA B 1 382 ? 9.57 -2.078 17.328 1 98 382 ALA B O 1
ATOM 6269 N N . LYS B 1 383 ? 10.891 -3.361 16.141 1 97.19 383 LYS B N 1
ATOM 6270 C CA . LYS B 1 383 ? 12.07 -3.092 16.969 1 97.19 383 LYS B CA 1
ATOM 6271 C C . LYS B 1 383 ? 13.07 -2.213 16.219 1 97.19 383 LYS B C 1
ATOM 6273 O O . LYS B 1 383 ? 14.117 -1.857 16.75 1 97.19 383 LYS B O 1
ATOM 6278 N N . SER B 1 384 ? 12.773 -1.914 14.969 1 96.75 384 SER B N 1
ATOM 6279 C CA . SER B 1 384 ? 13.602 -1.045 14.141 1 96.75 384 SER B CA 1
ATOM 6280 C C . SER B 1 384 ? 12.781 -0.349 13.062 1 96.75 384 SER B C 1
ATOM 6282 O O . SER B 1 384 ? 11.641 -0.734 12.797 1 96.75 384 SER B O 1
ATOM 6284 N N . GLU B 1 385 ? 13.383 0.74 12.523 1 97.5 385 GLU B N 1
ATOM 6285 C CA . GLU B 1 385 ? 12.734 1.431 11.414 1 97.5 385 GLU B CA 1
ATOM 6286 C C . GLU B 1 385 ? 12.508 0.49 10.234 1 97.5 385 GLU B C 1
ATOM 6288 O O . GLU B 1 385 ? 11.43 0.492 9.633 1 97.5 385 GLU B O 1
ATOM 6293 N N . PHE B 1 386 ? 13.477 -0.348 9.867 1 96.5 386 PHE B N 1
ATOM 6294 C CA . PHE B 1 386 ? 13.352 -1.294 8.766 1 96.5 386 PHE B CA 1
ATOM 6295 C C . PHE B 1 386 ? 12.18 -2.244 9.008 1 96.5 386 PHE B C 1
ATOM 6297 O O . PHE B 1 386 ? 11.359 -2.455 8.117 1 96.5 386 PHE B O 1
ATOM 6304 N N . GLU B 1 387 ? 12.133 -2.809 10.203 1 97.19 387 GLU B N 1
ATOM 6305 C CA . GLU B 1 387 ? 11.055 -3.742 10.523 1 97.19 387 GLU B CA 1
ATOM 6306 C C . GLU B 1 387 ? 9.695 -3.061 10.445 1 97.19 387 GLU B C 1
ATOM 6308 O O . GLU B 1 387 ? 8.727 -3.641 9.938 1 97.19 387 GLU B O 1
ATOM 6313 N N . ALA B 1 388 ? 9.641 -1.835 10.984 1 98.38 388 ALA B N 1
ATOM 6314 C CA . ALA B 1 388 ? 8.383 -1.089 10.961 1 98.38 388 ALA B CA 1
ATOM 6315 C C . ALA B 1 388 ? 7.891 -0.889 9.531 1 98.38 388 ALA B C 1
ATOM 6317 O O . ALA B 1 388 ? 6.715 -1.127 9.234 1 98.38 388 ALA B O 1
ATOM 6318 N N . ILE B 1 389 ? 8.812 -0.483 8.648 1 98.25 389 ILE B N 1
ATOM 6319 C CA . ILE B 1 389 ? 8.445 -0.168 7.273 1 98.25 389 ILE B CA 1
ATOM 6320 C C . ILE B 1 389 ? 8.18 -1.458 6.504 1 98.25 389 ILE B C 1
ATOM 6322 O O . ILE B 1 389 ? 7.18 -1.565 5.785 1 98.25 389 ILE B O 1
ATOM 6326 N N . CYS B 1 390 ? 9 -2.461 6.66 1 97.62 390 CYS B N 1
ATOM 6327 C CA . CYS B 1 390 ? 8.898 -3.715 5.922 1 97.62 390 CYS B CA 1
ATOM 6328 C C . CYS B 1 390 ? 7.598 -4.441 6.262 1 97.62 390 CYS B C 1
ATOM 6330 O O . CYS B 1 390 ? 6.93 -4.977 5.375 1 97.62 390 CYS B O 1
ATOM 6332 N N . GLU B 1 391 ? 7.23 -4.395 7.531 1 97.62 391 GLU B N 1
ATOM 6333 C CA . GLU B 1 391 ? 6.074 -5.152 8 1 97.62 391 GLU B CA 1
ATOM 6334 C C . GLU B 1 391 ? 4.82 -4.281 8.031 1 97.62 391 GLU B C 1
ATOM 6336 O O . GLU B 1 391 ? 3.74 -4.754 8.391 1 97.62 391 GLU B O 1
ATOM 6341 N N . ARG B 1 392 ? 4.98 -2.994 7.648 1 97.75 392 ARG B N 1
ATOM 6342 C CA . ARG B 1 392 ? 3.871 -2.062 7.824 1 97.75 392 ARG B CA 1
ATOM 6343 C C . ARG B 1 392 ? 3.291 -2.166 9.234 1 97.75 392 ARG B C 1
ATOM 6345 O O . ARG B 1 392 ? 2.086 -2.369 9.398 1 97.75 392 ARG B O 1
ATOM 6352 N N . ALA B 1 393 ? 4.125 -1.955 10.211 1 97.88 393 ALA B N 1
ATOM 6353 C CA . ALA B 1 393 ? 3.828 -2.24 11.617 1 97.88 393 ALA B CA 1
ATOM 6354 C C . ALA B 1 393 ? 2.678 -1.372 12.117 1 97.88 393 ALA B C 1
ATOM 6356 O O . ALA B 1 393 ? 2.592 -0.188 11.781 1 97.88 393 ALA B O 1
ATOM 6357 N N . GLY B 1 394 ? 1.737 -2 12.859 1 97.12 394 GLY B N 1
ATOM 6358 C CA . GLY B 1 394 ? 0.759 -1.239 13.625 1 97.12 394 GLY B CA 1
ATOM 6359 C C . GLY B 1 394 ? 1.325 -0.651 14.898 1 97.12 394 GLY B C 1
ATOM 6360 O O . GLY B 1 394 ? 2.543 -0.615 15.086 1 97.12 394 GLY B O 1
ATOM 6361 N N . ILE B 1 395 ? 0.47 -0.11 15.641 1 97.94 395 ILE B N 1
ATOM 6362 C CA . ILE B 1 395 ? 0.94 0.454 16.906 1 97.94 395 ILE B CA 1
ATOM 6363 C C . ILE B 1 395 ? 0.443 -0.4 18.062 1 97.94 395 ILE B C 1
ATOM 6365 O O . ILE B 1 395 ? -0.595 -1.058 17.969 1 97.94 395 ILE B O 1
ATOM 6369 N N . THR B 1 396 ? 1.175 -0.411 19.172 1 98.38 396 THR B N 1
ATOM 6370 C CA . THR B 1 396 ? 0.785 -1.161 20.359 1 98.38 396 THR B CA 1
ATOM 6371 C C . THR B 1 396 ? 0.315 -0.219 21.453 1 98.38 396 THR B C 1
ATOM 6373 O O . THR B 1 396 ? -0.31 -0.653 22.422 1 98.38 396 THR B O 1
ATOM 6376 N N . ALA B 1 397 ? 0.621 1.075 21.266 1 98.62 397 ALA B N 1
ATOM 6377 C CA . ALA B 1 397 ? 0.144 2.049 22.234 1 98.62 397 ALA B CA 1
ATOM 6378 C C . ALA B 1 397 ? 0.221 3.469 21.688 1 98.62 397 ALA B C 1
ATOM 6380 O O . ALA B 1 397 ? 1.03 3.752 20.797 1 98.62 397 ALA B O 1
ATOM 6381 N N . SER B 1 398 ? -0.643 4.305 22.156 1 98.81 398 SER B N 1
ATOM 6382 C CA . SER B 1 398 ? -0.645 5.746 21.922 1 98.81 398 SER B CA 1
ATOM 6383 C C . SER B 1 398 ? -0.681 6.516 23.234 1 98.81 398 SER B C 1
ATOM 6385 O O . SER B 1 398 ? -1.551 6.273 24.078 1 98.81 398 SER B O 1
ATOM 6387 N N . VAL B 1 399 ? 0.306 7.379 23.391 1 98.69 399 VAL B N 1
ATOM 6388 C CA . VAL B 1 399 ? 0.461 8.109 24.656 1 98.69 399 VAL B CA 1
ATOM 6389 C C . VAL B 1 399 ? 0.387 9.609 24.391 1 98.69 399 VAL B C 1
ATOM 6391 O O . VAL B 1 399 ? 0.996 10.109 23.438 1 98.69 399 VAL B O 1
ATOM 6394 N N . ARG B 1 400 ? -0.362 10.344 25.156 1 98.56 400 ARG B N 1
ATOM 6395 C CA . ARG B 1 400 ? -0.465 11.805 25.109 1 98.56 400 ARG B CA 1
ATOM 6396 C C . ARG B 1 400 ? -0.356 12.391 26.516 1 98.56 400 ARG B C 1
ATOM 6398 O O . ARG B 1 400 ? -1.067 11.977 27.422 1 98.56 400 ARG B O 1
ATOM 6405 N N . HIS B 1 401 ? 0.623 13.383 26.672 1 98 401 HIS B N 1
ATOM 6406 C CA . HIS B 1 401 ? 0.93 13.977 27.969 1 98 401 HIS B CA 1
ATOM 6407 C C . HIS B 1 401 ? 1.229 12.906 29 1 98 401 HIS B C 1
ATOM 6409 O O . HIS B 1 401 ? 0.756 12.984 30.141 1 98 401 HIS B O 1
ATOM 6415 N N . GLY B 1 402 ? 1.833 11.836 28.562 1 97.62 402 GLY B N 1
ATOM 6416 C CA . GLY B 1 402 ? 2.318 10.797 29.469 1 97.62 402 GLY B CA 1
ATOM 6417 C C . GLY B 1 402 ? 1.26 9.773 29.828 1 97.62 402 GLY B C 1
ATOM 6418 O O . GLY B 1 402 ? 1.548 8.789 30.5 1 97.62 402 GLY B O 1
ATOM 6419 N N . GLU B 1 403 ? 0.068 9.961 29.391 1 97.56 403 GLU B N 1
ATOM 6420 C CA . GLU B 1 403 ? -1.023 9.039 29.672 1 97.56 403 GLU B CA 1
ATOM 6421 C C . GLU B 1 403 ? -1.431 8.258 28.438 1 97.56 403 GLU B C 1
ATOM 6423 O O . GLU B 1 403 ? -1.454 8.805 27.328 1 97.56 403 GLU B O 1
ATOM 6428 N N . PHE B 1 404 ? -1.773 6.93 28.625 1 98.06 404 PHE B N 1
ATOM 6429 C CA . PHE B 1 404 ? -2.205 6.105 27.5 1 98.06 404 PHE B CA 1
ATOM 6430 C C . PHE B 1 404 ? -3.559 6.57 26.969 1 98.06 404 PHE B C 1
ATOM 6432 O O . PHE B 1 404 ? -4.52 6.688 27.734 1 98.06 404 PHE B O 1
ATOM 6439 N N . LEU B 1 405 ? -3.605 6.914 25.688 1 98.69 405 LEU B N 1
ATOM 6440 C CA . LEU B 1 405 ? -4.895 7.035 25.016 1 98.69 405 LEU B CA 1
ATOM 6441 C C . LEU B 1 405 ? -5.539 5.668 24.828 1 98.69 405 LEU B C 1
ATOM 6443 O O . LEU B 1 405 ? -6.758 5.527 24.953 1 98.69 405 LEU B O 1
ATOM 6447 N N . PHE B 1 406 ? -4.738 4.738 24.469 1 98.5 406 PHE B N 1
ATOM 6448 C CA . PHE B 1 406 ? -5.105 3.328 24.406 1 98.5 406 PHE B CA 1
ATOM 6449 C C . PHE B 1 406 ? -3.867 2.445 24.328 1 98.5 406 PHE B C 1
ATOM 6451 O O . PHE B 1 406 ? -2.758 2.939 24.125 1 98.5 406 PHE B O 1
ATOM 6458 N N . LYS B 1 407 ? -3.982 1.268 24.625 1 98.25 407 LYS B N 1
ATOM 6459 C CA . LYS B 1 407 ? -3.051 0.18 24.344 1 98.25 407 LYS B CA 1
ATOM 6460 C C . LYS B 1 407 ? -3.676 -0.856 23.422 1 98.25 407 LYS B C 1
ATOM 6462 O O . LYS B 1 407 ? -4.898 -0.892 23.25 1 98.25 407 LYS B O 1
ATOM 6467 N N . LYS B 1 408 ? -2.891 -1.546 22.656 1 97.19 408 LYS B N 1
ATOM 6468 C CA . LYS B 1 408 ? -3.355 -2.596 21.766 1 97.19 408 LYS B CA 1
ATOM 6469 C C . LYS B 1 408 ? -2.582 -3.893 21.984 1 97.19 408 LYS B C 1
ATOM 6471 O O . LYS B 1 408 ? -1.354 -3.916 21.891 1 97.19 408 LYS B O 1
ATOM 6476 N N . ILE B 1 409 ? -3.256 -4.941 22.359 1 96.56 409 ILE B N 1
ATOM 6477 C CA . ILE B 1 409 ? -2.658 -6.273 22.391 1 96.56 409 ILE B CA 1
ATOM 6478 C C . ILE B 1 409 ? -2.486 -6.797 20.969 1 96.56 409 ILE B C 1
ATOM 6480 O O . ILE B 1 409 ? -3.461 -6.914 20.219 1 96.56 409 ILE B O 1
ATOM 6484 N N . PRO B 1 410 ? -1.265 -7.047 20.516 1 95.06 410 PRO B N 1
ATOM 6485 C CA . PRO B 1 410 ? -1.055 -7.504 19.141 1 95.06 410 PRO B CA 1
ATOM 6486 C C . PRO B 1 410 ? -1.74 -8.836 18.844 1 95.06 410 PRO B C 1
ATOM 6488 O O . PRO B 1 410 ? -2.047 -9.594 19.781 1 95.06 410 PRO B O 1
ATOM 6491 N N . ALA B 1 411 ? -2.014 -9.023 17.562 1 95.31 411 ALA B N 1
ATOM 6492 C CA . ALA B 1 411 ? -2.562 -10.305 17.141 1 95.31 411 ALA B CA 1
ATOM 6493 C C . ALA B 1 411 ? -1.634 -11.453 17.516 1 95.31 411 ALA B C 1
ATOM 6495 O O . ALA B 1 411 ? -0.414 -11.281 17.578 1 95.31 411 ALA B O 1
ATOM 6496 N N . LYS B 1 412 ? -2.205 -12.586 17.812 1 95.69 412 LYS B N 1
ATOM 6497 C CA . LYS B 1 412 ? -1.42 -13.734 18.25 1 95.69 412 LYS B CA 1
ATOM 6498 C C . LYS B 1 412 ? -1.805 -14.992 17.484 1 95.69 412 LYS B C 1
ATOM 6500 O O . LYS B 1 412 ? -2.98 -15.359 17.422 1 95.69 412 LYS B O 1
ATOM 6505 N N . VAL B 1 413 ? -0.815 -15.617 16.828 1 96.94 413 VAL B N 1
ATOM 6506 C CA . VAL B 1 413 ? -1.022 -16.891 16.141 1 96.94 413 VAL B CA 1
ATOM 6507 C C . VAL B 1 413 ? -1.176 -18.016 17.156 1 96.94 413 VAL B C 1
ATOM 6509 O O . VAL B 1 413 ? -0.394 -18.109 18.109 1 96.94 413 VAL B O 1
ATOM 6512 N N . THR B 1 414 ? -2.213 -18.828 17.016 1 96.81 414 THR B N 1
ATOM 6513 C CA . THR B 1 414 ? -2.453 -19.938 17.922 1 96.81 414 THR B CA 1
ATOM 6514 C C . THR B 1 414 ? -2.748 -21.219 17.125 1 96.81 414 THR B C 1
ATOM 6516 O O . THR B 1 414 ? -3.186 -21.156 15.977 1 96.81 414 THR B O 1
ATOM 6519 N N . GLY B 1 415 ? -2.4 -22.359 17.703 1 95.88 415 GLY B N 1
ATOM 6520 C CA . GLY B 1 415 ? -2.723 -23.641 17.109 1 95.88 415 GLY B CA 1
ATOM 6521 C C . GLY B 1 415 ? -2.002 -23.891 15.805 1 95.88 415 GLY B C 1
ATOM 6522 O O . GLY B 1 415 ? -2.516 -24.594 14.93 1 95.88 415 GLY B O 1
ATOM 6523 N N . ALA B 1 416 ? -0.848 -23.344 15.633 1 96.31 416 ALA B N 1
ATOM 6524 C CA . ALA B 1 416 ? -0.123 -23.438 14.367 1 96.31 416 ALA B CA 1
ATOM 6525 C C . ALA B 1 416 ? 0.57 -24.797 14.234 1 96.31 416 ALA B C 1
ATOM 6527 O O . ALA B 1 416 ? 1.102 -25.328 15.211 1 96.31 416 ALA B O 1
ATOM 6528 N N . ILE B 1 417 ? 0.599 -25.281 13.086 1 96.44 417 ILE B N 1
ATOM 6529 C CA . ILE B 1 417 ? 1.42 -26.438 12.781 1 96.44 417 ILE B CA 1
ATOM 6530 C C . ILE B 1 417 ? 2.896 -26.094 12.961 1 96.44 417 ILE B C 1
ATOM 6532 O O . ILE B 1 417 ? 3.256 -24.922 13.055 1 96.44 417 ILE B O 1
ATOM 6536 N N . ASP B 1 418 ? 3.771 -27.016 12.961 1 94.5 418 ASP B N 1
ATOM 6537 C CA . ASP B 1 418 ? 5.168 -26.875 13.359 1 94.5 418 ASP B CA 1
ATOM 6538 C C . ASP B 1 418 ? 5.879 -25.828 12.492 1 94.5 418 ASP B C 1
ATOM 6540 O O . ASP B 1 418 ? 6.566 -24.953 13.016 1 94.5 418 ASP B O 1
ATOM 6544 N N . LEU B 1 419 ? 5.668 -25.812 11.234 1 95 419 LEU B N 1
ATOM 6545 C CA . LEU B 1 419 ? 6.352 -24.906 10.32 1 95 419 LEU B CA 1
ATOM 6546 C C . LEU B 1 419 ? 5.953 -23.453 10.594 1 95 419 LEU B C 1
ATOM 6548 O O . LEU B 1 419 ? 6.695 -22.531 10.258 1 95 419 LEU B O 1
ATOM 6552 N N . LEU B 1 420 ? 4.789 -23.25 11.25 1 95.56 420 LEU B N 1
ATOM 6553 C CA . LEU B 1 420 ? 4.227 -21.906 11.359 1 95.56 420 LEU B CA 1
ATOM 6554 C C . LEU B 1 420 ? 4.332 -21.391 12.789 1 95.56 420 LEU B C 1
ATOM 6556 O O . LEU B 1 420 ? 3.73 -20.359 13.125 1 95.56 420 LEU B O 1
ATOM 6560 N N . LYS B 1 421 ? 5.031 -22.172 13.625 1 91.69 421 LYS B N 1
ATOM 6561 C CA . LYS B 1 421 ? 5.266 -21.734 15 1 91.69 421 LYS B CA 1
ATOM 6562 C C . LYS B 1 421 ? 6.367 -20.688 15.062 1 91.69 421 LYS B C 1
ATOM 6564 O O . LYS B 1 421 ? 7.277 -20.672 14.227 1 91.69 421 LYS B O 1
#

Sequence (842 aa):
MKGSKLFKNVRLKGQKELVSILVKDGIFKKIAADIPQEETVGCEEVDLNGQLVVPPYVDPHLHLDYVFTASLGEENGSGTLFEGIQRWSESKGNMTVAQMKERIYSGIRKEMLHGVQAIRTHIDVTDPTFTGLKAALEVKDEVKDILDLQIVAFPQEGMYAYKGGDKLVEEGLKMGADCVGAIPHFELAREFGEKSLHKTIELAVKYNKLIDVHCDETDDTQSRFLELLNALALMEGIGTRTTASHTCSFGSADNSYAFRMMKLFKKSGINFISCPTENVYLEGRQDTYPKRRGITRVKELYDNGINVCFAQDSMSDPWYPLGNGNMMMILDHGIHLAQMMSPEEITNVLDLVTTNGAVTMNITDHYGIEENKPANFIVLDAKSEFEAICERAGITASVRHGEFLFKKIPAKVTGAIDLLKMKGSKLFKNVRLKGQKELVSILVKDGIFKKIAADIPQEETVGCEEVDLNGQLVVPPYVDPHLHLDYVFTASLGEENGSGTLFEGIQRWSESKGNMTVAQMKERIYSGIRKEMLHGVQAIRTHIDVTDPTFTGLKAALEVKDEVKDILDLQIVAFPQEGMYAYKGGDKLVEEGLKMGADCVGAIPHFELAREFGEKSLHKTIELAVKYNKLIDVHCDETDDTQSRFLELLNALALMEGIGTRTTASHTCSFGSADNSYAFRMMKLFKKSGINFISCPTENVYLEGRQDTYPKRRGITRVKELYDNGINVCFAQDSMSDPWYPLGNGNMMMILDHGIHLAQMMSPEEITNVLDLVTTNGAVTMNITDHYGIEENKPANFIVLDAKSEFEAICERAGITASVRHGEFLFKKIPAKVTGAIDLLK

InterPro domains:
  IPR011059 Metal-dependent hydrolase, composite domain superfamily [G3DSA:2.30.40.10] (9-411)
  IPR011059 Metal-dependent hydrolase, composite domain superfamily [SSF51338] (5-68)
  IPR013108 Amidohydrolase 3 [PF07969] (44-384)
  IPR032466 Metal-dependent hydrolase [SSF51556] (56-376)
  IPR052349 Metallo-dependent Hydrolases Superfamily Enzymes [PTHR32027] (4-411)

Organism: NCBI:txid33039

Nearest PDB structures (foldseek):
  4r88-assembly1_B  TM=9.744E-01  e=4.474E-54  Klebsiella pneumoniae 30660/NJST258_1
  4r7w-assembly4_E  TM=9.652E-01  e=5.272E-53  Klebsiella pneumoniae 30660/NJST258_1
  1k6w-assembly1_A  TM=9.577E-01  e=8.342E-53  Escherichia coli
  1r9z-assembly1_A  TM=9.588E-01  e=1.111E-52  Escherichia coli
  1r9y-assembly1_A  TM=9.477E-01  e=1.758E-52  Escherichia coli

Solvent-accessible surface area (backbone atoms only — not comparable to full-atom values): 41056 Å² total; per-residue (Å²): 126,64,63,38,35,33,40,30,41,32,17,41,80,97,45,89,66,53,25,27,38,35,25,46,74,22,19,22,66,42,73,34,70,73,73,60,65,84,78,47,66,91,35,50,75,42,80,51,80,39,23,25,37,45,48,35,30,22,32,60,35,31,31,44,75,45,36,66,43,32,82,79,52,73,72,46,82,84,44,35,61,67,53,13,52,53,46,45,67,72,51,63,84,76,62,50,42,67,60,46,34,52,38,30,49,51,50,49,33,42,21,40,77,54,31,34,42,33,38,26,28,43,27,54,31,74,37,95,80,31,42,52,46,54,21,50,53,53,48,39,66,73,38,54,91,74,31,50,66,42,37,23,20,18,22,78,58,11,39,79,57,27,93,62,18,54,57,34,32,51,49,35,42,74,74,61,35,47,20,38,27,40,29,39,72,64,23,87,40,71,66,49,14,53,49,45,48,53,48,40,53,49,51,18,64,74,69,72,38,33,37,45,26,50,24,22,74,41,70,48,61,78,48,52,57,56,59,51,49,48,50,52,27,40,73,70,68,42,8,63,47,30,31,43,27,39,31,17,6,62,22,41,28,46,60,70,64,47,55,57,48,52,56,51,42,54,71,26,40,38,25,36,35,35,28,40,65,51,30,29,40,40,32,41,73,83,51,60,54,47,32,44,44,29,46,34,58,56,49,59,37,50,75,63,71,31,51,48,17,42,25,58,42,51,33,20,16,48,64,33,70,38,51,58,52,44,59,57,58,42,48,52,49,34,33,34,74,48,55,49,62,50,72,70,39,42,59,49,53,64,36,28,34,18,60,37,18,32,48,59,68,69,42,55,88,60,49,45,86,45,68,79,20,43,26,35,31,22,31,36,64,25,67,40,52,59,50,25,62,38,62,54,38,56,57,37,32,31,32,51,42,62,37,67,46,27,35,32,48,71,58,42,82,40,74,44,42,78,81,65,102,124,64,66,40,35,34,39,30,41,32,18,42,80,95,45,90,65,53,23,28,40,35,26,47,73,22,19,22,67,42,72,34,71,73,73,60,64,84,78,47,66,90,35,49,75,42,78,51,80,40,23,26,36,45,47,36,30,23,32,59,34,31,31,45,76,46,36,66,43,31,80,79,52,74,72,46,83,85,42,35,62,68,52,14,52,52,47,46,68,72,53,62,84,75,61,51,41,68,60,45,35,54,39,31,50,52,52,50,34,42,22,40,78,51,32,34,42,33,38,26,28,43,28,53,32,73,36,96,80,31,43,52,46,53,22,49,53,52,49,36,66,73,38,53,92,74,32,50,66,41,37,22,20,17,22,78,59,10,38,78,57,26,95,61,19,55,57,34,32,52,50,34,42,73,73,62,36,47,21,38,28,41,30,39,72,65,24,86,39,71,69,50,15,51,50,44,48,53,49,39,52,48,50,18,63,75,67,71,39,33,37,44,26,50,24,21,75,41,70,48,59,77,46,52,58,59,59,52,49,47,51,53,27,39,76,70,69,42,9,62,46,30,32,43,26,39,31,17,5,63,21,41,27,46,61,71,63,46,55,57,48,52,56,51,41,53,72,26,41,38,26,36,35,35,28,41,66,52,29,30,40,40,32,40,73,83,51,60,53,48,31,45,42,29,44,33,57,56,51,61,37,49,74,65,71,33,52,49,19,41,24,58,43,50,32,20,15,48,64,34,70,37,51,58,51,45,59,56,59,42,48,53,49,35,33,35,74,47,55,51,63,50,74,70,40,43,60,50,51,65,34,28,32,18,59,36,19,32,48,59,68,68,42,56,88,60,49,46,84,46,70,79,20,42,26,35,32,24,31,36,64,24,66,40,52,59,50,27,63,38,62,54,38,57,58,35,32,31,32,51,42,61,38,68,47,25,35,33,48,71,58,42,82,40,74,44,43,79,80,64,101